Protein 5V50 (pdb70)

Organism: Moniliophthora perniciosa (NCBI:txid153609)

Secondary structure (P-SEA, 3-state):
cccaaaaaaaaaaaaaaaaaaabbbbbbbbaaaaaaaaaaaacccccbbbbbcccccccccccccaaaaaaaaaccccccccccaaaaaaaccccccccccbbbbbbcccbbbbbbbbbbbccccccccccccc/cccaaaaaaaaaaaaaaaaaaabbbbbbbbaaaaaaaaaaaacccccccccccccccccccccccaaaaaaaaaccccccccccaaaaaaaccccccccccccbbbbbccccbbbbbbbbbcccccccccccc/ccaaaaaaaaaaaaaaaaaaabbbbbbbbaaaaaaaaaaaacccccbbbbbcccccccccccccaaaaaaaaaccccccccccaaaaaaacccccccccccbbbbbccccccbbbbbbbbccccccccc/cccaaaaaaaaaaaaaaaaaaacccbbbbbaaaaaaaaaaaacccccccccccccccccccccccaaaaaaaaaccccccccccaaaaaaaccccccccccbbbbbbcccccbbbbbbbbbcccccccccccc/cccaaaaaaaaaaaaaaaaaaacccbbbbbaaaaaaaaaaaacccccbbbbbcccccccccccccaaaaaaaaaacccccccccaaaaaaaccccccccccbbbbbbcccbbbbbbbbbbbccccccccccccc/ccbbbbbbaaaaaaaaaaaaaaaaaaacccbbbbbaaaaaaaaaaaacccccbbbbbcccccccccccccaaaaaaaaaccccccccccaaaaaaacccccccccccbbbbbccccbbbbbbbbbbcccccccccccc/ccccaaaaaaaaaaaaaaaaaacccbbbbbaaaaaaaaaaaacccccbbbbbcccccccccccccaaaaaaaaaccccccccccaaaaaaaacccccccccccccccccccbbbbbbbbbbcccccccccccccc

Sequence (936 aa):
QFDPDSFKNKWLELHNNERTTRQLDSLEWDGDLAWKAQQVATQCNVDNPQLWGDNGASFNIGRYTKEQAFAEWTATSGSFPDDRSIPWQRIVANSAQKVGCGEATCVLEGDMAYTVNVCYYDPPLSDYYTNAGDQFDPDSFKNKWLELHNNERTTRQLDSLEWDGDLAWKAQQVATQCNVDNPQLWGDNGASFNIGRYTKEQAFAEWTATSGSFPDDRSIPWQRIVANSAQKVGCGEATCVLEGDMAYTVNVCYYDPPLSDYYTNAGFDPDSFKNKWLELHNNERTTRQLDSLEWDGDLAWKAQQVATQCNVDNPQLWGDNGASFNIGRYTKEQAFAEWTATSGSFPDDRSIPWQRIVANSAQKVGCGEATCVLEGDMAYTVNVCYYDPPLSDYYTQFDPDSFKNKWLELHNNERTTRQLDSLEWDGDLAWKAQQVATQCNVDNPQLWGDNGASFNIGRYTKEQAFAEWTATSGSFPDDRSIPWQRIVANSAQKVGCGEATCVLEGDMAYTVNVCYYDPPLSDYYTNAGQFDPDSFKNKWLELHNNERTTRQLDSLEWDGDLAWKAQQVATQCNVDNPQLWGDNGASFNIGRYTKEQAFAEWTATSGSFPDDRSIPWQRIVANSAQKVGCGEATCVLEGDMAYTVNVCYYDPPLSDYYTNAGDELEARQFDPDSFKNKWLELHNNERTTRQLDSLEWDGDLAWKAQQVATQCNVDNPQLWGDNGASFNIGRYTKEQAFAEWTATSGSFPDDRSIPWQRIVANSAQKVGCGEATCVLEGDMAYTVNVCYYDPPLSDYYTNAGQFDPDSFKNKWLELHNNERTTRQLDSLEWDGDLAWKAQQVATQCNVDNPQLWGDNGASFNIGRYTKEQAFAEWTATSGSFPDDRSIPWQRIVANSAQKVGCGEATCVLEGDMAYTVNVCYYDPPLSDYYTNAGDN

Nearest PDB structures (foldseek):
  5v50-assembly7_G  TM=1.007E+00  e=3.662E-30  Moniliophthora perniciosa
  5v51-assembly3_C  TM=9.880E-01  e=1.824E-25  Moniliophthora perniciosa
  1smb-assembly1_A  TM=7.884E-01  e=4.382E-07  Homo sapiens
  4g2u-assembly1_A  TM=7.729E-01  e=8.268E-05  Ostertagia ostertagi
  4g2u-assembly1_B  TM=7.136E-01  e=2.265E-04  Ostertagia ostertagi

Structure (mmCIF, N/CA/C/O backbone):
data_5V50
#
_entry.id   5V50
#
_cell.length_a   106.304
_cell.length_b   84.085
_cell.length_c   130.882
_cell.angle_alpha   90.00
_cell.angle_beta   111.35
_cell.angle_gamma   90.00
#
_symmetry.space_group_name_H-M   'P 1 21 1'
#
loop_
_entity.id
_entity.type
_entity.pdbx_description
1 polymer 'PR-1 protein'
2 water water
#
loop_
_atom_site.group_PDB
_atom_site.id
_atom_site.type_symbol
_atom_site.label_atom_id
_atom_site.label_alt_id
_atom_site.label_comp_id
_atom_site.label_asym_id
_atom_site.label_entity_id
_atom_site.label_seq_id
_atom_site.pdbx_PDB_ins_code
_atom_site.Cartn_x
_atom_site.Cartn_y
_atom_site.Cartn_z
_atom_site.occupancy
_atom_site.B_iso_or_equiv
_atom_site.auth_seq_id
_atom_site.auth_comp_id
_atom_site.auth_asym_id
_atom_site.auth_atom_id
_atom_site.pdbx_PDB_model_num
ATOM 1 N N . GLN A 1 9 ? 82.810 -6.050 9.634 1.00 113.22 31 GLN A N 1
ATOM 2 C CA . GLN A 1 9 ? 84.164 -6.545 10.056 1.00 157.37 31 GLN A CA 1
ATOM 3 C C . GLN A 1 9 ? 85.165 -6.181 8.961 1.00 172.22 31 GLN A C 1
ATOM 4 O O . GLN A 1 9 ? 85.334 -6.913 7.982 1.00 200.00 31 GLN A O 1
ATOM 6 N N . PHE A 1 10 ? 85.801 -5.021 9.101 1.00 122.32 32 PHE A N 1
ATOM 7 C CA . PHE A 1 10 ? 86.429 -4.358 7.971 1.00 118.50 32 PHE A CA 1
ATOM 8 C C . PHE A 1 10 ? 87.338 -3.232 8.451 1.00 104.04 32 PHE A C 1
ATOM 9 O O . PHE A 1 10 ? 86.875 -2.303 9.096 1.00 107.46 32 PHE A O 1
ATOM 17 N N . ASP A 1 11 ? 88.622 -3.306 8.148 1.00 89.32 33 ASP A N 1
ATOM 18 C CA . ASP A 1 11 ? 89.512 -2.206 8.507 1.00 101.29 33 ASP A CA 1
ATOM 19 C C . ASP A 1 11 ? 89.902 -1.453 7.256 1.00 80.81 33 ASP A C 1
ATOM 20 O O . ASP A 1 11 ? 90.819 -1.880 6.574 1.00 105.16 33 ASP A O 1
ATOM 25 N N . PRO A 1 12 ? 89.251 -0.311 6.990 1.00 87.75 34 PRO A N 1
ATOM 26 C CA . PRO A 1 12 ? 89.535 0.470 5.778 1.00 75.15 34 PRO A CA 1
ATOM 27 C C . PRO A 1 12 ? 90.990 0.914 5.609 1.00 66.35 34 PRO A C 1
ATOM 28 O O . PRO A 1 12 ? 91.536 0.825 4.504 1.00 90.47 34 PRO A O 1
ATOM 32 N N . ASP A 1 13 ? 91.615 1.398 6.680 1.00 88.67 35 ASP A N 1
ATOM 33 C CA . ASP A 1 13 ? 92.988 1.870 6.557 1.00 92.95 35 ASP A CA 1
ATOM 34 C C . ASP A 1 13 ? 93.955 0.787 6.080 1.00 87.24 35 ASP A C 1
ATOM 35 O O . ASP A 1 13 ? 94.741 1.025 5.163 1.00 78.18 35 ASP A O 1
ATOM 40 N N . SER A 1 14 ? 93.844 -0.408 6.643 1.00 77.67 36 SER A N 1
ATOM 41 C CA . SER A 1 14 ? 94.722 -1.506 6.221 1.00 91.56 36 SER A CA 1
ATOM 42 C C . SER A 1 14 ? 94.359 -1.986 4.802 1.00 99.09 36 SER A C 1
ATOM 43 O O . SER A 1 14 ? 95.246 -2.339 4.019 1.00 79.18 36 SER A O 1
ATOM 46 N N . PHE A 1 15 ? 93.060 -1.956 4.483 1.00 76.83 37 PHE A N 1
ATOM 47 C CA . PHE A 1 15 ? 92.523 -2.310 3.161 1.00 66.09 37 PHE A CA 1
ATOM 48 C C . PHE A 1 15 ? 93.168 -1.459 2.042 1.00 71.11 37 PHE A C 1
ATOM 49 O O . PHE A 1 15 ? 93.711 -2.009 1.102 1.00 79.01 37 PHE A O 1
ATOM 57 N N . LYS A 1 16 ? 93.156 -0.144 2.184 1.00 63.74 38 LYS A N 1
ATOM 58 C CA . LYS A 1 16 ? 93.826 0.717 1.233 1.00 70.12 38 LYS A CA 1
ATOM 59 C C . LYS A 1 16 ? 95.303 0.376 1.163 1.00 77.43 38 LYS A C 1
ATOM 60 O O . LYS A 1 16 ? 95.862 0.285 0.088 1.00 94.09 38 LYS A O 1
ATOM 66 N N . ASN A 1 17 ? 95.928 0.159 2.309 1.00 68.35 39 ASN A N 1
ATOM 67 C CA . ASN A 1 17 ? 97.354 -0.115 2.290 1.00 88.08 39 ASN A CA 1
ATOM 68 C C . ASN A 1 17 ? 97.745 -1.372 1.561 1.00 86.82 39 ASN A C 1
ATOM 69 O O . ASN A 1 17 ? 98.709 -1.373 0.805 1.00 82.19 39 ASN A O 1
ATOM 74 N N . LYS A 1 18 ? 96.997 -2.433 1.775 1.00 63.01 40 LYS A N 1
ATOM 75 C CA . LYS A 1 18 ? 97.361 -3.673 1.146 1.00 63.27 40 LYS A CA 1
ATOM 76 C C . LYS A 1 18 ? 97.220 -3.573 -0.364 1.00 74.93 40 LYS A C 1
ATOM 77 O O . LYS A 1 18 ? 98.124 -3.956 -1.094 1.00 77.06 40 LYS A O 1
ATOM 83 N N . TRP A 1 19 ? 96.109 -3.027 -0.824 1.00 59.07 41 TRP A N 1
ATOM 84 C CA . TRP A 1 19 ? 95.894 -2.874 -2.241 1.00 51.61 41 TRP A CA 1
ATOM 85 C C . TRP A 1 19 ? 96.925 -1.969 -2.888 1.00 59.33 41 TRP A C 1
ATOM 86 O O . TRP A 1 19 ? 97.412 -2.266 -3.972 1.00 65.16 41 TRP A O 1
ATOM 97 N N . LEU A 1 20 ? 97.262 -0.873 -2.238 1.00 59.07 42 LEU A N 1
ATOM 98 C CA . LEU A 1 20 ? 98.265 0.013 -2.800 1.00 58.37 42 LEU A CA 1
ATOM 99 C C . LEU A 1 20 ? 99.620 -0.666 -2.850 1.00 59.69 42 LEU A C 1
ATOM 100 O O . LEU A 1 20 ? 100.365 -0.498 -3.805 1.00 86.76 42 LEU A O 1
ATOM 105 N N . GLU A 1 21 ? 99.945 -1.433 -1.820 1.00 64.40 43 GLU A N 1
ATOM 106 C CA . GLU A 1 21 ? 101.244 -2.074 -1.783 1.00 71.95 43 GLU A CA 1
ATOM 107 C C . GLU A 1 21 ? 101.347 -3.075 -2.933 1.00 85.13 43 GLU A C 1
ATOM 108 O O . GLU A 1 21 ? 102.329 -3.059 -3.672 1.00 72.28 43 GLU A O 1
ATOM 114 N N . LEU A 1 22 ? 100.322 -3.906 -3.110 1.00 68.75 44 LEU A N 1
ATOM 115 C CA . LEU A 1 22 ? 100.318 -4.864 -4.198 1.00 50.05 44 LEU A CA 1
ATOM 116 C C . LEU A 1 22 ? 100.566 -4.180 -5.542 1.00 69.23 44 LEU A C 1
ATOM 117 O O . LEU A 1 22 ? 101.440 -4.594 -6.289 1.00 86.41 44 LEU A O 1
ATOM 122 N N . HIS A 1 23 ? 99.803 -3.132 -5.828 1.00 62.62 45 HIS A N 1
ATOM 123 C CA . HIS A 1 23 ? 99.943 -2.397 -7.066 1.00 62.99 45 HIS A CA 1
ATOM 124 C C . HIS A 1 23 ? 101.308 -1.728 -7.145 1.00 73.46 45 HIS A C 1
ATOM 125 O O . HIS A 1 23 ? 102.002 -1.854 -8.131 1.00 66.15 45 HIS A O 1
ATOM 132 N N . ASN A 1 24 ? 101.696 -1.015 -6.104 1.00 62.27 46 ASN A N 1
ATOM 133 C CA . ASN A 1 24 ? 102.906 -0.242 -6.196 1.00 62.75 46 ASN A CA 1
ATOM 134 C C . ASN A 1 24 ? 104.208 -1.047 -6.172 1.00 76.29 46 ASN A C 1
ATOM 135 O O . ASN A 1 24 ? 105.168 -0.630 -6.807 1.00 88.19 46 ASN A O 1
ATOM 140 N N . ASN A 1 25 ? 104.221 -2.220 -5.525 1.00 61.50 47 ASN A N 1
ATOM 141 C CA . ASN A 1 25 ? 105.370 -3.143 -5.643 1.00 78.00 47 ASN A CA 1
ATOM 142 C C . ASN A 1 25 ? 105.627 -3.511 -7.085 1.00 74.97 47 ASN A C 1
ATOM 143 O O . ASN A 1 25 ? 106.746 -3.365 -7.581 1.00 95.91 47 ASN A O 1
ATOM 148 N N . GLU A 1 26 ? 104.570 -3.962 -7.755 1.00 65.32 48 GLU A N 1
ATOM 149 C CA . GLU A 1 26 ? 104.624 -4.308 -9.170 1.00 60.40 48 GLU A CA 1
ATOM 150 C C . GLU A 1 26 ? 105.153 -3.176 -10.030 1.00 53.14 48 GLU A C 1
ATOM 151 O O . GLU A 1 26 ? 106.009 -3.392 -10.881 1.00 79.09 48 GLU A O 1
ATOM 157 N N . ARG A 1 27 ? 104.705 -1.970 -9.774 1.00 54.21 49 ARG A N 1
ATOM 158 C CA . ARG A 1 27 ? 105.131 -0.841 -10.601 1.00 54.26 49 ARG A CA 1
ATOM 159 C C . ARG A 1 27 ? 106.495 -0.334 -10.231 1.00 63.13 49 ARG A C 1
ATOM 160 O O . ARG A 1 27 ? 107.204 0.168 -11.093 1.00 76.78 49 ARG A O 1
ATOM 168 N N . THR A 1 28 ? 106.865 -0.446 -8.949 1.00 75.31 50 THR A N 1
ATOM 169 C CA . THR A 1 28 ? 108.160 0.096 -8.494 1.00 78.34 50 THR A CA 1
ATOM 170 C C . THR A 1 28 ? 109.310 -0.672 -9.102 1.00 78.48 50 THR A C 1
ATOM 171 O O . THR A 1 28 ? 110.255 -0.047 -9.566 1.00 63.08 50 THR A O 1
ATOM 175 N N . THR A 1 29 ? 109.182 -2.002 -9.133 1.00 62.45 51 THR A N 1
ATOM 176 C CA . THR A 1 29 ? 110.107 -2.900 -9.811 1.00 60.23 51 THR A CA 1
ATOM 177 C C . THR A 1 29 ? 110.387 -2.438 -11.248 1.00 76.68 51 THR A C 1
ATOM 178 O O . THR A 1 29 ? 111.531 -2.483 -11.706 1.00 93.43 51 THR A O 1
ATOM 182 N N . ARG A 1 30 ? 109.341 -1.989 -11.941 1.00 61.20 52 ARG A N 1
ATOM 183 C CA . ARG A 1 30 ? 109.433 -1.631 -13.333 1.00 64.04 52 ARG A CA 1
ATOM 184 C C . ARG A 1 30 ? 109.697 -0.164 -13.623 1.00 65.10 52 ARG A C 1
ATOM 185 O O . ARG A 1 30 ? 109.372 0.307 -14.715 1.00 75.75 52 ARG A O 1
ATOM 193 N N . GLN A 1 31 ? 110.304 0.544 -12.665 1.00 64.30 53 GLN A N 1
ATOM 194 C CA . GLN A 1 31 ? 110.616 1.985 -12.804 1.00 81.06 53 GLN A CA 1
ATOM 195 C C . GLN A 1 31 ? 109.416 2.858 -13.140 1.00 71.42 53 GLN A C 1
ATOM 196 O O . GLN A 1 31 ? 109.537 3.784 -13.951 1.00 79.48 53 GLN A O 1
ATOM 202 N N . LEU A 1 32 ? 108.258 2.557 -12.553 1.00 74.56 54 LEU A N 1
ATOM 203 C CA . LEU A 1 32 ? 107.064 3.361 -12.787 1.00 73.30 54 LEU A CA 1
ATOM 204 C C . LEU A 1 32 ? 106.725 4.156 -11.548 1.00 91.95 54 LEU A C 1
ATOM 205 O O . LEU A 1 32 ? 107.002 3.683 -10.425 1.00 76.97 54 LEU A O 1
ATOM 210 N N . ASP A 1 33 ? 106.133 5.338 -11.767 1.00 82.87 55 ASP A N 1
ATOM 211 C CA . ASP A 1 33 ? 105.545 6.186 -10.697 1.00 63.87 55 ASP A CA 1
ATOM 212 C C . ASP A 1 33 ? 104.472 5.482 -9.921 1.00 63.35 55 ASP A C 1
ATOM 213 O O . ASP A 1 33 ? 103.702 4.762 -10.518 1.00 79.31 55 ASP A O 1
ATOM 218 N N . SER A 1 34 ? 104.407 5.642 -8.603 1.00 76.47 56 SER A N 1
ATOM 219 C CA . SER A 1 34 ? 103.361 4.923 -7.832 1.00 71.87 56 SER A CA 1
ATOM 220 C C . SER A 1 34 ? 101.981 5.512 -8.069 1.00 80.13 56 SER A C 1
ATOM 221 O O . SER A 1 34 ? 101.843 6.702 -8.412 1.00 69.14 56 SER A O 1
ATOM 224 N N . LEU A 1 35 ? 100.979 4.658 -7.917 1.00 73.89 57 LEU A N 1
ATOM 225 C CA . LEU A 1 35 ? 99.592 5.053 -7.989 1.00 74.98 57 LEU A CA 1
ATOM 226 C C . LEU A 1 35 ? 99.135 5.638 -6.649 1.00 80.44 57 LEU A C 1
ATOM 227 O O . LEU A 1 35 ? 99.641 5.264 -5.589 1.00 81.61 57 LEU A O 1
ATOM 232 N N . GLU A 1 36 ? 98.179 6.546 -6.701 1.00 69.31 58 GLU A N 1
ATOM 233 C CA . GLU A 1 36 ? 97.611 7.100 -5.494 1.00 65.89 58 GLU A CA 1
ATOM 234 C C . GLU A 1 36 ? 96.191 6.625 -5.379 1.00 58.93 58 GLU A C 1
ATOM 235 O O . GLU A 1 36 ? 95.521 6.426 -6.396 1.00 96.17 58 GLU A O 1
ATOM 241 N N . TRP A 1 37 ? 95.737 6.445 -4.144 1.00 69.78 59 TRP A N 1
ATOM 242 C CA . TRP A 1 37 ? 94.356 6.048 -3.896 1.00 66.81 59 TRP A CA 1
ATOM 243 C C . TRP A 1 37 ? 93.343 7.140 -4.242 1.00 63.63 59 TRP A C 1
ATOM 244 O O . TRP A 1 37 ? 93.589 8.332 -4.014 1.00 68.51 59 TRP A O 1
ATOM 255 N N . ASP A 1 38 ? 92.223 6.721 -4.830 1.00 68.16 60 ASP A N 1
ATOM 256 C CA . ASP A 1 38 ? 91.114 7.626 -5.101 1.00 71.26 60 ASP A CA 1
ATOM 257 C C . ASP A 1 38 ? 89.812 6.996 -4.640 1.00 85.60 60 ASP A C 1
ATOM 258 O O . ASP A 1 38 ? 89.417 5.926 -5.112 1.00 62.05 60 ASP A O 1
ATOM 263 N N . GLY A 1 39 ? 89.127 7.682 -3.731 1.00 85.43 61 GLY A N 1
ATOM 264 C CA . GLY A 1 39 ? 87.941 7.134 -3.079 1.00 56.84 61 GLY A CA 1
ATOM 265 C C . GLY A 1 39 ? 86.784 6.938 -4.036 1.00 65.44 61 GLY A C 1
ATOM 266 O O . GLY A 1 39 ? 86.028 5.954 -3.911 1.00 54.35 61 GLY A O 1
ATOM 267 N N . ASP A 1 40 ? 86.639 7.850 -4.998 1.00 55.80 62 ASP A N 1
ATOM 268 C CA . ASP A 1 40 ? 85.561 7.736 -5.976 1.00 56.66 62 ASP A CA 1
ATOM 269 C C . ASP A 1 40 ? 85.596 6.429 -6.711 1.00 74.76 62 ASP A C 1
ATOM 270 O O . ASP A 1 40 ? 84.550 5.751 -6.809 1.00 64.09 62 ASP A O 1
ATOM 275 N N . LEU A 1 41 ? 86.807 6.051 -7.153 1.00 68.56 63 LEU A N 1
ATOM 276 C CA . LEU A 1 41 ? 87.044 4.774 -7.812 1.00 54.52 63 LEU A CA 1
ATOM 277 C C . LEU A 1 41 ? 86.745 3.635 -6.887 1.00 65.50 63 LEU A C 1
ATOM 278 O O . LEU A 1 41 ? 86.019 2.690 -7.239 1.00 54.84 63 LEU A O 1
ATOM 283 N N . ALA A 1 42 ? 87.265 3.740 -5.675 1.00 45.96 64 ALA A N 1
ATOM 284 C CA . ALA A 1 42 ? 86.995 2.691 -4.662 1.00 58.04 64 ALA A CA 1
ATOM 285 C C . ALA A 1 42 ? 85.523 2.472 -4.398 1.00 70.05 64 ALA A C 1
ATOM 286 O O . ALA A 1 42 ? 85.089 1.343 -4.102 1.00 75.19 64 ALA A O 1
ATOM 288 N N . TRP A 1 43 ? 84.756 3.561 -4.502 1.00 51.57 65 TRP A N 1
ATOM 289 C CA . TRP A 1 43 ? 83.340 3.460 -4.304 1.00 59.41 65 TRP A CA 1
ATOM 290 C C . TRP A 1 43 ? 82.704 2.733 -5.488 1.00 80.83 65 TRP A C 1
ATOM 291 O O . TRP A 1 43 ? 81.979 1.734 -5.304 1.00 60.53 65 TRP A O 1
ATOM 302 N N . LYS A 1 44 ? 82.993 3.232 -6.699 1.00 55.74 66 LYS A N 1
ATOM 303 C CA . LYS A 1 44 ? 82.603 2.562 -7.949 1.00 74.42 66 LYS A CA 1
ATOM 304 C C . LYS A 1 44 ? 82.958 1.065 -7.930 1.00 70.92 66 LYS A C 1
ATOM 305 O O . LYS A 1 44 ? 82.171 0.194 -8.345 1.00 62.41 66 LYS A O 1
ATOM 311 N N . ALA A 1 45 ? 84.146 0.774 -7.419 1.00 60.93 67 ALA A N 1
ATOM 312 C CA . ALA A 1 45 ? 84.608 -0.575 -7.352 1.00 74.83 67 ALA A CA 1
ATOM 313 C C . ALA A 1 45 ? 83.667 -1.367 -6.507 1.00 62.84 67 ALA A C 1
ATOM 314 O O . ALA A 1 45 ? 83.259 -2.461 -6.884 1.00 73.77 67 ALA A O 1
ATOM 316 N N . GLN A 1 46 ? 83.294 -0.810 -5.362 1.00 79.45 68 GLN A N 1
ATOM 317 C CA . GLN A 1 46 ? 82.418 -1.547 -4.499 1.00 67.60 68 GLN A CA 1
ATOM 318 C C . GLN A 1 46 ? 81.039 -1.759 -5.129 1.00 79.55 68 GLN A C 1
ATOM 319 O O . GLN A 1 46 ? 80.456 -2.837 -4.963 1.00 65.80 68 GLN A O 1
ATOM 325 N N . GLN A 1 47 ? 80.545 -0.752 -5.859 1.00 54.96 69 GLN A N 1
ATOM 326 C CA . GLN A 1 47 ? 79.258 -0.863 -6.516 1.00 65.90 69 GLN A CA 1
ATOM 327 C C . GLN A 1 47 ? 79.232 -2.078 -7.405 1.00 76.89 69 GLN A C 1
ATOM 328 O O . GLN A 1 47 ? 78.289 -2.853 -7.371 1.00 103.18 69 GLN A O 1
ATOM 334 N N . VAL A 1 48 ? 80.304 -2.246 -8.176 1.00 88.41 70 VAL A N 1
ATOM 335 C CA . VAL A 1 48 ? 80.409 -3.362 -9.097 1.00 81.24 70 VAL A CA 1
ATOM 336 C C . VAL A 1 48 ? 80.560 -4.670 -8.320 1.00 68.74 70 VAL A C 1
ATOM 337 O O . VAL A 1 48 ? 79.973 -5.698 -8.660 1.00 82.12 70 VAL A O 1
ATOM 341 N N . ALA A 1 49 ? 81.376 -4.603 -7.273 1.00 62.10 71 ALA A N 1
ATOM 342 C CA . ALA A 1 49 ? 81.726 -5.773 -6.506 1.00 74.92 71 ALA A CA 1
ATOM 343 C C . ALA A 1 49 ? 80.492 -6.370 -5.838 1.00 104.60 71 ALA A C 1
ATOM 344 O O . ALA A 1 49 ? 80.373 -7.582 -5.749 1.00 80.25 71 ALA A O 1
ATOM 346 N N . THR A 1 50 ? 79.577 -5.500 -5.390 1.00 110.68 72 THR A N 1
ATOM 347 C CA . THR A 1 50 ? 78.363 -5.870 -4.642 1.00 99.80 72 THR A CA 1
ATOM 348 C C . THR A 1 50 ? 77.401 -6.747 -5.434 1.00 107.16 72 THR A C 1
ATOM 349 O O . THR A 1 50 ? 76.684 -7.566 -4.852 1.00 130.55 72 THR A O 1
ATOM 353 N N . GLN A 1 51 ? 77.398 -6.559 -6.751 1.00 85.39 73 GLN A N 1
ATOM 354 C CA . GLN A 1 51 ? 76.554 -7.317 -7.670 1.00 83.68 73 GLN A CA 1
ATOM 355 C C . GLN A 1 51 ? 76.806 -8.832 -7.720 1.00 75.53 73 GLN A C 1
ATOM 356 O O . GLN A 1 51 ? 75.931 -9.564 -8.162 1.00 116.98 73 GLN A O 1
ATOM 362 N N . CYS A 1 52 ? 77.965 -9.297 -7.252 1.00 117.28 74 CYS A N 1
ATOM 363 C CA . CYS A 1 52 ? 78.351 -10.730 -7.272 1.00 126.25 74 CYS A CA 1
ATOM 364 C C . CYS A 1 52 ? 78.351 -11.316 -8.684 1.00 111.62 74 CYS A C 1
ATOM 365 O O . CYS A 1 52 ? 78.007 -12.477 -8.877 1.00 115.09 74 CYS A O 1
ATOM 368 N N . ASN A 1 53 ? 78.727 -10.496 -9.663 1.00 143.20 75 ASN A N 1
ATOM 369 C CA . ASN A 1 53 ? 78.744 -10.920 -11.048 1.00 90.83 75 ASN A CA 1
ATOM 370 C C . ASN A 1 53 ? 80.059 -10.563 -11.681 1.00 114.86 75 ASN A C 1
ATOM 371 O O . ASN A 1 53 ? 80.247 -9.414 -12.068 1.00 103.20 75 ASN A O 1
ATOM 376 N N . VAL A 1 54 ? 80.949 -11.557 -11.804 1.00 86.83 76 VAL A N 1
ATOM 377 C CA . VAL A 1 54 ? 82.270 -11.353 -12.430 1.00 85.99 76 VAL A CA 1
ATOM 378 C C . VAL A 1 54 ? 82.194 -11.173 -13.946 1.00 109.48 76 VAL A C 1
ATOM 379 O O . VAL A 1 54 ? 82.860 -10.288 -14.507 1.00 92.27 76 VAL A O 1
ATOM 383 N N . ASP A 1 55 ? 81.345 -11.973 -14.585 1.00 126.32 77 ASP A N 1
ATOM 384 C CA . ASP A 1 55 ? 81.229 -11.976 -16.048 1.00 89.43 77 ASP A CA 1
ATOM 385 C C . ASP A 1 55 ? 80.399 -10.833 -16.633 1.00 83.59 77 ASP A C 1
ATOM 386 O O . ASP A 1 55 ? 80.789 -10.263 -17.636 1.00 105.37 77 ASP A O 1
ATOM 391 N N . ASN A 1 56 ? 79.274 -10.488 -16.014 1.00 119.55 78 ASN A N 1
ATOM 392 C CA . ASN A 1 56 ? 78.354 -9.498 -16.596 1.00 109.25 78 ASN A CA 1
ATOM 393 C C . ASN A 1 56 ? 77.917 -8.416 -15.625 1.00 91.00 78 ASN A C 1
ATOM 394 O O . ASN A 1 56 ? 76.734 -8.301 -15.335 1.00 136.71 78 ASN A O 1
ATOM 399 N N . PRO A 1 57 ? 78.866 -7.624 -15.104 1.00 102.70 79 PRO A N 1
ATOM 400 C CA . PRO A 1 57 ? 78.497 -6.564 -14.162 1.00 92.60 79 PRO A CA 1
ATOM 401 C C . PRO A 1 57 ? 77.817 -5.420 -14.878 1.00 84.92 79 PRO A C 1
ATOM 402 O O . PRO A 1 57 ? 78.100 -5.182 -16.046 1.00 81.91 79 PRO A O 1
ATOM 406 N N . GLN A 1 58 ? 76.919 -4.732 -14.184 1.00 87.45 80 GLN A N 1
ATOM 407 C CA . GLN A 1 58 ? 76.254 -3.571 -14.734 1.00 106.98 80 GLN A CA 1
ATOM 408 C C . GLN A 1 58 ? 77.159 -2.389 -14.401 1.00 90.29 80 GLN A C 1
ATOM 409 O O . GLN A 1 58 ? 77.534 -2.214 -13.260 1.00 83.75 80 GLN A O 1
ATOM 415 N N . LEU A 1 59 ? 77.515 -1.608 -15.402 1.00 65.95 81 LEU A N 1
ATOM 416 C CA . LEU A 1 59 ? 78.471 -0.518 -15.264 1.00 87.54 81 LEU A CA 1
ATOM 417 C C . LEU A 1 59 ? 77.900 0.784 -15.753 1.00 72.72 81 LEU A C 1
ATOM 418 O O . LEU A 1 59 ? 77.016 0.816 -16.596 1.00 108.73 81 LEU A O 1
ATOM 423 N N . TRP A 1 60 ? 78.474 1.868 -15.271 1.00 79.20 82 TRP A N 1
ATOM 424 C CA . TRP A 1 60 ? 78.065 3.191 -15.687 1.00 76.99 82 TRP A CA 1
ATOM 425 C C . TRP A 1 60 ? 79.273 4.079 -15.852 1.00 72.73 82 TRP A C 1
ATOM 426 O O . TRP A 1 60 ? 80.311 3.827 -15.250 1.00 99.47 82 TRP A O 1
ATOM 437 N N . GLY A 1 61 ? 79.126 5.121 -16.664 1.00 88.42 83 GLY A N 1
ATOM 438 C CA . GLY A 1 61 ? 80.169 6.133 -16.882 1.00 80.65 83 GLY A CA 1
ATOM 439 C C . GLY A 1 61 ? 81.148 5.872 -18.031 1.00 105.74 83 GLY A C 1
ATOM 440 O O . GLY A 1 61 ? 81.243 4.753 -18.569 1.00 85.33 83 GLY A O 1
ATOM 441 N N . ASP A 1 62 ? 81.872 6.927 -18.395 1.00 96.04 84 ASP A N 1
ATOM 442 C CA . ASP A 1 62 ? 82.871 6.901 -19.467 1.00 110.77 84 ASP A CA 1
ATOM 443 C C . ASP A 1 62 ? 83.976 5.881 -19.207 1.00 100.35 84 ASP A C 1
ATOM 444 O O . ASP A 1 62 ? 84.348 5.123 -20.093 1.00 117.08 84 ASP A O 1
ATOM 449 N N . ASN A 1 63 ? 84.475 5.861 -17.980 1.00 96.73 85 ASN A N 1
ATOM 450 C CA . ASN A 1 63 ? 85.495 4.935 -17.556 1.00 79.98 85 ASN A CA 1
ATOM 451 C C . ASN A 1 63 ? 84.878 3.668 -16.929 1.00 80.61 85 ASN A C 1
ATOM 452 O O . ASN A 1 63 ? 85.438 3.083 -16.034 1.00 67.92 85 ASN A O 1
ATOM 457 N N . GLY A 1 64 ? 83.697 3.277 -17.363 1.00 67.77 86 GLY A N 1
ATOM 458 C CA . GLY A 1 64 ? 82.999 2.213 -16.674 1.00 58.65 86 GLY A CA 1
ATOM 459 C C . GLY A 1 64 ? 83.682 0.866 -16.768 1.00 66.13 86 GLY A C 1
ATOM 460 O O . GLY A 1 64 ? 83.537 0.047 -15.856 1.00 73.97 86 GLY A O 1
ATOM 461 N N . ALA A 1 65 ? 84.407 0.619 -17.868 1.00 72.73 87 ALA A N 1
ATOM 462 C CA . ALA A 1 65 ? 85.035 -0.706 -18.017 1.00 109.13 87 ALA A CA 1
ATOM 463 C C . ALA A 1 65 ? 86.502 -0.719 -17.591 1.00 102.74 87 ALA A C 1
ATOM 464 O O . ALA A 1 65 ? 87.170 -1.757 -17.669 1.00 75.84 87 ALA A O 1
ATOM 466 N N . SER A 1 66 ?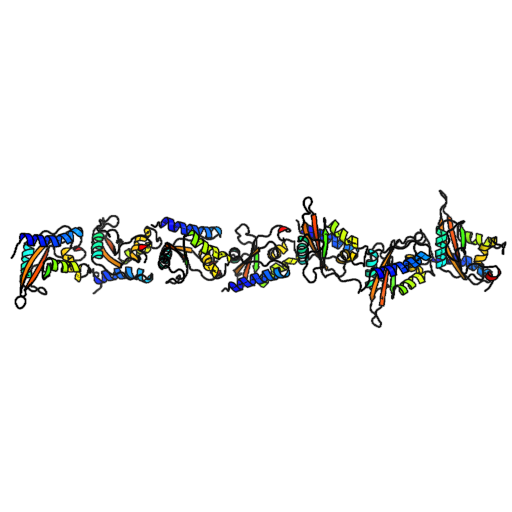 86.976 0.417 -17.084 1.00 59.87 88 SER A N 1
ATOM 467 C CA . SER A 1 66 ? 88.330 0.553 -16.682 1.00 50.42 88 SER A CA 1
ATOM 468 C C . SER A 1 66 ? 88.584 -0.062 -15.315 1.00 55.70 88 SER A C 1
ATOM 469 O O . SER A 1 66 ? 88.948 0.637 -14.370 1.00 65.94 88 SER A O 1
ATOM 472 N N . PHE A 1 67 ? 88.503 -1.382 -15.215 1.00 58.52 89 PHE A N 1
ATOM 473 C CA . PHE A 1 67 ? 88.676 -2.040 -13.916 1.00 57.81 89 PHE A CA 1
ATOM 474 C C . PHE A 1 67 ? 89.095 -3.513 -14.004 1.00 57.72 89 PHE A C 1
ATOM 475 O O . PHE A 1 67 ? 88.849 -4.178 -14.988 1.00 77.47 89 PHE A O 1
ATOM 483 N N . ASN A 1 68 ? 89.654 -4.030 -12.933 1.00 53.67 90 ASN A N 1
ATOM 484 C CA . ASN A 1 68 ? 89.953 -5.459 -12.836 1.00 58.55 90 ASN A CA 1
ATOM 485 C C . ASN A 1 68 ? 89.051 -6.102 -11.849 1.00 59.73 90 ASN A C 1
ATOM 486 O O . ASN A 1 68 ? 88.611 -5.462 -10.924 1.00 76.42 90 ASN A O 1
ATOM 491 N N . ILE A 1 69 ? 88.758 -7.371 -12.041 1.00 65.35 91 ILE A N 1
ATOM 492 C CA . ILE A 1 69 ? 87.846 -8.073 -11.184 1.00 67.45 91 ILE A CA 1
ATOM 493 C C . ILE A 1 69 ? 88.402 -9.473 -10.930 1.00 57.78 91 ILE A C 1
ATOM 494 O O . ILE A 1 69 ? 88.986 -10.080 -11.794 1.00 84.27 91 ILE A O 1
ATOM 499 N N . GLY A 1 70 ? 88.188 -9.996 -9.745 1.00 72.47 92 GLY A N 1
ATOM 500 C CA . GLY A 1 70 ? 88.790 -11.252 -9.369 1.00 59.89 92 GLY A CA 1
ATOM 501 C C . GLY A 1 70 ? 88.171 -11.832 -8.110 1.00 71.09 92 GLY A C 1
ATOM 502 O O . GLY A 1 70 ? 87.482 -11.173 -7.370 1.00 111.44 92 GLY A O 1
ATOM 503 N N . ARG A 1 71 ? 88.457 -13.091 -7.878 1.00 99.22 93 ARG A N 1
ATOM 504 C CA . ARG A 1 71 ? 87.840 -13.870 -6.831 1.00 64.62 93 ARG A CA 1
ATOM 505 C C . ARG A 1 71 ? 88.845 -14.091 -5.713 1.00 67.75 93 ARG A C 1
ATOM 506 O O . ARG A 1 71 ? 90.011 -13.822 -5.882 1.00 95.13 93 ARG A O 1
ATOM 514 N N . TYR A 1 72 ? 88.383 -14.619 -4.586 1.00 78.64 94 TYR A N 1
ATOM 515 C CA . TYR A 1 72 ? 89.223 -14.972 -3.395 1.00 88.73 94 TYR A CA 1
ATOM 516 C C . TYR A 1 72 ? 90.023 -13.843 -2.761 1.00 64.57 94 TYR A C 1
ATOM 517 O O . TYR A 1 72 ? 89.612 -12.695 -2.848 1.00 105.92 94 TYR A O 1
ATOM 526 N N . THR A 1 73 ? 91.138 -14.146 -2.113 1.00 65.73 95 THR A N 1
ATOM 527 C CA . THR A 1 73 ? 91.902 -13.117 -1.390 1.00 70.61 95 THR A CA 1
ATOM 528 C C . THR A 1 73 ? 92.585 -12.099 -2.301 1.00 71.76 95 THR A C 1
ATOM 529 O O . THR A 1 73 ? 92.740 -12.311 -3.508 1.00 84.79 95 THR A O 1
ATOM 533 N N . LYS A 1 74 ? 93.041 -11.017 -1.696 1.00 85.13 96 LYS A N 1
ATOM 534 C CA . LYS A 1 74 ? 93.674 -9.965 -2.462 1.00 92.01 96 LYS A CA 1
ATOM 535 C C . LYS A 1 74 ? 94.878 -10.463 -3.223 1.00 97.65 96 LYS A C 1
ATOM 536 O O . LYS A 1 74 ? 95.031 -10.172 -4.405 1.00 90.03 96 LYS A O 1
ATOM 542 N N . GLU A 1 75 ? 95.733 -11.218 -2.546 1.00 98.08 97 GLU A N 1
ATOM 543 C CA . GLU A 1 75 ? 96.925 -11.682 -3.209 1.00 84.91 97 GLU A CA 1
ATOM 544 C C . GLU A 1 75 ? 96.589 -12.568 -4.396 1.00 77.85 97 GLU A C 1
ATOM 545 O O . GLU A 1 75 ? 97.103 -12.384 -5.480 1.00 84.22 97 GLU A O 1
ATOM 551 N N . GLN A 1 76 ? 95.673 -13.488 -4.195 1.00 73.21 98 GLN A N 1
ATOM 552 C CA . GLN A 1 76 ? 95.314 -14.395 -5.248 1.00 76.35 98 GLN A CA 1
ATOM 553 C C . GLN A 1 76 ? 94.696 -13.661 -6.422 1.00 73.14 98 GLN A C 1
ATOM 554 O O . GLN A 1 76 ? 95.005 -13.963 -7.565 1.00 98.43 98 GLN A O 1
ATOM 560 N N . ALA A 1 77 ? 93.844 -12.692 -6.139 1.00 76.55 99 ALA A N 1
ATOM 561 C CA . ALA A 1 77 ? 93.193 -11.971 -7.212 1.00 72.33 99 ALA A CA 1
ATOM 562 C C . ALA A 1 77 ? 94.189 -11.155 -7.992 1.00 85.02 99 ALA A C 1
ATOM 563 O O . ALA A 1 77 ? 94.120 -11.090 -9.213 1.00 70.96 99 ALA A O 1
ATOM 565 N N . PHE A 1 78 ? 95.124 -10.531 -7.279 1.00 68.59 100 PHE A N 1
ATOM 566 C CA . PHE A 1 78 ? 96.085 -9.688 -7.927 1.00 63.37 100 PHE A CA 1
ATOM 567 C C . PHE A 1 78 ? 96.991 -10.538 -8.799 1.00 79.05 100 PHE A C 1
ATOM 568 O O . PHE A 1 78 ? 97.328 -10.145 -9.910 1.00 86.08 100 PHE A O 1
ATOM 576 N N . ALA A 1 79 ? 97.384 -11.703 -8.293 1.00 81.19 101 ALA A N 1
ATOM 577 C CA . ALA A 1 79 ? 98.298 -12.556 -9.021 1.00 67.81 101 ALA A CA 1
ATOM 578 C C . ALA A 1 79 ? 97.671 -13.034 -10.325 1.00 69.52 101 ALA A C 1
ATOM 579 O O . ALA A 1 79 ? 98.320 -13.061 -11.355 1.00 82.32 101 ALA A O 1
ATOM 581 N 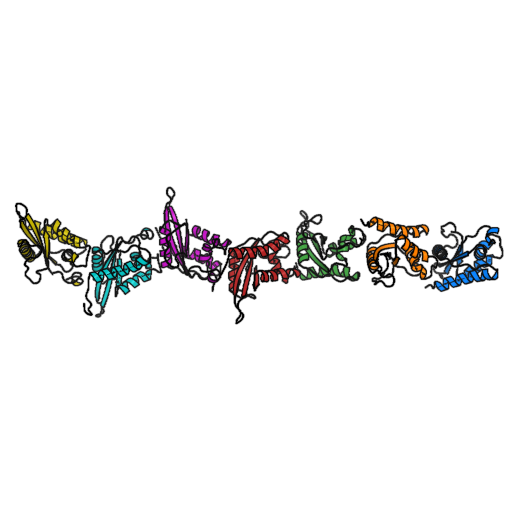N . GLU A 1 80 ? 96.398 -13.374 -10.272 1.00 61.03 102 GLU A N 1
ATOM 582 C CA . GLU A 1 80 ? 95.702 -13.847 -11.443 1.00 63.53 102 GLU A CA 1
ATOM 583 C C . GLU A 1 80 ? 95.714 -12.762 -12.539 1.00 63.33 102 GLU A C 1
ATOM 584 O O . GLU A 1 80 ? 95.681 -13.073 -13.697 1.00 89.29 102 GLU A O 1
ATOM 590 N N . TRP A 1 81 ? 95.767 -11.509 -12.144 1.00 68.33 103 TRP A N 1
ATOM 591 C CA . TRP A 1 81 ? 95.839 -10.405 -13.100 1.00 78.03 103 TRP A CA 1
ATOM 592 C C . TRP A 1 81 ? 97.243 -10.223 -13.654 1.00 76.45 103 TRP A C 1
ATOM 593 O O . TRP A 1 81 ? 97.409 -10.021 -14.844 1.00 69.82 103 TRP A O 1
ATOM 604 N N . THR A 1 82 ? 98.251 -10.262 -12.781 1.00 58.76 104 THR A N 1
ATOM 605 C CA . THR A 1 82 ? 99.632 -10.055 -13.211 1.00 70.43 104 THR A CA 1
ATOM 606 C C . THR A 1 82 ? 100.144 -11.251 -14.017 1.00 67.50 104 THR A C 1
ATOM 607 O O . THR A 1 82 ? 101.007 -11.088 -14.868 1.00 84.81 104 THR A O 1
ATOM 611 N N . ALA A 1 83 ? 99.565 -12.429 -13.761 1.00 70.02 105 ALA A N 1
ATOM 612 C CA . ALA A 1 83 ? 99.853 -13.672 -14.510 1.00 70.73 105 ALA A CA 1
ATOM 613 C C . ALA A 1 83 ? 99.599 -13.571 -16.012 1.00 72.28 105 ALA A C 1
ATOM 614 O O . ALA A 1 83 ? 100.161 -14.355 -16.778 1.00 78.25 105 ALA A O 1
ATOM 616 N N . THR A 1 84 ? 98.815 -12.571 -16.416 1.00 58.01 106 THR A N 1
ATOM 617 C CA . THR A 1 84 ? 98.500 -12.360 -17.811 1.00 60.02 106 THR A CA 1
ATOM 618 C C . THR A 1 84 ? 99.544 -11.528 -18.565 1.00 65.42 106 THR A C 1
ATOM 619 O O . THR A 1 84 ? 99.375 -11.266 -19.768 1.00 78.67 106 THR A O 1
ATOM 623 N N . SER A 1 85 ? 100.598 -11.107 -17.863 1.00 54.86 107 SER A N 1
ATOM 624 C CA . SER A 1 85 ? 101.684 -10.315 -18.475 1.00 63.77 107 SER A CA 1
ATOM 625 C C . SER A 1 85 ? 102.293 -11.039 -19.682 1.00 77.49 107 SER A C 1
ATOM 626 O O . SER A 1 85 ? 102.588 -10.391 -20.701 1.00 60.76 107 SER A O 1
ATOM 629 N N . GLY A 1 86 ? 102.432 -12.372 -19.555 1.00 58.63 108 GLY A N 1
ATOM 630 C CA . GLY A 1 86 ? 102.971 -13.267 -20.560 1.00 60.22 108 GLY A CA 1
ATOM 631 C C . GLY A 1 86 ? 102.723 -12.955 -22.026 1.00 73.01 108 GLY A C 1
ATOM 632 O O . GLY A 1 86 ? 103.611 -13.059 -22.859 1.00 79.56 108 GLY A O 1
ATOM 633 N N . SER A 1 87 ? 101.511 -12.548 -22.342 1.00 68.84 109 SER A N 1
ATOM 634 C CA . SER A 1 87 ? 101.137 -12.339 -23.715 1.00 53.44 109 SER A CA 1
ATOM 635 C C . SER A 1 87 ? 101.044 -10.871 -24.117 1.00 64.41 109 SER A C 1
ATOM 636 O O . SER A 1 87 ? 100.504 -10.547 -25.169 1.00 60.53 109 SER A O 1
ATOM 639 N N . PHE A 1 88 ? 101.556 -9.961 -23.299 1.00 52.94 110 PHE A N 1
ATOM 640 C CA . PHE A 1 88 ? 101.558 -8.551 -23.700 1.00 60.68 110 PHE A CA 1
ATOM 641 C C . PHE A 1 88 ? 102.218 -8.396 -25.066 1.00 56.69 110 PHE A C 1
ATOM 642 O O . PHE A 1 88 ? 103.344 -8.856 -25.224 1.00 84.50 110 PHE A O 1
ATOM 650 N N . PRO A 1 89 ? 101.609 -7.716 -26.029 1.00 66.43 111 PRO A N 1
ATOM 651 C CA . PRO A 1 89 ? 100.556 -6.739 -25.858 1.00 63.57 111 PRO A CA 1
ATOM 652 C C . PRO A 1 89 ? 99.211 -7.146 -26.419 1.00 70.74 111 PRO A C 1
ATOM 653 O O . PRO A 1 89 ? 98.465 -6.280 -26.880 1.00 80.32 111 PRO A O 1
ATOM 657 N N . ASP A 1 90 ? 98.890 -8.433 -26.374 1.00 55.98 112 ASP A N 1
ATOM 658 C CA . ASP A 1 90 ? 97.604 -8.857 -26.875 1.00 68.73 112 ASP A CA 1
ATOM 659 C C . ASP A 1 90 ? 96.493 -8.609 -25.830 1.00 63.08 112 ASP A C 1
ATOM 660 O O . ASP A 1 90 ? 96.751 -8.266 -24.696 1.00 80.12 112 ASP A O 1
ATOM 665 N N . ASP A 1 91 ? 95.254 -8.820 -26.231 1.00 78.53 113 ASP A N 1
ATOM 666 C CA . ASP A 1 91 ? 94.122 -8.510 -25.382 1.00 81.33 113 ASP A CA 1
ATOM 667 C C . ASP A 1 91 ? 94.008 -9.329 -24.122 1.00 76.71 113 ASP A C 1
ATOM 668 O O . ASP A 1 91 ? 93.418 -8.859 -23.159 1.00 82.48 113 ASP A O 1
ATOM 673 N N . ARG A 1 92 ? 94.600 -10.519 -24.097 1.00 63.70 114 ARG A N 1
ATOM 674 C CA . ARG A 1 92 ? 94.583 -11.315 -22.870 1.00 70.41 114 ARG A CA 1
ATOM 675 C C . ARG A 1 92 ? 95.381 -10.697 -21.710 1.00 75.11 114 ARG A C 1
ATOM 676 O O . ARG A 1 92 ? 95.116 -10.995 -20.553 1.00 81.87 114 ARG A O 1
ATOM 684 N N . SER A 1 93 ? 96.354 -9.848 -22.036 1.00 63.23 115 SER A N 1
ATOM 685 C CA . SER A 1 93 ? 97.192 -9.180 -21.056 1.00 71.23 115 SER A CA 1
ATOM 686 C C . SER A 1 93 ? 96.567 -7.907 -20.499 1.00 71.63 115 SER A C 1
ATOM 687 O O . SER A 1 93 ? 97.133 -7.291 -19.584 1.00 71.93 115 SER A O 1
ATOM 690 N N . ILE A 1 94 ? 95.432 -7.488 -21.057 1.00 68.02 116 ILE A N 1
ATOM 691 C CA . ILE A 1 94 ? 94.757 -6.241 -20.599 1.00 80.05 116 ILE A CA 1
ATOM 692 C C . ILE A 1 94 ? 94.707 -6.030 -19.067 1.00 75.86 116 ILE A C 1
ATOM 693 O O . ILE A 1 94 ? 94.969 -4.925 -18.595 1.00 62.45 116 ILE A O 1
ATOM 698 N N . PRO A 1 95 ? 94.363 -7.076 -18.289 1.00 47.59 117 PRO A N 1
ATOM 699 C CA . PRO A 1 95 ? 94.425 -6.978 -16.832 1.00 54.71 117 PRO A CA 1
ATOM 700 C C . PRO A 1 95 ? 95.724 -6.453 -16.301 1.00 62.77 117 PRO A C 1
ATOM 701 O O . PRO A 1 95 ? 95.734 -5.460 -15.545 1.00 76.84 117 PRO A O 1
ATOM 705 N N . TRP A 1 96 ? 96.814 -7.082 -16.721 1.00 74.17 118 TRP A N 1
ATOM 706 C CA . TRP A 1 96 ? 98.147 -6.670 -16.298 1.00 58.90 118 TRP A CA 1
ATOM 707 C C . TRP A 1 96 ? 98.443 -5.287 -16.845 1.00 56.06 118 TRP A C 1
ATOM 708 O O . TRP A 1 96 ? 99.133 -4.513 -16.225 1.00 54.58 118 TRP A O 1
ATOM 719 N N . GLN A 1 97 ? 97.889 -4.974 -18.006 1.00 55.83 119 GLN A N 1
ATOM 720 C CA . GLN A 1 97 ? 98.153 -3.694 -18.638 1.00 57.15 119 GLN A CA 1
ATOM 721 C C . GLN A 1 97 ? 97.652 -2.556 -17.826 1.00 66.16 119 GLN A C 1
ATOM 722 O O . GLN A 1 97 ? 98.284 -1.508 -17.808 1.00 70.25 119 GLN A O 1
ATOM 728 N N . ARG A 1 98 ? 96.499 -2.754 -17.172 1.00 65.82 120 ARG A N 1
ATOM 729 C CA . ARG A 1 98 ? 95.879 -1.707 -16.366 1.00 67.72 120 ARG A CA 1
ATOM 730 C C . ARG A 1 98 ? 96.793 -1.339 -15.225 1.00 63.71 120 ARG A C 1
ATOM 731 O O . ARG A 1 98 ? 96.935 -0.185 -14.927 1.00 60.59 120 ARG A O 1
ATOM 739 N N . ILE A 1 99 ? 97.401 -2.340 -14.602 1.00 60.15 121 ILE A N 1
ATOM 740 C CA . ILE A 1 99 ? 98.235 -2.165 -13.432 1.00 47.23 121 ILE A CA 1
ATOM 741 C C . ILE A 1 99 ? 99.516 -1.461 -13.770 1.00 67.43 121 ILE A C 1
ATOM 742 O O . ILE A 1 99 ? 100.034 -0.630 -13.014 1.00 59.29 121 ILE A O 1
ATOM 747 N N . VAL A 1 100 ? 100.022 -1.783 -14.950 1.00 67.59 122 VAL A N 1
ATOM 748 C CA . VAL A 1 100 ? 101.376 -1.399 -15.327 1.00 68.79 122 VAL A CA 1
ATOM 749 C C . VAL A 1 100 ? 101.460 -0.171 -16.246 1.00 57.66 122 VAL A C 1
ATOM 750 O O . VAL A 1 100 ? 102.529 0.284 -16.586 1.00 65.25 122 VAL A O 1
ATOM 754 N N . ALA A 1 101 ? 100.315 0.356 -16.643 1.00 60.61 123 ALA A N 1
ATOM 755 C CA . ALA A 1 101 ? 100.281 1.454 -17.564 1.00 49.13 123 ALA A CA 1
ATOM 756 C C . ALA A 1 101 ? 100.944 2.686 -17.011 1.00 54.18 123 ALA A C 1
ATOM 757 O O . ALA A 1 101 ? 100.716 3.069 -15.887 1.00 87.12 123 ALA A O 1
ATOM 759 N N . ASN A 1 102 ? 101.769 3.302 -17.827 1.00 71.63 124 ASN A N 1
ATOM 760 C CA . ASN A 1 102 ? 102.451 4.484 -17.416 1.00 84.53 124 ASN A CA 1
ATOM 761 C C . ASN A 1 102 ? 101.505 5.665 -17.240 1.00 63.83 124 ASN A C 1
ATOM 762 O O . ASN A 1 102 ? 101.710 6.520 -16.402 1.00 84.47 124 ASN A O 1
ATOM 767 N N . SER A 1 103 ? 100.490 5.715 -18.068 1.00 71.35 125 SER A N 1
ATOM 768 C CA . SER A 1 103 ? 99.508 6.786 -18.016 1.00 71.73 125 SER A CA 1
ATOM 769 C C . SER A 1 103 ? 98.678 6.731 -16.741 1.00 82.84 125 SER A C 1
ATOM 770 O O . SER A 1 103 ? 98.254 7.768 -16.272 1.00 86.67 125 SER A O 1
ATOM 773 N N . ALA A 1 104 ? 98.456 5.530 -16.206 1.00 71.87 126 ALA A N 1
ATOM 774 C CA . ALA A 1 104 ? 97.690 5.350 -14.966 1.00 64.27 126 ALA A CA 1
ATOM 775 C C . ALA A 1 104 ? 98.242 6.140 -13.788 1.00 64.76 126 ALA A C 1
ATOM 776 O O . ALA A 1 104 ? 99.432 6.146 -13.550 1.00 68.24 126 ALA A O 1
ATOM 778 N N . GLN A 1 105 ? 97.351 6.813 -13.058 1.00 81.94 127 GLN A N 1
ATOM 779 C CA . GLN A 1 105 ? 97.710 7.693 -11.925 1.00 61.71 127 GLN A CA 1
ATOM 780 C C . GLN A 1 105 ? 97.053 7.259 -10.617 1.00 71.09 127 GLN A C 1
ATOM 781 O O . GLN A 1 105 ? 97.637 7.445 -9.550 1.00 73.02 127 GLN A O 1
ATOM 787 N N . LYS A 1 106 ? 95.850 6.691 -10.706 1.00 61.36 128 LYS A N 1
ATOM 788 C CA . LYS A 1 106 ? 95.023 6.435 -9.540 1.00 65.78 128 LYS A CA 1
ATOM 789 C C . LYS A 1 106 ? 94.397 5.054 -9.563 1.00 65.79 128 LYS A C 1
ATOM 790 O O . LYS A 1 106 ? 93.999 4.552 -10.614 1.00 71.49 128 LYS A O 1
ATOM 796 N N . VAL A 1 107 ? 94.234 4.471 -8.390 1.00 53.19 129 VAL A N 1
ATOM 797 C CA . VAL A 1 107 ? 93.493 3.238 -8.243 1.00 47.53 129 VAL A CA 1
ATOM 798 C C . VAL A 1 107 ? 92.547 3.326 -7.025 1.00 56.37 129 VAL A C 1
ATOM 799 O O . VAL A 1 107 ? 92.807 4.044 -6.063 1.00 63.87 129 VAL A O 1
ATOM 803 N N . GLY A 1 108 ? 91.462 2.571 -7.074 1.00 55.50 130 GLY A N 1
ATOM 804 C CA . GLY A 1 108 ? 90.566 2.432 -5.937 1.00 55.76 130 GLY A CA 1
ATOM 805 C C . GLY A 1 108 ? 89.937 1.079 -6.026 1.00 62.16 130 GLY A C 1
ATOM 806 O O . GLY A 1 108 ? 89.425 0.688 -7.065 1.00 64.93 130 GLY A O 1
ATOM 807 N N . CYS A 1 109 ? 90.001 0.352 -4.930 1.00 61.88 131 CYS A N 1
ATOM 808 C CA . CYS A 1 109 ? 89.532 -1.024 -4.914 1.00 62.31 131 CYS A CA 1
ATOM 809 C C . CYS A 1 109 ? 88.398 -1.189 -3.905 1.00 74.40 131 CYS A C 1
ATOM 810 O O . CYS A 1 109 ? 88.234 -0.370 -3.001 1.00 77.90 131 CYS A O 1
ATOM 813 N N . GLY A 1 110 ? 87.611 -2.244 -4.083 1.00 60.80 132 GLY A N 1
ATOM 814 C CA . GLY A 1 110 ? 86.434 -2.494 -3.266 1.00 57.24 132 GLY A CA 1
ATOM 815 C C . GLY A 1 110 ? 86.086 -3.959 -3.271 1.00 76.07 132 GLY A C 1
ATOM 816 O O . GLY A 1 110 ? 86.441 -4.676 -4.201 1.00 85.07 132 GLY A O 1
ATOM 817 N N . GLU A 1 111 ? 85.440 -4.431 -2.206 1.00 67.20 133 GLU A N 1
ATOM 818 C CA . GLU A 1 111 ? 85.068 -5.816 -2.140 1.00 60.02 133 GLU A CA 1
ATOM 819 C C . GLU A 1 111 ? 83.656 -6.055 -1.685 1.00 71.04 133 GLU A C 1
ATOM 820 O O . GLU A 1 111 ? 82.936 -5.146 -1.321 1.00 113.55 133 GLU A O 1
ATOM 826 N N . ALA A 1 112 ? 83.284 -7.319 -1.726 1.00 82.43 134 ALA A N 1
ATOM 827 C CA . ALA A 1 112 ? 81.969 -7.784 -1.404 1.00 74.01 134 ALA A CA 1
ATOM 828 C C . ALA A 1 112 ? 82.082 -9.266 -1.132 1.00 79.29 134 ALA A C 1
ATOM 829 O O . ALA A 1 112 ? 82.941 -9.976 -1.691 1.00 103.08 134 ALA A O 1
ATOM 831 N N . THR A 1 113 ? 81.224 -9.741 -0.245 1.00 109.41 135 THR A N 1
ATOM 832 C CA . THR A 1 113 ? 81.287 -11.135 0.113 1.00 117.88 135 THR A CA 1
ATOM 833 C C . THR A 1 113 ? 80.073 -11.813 -0.491 1.00 103.15 135 THR A C 1
ATOM 834 O O . THR A 1 113 ? 78.947 -11.377 -0.267 1.00 132.85 135 THR A O 1
ATOM 838 N N . CYS A 1 114 ? 80.320 -12.822 -1.326 1.00 93.00 136 CYS A N 1
ATOM 839 C CA . CYS A 1 114 ? 79.269 -13.455 -2.139 1.00 114.53 136 CYS A CA 1
ATOM 840 C C . CYS A 1 114 ? 79.188 -14.938 -1.839 1.00 117.94 136 CYS A C 1
ATOM 841 O O . CYS A 1 114 ? 80.181 -15.538 -1.415 1.00 121.57 136 CYS A O 1
ATOM 844 N N . VAL A 1 115 ? 78.018 -15.531 -2.070 1.00 113.61 137 VAL A N 1
ATOM 845 C CA . VAL A 1 115 ? 77.801 -16.924 -1.651 1.00 160.49 137 VAL A CA 1
ATOM 846 C C . VAL A 1 115 ? 77.594 -17.918 -2.787 1.00 176.37 137 VAL A C 1
ATOM 847 O O . VAL A 1 115 ? 77.080 -17.581 -3.859 1.00 121.65 137 VAL A O 1
ATOM 851 N N . LEU A 1 116 ? 77.989 -19.155 -2.518 1.00 177.82 138 LEU A N 1
ATOM 852 C CA . LEU A 1 116 ? 77.629 -20.302 -3.342 1.00 181.81 138 LEU A CA 1
ATOM 853 C C . LEU A 1 116 ? 76.650 -21.090 -2.483 1.00 222.24 138 LEU A C 1
ATOM 854 O O . LEU A 1 116 ? 76.939 -21.325 -1.305 1.00 305.75 138 LEU A O 1
ATOM 856 N N . GLU A 1 117 ? 75.492 -21.447 -3.040 1.00 180.88 139 GLU A N 1
ATOM 857 C CA . GLU A 1 117 ? 74.433 -22.108 -2.262 1.00 174.41 139 GLU A CA 1
ATOM 858 C C . GLU A 1 117 ? 74.966 -23.386 -1.618 1.00 195.77 139 GLU A C 1
ATOM 859 O O . GLU A 1 117 ? 75.598 -24.203 -2.290 1.00 162.96 139 GLU A O 1
ATOM 861 N N . GLY A 1 118 ? 74.747 -23.515 -0.308 1.00 192.92 140 GLY A N 1
ATOM 862 C CA . GLY A 1 118 ? 75.269 -24.632 0.494 1.00 148.88 140 GLY A CA 1
ATOM 863 C C . GLY A 1 118 ? 76.764 -24.878 0.314 1.00 207.34 140 GLY A C 1
ATOM 864 O O . GLY A 1 118 ? 77.208 -26.007 0.182 1.00 180.14 140 GLY A O 1
ATOM 865 N N . ASP A 1 119 ? 77.539 -23.799 0.304 1.00 245.32 141 ASP A N 1
ATOM 866 C CA . ASP A 1 119 ? 78.991 -23.847 0.108 1.00 205.29 141 ASP A CA 1
ATOM 867 C C . ASP A 1 119 ? 79.623 -22.633 0.767 1.00 192.66 141 ASP A C 1
ATOM 868 O O . ASP A 1 119 ? 78.919 -21.657 1.068 1.00 195.54 141 ASP A O 1
ATOM 870 N N . MET A 1 120 ? 80.936 -22.683 0.978 1.00 169.34 142 MET A N 1
ATOM 871 C CA . MET A 1 120 ? 81.666 -21.561 1.570 1.00 180.99 142 MET A CA 1
ATOM 872 C C . MET A 1 120 ? 81.513 -20.303 0.709 1.00 183.72 142 MET A C 1
ATOM 873 O O . MET A 1 120 ? 81.503 -20.385 -0.523 1.00 160.47 142 MET A O 1
ATOM 875 N N . ALA A 1 121 ? 81.345 -19.158 1.362 1.00 171.38 143 ALA A N 1
ATOM 876 C CA . ALA A 1 121 ? 81.289 -17.877 0.655 1.00 154.50 143 ALA A CA 1
ATOM 877 C C . ALA A 1 121 ? 82.695 -17.478 0.216 1.00 122.84 143 ALA A C 1
ATOM 878 O O . ALA A 1 121 ? 83.688 -17.939 0.767 1.00 101.09 143 ALA A O 1
ATOM 880 N N . TYR A 1 122 ? 82.778 -16.627 -0.789 1.00 111.98 144 TYR A N 1
ATOM 881 C CA . TYR A 1 122 ? 84.068 -16.168 -1.285 1.00 111.32 144 TYR A CA 1
ATOM 882 C C . TYR A 1 122 ? 83.983 -14.677 -1.532 1.00 102.15 144 TYR A C 1
ATOM 883 O O . TYR A 1 122 ? 82.893 -14.137 -1.728 1.00 101.22 144 TYR A O 1
ATOM 892 N N . THR A 1 123 ? 85.129 -14.012 -1.541 1.00 81.25 145 THR A N 1
ATOM 893 C CA . THR A 1 123 ? 85.170 -12.559 -1.784 1.00 79.95 145 THR A CA 1
ATOM 894 C C . THR A 1 123 ? 85.268 -12.228 -3.278 1.00 71.06 145 THR A C 1
ATOM 895 O O . THR A 1 123 ? 85.944 -12.935 -4.004 1.00 124.52 145 THR A O 1
ATOM 899 N N . VAL A 1 124 ? 84.621 -11.161 -3.711 1.00 70.18 146 VAL A N 1
ATOM 900 C CA . VAL A 1 124 ? 84.812 -10.609 -5.036 1.00 68.46 146 VAL A CA 1
ATOM 901 C C . VAL A 1 124 ? 85.566 -9.278 -4.920 1.00 88.99 146 VAL A C 1
ATOM 902 O O . VAL A 1 124 ? 85.138 -8.389 -4.205 1.00 81.81 146 VAL A O 1
ATOM 906 N N . ASN A 1 125 ? 86.695 -9.169 -5.615 1.00 90.54 147 ASN A N 1
ATOM 907 C CA . ASN A 1 125 ? 87.526 -7.988 -5.582 1.00 60.52 147 ASN A CA 1
ATOM 908 C C . ASN A 1 125 ? 87.460 -7.210 -6.890 1.00 72.85 147 ASN A C 1
ATOM 909 O O . ASN A 1 125 ? 87.494 -7.791 -7.957 1.00 89.87 147 ASN A O 1
ATOM 914 N N . VAL A 1 126 ? 87.403 -5.892 -6.787 1.00 58.80 148 VAL A N 1
ATOM 915 C CA . VAL A 1 126 ? 87.375 -5.031 -7.939 1.00 47.76 148 VAL A CA 1
ATOM 916 C C . VAL A 1 126 ? 88.291 -3.847 -7.728 1.00 54.69 148 VAL A C 1
ATOM 917 O O . VAL A 1 126 ? 88.294 -3.259 -6.661 1.00 74.15 148 VAL A O 1
ATOM 921 N N . CYS A 1 127 ? 89.062 -3.472 -8.742 1.00 59.20 149 CYS A N 1
ATOM 922 C CA . CYS A 1 127 ? 89.861 -2.272 -8.639 1.00 53.75 149 CYS A CA 1
ATOM 923 C C . CYS A 1 127 ? 89.595 -1.438 -9.850 1.00 57.93 149 CYS A C 1
ATOM 924 O O . CYS A 1 127 ? 89.464 -1.962 -10.939 1.00 63.17 149 CYS A O 1
ATOM 927 N N . TYR A 1 128 ? 89.563 -0.132 -9.682 1.00 55.60 150 TYR A N 1
ATOM 928 C CA . TYR A 1 128 ? 89.315 0.779 -10.782 1.00 66.45 150 TYR A CA 1
ATOM 929 C C . TYR A 1 128 ? 90.540 1.589 -11.028 1.00 68.34 150 TYR A C 1
ATOM 930 O O . TYR A 1 128 ? 91.276 1.861 -10.079 1.00 68.11 150 TYR A O 1
ATOM 939 N N . TYR A 1 129 ? 90.745 1.998 -12.293 1.00 52.11 151 TYR A N 1
ATOM 940 C CA . TYR A 1 129 ? 91.935 2.746 -12.631 1.00 49.10 151 TYR A CA 1
ATOM 941 C C . TYR A 1 129 ? 91.626 4.029 -13.320 1.00 48.33 151 TYR A C 1
ATOM 942 O O . TYR A 1 129 ? 90.710 4.092 -14.141 1.00 61.68 151 TYR A O 1
ATOM 951 N N . ASP A 1 130 ? 92.432 5.052 -13.025 1.00 53.91 152 ASP A N 1
ATOM 952 C CA . ASP A 1 130 ? 92.302 6.321 -13.721 1.00 59.11 152 ASP A CA 1
ATOM 953 C C . ASP A 1 130 ? 93.662 6.888 -14.039 1.00 68.00 152 ASP A C 1
ATOM 954 O O . ASP A 1 130 ? 94.521 6.830 -13.161 1.00 86.73 152 ASP A O 1
ATOM 959 N N . PRO A 1 131 ? 93.908 7.471 -15.237 1.00 79.32 153 PRO A N 1
ATOM 960 C CA . PRO A 1 131 ? 93.006 7.590 -16.408 1.00 57.01 153 PRO A CA 1
ATOM 961 C C . PRO A 1 131 ? 92.749 6.238 -17.001 1.00 70.68 153 PRO A C 1
ATOM 962 O O . PRO A 1 131 ? 93.509 5.322 -16.750 1.00 72.32 153 PRO A O 1
ATOM 966 N N . PRO A 1 132 ? 91.688 6.088 -17.787 1.00 79.59 154 PRO A N 1
ATOM 967 C CA . PRO A 1 132 ? 91.446 4.745 -18.294 1.00 74.39 154 PRO A CA 1
ATOM 968 C C . PRO A 1 132 ? 92.477 4.306 -19.344 1.00 69.37 154 PRO A C 1
ATOM 969 O O . PRO A 1 132 ? 93.102 5.141 -19.993 1.00 69.32 154 PRO A O 1
ATOM 973 N N . LEU A 1 133 ? 92.619 2.998 -19.503 1.00 80.27 155 LEU A N 1
ATOM 974 C CA . LEU A 1 133 ? 93.444 2.404 -20.539 1.00 75.35 155 LEU A CA 1
ATOM 975 C C . LEU A 1 133 ? 93.058 2.856 -21.949 1.00 83.28 155 LEU A C 1
ATOM 976 O O . LEU A 1 133 ? 91.887 2.907 -22.293 1.00 96.65 155 LEU A O 1
ATOM 981 N N . SER A 1 134 ? 94.056 3.185 -22.750 1.00 90.74 156 SER A N 1
ATOM 982 C CA . SER A 1 134 ? 93.843 3.607 -24.148 1.00 86.88 156 SER A CA 1
ATOM 983 C C . SER A 1 134 ? 94.540 2.647 -25.131 1.00 113.60 156 SER A C 1
ATOM 984 O O . SER A 1 134 ? 94.588 1.419 -24.930 1.00 92.52 156 SER A O 1
ATOM 987 N N . ASP A 1 135 ? 95.096 3.228 -26.187 1.00 106.54 157 ASP A N 1
ATOM 988 C CA . ASP A 1 135 ? 95.865 2.498 -27.176 1.00 110.35 157 ASP A CA 1
ATOM 989 C C . ASP A 1 135 ? 97.274 2.177 -26.639 1.00 95.45 157 ASP A C 1
ATOM 990 O O . ASP A 1 135 ? 97.787 2.857 -25.742 1.00 87.70 157 ASP A O 1
ATOM 995 N N . TYR A 1 136 ? 97.890 1.170 -27.246 1.00 96.25 158 TYR A N 1
ATOM 996 C CA . TYR A 1 136 ? 99.253 0.707 -26.960 1.00 70.76 158 TYR A CA 1
ATOM 997 C C . TYR A 1 136 ? 100.279 1.835 -26.775 1.00 67.23 158 TYR A C 1
ATOM 998 O O . TYR A 1 136 ? 101.043 1.805 -25.807 1.00 65.16 158 TYR A O 1
ATOM 1007 N N . TYR A 1 137 ? 100.298 2.805 -27.680 1.00 64.33 159 TYR A N 1
ATOM 1008 C CA . TYR A 1 137 ? 101.296 3.878 -27.595 1.00 83.56 159 TYR A CA 1
ATOM 1009 C C . TYR A 1 137 ? 101.044 4.821 -26.436 1.00 82.89 159 TYR A C 1
ATOM 1010 O O . TYR A 1 137 ? 101.983 5.235 -25.769 1.00 93.20 159 TYR A O 1
ATOM 1019 N N . THR A 1 138 ? 99.778 5.162 -26.205 1.00 96.04 160 THR A N 1
ATOM 1020 C CA . THR A 1 138 ? 99.403 6.157 -25.187 1.00 97.51 160 THR A CA 1
ATOM 1021 C C . THR A 1 138 ? 99.737 5.669 -23.784 1.00 88.70 160 THR A C 1
ATOM 1022 O O . THR A 1 138 ? 100.235 6.448 -22.950 1.00 68.82 160 THR A O 1
ATOM 1026 N N . ASN A 1 139 ? 99.479 4.379 -23.559 1.00 69.64 161 ASN A N 1
ATOM 1027 C CA . ASN A 1 139 ? 99.702 3.773 -22.266 1.00 72.61 161 ASN A CA 1
ATOM 1028 C C . ASN A 1 139 ? 101.117 3.884 -21.758 1.00 91.81 161 ASN A C 1
ATOM 1029 O O . ASN A 1 139 ? 101.327 4.026 -20.561 1.00 78.89 161 ASN A O 1
ATOM 1034 N N . ALA A 1 140 ? 102.088 3.829 -22.663 1.00 79.40 162 ALA A N 1
ATOM 1035 C CA . ALA A 1 140 ? 103.468 3.942 -22.248 1.00 80.19 162 ALA A CA 1
ATOM 1036 C C . ALA A 1 140 ? 103.968 5.398 -22.218 1.00 80.79 162 ALA A C 1
ATOM 1037 O O . ALA A 1 140 ? 105.051 5.658 -21.705 1.00 88.15 162 ALA A O 1
ATOM 1039 N N . GLY A 1 141 ? 103.172 6.338 -22.740 1.00 94.23 163 GLY A N 1
ATOM 1040 C CA . GLY A 1 141 ? 103.517 7.784 -22.694 1.00 108.53 163 GLY A CA 1
ATOM 1041 C C . GLY A 1 141 ? 103.505 8.368 -21.273 1.00 132.08 163 GLY A C 1
ATOM 1042 O O . GLY A 1 141 ? 102.807 7.852 -20.400 1.00 118.96 163 GLY A O 1
ATOM 1043 N N . ASP A 1 142 ? 104.283 9.422 -21.034 1.00 179.77 164 ASP A N 1
ATOM 1044 C CA . ASP A 1 142 ? 104.480 9.964 -19.665 1.00 171.40 164 ASP A CA 1
ATOM 1045 C C . ASP A 1 142 ? 103.589 11.129 -19.216 1.00 115.91 164 ASP A C 1
ATOM 1046 O O . ASP A 1 142 ? 102.781 11.618 -19.984 1.00 126.92 164 ASP A O 1
ATOM 1051 N N . GLN B 1 9 ? 59.242 36.226 4.209 1.00 178.60 31 GLN B N 1
ATOM 1052 C CA . GLN B 1 9 ? 59.309 35.665 2.832 1.00 157.85 31 GLN B CA 1
ATOM 1053 C C . GLN B 1 9 ? 60.228 34.435 2.721 1.00 183.42 31 GLN B C 1
ATOM 1054 O O . GLN B 1 9 ? 60.538 34.020 1.608 1.00 171.39 31 GLN B O 1
ATOM 1056 N N . PHE B 1 10 ? 60.652 33.859 3.855 1.00 203.26 32 PHE B N 1
ATOM 1057 C CA . PHE B 1 10 ? 61.345 32.557 3.865 1.00 127.77 32 PHE B CA 1
ATOM 1058 C C . PHE B 1 10 ? 60.405 31.520 3.256 1.00 129.85 32 PHE B C 1
ATOM 1059 O O . PHE B 1 10 ? 59.229 31.448 3.627 1.00 102.81 32 PHE B O 1
ATOM 1067 N N . ASP B 1 11 ? 60.929 30.727 2.331 1.00 120.59 33 ASP B N 1
ATOM 1068 C CA . ASP B 1 11 ? 60.108 29.761 1.616 1.00 127.24 33 ASP B CA 1
ATOM 1069 C C . ASP B 1 11 ? 60.549 28.332 1.902 1.00 97.70 33 ASP B C 1
ATOM 1070 O O . ASP B 1 11 ? 61.576 27.906 1.368 1.00 122.58 33 ASP B O 1
ATOM 1075 N N . PRO B 1 12 ? 59.752 27.580 2.691 1.00 113.75 34 PRO B N 1
ATOM 1076 C CA . PRO B 1 12 ? 60.037 26.174 3.027 1.00 114.20 34 PRO B CA 1
ATOM 1077 C C . PRO B 1 12 ? 60.165 25.239 1.810 1.00 93.09 34 PRO B C 1
ATOM 1078 O O . PRO B 1 12 ? 61.129 24.462 1.744 1.00 144.72 34 PRO B O 1
ATOM 1082 N N . ASP B 1 13 ? 59.224 25.320 0.868 1.00 119.74 35 ASP B N 1
ATOM 1083 C CA . ASP B 1 13 ? 59.255 24.463 -0.329 1.00 117.70 35 ASP B CA 1
ATOM 1084 C C . ASP B 1 13 ? 60.559 24.629 -1.090 1.00 101.33 35 ASP B C 1
ATOM 1085 O O . ASP B 1 13 ? 61.211 23.630 -1.404 1.00 87.07 35 ASP B O 1
ATOM 1090 N N . SER B 1 14 ? 60.937 25.889 -1.340 1.00 78.89 36 SER B N 1
ATOM 1091 C CA . SER B 1 14 ? 62.122 26.203 -2.133 1.00 89.69 36 SER B CA 1
ATOM 1092 C C . SER B 1 14 ? 63.403 25.855 -1.356 1.00 123.06 36 SER B C 1
ATOM 1093 O O . SER B 1 14 ? 64.345 25.304 -1.917 1.00 121.92 36 SER B O 1
ATOM 1096 N N . PHE B 1 15 ? 63.408 26.143 -0.056 1.00 126.30 37 PHE B N 1
ATOM 1097 C CA . PHE B 1 15 ? 64.499 25.727 0.819 1.00 116.18 37 PHE B CA 1
ATOM 1098 C C . PHE B 1 15 ? 64.604 24.194 0.783 1.00 125.01 37 PHE B C 1
ATOM 1099 O O . PHE B 1 15 ? 65.687 23.628 0.633 1.00 71.45 37 PHE B O 1
ATOM 1107 N N . LYS B 1 16 ? 63.465 23.529 0.888 1.00 76.41 38 LYS B N 1
ATOM 1108 C CA . LYS B 1 16 ? 63.456 22.091 0.892 1.00 79.15 38 LYS B CA 1
ATOM 1109 C C . LYS B 1 16 ? 63.953 21.441 -0.411 1.00 97.71 38 LYS B C 1
ATOM 1110 O O . LYS B 1 16 ? 64.723 20.493 -0.357 1.00 131.90 38 LYS B O 1
ATOM 1116 N N . ASN B 1 17 ? 63.521 21.928 -1.567 1.00 139.68 39 ASN B N 1
ATOM 1117 C CA . ASN B 1 17 ? 63.968 21.335 -2.835 1.00 129.08 39 ASN B CA 1
ATOM 1118 C C . ASN B 1 17 ? 65.438 21.527 -3.060 1.00 97.01 39 ASN B C 1
ATOM 1119 O O . ASN B 1 17 ? 66.154 20.563 -3.317 1.00 114.95 39 ASN B O 1
ATOM 1124 N N . LYS B 1 18 ? 65.882 22.775 -2.926 1.00 80.44 40 LYS B N 1
ATOM 1125 C CA . LYS B 1 18 ? 67.300 23.114 -3.060 1.00 79.92 40 LYS B CA 1
ATOM 1126 C C . LYS B 1 18 ? 68.216 22.070 -2.364 1.00 86.87 40 LYS B C 1
ATOM 1127 O O . LYS B 1 18 ? 69.221 21.657 -2.954 1.00 102.25 40 LYS B O 1
ATOM 1133 N N . TRP B 1 19 ? 67.837 21.608 -1.166 1.00 80.76 41 TRP B N 1
ATOM 1134 C CA . TRP B 1 19 ? 68.580 20.548 -0.459 1.00 78.10 41 TRP B CA 1
ATOM 1135 C C . TRP B 1 19 ? 68.440 19.199 -1.143 1.00 89.42 41 TRP B C 1
ATOM 1136 O O . TRP B 1 19 ? 69.460 18.570 -1.487 1.00 91.12 41 TRP B O 1
ATOM 1147 N N . LEU B 1 20 ? 67.201 18.767 -1.368 1.00 81.98 42 LEU B N 1
ATOM 1148 C CA . LEU B 1 20 ? 66.978 17.483 -2.046 1.00 91.70 42 LEU B CA 1
ATOM 1149 C C . LEU B 1 20 ? 67.667 17.420 -3.423 1.00 100.66 42 LEU B C 1
ATOM 1150 O O . LEU B 1 20 ? 68.086 16.354 -3.854 1.00 81.04 42 LEU B O 1
ATOM 1155 N N . GLU B 1 21 ? 67.801 18.568 -4.083 1.00 83.11 43 GLU B N 1
ATOM 1156 C CA . GLU B 1 21 ? 68.471 18.687 -5.376 1.00 92.73 43 GLU B CA 1
ATOM 1157 C C . GLU B 1 21 ? 69.944 18.341 -5.197 1.00 94.24 43 GLU B C 1
ATOM 1158 O O . GLU B 1 21 ? 70.399 17.332 -5.749 1.00 106.64 43 GLU B O 1
ATOM 1164 N N . LEU B 1 22 ? 70.662 19.147 -4.399 1.00 87.28 44 LEU B N 1
ATOM 1165 C CA . LEU B 1 22 ? 72.076 18.903 -4.087 1.00 88.49 44 LEU B CA 1
ATOM 1166 C C . LEU B 1 22 ? 72.321 17.425 -3.802 1.00 95.69 44 LEU B C 1
ATOM 1167 O O . LEU B 1 22 ? 73.203 16.817 -4.405 1.00 70.64 44 LEU B O 1
ATOM 1172 N N . HIS B 1 23 ? 71.491 16.855 -2.933 1.00 64.11 45 HIS B N 1
ATOM 1173 C CA . HIS B 1 23 ? 71.601 15.466 -2.552 1.00 60.64 45 HIS B CA 1
ATOM 1174 C C . HIS B 1 23 ? 71.316 14.536 -3.699 1.00 71.45 45 HIS B C 1
ATOM 1175 O O . HIS B 1 23 ? 72.140 13.690 -4.016 1.00 81.79 45 HIS B O 1
ATOM 1182 N N . ASN B 1 24 ? 70.152 14.683 -4.328 1.00 98.32 46 ASN B N 1
ATOM 1183 C CA . ASN B 1 24 ? 69.769 13.724 -5.356 1.00 85.91 46 ASN B CA 1
ATOM 1184 C C . ASN B 1 24 ? 70.579 13.792 -6.637 1.00 87.52 46 ASN B C 1
ATOM 1185 O O . ASN B 1 24 ? 70.778 12.764 -7.257 1.00 89.70 46 ASN B O 1
ATOM 1190 N N . ASN B 1 25 ? 71.092 14.969 -6.987 1.00 68.91 47 ASN B N 1
ATOM 1191 C CA . ASN B 1 25 ? 72.057 15.084 -8.079 1.00 78.64 47 ASN B CA 1
ATOM 1192 C C . ASN B 1 25 ? 73.237 14.149 -7.892 1.00 87.54 47 ASN B C 1
ATOM 1193 O O . ASN B 1 25 ? 73.572 13.397 -8.791 1.00 118.40 47 ASN B O 1
ATOM 1198 N N . GLU B 1 26 ? 73.839 14.200 -6.707 1.00 87.28 48 GLU B N 1
ATOM 1199 C CA . GLU B 1 26 ? 74.958 13.375 -6.363 1.00 70.99 48 GLU B CA 1
ATOM 1200 C C . GLU B 1 26 ? 74.610 11.897 -6.477 1.00 77.43 48 GLU B C 1
ATOM 1201 O O . GLU B 1 26 ? 75.372 11.111 -7.057 1.00 92.97 48 GLU B O 1
ATOM 1207 N N . ARG B 1 27 ? 73.463 11.513 -5.954 1.00 58.01 49 ARG B N 1
ATOM 1208 C CA . ARG B 1 27 ? 73.120 10.090 -6.012 1.00 88.54 49 ARG B CA 1
ATOM 1209 C C . ARG B 1 27 ? 72.655 9.643 -7.379 1.00 96.31 49 ARG B C 1
ATOM 1210 O O . ARG B 1 27 ? 72.824 8.476 -7.724 1.00 99.35 49 ARG B O 1
ATOM 1218 N N . THR B 1 28 ? 72.043 10.561 -8.137 1.00 93.09 50 THR B N 1
ATOM 1219 C CA . THR B 1 28 ? 71.543 10.253 -9.482 1.00 135.44 50 THR B CA 1
ATOM 1220 C C . THR B 1 28 ? 72.667 9.831 -10.395 1.00 128.66 50 THR B C 1
ATOM 1221 O O . THR B 1 28 ? 72.532 8.815 -11.082 1.00 96.75 50 THR B O 1
ATOM 1225 N N . THR B 1 29 ? 73.769 10.587 -10.358 1.00 78.05 51 THR B N 1
ATOM 1226 C CA . THR B 1 29 ? 74.935 10.293 -11.172 1.00 81.25 51 THR B CA 1
ATOM 1227 C C . THR B 1 29 ? 75.445 8.889 -10.897 1.00 77.12 51 THR B C 1
ATOM 1228 O O . THR B 1 29 ? 75.865 8.188 -11.804 1.00 120.03 51 THR B O 1
ATOM 1232 N N . ARG B 1 30 ? 75.352 8.473 -9.653 1.00 73.10 52 ARG B N 1
ATOM 1233 C CA . ARG B 1 30 ? 75.942 7.227 -9.205 1.00 68.01 52 ARG B CA 1
ATOM 1234 C C . ARG B 1 30 ? 74.951 6.095 -9.131 1.00 77.94 52 ARG B C 1
ATOM 1235 O O . ARG B 1 30 ? 75.188 5.110 -8.401 1.00 64.56 52 ARG B O 1
ATOM 1243 N N . GLN B 1 31 ? 73.853 6.232 -9.899 1.00 68.20 53 GLN B N 1
ATOM 1244 C CA . GLN B 1 31 ? 72.860 5.136 -10.045 1.00 93.56 53 GLN B CA 1
ATOM 1245 C C . GLN B 1 31 ? 72.196 4.766 -8.755 1.00 80.08 53 GLN B C 1
ATOM 1246 O O . GLN B 1 31 ? 71.987 3.568 -8.477 1.00 82.70 53 GLN B O 1
ATOM 1252 N N . LEU B 1 32 ? 71.889 5.783 -7.948 1.00 115.59 54 LEU B N 1
ATOM 1253 C CA . LEU B 1 32 ? 71.266 5.565 -6.649 1.00 86.37 54 LEU B CA 1
ATOM 1254 C C . LEU B 1 32 ? 69.858 6.101 -6.621 1.00 73.77 54 LEU B C 1
ATOM 1255 O O . LEU B 1 32 ? 69.552 7.100 -7.306 1.00 137.56 54 LEU B O 1
ATOM 1260 N N . ASP B 1 33 ? 69.003 5.422 -5.844 1.00 111.38 55 ASP B N 1
ATOM 1261 C CA . ASP B 1 33 ? 67.613 5.865 -5.585 1.00 87.25 55 ASP B CA 1
ATOM 1262 C C . ASP B 1 33 ? 67.575 7.232 -4.904 1.00 85.04 55 ASP B C 1
ATOM 1263 O O . ASP B 1 33 ? 68.417 7.539 -4.078 1.00 89.68 55 ASP B O 1
ATOM 1268 N N . SER B 1 34 ? 66.590 8.049 -5.246 1.00 111.98 56 SER B N 1
ATOM 1269 C CA . SER B 1 34 ? 66.436 9.345 -4.604 1.00 81.19 56 SER B CA 1
ATOM 1270 C C . SER B 1 34 ? 66.095 9.301 -3.112 1.00 107.62 56 SER B C 1
ATOM 1271 O O . SER B 1 34 ? 65.515 8.313 -2.573 1.00 75.24 56 SER B O 1
ATOM 1274 N N . LEU B 1 35 ? 66.472 10.380 -2.438 1.00 70.40 57 LEU B N 1
ATOM 1275 C CA . LEU B 1 35 ? 66.090 10.519 -1.045 1.00 103.97 57 LEU B CA 1
ATOM 1276 C C . LEU B 1 35 ? 64.766 11.270 -0.942 1.00 107.01 57 LEU B C 1
ATOM 1277 O O . LEU B 1 35 ? 64.524 12.173 -1.739 1.00 74.46 57 LEU B O 1
ATOM 1282 N N . GLU B 1 36 ? 63.932 10.886 0.017 1.00 103.13 58 GLU B N 1
ATOM 1283 C CA . GLU B 1 36 ? 62.714 11.630 0.328 1.00 89.28 58 GLU B CA 1
ATOM 1284 C C . GLU B 1 36 ? 62.975 12.492 1.555 1.00 104.21 58 GLU B C 1
ATOM 1285 O O . GLU B 1 36 ? 63.694 12.086 2.482 1.00 132.01 58 GLU B O 1
ATOM 1291 N N . TRP B 1 37 ? 62.384 13.673 1.573 1.00 95.46 59 TRP B N 1
ATOM 1292 C CA . TRP B 1 37 ? 62.443 14.536 2.755 1.00 85.92 59 TRP B CA 1
ATOM 1293 C C . TRP B 1 37 ? 61.610 14.044 3.929 1.00 69.42 59 TRP B C 1
ATOM 1294 O O . TRP B 1 37 ? 60.533 13.498 3.749 1.00 81.54 59 TRP B O 1
ATOM 1305 N N . ASP B 1 38 ? 62.154 14.178 5.130 1.00 79.46 60 ASP B N 1
ATOM 1306 C CA . ASP B 1 38 ? 61.412 13.845 6.345 1.00 98.88 60 ASP B CA 1
ATOM 1307 C C . ASP B 1 38 ? 61.444 15.035 7.278 1.00 82.87 60 ASP B C 1
ATOM 1308 O O . ASP B 1 38 ? 62.488 15.587 7.536 1.00 108.86 60 ASP B O 1
ATOM 1313 N N . GLY B 1 39 ? 60.288 15.420 7.793 1.00 105.93 61 GLY B N 1
ATOM 1314 C CA . GLY B 1 39 ? 60.180 16.586 8.663 1.00 79.91 61 GLY B CA 1
ATOM 1315 C C . GLY B 1 39 ? 60.810 16.419 10.026 1.00 105.56 61 GLY B C 1
ATOM 1316 O O . GLY B 1 39 ? 61.449 17.373 10.476 1.00 65.22 61 GLY B O 1
ATOM 1317 N N . ASP B 1 40 ? 60.647 15.249 10.682 1.00 60.26 62 ASP B N 1
ATOM 1318 C CA . ASP B 1 40 ? 61.314 14.989 11.964 1.00 72.32 62 ASP B CA 1
ATOM 1319 C C . ASP B 1 40 ? 62.806 15.303 11.901 1.00 97.50 62 ASP B C 1
ATOM 1320 O O . ASP B 1 40 ? 63.319 16.009 12.777 1.00 80.38 62 ASP B O 1
ATOM 1325 N N . LEU B 1 41 ? 63.479 14.797 10.860 1.00 72.08 63 LEU B N 1
ATOM 1326 C CA . LEU B 1 41 ? 64.908 14.992 10.701 1.00 56.22 63 LEU B CA 1
ATOM 1327 C C . LEU B 1 41 ? 65.214 16.463 10.550 1.00 77.38 63 LEU B C 1
ATOM 1328 O O . LEU B 1 41 ? 66.168 16.966 11.153 1.00 70.72 63 LEU B O 1
ATOM 1333 N N . ALA B 1 42 ? 64.391 17.149 9.755 1.00 64.62 64 ALA B N 1
ATOM 1334 C CA . ALA B 1 42 ? 64.588 18.571 9.496 1.00 74.54 64 ALA B CA 1
ATOM 1335 C C . ALA B 1 42 ? 64.487 19.385 10.774 1.00 78.03 64 ALA B C 1
ATOM 1336 O O . ALA B 1 42 ? 65.197 20.363 10.942 1.00 84.86 64 ALA B O 1
ATOM 1338 N N . TRP B 1 43 ? 63.612 18.968 11.686 1.00 73.16 65 TRP B N 1
ATOM 1339 C CA . TRP B 1 43 ? 63.488 19.687 12.935 1.00 75.21 65 TRP B CA 1
ATOM 1340 C C . TRP B 1 43 ? 64.718 19.388 13.758 1.00 83.09 65 TRP B C 1
ATOM 1341 O O . TRP B 1 43 ? 65.344 20.314 14.268 1.00 63.62 65 TRP B O 1
ATOM 1352 N N . LYS B 1 44 ? 65.062 18.103 13.856 1.00 59.82 66 LYS B N 1
ATOM 1353 C CA . LYS B 1 44 ? 66.243 17.634 14.577 1.00 66.80 66 LYS B CA 1
ATOM 1354 C C . LYS B 1 44 ? 67.473 18.360 14.042 1.00 58.75 66 LYS B C 1
ATOM 1355 O O . LYS B 1 44 ? 68.341 18.792 14.797 1.00 68.22 66 LYS B O 1
ATOM 1361 N N . ALA B 1 45 ? 67.510 18.526 12.737 1.00 48.46 67 ALA B N 1
ATOM 1362 C CA . ALA B 1 45 ? 68.577 19.245 12.097 1.00 62.74 67 ALA B CA 1
ATOM 1363 C C . ALA B 1 45 ? 68.662 20.673 12.609 1.00 73.69 67 ALA B C 1
ATOM 1364 O O . ALA B 1 45 ? 69.728 21.139 13.067 1.00 64.11 67 ALA B O 1
ATOM 1366 N N . GLN B 1 46 ? 67.531 21.366 12.545 1.00 73.41 68 GLN B N 1
ATOM 1367 C CA . GLN B 1 46 ? 67.470 22.776 12.901 1.00 72.84 68 GLN B CA 1
ATOM 1368 C C . GLN B 1 46 ? 67.841 22.930 14.382 1.00 95.75 68 GLN B C 1
ATOM 1369 O O . GLN B 1 46 ? 68.538 23.888 14.769 1.00 54.77 68 GLN B O 1
ATOM 1375 N N . GLN B 1 47 ? 67.404 21.962 15.191 1.00 54.88 69 GLN B N 1
ATOM 1376 C CA . GLN B 1 47 ? 67.744 21.966 16.605 1.00 60.30 69 GLN B CA 1
ATOM 1377 C C . GLN B 1 47 ? 69.248 21.936 16.828 1.00 83.46 69 GLN B C 1
ATOM 1378 O O . GLN B 1 47 ? 69.786 22.805 17.524 1.00 85.65 69 GLN B O 1
ATOM 1384 N N . VAL B 1 48 ? 69.930 20.996 16.161 1.00 75.29 70 VAL B N 1
ATOM 1385 C CA . VAL B 1 48 ? 71.386 20.907 16.253 1.00 52.72 70 VAL B CA 1
ATOM 1386 C C . VAL B 1 48 ? 72.032 22.160 15.665 1.00 65.23 70 VAL B C 1
ATOM 1387 O O . VAL B 1 48 ? 73.088 22.632 16.134 1.00 66.70 70 VAL B O 1
ATOM 1391 N N . ALA B 1 49 ? 71.381 22.719 14.649 1.00 63.48 71 ALA B N 1
ATOM 1392 C CA . ALA B 1 49 ? 71.959 23.867 13.956 1.00 62.38 71 ALA B CA 1
ATOM 1393 C C . ALA B 1 49 ? 71.995 25.089 14.831 1.00 70.82 71 ALA B C 1
ATOM 1394 O O . ALA B 1 49 ? 72.967 25.833 14.818 1.00 80.03 71 ALA B O 1
ATOM 1396 N N . THR B 1 50 ? 70.923 25.286 15.603 1.00 102.72 72 THR B N 1
ATOM 1397 C CA . THR B 1 50 ? 70.740 26.510 16.390 1.00 77.55 72 THR B CA 1
ATOM 1398 C C . THR B 1 50 ? 71.760 26.647 17.495 1.00 94.81 72 THR B C 1
ATOM 1399 O O . THR B 1 50 ? 71.938 27.751 17.993 1.00 75.81 72 THR B O 1
ATOM 1403 N N . GLN B 1 51 ? 72.413 25.534 17.864 1.00 67.24 73 GLN B N 1
ATOM 1404 C CA . GLN B 1 51 ? 73.368 25.514 18.973 1.00 66.96 73 GLN B CA 1
ATOM 1405 C C . GLN B 1 51 ? 74.652 26.259 18.668 1.00 58.36 73 GLN B C 1
ATOM 1406 O O . GLN B 1 51 ? 75.344 26.673 19.599 1.00 80.58 73 GLN B O 1
ATOM 1412 N N . CYS B 1 52 ? 74.941 26.481 17.383 1.00 88.90 74 CYS B N 1
ATOM 1413 C CA . CYS B 1 52 ? 76.156 27.201 16.913 1.00 86.31 74 CYS B CA 1
ATOM 1414 C C . CYS B 1 52 ? 77.435 26.553 17.415 1.00 80.57 74 CYS B C 1
ATOM 1415 O O . CYS B 1 52 ? 78.408 27.218 17.765 1.00 103.32 74 CYS B O 1
ATOM 1418 N N . ASN B 1 53 ? 77.396 25.234 17.448 1.00 103.12 75 ASN B N 1
ATOM 1419 C CA . ASN B 1 53 ? 78.476 24.434 17.938 1.00 78.89 75 ASN B CA 1
ATOM 1420 C C . ASN B 1 53 ? 78.610 23.394 16.874 1.00 85.59 75 ASN B C 1
ATOM 1421 O O . ASN B 1 53 ? 77.697 22.556 16.702 1.00 88.23 75 ASN B O 1
ATOM 1426 N N . VAL B 1 54 ? 79.705 23.446 16.127 1.00 78.43 76 VAL B N 1
ATOM 1427 C CA . VAL B 1 54 ? 79.845 22.427 15.067 1.00 103.14 76 VAL B CA 1
ATOM 1428 C C . VAL B 1 54 ? 80.622 21.240 15.589 1.00 65.36 76 VAL B C 1
ATOM 1429 O O . VAL B 1 54 ? 80.350 20.115 15.222 1.00 87.28 76 VAL B O 1
ATOM 1433 N N . ASP B 1 55 ? 81.527 21.524 16.511 1.00 70.31 77 ASP B N 1
ATOM 1434 C CA . ASP B 1 55 ? 82.420 20.549 17.119 1.00 89.28 77 ASP B CA 1
ATOM 1435 C C . ASP B 1 55 ? 81.747 19.616 18.128 1.00 74.26 77 ASP B C 1
ATOM 1436 O O . ASP B 1 55 ? 81.994 18.421 18.092 1.00 75.46 77 ASP B O 1
ATOM 1441 N N . ASN B 1 56 ? 80.942 20.154 19.045 1.00 77.39 78 ASN B N 1
ATOM 1442 C CA . ASN B 1 56 ? 80.384 19.341 20.122 1.00 62.71 78 ASN B CA 1
ATOM 1443 C C . ASN B 1 56 ? 78.936 19.611 20.439 1.00 73.16 78 ASN B C 1
ATOM 1444 O O . ASN B 1 56 ? 78.625 19.925 21.585 1.00 75.26 78 ASN B O 1
ATOM 1449 N N . PRO B 1 57 ? 78.041 19.489 19.437 1.00 79.88 79 PRO B N 1
ATOM 1450 C CA . PRO B 1 57 ? 76.634 19.758 19.693 1.00 74.17 79 PRO B CA 1
ATOM 1451 C C . PRO B 1 57 ? 76.040 18.708 20.616 1.00 65.28 79 PRO B C 1
ATOM 1452 O O . PRO B 1 57 ? 76.448 17.535 20.553 1.00 82.10 79 PRO B O 1
ATOM 1456 N N . GLN B 1 58 ? 75.081 19.122 21.449 1.00 68.09 80 GLN B N 1
ATOM 1457 C CA . GLN B 1 58 ? 74.379 18.173 22.304 1.00 93.71 80 GLN B CA 1
ATOM 1458 C C . GLN B 1 58 ? 73.443 17.341 21.434 1.00 75.36 80 GLN B C 1
ATOM 1459 O O . GLN B 1 58 ? 72.726 17.902 20.625 1.00 63.29 80 GLN B O 1
ATOM 1461 N N . LEU B 1 59 ? 73.461 16.021 21.582 1.00 54.15 81 LEU B N 1
ATOM 1462 C CA . LEU B 1 59 ? 72.623 15.159 20.747 1.00 65.20 81 LEU B CA 1
ATOM 1463 C C . LEU B 1 59 ? 71.766 14.179 21.522 1.00 55.22 81 LEU B C 1
ATOM 1464 O O . LEU B 1 59 ? 72.008 13.938 22.694 1.00 75.29 81 LEU B O 1
ATOM 1469 N N . TRP B 1 60 ? 70.827 13.542 20.831 1.00 66.00 82 TRP B N 1
ATOM 1470 C CA . TRP B 1 60 ? 69.924 12.591 21.470 1.00 67.22 82 TRP B CA 1
ATOM 1471 C C . TRP B 1 60 ? 69.324 11.654 20.456 1.00 69.28 82 TRP B C 1
ATOM 1472 O O . TRP B 1 60 ? 69.285 11.979 19.275 1.00 65.95 82 TRP B O 1
ATOM 1483 N N . GLY B 1 61 ? 68.831 10.513 20.929 1.00 74.19 83 GLY B N 1
ATOM 1484 C CA . GLY B 1 61 ? 68.137 9.568 20.062 1.00 45.94 83 GLY B CA 1
ATOM 1485 C C . GLY B 1 61 ? 68.963 8.430 19.557 1.00 75.71 83 GLY B C 1
ATOM 1486 O O . GLY B 1 61 ? 70.190 8.529 19.489 1.00 79.04 83 GLY B O 1
ATOM 1487 N N . ASP B 1 62 ? 68.283 7.349 19.171 1.00 103.98 84 ASP B N 1
ATOM 1488 C CA . ASP B 1 62 ? 68.938 6.176 18.558 1.00 78.62 84 ASP B CA 1
ATOM 1489 C C . ASP B 1 62 ? 69.738 6.515 17.287 1.00 84.47 84 ASP B C 1
ATOM 1490 O O . ASP B 1 62 ? 70.575 5.730 16.856 1.00 89.91 84 ASP B O 1
ATOM 1495 N N . ASN B 1 63 ? 69.504 7.696 16.725 1.00 72.64 85 ASN B N 1
ATOM 1496 C CA . ASN B 1 63 ? 70.102 8.123 15.486 1.00 60.05 85 ASN B CA 1
ATOM 1497 C C . ASN B 1 63 ? 70.746 9.509 15.616 1.00 72.83 85 ASN B C 1
ATOM 1498 O O . ASN B 1 63 ? 70.761 10.291 14.662 1.00 70.10 85 ASN B O 1
ATOM 1503 N N . GLY B 1 64 ? 71.213 9.858 16.810 1.00 76.67 86 GLY B N 1
ATOM 1504 C CA . GLY B 1 64 ? 71.635 11.248 17.043 1.00 50.38 86 GLY B CA 1
ATOM 1505 C C . GLY B 1 64 ? 72.885 11.639 16.275 1.00 72.17 86 GLY B C 1
ATOM 1506 O O . GLY B 1 64 ? 73.036 12.805 15.890 1.00 67.41 86 GLY B O 1
ATOM 1507 N N . ALA B 1 65 ? 73.775 10.665 16.038 1.00 74.43 87 ALA B N 1
ATOM 1508 C CA . ALA B 1 65 ? 75.033 10.929 15.338 1.00 88.67 87 ALA B CA 1
ATOM 1509 C C . ALA B 1 65 ? 74.929 10.966 13.798 1.00 90.25 87 ALA B C 1
ATOM 1510 O O . ALA B 1 65 ? 75.879 11.320 13.106 1.00 86.43 87 ALA B O 1
ATOM 1512 N N . SER B 1 66 ? 73.770 10.598 13.278 1.00 79.51 88 SER B N 1
ATOM 1513 C CA . SER B 1 66 ? 73.584 10.386 11.873 1.00 55.11 88 SER B CA 1
ATOM 1514 C C . SER B 1 66 ? 73.315 11.669 11.079 1.00 65.79 88 SER B C 1
ATOM 1515 O O . SER B 1 66 ? 72.204 11.872 10.566 1.00 59.26 88 SER B O 1
ATOM 1518 N N . PHE B 1 67 ? 74.335 12.510 10.915 1.00 55.18 89 PHE B N 1
ATOM 1519 C CA . PHE B 1 67 ? 74.113 13.805 10.282 1.00 64.39 89 PHE B CA 1
ATOM 1520 C C . PHE B 1 67 ? 75.380 14.462 9.824 1.00 59.78 89 PHE B C 1
ATOM 1521 O O . PHE B 1 67 ? 76.450 14.103 10.278 1.00 67.80 89 PHE B O 1
ATOM 1529 N N . ASN B 1 68 ? 75.235 15.460 8.961 1.00 60.02 90 ASN B N 1
ATOM 1530 C CA . ASN B 1 68 ? 76.349 16.289 8.515 1.00 63.20 90 ASN B CA 1
ATOM 1531 C C . ASN B 1 68 ? 76.116 17.696 8.966 1.00 63.75 90 ASN B C 1
ATOM 1532 O O . ASN B 1 68 ? 74.972 18.118 9.145 1.00 61.17 90 ASN B O 1
ATOM 1537 N N . ILE B 1 69 ? 77.197 18.451 9.080 1.00 55.85 91 ILE B N 1
ATOM 1538 C CA . ILE B 1 69 ? 77.129 19.798 9.575 1.00 66.02 91 ILE B CA 1
ATOM 1539 C C . ILE B 1 69 ? 78.211 20.617 8.881 1.00 70.30 91 ILE B C 1
ATOM 1540 O O . ILE B 1 69 ? 79.332 20.133 8.714 1.00 66.86 91 ILE B O 1
ATOM 1545 N N . GLY B 1 70 ? 77.871 21.844 8.491 1.00 69.96 92 GLY B N 1
ATOM 1546 C CA . GLY B 1 70 ? 78.840 22.729 7.889 1.00 66.97 92 GLY B CA 1
ATOM 1547 C C . GLY B 1 70 ? 78.372 24.174 7.800 1.00 81.70 92 GLY B C 1
ATOM 1548 O O . GLY B 1 70 ? 77.166 24.463 7.787 1.00 74.26 92 GLY B O 1
ATOM 1549 N N . ARG B 1 71 ? 79.352 25.067 7.729 1.00 72.47 93 ARG B N 1
ATOM 1550 C CA . ARG B 1 71 ? 79.130 26.499 7.674 1.00 90.75 93 ARG B CA 1
ATOM 1551 C C . ARG B 1 71 ? 78.819 27.008 6.269 1.00 83.95 93 ARG B C 1
ATOM 1552 O O . ARG B 1 71 ? 79.055 26.323 5.287 1.00 107.40 93 ARG B O 1
ATOM 1560 N N . TYR B 1 72 ? 78.306 28.235 6.222 1.00 105.53 94 TYR B N 1
ATOM 1561 C CA . TYR B 1 72 ? 78.036 29.033 5.002 1.00 74.68 94 TYR B CA 1
ATOM 1562 C C . TYR B 1 72 ? 76.869 28.538 4.149 1.00 85.54 94 TYR B C 1
ATOM 1563 O O . TYR B 1 72 ? 75.990 27.829 4.667 1.00 87.38 94 TYR B O 1
ATOM 1572 N N . THR B 1 73 ? 76.850 28.909 2.869 1.00 89.54 95 THR B N 1
ATOM 1573 C CA . THR B 1 73 ? 75.738 28.585 1.954 1.00 116.19 95 THR B CA 1
ATOM 1574 C C . THR B 1 73 ? 75.535 27.090 1.791 1.00 80.79 95 THR B C 1
ATOM 1575 O O . THR B 1 73 ? 76.512 26.327 1.797 1.00 102.53 95 THR B O 1
ATOM 1579 N N . LYS B 1 74 ? 74.277 26.677 1.629 1.00 78.94 96 LYS B N 1
ATOM 1580 C CA . LYS B 1 74 ? 73.968 25.252 1.441 1.00 85.66 96 LYS B CA 1
ATOM 1581 C C . LYS B 1 74 ? 74.918 24.631 0.407 1.00 102.92 96 LYS B C 1
ATOM 1582 O O . LYS B 1 74 ? 75.353 23.505 0.560 1.00 89.04 96 LYS B O 1
ATOM 1588 N N . GLU B 1 75 ? 75.237 25.385 -0.640 1.00 118.81 97 GLU B N 1
ATOM 1589 C CA . GLU B 1 75 ? 76.124 24.890 -1.668 1.00 105.58 97 GLU B CA 1
ATOM 1590 C C . GLU B 1 75 ? 77.544 24.666 -1.101 1.00 109.75 97 GLU B C 1
ATOM 1591 O O . GLU B 1 75 ? 78.092 23.556 -1.182 1.00 94.61 97 GLU B O 1
ATOM 1597 N N . GLN B 1 76 ? 78.112 25.709 -0.500 1.00 68.06 98 GLN B N 1
ATOM 1598 C CA . GLN B 1 76 ? 79.460 25.611 0.060 1.00 86.95 98 GLN B CA 1
ATOM 1599 C C . GLN B 1 76 ? 79.606 24.487 1.073 1.00 97.56 98 GLN B C 1
ATOM 1600 O O . GLN B 1 76 ? 80.622 23.787 1.092 1.00 78.88 98 GLN B O 1
ATOM 1606 N N . ALA B 1 77 ? 78.577 24.295 1.886 1.00 69.78 99 ALA B N 1
ATOM 1607 C CA . ALA B 1 77 ? 78.616 23.295 2.914 1.00 90.58 99 ALA B CA 1
ATOM 1608 C C . ALA B 1 77 ? 78.568 21.916 2.281 1.00 86.49 99 ALA B C 1
ATOM 1609 O O . ALA B 1 77 ? 79.295 21.010 2.706 1.00 87.05 99 ALA B O 1
ATOM 1611 N N . PHE B 1 78 ? 77.705 21.770 1.278 1.00 73.97 100 PHE B N 1
ATOM 1612 C CA . PHE B 1 78 ? 77.529 20.493 0.608 1.00 91.57 100 PHE B CA 1
ATOM 1613 C C . PHE B 1 78 ? 78.816 20.056 -0.094 1.00 89.61 100 PHE B C 1
ATOM 1614 O O . PHE B 1 78 ? 79.198 18.898 0.002 1.00 77.46 100 PHE B O 1
ATOM 1622 N N . ALA B 1 79 ? 79.476 20.994 -0.762 1.00 65.69 101 ALA B N 1
ATOM 1623 C CA . ALA B 1 79 ? 80.763 20.758 -1.398 1.00 81.80 101 ALA B CA 1
ATOM 1624 C C . ALA B 1 79 ? 81.783 20.147 -0.420 1.00 83.32 101 ALA B C 1
ATOM 1625 O O . ALA B 1 79 ? 82.391 19.122 -0.733 1.00 84.25 101 ALA B O 1
ATOM 1627 N N . GLU B 1 80 ? 81.929 20.766 0.754 1.00 78.03 102 GLU B N 1
ATOM 1628 C CA . GLU B 1 80 ? 82.809 20.292 1.836 1.00 75.70 102 GLU B CA 1
ATOM 1629 C C . GLU B 1 80 ? 82.578 18.809 2.144 1.00 84.83 102 GLU B C 1
ATOM 1630 O O . GLU B 1 80 ? 83.555 18.065 2.406 1.00 87.76 102 GLU B O 1
ATOM 1636 N N . TRP B 1 81 ? 81.299 18.401 2.133 1.00 55.08 103 TRP B N 1
ATOM 1637 C CA . TRP B 1 81 ? 80.909 17.046 2.467 1.00 77.02 103 TRP B CA 1
ATOM 1638 C C . TRP B 1 81 ? 81.331 16.058 1.400 1.00 76.85 103 TRP B C 1
ATOM 1639 O O . TRP B 1 81 ? 81.840 14.982 1.713 1.00 97.49 103 TRP B O 1
ATOM 1650 N N . THR B 1 82 ? 81.109 16.432 0.139 1.00 76.44 104 THR B N 1
ATOM 1651 C CA . THR B 1 82 ? 81.409 15.559 -0.981 1.00 81.77 104 THR B CA 1
ATOM 1652 C C . THR B 1 82 ? 82.887 15.574 -1.234 1.00 69.10 104 THR B C 1
ATOM 1653 O O . THR B 1 82 ? 83.433 14.573 -1.657 1.00 92.16 104 THR B O 1
ATOM 1657 N N . ALA B 1 83 ? 83.536 16.692 -0.931 1.00 64.37 105 ALA B N 1
ATOM 1658 C CA . ALA B 1 83 ? 84.999 16.795 -1.042 1.00 63.72 105 ALA B CA 1
ATOM 1659 C C . ALA B 1 83 ? 85.745 15.735 -0.230 1.00 74.17 105 ALA B C 1
ATOM 1660 O O . ALA B 1 83 ? 86.952 15.595 -0.371 1.00 92.13 105 ALA B O 1
ATOM 1662 N N . THR B 1 84 ? 85.023 14.976 0.594 1.00 64.44 106 THR B N 1
ATOM 1663 C CA . THR B 1 84 ? 85.688 13.979 1.403 1.00 65.23 106 THR B CA 1
ATOM 1664 C C . THR B 1 84 ? 85.646 12.638 0.726 1.00 68.13 106 THR B C 1
ATOM 1665 O O . THR B 1 84 ? 86.144 11.656 1.286 1.00 87.08 106 THR B O 1
ATOM 1669 N N . SER B 1 85 ? 85.050 12.590 -0.469 1.00 64.33 107 SER B N 1
ATOM 1670 C CA . SER B 1 85 ? 84.944 11.327 -1.269 1.00 72.39 107 SER B CA 1
ATOM 1671 C C . SER B 1 85 ? 86.305 10.699 -1.506 1.00 70.77 107 SER B C 1
ATOM 1672 O O . SER B 1 85 ? 86.434 9.472 -1.377 1.00 64.16 107 SER B O 1
ATOM 1675 N N . GLY B 1 86 ? 87.304 11.563 -1.759 1.00 66.76 108 GLY B N 1
ATOM 1676 C CA . GLY B 1 86 ? 88.698 11.205 -1.988 1.00 73.48 108 GLY B CA 1
ATOM 1677 C C . GLY B 1 86 ? 89.291 10.091 -1.155 1.00 71.97 108 GLY B C 1
ATOM 1678 O O . GLY B 1 86 ? 90.020 9.257 -1.666 1.00 98.25 108 GLY B O 1
ATOM 1679 N N . SER B 1 87 ? 88.994 10.075 0.132 1.00 67.75 109 SER B N 1
ATOM 1680 C CA . SER B 1 87 ? 89.593 9.095 1.024 1.00 58.87 109 SER B CA 1
ATOM 1681 C C . SER B 1 87 ? 88.704 7.877 1.290 1.00 59.13 109 SER B C 1
ATOM 1682 O O . SER B 1 87 ? 89.020 7.044 2.146 1.00 55.95 109 SER B O 1
ATOM 1685 N N . PHE B 1 88 ? 87.588 7.753 0.562 1.00 49.26 110 PHE B N 1
ATOM 1686 C CA . PHE B 1 88 ? 86.693 6.614 0.825 1.00 61.36 110 PHE B CA 1
ATOM 1687 C C . PHE B 1 88 ? 87.428 5.273 0.668 1.00 62.70 110 PHE B C 1
ATOM 1688 O O . PHE B 1 88 ? 88.119 5.090 -0.340 1.00 70.29 110 PHE B O 1
ATOM 1696 N N . PRO B 1 89 ? 87.283 4.305 1.545 1.00 59.30 111 PRO B N 1
ATOM 1697 C CA . PRO B 1 89 ? 86.296 4.145 2.579 1.00 57.58 111 PRO B CA 1
ATOM 1698 C C . PRO B 1 89 ? 86.896 4.364 3.974 1.00 75.41 111 PRO B C 1
ATOM 1699 O O . PRO B 1 89 ? 86.564 3.647 4.930 1.00 76.61 111 PRO B O 1
ATOM 1703 N N . ASP B 1 90 ? 87.815 5.301 4.106 1.00 61.71 112 ASP B N 1
ATOM 1704 C CA . ASP B 1 90 ? 88.338 5.558 5.439 1.00 67.16 112 ASP B CA 1
ATOM 1705 C C . ASP B 1 90 ? 87.366 6.499 6.212 1.00 81.12 112 ASP B C 1
ATOM 1706 O O . ASP B 1 90 ? 86.429 7.045 5.649 1.00 82.60 112 ASP B O 1
ATOM 1711 N N . ASP B 1 91 ? 87.612 6.699 7.496 1.00 82.37 113 ASP B N 1
ATOM 1712 C CA . ASP B 1 91 ? 86.672 7.429 8.333 1.00 88.89 113 ASP B CA 1
ATOM 1713 C C . ASP B 1 91 ? 86.532 8.916 7.988 1.00 63.95 113 ASP B C 1
ATOM 1714 O O . ASP B 1 91 ? 85.527 9.526 8.298 1.00 79.78 113 ASP B O 1
ATOM 1719 N N . ARG B 1 92 ? 87.496 9.483 7.295 1.00 56.03 114 ARG B N 1
ATOM 1720 C CA . ARG B 1 92 ? 87.362 10.876 6.889 1.00 58.52 114 ARG B CA 1
ATOM 1721 C C . ARG B 1 92 ? 86.302 11.113 5.813 1.00 64.50 114 ARG B C 1
ATOM 1722 O O . ARG B 1 92 ? 85.856 12.227 5.637 1.00 80.01 114 ARG B O 1
ATOM 1730 N N . SER B 1 93 ? 85.900 10.064 5.113 1.00 66.54 115 SER B N 1
ATOM 1731 C CA . SER B 1 93 ? 84.928 10.168 4.024 1.00 77.80 115 SER B CA 1
ATOM 1732 C C . SER B 1 93 ? 83.521 9.993 4.532 1.00 86.02 115 SER B C 1
ATOM 1733 O O . SER B 1 93 ? 82.562 10.025 3.733 1.00 73.31 115 SER B O 1
ATOM 1736 N N . ILE B 1 94 ? 83.382 9.773 5.841 1.00 57.84 116 ILE B N 1
ATOM 1737 C CA . ILE B 1 94 ? 82.053 9.511 6.409 1.00 74.52 116 ILE B CA 1
ATOM 1738 C C . ILE B 1 94 ? 80.935 10.518 6.012 1.00 73.17 116 ILE B C 1
ATOM 1739 O O . ILE B 1 94 ? 79.829 10.093 5.695 1.00 63.38 116 ILE B O 1
ATOM 1744 N N . PRO B 1 95 ? 81.227 11.834 6.005 1.00 56.73 117 PRO B N 1
ATOM 1745 C CA . PRO B 1 95 ? 80.262 12.775 5.477 1.00 51.97 117 PRO B CA 1
ATOM 1746 C C . PRO B 1 95 ? 79.736 12.399 4.083 1.00 56.42 117 PRO B C 1
ATOM 1747 O O . PRO B 1 95 ? 78.534 12.333 3.872 1.00 68.44 117 PRO B O 1
ATOM 1751 N N . TRP B 1 96 ? 80.636 12.143 3.153 1.00 61.47 118 TRP B N 1
ATOM 1752 C CA . TRP B 1 96 ? 80.222 11.750 1.821 1.00 56.16 118 TRP B CA 1
ATOM 1753 C C . TRP B 1 96 ? 79.524 10.397 1.849 1.00 56.98 118 TRP B C 1
ATOM 1754 O O . TRP B 1 96 ? 78.610 10.157 1.092 1.00 63.12 118 TRP B O 1
ATOM 1765 N N . GLN B 1 97 ? 79.934 9.529 2.756 1.00 52.58 119 GLN B N 1
ATOM 1766 C CA . GLN B 1 97 ? 79.294 8.219 2.839 1.00 51.54 119 GLN B CA 1
ATOM 1767 C C . GLN B 1 97 ? 77.837 8.281 3.138 1.00 73.66 119 GLN B C 1
ATOM 1768 O O . GLN B 1 97 ? 77.095 7.485 2.583 1.00 70.19 119 GLN B O 1
ATOM 1774 N N . ARG B 1 98 ? 77.442 9.209 4.035 1.00 76.54 120 ARG B N 1
ATOM 1775 C CA . ARG B 1 98 ? 76.051 9.342 4.451 1.00 83.94 120 ARG B CA 1
ATOM 1776 C C . ARG B 1 98 ? 75.176 9.681 3.276 1.00 90.08 120 ARG B C 1
ATOM 1777 O O . ARG B 1 98 ? 74.119 9.073 3.110 1.00 68.94 120 ARG B O 1
ATOM 1785 N N . ILE B 1 99 ? 75.640 10.648 2.475 1.00 53.17 121 ILE B N 1
ATOM 1786 C CA . ILE B 1 99 ? 74.952 11.108 1.290 1.00 53.53 121 ILE B CA 1
ATOM 1787 C C . ILE B 1 99 ? 74.709 9.991 0.295 1.00 74.17 121 ILE B C 1
ATOM 1788 O O . ILE B 1 99 ? 73.655 9.902 -0.343 1.00 63.28 121 ILE B O 1
ATOM 1793 N N . VAL B 1 100 ? 75.712 9.138 0.183 1.00 61.80 122 VAL B N 1
ATOM 1794 C CA . VAL B 1 100 ? 75.817 8.216 -0.925 1.00 68.24 122 VAL B CA 1
ATOM 1795 C C . VAL B 1 100 ? 75.429 6.772 -0.595 1.00 59.51 122 VAL B C 1
ATOM 1796 O O . VAL B 1 100 ? 75.412 5.924 -1.471 1.00 80.47 122 VAL B O 1
ATOM 1800 N N . ALA B 1 101 ? 75.110 6.488 0.658 1.00 56.91 123 ALA B N 1
ATOM 1801 C CA . ALA B 1 101 ? 74.785 5.118 1.021 1.00 72.19 123 ALA B CA 1
ATOM 1802 C C . ALA B 1 101 ? 73.549 4.595 0.292 1.00 71.29 123 ALA B C 1
ATOM 1803 O O . ALA B 1 101 ? 72.577 5.289 0.074 1.00 82.97 123 ALA B O 1
ATOM 1805 N N . ASN B 1 102 ? 73.620 3.350 -0.090 1.00 65.93 124 ASN B N 1
ATOM 1806 C CA . ASN B 1 102 ? 72.543 2.686 -0.761 1.00 93.26 124 ASN B CA 1
ATOM 1807 C C . ASN B 1 102 ? 71.341 2.521 0.172 1.00 92.66 124 ASN B C 1
ATOM 1808 O O . ASN B 1 102 ? 70.197 2.673 -0.233 1.00 108.77 124 ASN B O 1
ATOM 1813 N N . SER B 1 103 ? 71.628 2.220 1.426 1.00 86.88 125 SER B N 1
ATOM 1814 C CA . SER B 1 103 ? 70.606 2.019 2.439 1.00 111.95 125 SER B CA 1
ATOM 1815 C C . SER B 1 103 ? 69.808 3.296 2.765 1.00 103.86 125 SER B C 1
ATOM 1816 O O . SER B 1 103 ? 68.629 3.227 3.078 1.00 80.46 125 SER B O 1
ATOM 1819 N N . ALA B 1 104 ? 70.456 4.445 2.713 1.00 68.75 126 ALA B N 1
ATOM 1820 C CA . ALA B 1 104 ? 69.782 5.701 3.037 1.00 90.34 126 ALA B CA 1
ATOM 1821 C C . ALA B 1 104 ? 68.520 5.921 2.220 1.00 69.27 126 ALA B C 1
ATOM 1822 O O . ALA B 1 104 ? 68.567 5.840 1.023 1.00 96.73 126 ALA B O 1
ATOM 1824 N N . GLN B 1 105 ? 67.407 6.187 2.904 1.00 108.52 127 GLN B N 1
ATOM 1825 C CA . GLN B 1 105 ? 66.123 6.480 2.248 1.00 67.65 127 GLN B CA 1
ATOM 1826 C C . GLN B 1 105 ? 65.717 7.938 2.411 1.00 87.56 127 GLN B C 1
ATOM 1827 O O . GLN B 1 105 ? 65.132 8.529 1.494 1.00 77.83 127 GLN B O 1
ATOM 1833 N N . LYS B 1 106 ? 65.997 8.518 3.584 1.00 88.93 128 LYS B N 1
ATOM 1834 C CA . LYS B 1 106 ? 65.481 9.851 3.883 1.00 81.19 128 LYS B CA 1
ATOM 1835 C C . LYS B 1 106 ? 66.473 10.873 4.365 1.00 77.84 128 LYS B C 1
ATOM 1836 O O . LYS B 1 106 ? 67.445 10.530 5.035 1.00 74.83 128 LYS B O 1
ATOM 1842 N N . VAL B 1 107 ? 66.192 12.125 4.040 1.00 52.96 129 VAL B N 1
ATOM 1843 C CA . VAL B 1 107 ? 67.006 13.212 4.533 1.00 62.37 129 VAL B CA 1
ATOM 1844 C C . VAL B 1 107 ? 66.170 14.415 5.081 1.00 94.06 129 VAL B C 1
ATOM 1845 O O . VAL B 1 107 ? 65.093 14.693 4.599 1.00 80.64 129 VAL B O 1
ATOM 1849 N N . GLY B 1 108 ? 66.680 15.100 6.097 1.00 94.34 130 GLY B N 1
ATOM 1850 C CA . GLY B 1 108 ? 66.083 16.342 6.595 1.00 64.16 130 GLY B CA 1
ATOM 1851 C C . GLY B 1 108 ? 67.143 17.329 7.008 1.00 59.72 130 GLY B C 1
ATOM 1852 O O . GLY B 1 108 ? 68.089 16.979 7.713 1.00 101.96 130 GLY B O 1
ATOM 1853 N N . CYS B 1 109 ? 66.995 18.554 6.547 1.00 56.33 131 CYS B N 1
ATOM 1854 C CA . CYS B 1 109 ? 67.994 19.627 6.731 1.00 61.48 131 CYS B CA 1
ATOM 1855 C C . CYS B 1 109 ? 67.415 20.890 7.423 1.00 77.65 131 CYS B C 1
ATOM 1856 O O . CYS B 1 109 ? 66.203 21.129 7.437 1.00 97.77 131 CYS B O 1
ATOM 1859 N N . GLY B 1 110 ? 68.309 21.691 7.989 1.00 68.78 132 GLY B N 1
ATOM 1860 C CA . GLY B 1 110 ? 67.950 22.864 8.765 1.00 65.03 132 GLY B CA 1
ATOM 1861 C C . GLY B 1 110 ? 69.112 23.816 8.905 1.00 81.77 132 GLY B C 1
ATOM 1862 O O . GLY B 1 110 ? 70.280 23.416 8.735 1.00 75.07 132 GLY B O 1
ATOM 1863 N N . GLU B 1 111 ? 68.804 25.082 9.198 1.00 84.38 133 GLU B N 1
ATOM 1864 C CA . GLU B 1 111 ? 69.855 26.077 9.399 1.00 73.10 133 GLU B CA 1
ATOM 1865 C C . GLU B 1 111 ? 69.618 27.004 10.596 1.00 83.92 133 GLU B C 1
ATOM 1866 O O . GLU B 1 111 ? 68.624 26.869 11.314 1.00 92.17 133 GLU B O 1
ATOM 1872 N N . ALA B 1 112 ? 70.563 27.920 10.802 1.00 66.26 134 ALA B N 1
ATOM 1873 C CA . ALA B 1 112 ? 70.523 28.913 11.873 1.00 80.65 134 ALA B CA 1
ATOM 1874 C C . ALA B 1 112 ? 71.655 29.867 11.610 1.00 89.88 134 ALA B C 1
ATOM 1875 O O . ALA B 1 112 ? 72.653 29.492 10.978 1.00 77.62 134 ALA B O 1
ATOM 1877 N N . THR B 1 113 ? 71.506 31.097 12.096 1.00 85.20 135 THR B N 1
ATOM 1878 C CA . THR B 1 113 ? 72.528 32.098 11.894 1.00 84.00 135 THR B CA 1
ATOM 1879 C C . THR B 1 113 ? 73.236 32.420 13.208 1.00 84.55 135 THR B C 1
ATOM 1880 O O . THR B 1 113 ? 72.617 32.685 14.219 1.00 111.65 135 THR B O 1
ATOM 1884 N N . CYS B 1 114 ? 74.552 32.389 13.176 1.00 96.53 136 CYS B N 1
ATOM 1885 C CA . CYS B 1 114 ? 75.346 32.595 14.373 1.00 118.65 136 CYS B CA 1
ATOM 1886 C C . CYS B 1 114 ? 76.135 33.854 14.190 1.00 86.47 136 CYS B C 1
ATOM 1887 O O . CYS B 1 114 ? 76.278 34.329 13.076 1.00 124.78 136 CYS B O 1
ATOM 1890 N N . VAL B 1 115 ? 76.631 34.413 15.288 1.00 113.36 137 VAL B N 1
ATOM 1891 C CA . VAL B 1 115 ? 77.394 35.664 15.209 1.00 139.13 137 VAL B CA 1
ATOM 1892 C C . VAL B 1 115 ? 78.802 35.505 15.753 1.00 119.14 137 VAL B C 1
ATOM 1893 O O . VAL B 1 115 ? 79.034 34.703 16.648 1.00 112.08 137 VAL B O 1
ATOM 1897 N N . LEU B 1 116 ? 79.724 36.283 15.207 1.00 165.17 138 LEU B N 1
ATOM 1898 C CA . LEU B 1 116 ? 81.133 36.245 15.617 1.00 156.71 138 LEU B CA 1
ATOM 1899 C C . LEU B 1 116 ? 81.486 37.560 16.308 1.00 194.04 138 LEU B C 1
ATOM 1900 O O . LEU B 1 116 ? 80.977 38.619 15.927 1.00 177.32 138 LEU B O 1
ATOM 1902 N N . GLU B 1 117 ? 82.328 37.481 17.335 1.00 187.05 139 GLU B N 1
ATOM 1903 C CA . GLU B 1 117 ? 82.749 38.668 18.073 1.00 185.45 139 GLU B CA 1
ATOM 1904 C C . GLU B 1 117 ? 83.432 39.665 17.140 1.00 175.17 139 GLU B C 1
ATOM 1905 O O . GLU B 1 117 ? 83.100 40.849 17.133 1.00 117.79 139 GLU B O 1
ATOM 1907 N N . GLY B 1 118 ? 84.361 39.160 16.337 1.00 201.26 140 GLY B N 1
ATOM 1908 C CA . GLY B 1 118 ? 85.139 40.002 15.437 1.00 182.84 140 GLY B CA 1
ATOM 1909 C C . GLY B 1 118 ? 84.697 40.003 13.987 1.00 180.00 140 GLY B C 1
ATOM 1910 O O . GLY B 1 118 ? 85.279 40.709 13.175 1.00 145.27 140 GLY B O 1
ATOM 1911 N N . ASP B 1 119 ? 83.665 39.231 13.649 1.00 225.51 141 ASP B N 1
ATOM 1912 C CA . ASP B 1 119 ? 83.289 39.083 12.234 1.00 196.26 141 ASP B CA 1
ATOM 1913 C C . ASP B 1 119 ? 81.782 39.036 11.968 1.00 178.79 141 ASP B C 1
ATOM 1914 O O . ASP B 1 119 ? 80.985 38.841 12.884 1.00 200.28 141 ASP B O 1
ATOM 1916 N N . MET B 1 120 ? 81.417 39.204 10.700 1.00 179.07 142 MET B N 1
ATOM 1917 C CA . MET B 1 120 ? 80.028 39.132 10.241 1.00 181.13 142 MET B CA 1
ATOM 1918 C C . MET B 1 120 ? 79.376 37.771 10.545 1.00 161.30 142 MET B C 1
ATOM 1919 O O . MET B 1 120 ? 80.052 36.744 10.573 1.00 149.16 142 MET B O 1
ATOM 1921 N N . ALA B 1 121 ? 78.067 37.787 10.784 1.00 114.73 143 ALA B N 1
ATOM 1922 C CA . ALA B 1 121 ? 77.266 36.572 10.977 1.00 115.96 143 ALA B CA 1
ATOM 1923 C C . ALA B 1 121 ? 77.353 35.536 9.838 1.00 108.24 143 ALA B C 1
ATOM 1924 O O . ALA B 1 121 ? 77.336 35.901 8.670 1.00 122.23 143 ALA B O 1
ATOM 1926 N N . TYR B 1 122 ? 77.452 34.259 10.209 1.00 97.58 144 TYR B N 1
ATOM 1927 C CA . TYR B 1 122 ? 77.468 33.138 9.273 1.00 93.89 144 TYR B CA 1
ATOM 1928 C C . TYR B 1 122 ? 76.319 32.138 9.547 1.00 100.25 144 TYR B C 1
ATOM 1929 O O . TYR B 1 122 ? 75.681 32.183 10.588 1.00 82.17 144 TYR B O 1
ATOM 1938 N N . THR B 1 123 ? 76.102 31.219 8.620 1.00 87.61 145 THR B N 1
ATOM 1939 C CA . THR B 1 123 ? 75.056 30.215 8.712 1.00 71.57 145 THR B CA 1
ATOM 1940 C C . THR B 1 123 ? 75.644 28.852 9.049 1.00 83.40 145 THR B C 1
ATOM 1941 O O . THR B 1 123 ? 76.700 28.476 8.530 1.00 94.50 145 THR B O 1
ATOM 1945 N N . VAL B 1 124 ? 74.914 28.095 9.857 1.00 83.07 146 VAL B N 1
ATOM 1946 C CA . VAL B 1 124 ? 75.252 26.712 10.162 1.00 63.28 146 VAL B CA 1
ATOM 1947 C C . VAL B 1 124 ? 74.214 25.823 9.499 1.00 67.25 146 VAL B C 1
ATOM 1948 O O . VAL B 1 124 ? 73.025 26.065 9.644 1.00 79.51 146 VAL B O 1
ATOM 1952 N N . ASN B 1 125 ? 74.673 24.791 8.786 1.00 70.37 147 ASN B N 1
ATOM 1953 C CA . ASN B 1 125 ? 73.785 23.864 8.102 1.00 74.52 147 ASN B CA 1
ATOM 1954 C C . ASN B 1 125 ? 73.910 22.486 8.675 1.00 71.23 147 ASN B C 1
ATOM 1955 O O . ASN B 1 125 ? 75.025 22.042 8.934 1.00 71.46 147 ASN B O 1
ATOM 1960 N N . VAL B 1 126 ? 72.775 21.789 8.819 1.00 54.11 148 VAL B N 1
ATOM 1961 C CA . VAL B 1 126 ? 72.789 20.422 9.275 1.00 44.51 148 VAL B CA 1
ATOM 1962 C C . VAL B 1 126 ? 71.818 19.613 8.451 1.00 61.43 148 VAL B C 1
ATOM 1963 O O . VAL B 1 126 ? 70.716 20.074 8.230 1.00 66.98 148 VAL B O 1
ATOM 1967 N N . CYS B 1 127 ? 72.212 18.403 8.019 1.00 61.60 149 CYS B N 1
ATOM 1968 C CA . CYS B 1 127 ? 71.256 17.458 7.424 1.00 62.74 149 CYS B CA 1
ATOM 1969 C C . CYS B 1 127 ? 71.327 16.129 8.116 1.00 55.54 149 CYS B C 1
ATOM 1970 O O . CYS B 1 127 ? 72.416 15.667 8.413 1.00 72.29 149 CYS B O 1
ATOM 1973 N N . TYR B 1 128 ? 70.186 15.501 8.362 1.00 55.34 150 TYR B N 1
ATOM 1974 C CA . TYR B 1 128 ? 70.125 14.217 9.035 1.00 53.29 150 TYR B CA 1
ATOM 1975 C C . TYR B 1 128 ? 69.717 13.163 8.054 1.00 66.90 150 TYR B C 1
ATOM 1976 O O . TYR B 1 128 ? 69.016 13.450 7.093 1.00 80.22 150 TYR B O 1
ATOM 1985 N N . TYR B 1 129 ? 70.094 11.915 8.317 1.00 63.85 151 TYR B N 1
ATOM 1986 C CA . TYR B 1 129 ? 69.822 10.836 7.366 1.00 69.69 151 TYR B CA 1
ATOM 1987 C C . TYR B 1 129 ? 69.151 9.699 8.051 1.00 67.31 151 TYR B C 1
ATOM 1988 O O . TYR B 1 129 ? 69.486 9.373 9.177 1.00 78.29 151 TYR B O 1
ATOM 1997 N N . ASP B 1 130 ? 68.213 9.061 7.358 1.00 66.83 152 ASP B N 1
ATOM 1998 C CA . ASP B 1 130 ? 67.672 7.816 7.870 1.00 82.05 152 ASP B CA 1
ATOM 1999 C C . ASP B 1 130 ? 67.590 6.760 6.786 1.00 76.25 152 ASP B C 1
ATOM 2000 O O . ASP B 1 130 ? 67.205 7.101 5.677 1.00 78.93 152 ASP B O 1
ATOM 2005 N N . PRO B 1 131 ? 67.928 5.491 7.051 1.00 75.46 153 PRO B N 1
ATOM 2006 C CA . PRO B 1 131 ? 68.465 4.942 8.328 1.00 92.84 153 PRO B CA 1
ATOM 2007 C C . PRO B 1 131 ? 69.878 5.385 8.535 1.00 86.94 153 PRO B C 1
ATOM 2008 O O . PRO B 1 131 ? 70.506 5.804 7.578 1.00 96.07 153 PRO B O 1
ATOM 2012 N N . PRO B 1 132 ? 70.389 5.304 9.776 1.00 107.36 154 PRO B N 1
ATOM 2013 C CA . PRO B 1 132 ? 71.730 5.846 9.926 1.00 78.62 154 PRO B CA 1
ATOM 2014 C C . PRO B 1 132 ? 72.752 4.861 9.321 1.00 86.69 154 PRO B C 1
ATOM 2015 O O . PRO B 1 132 ? 72.455 3.656 9.136 1.00 85.69 154 PRO B O 1
ATOM 2019 N N . LEU B 1 133 ? 73.939 5.379 9.046 1.00 88.76 155 LEU B N 1
ATOM 2020 C CA . LEU B 1 133 ? 75.026 4.592 8.481 1.00 80.54 155 LEU B CA 1
ATOM 2021 C C . LEU B 1 133 ? 75.449 3.412 9.330 1.00 74.39 155 LEU B C 1
ATOM 2022 O O . LEU B 1 133 ? 75.501 3.503 10.559 1.00 79.14 155 LEU B O 1
ATOM 2027 N N . SER B 1 134 ? 75.764 2.317 8.663 1.00 90.23 156 SER B N 1
ATOM 2028 C CA . SER B 1 134 ? 76.241 1.098 9.329 1.00 86.41 156 SER B CA 1
ATOM 2029 C C . SER B 1 134 ? 77.685 0.730 8.891 1.00 101.28 156 SER B C 1
ATOM 2030 O O . SER B 1 134 ? 78.511 1.609 8.617 1.00 115.59 156 SER B O 1
ATOM 2033 N N . ASP B 1 135 ? 77.974 -0.569 8.841 1.00 106.47 157 ASP B N 1
ATOM 2034 C CA . ASP B 1 135 ? 79.240 -1.086 8.330 1.00 93.03 157 ASP B CA 1
ATOM 2035 C C . ASP B 1 135 ? 79.376 -0.915 6.813 1.00 131.55 157 ASP B C 1
ATOM 2036 O O . ASP B 1 135 ? 78.361 -0.821 6.071 1.00 82.78 157 ASP B O 1
ATOM 2041 N N . TYR B 1 136 ? 80.644 -0.943 6.383 1.00 133.85 158 TYR B N 1
ATOM 2042 C CA . TYR B 1 136 ? 81.077 -0.827 4.991 1.00 78.77 158 TYR B CA 1
ATOM 2043 C C . TYR B 1 136 ? 80.237 -1.651 4.007 1.00 89.08 158 TYR B C 1
ATOM 2044 O O . TYR B 1 136 ? 79.797 -1.106 2.995 1.00 65.57 158 TYR B O 1
ATOM 2053 N N . TYR B 1 137 ? 80.044 -2.940 4.300 1.00 67.47 159 TYR B N 1
ATOM 2054 C CA . TYR B 1 137 ? 79.284 -3.834 3.429 1.00 69.61 159 TYR B CA 1
ATOM 2055 C C . TYR B 1 137 ? 77.818 -3.469 3.375 1.00 75.50 159 TYR B C 1
ATOM 2056 O O . TYR B 1 137 ? 77.237 -3.428 2.310 1.00 76.19 159 TYR B O 1
ATOM 2065 N N . THR B 1 138 ? 77.226 -3.188 4.530 1.00 118.09 160 THR B N 1
ATOM 2066 C CA . THR B 1 138 ? 75.794 -2.900 4.615 1.00 75.99 160 THR B CA 1
ATOM 2067 C C . THR B 1 138 ? 75.393 -1.597 3.909 1.00 103.07 160 THR B C 1
ATOM 2068 O O . THR B 1 138 ? 74.320 -1.519 3.296 1.00 91.64 160 THR B O 1
ATOM 2072 N N . ASN B 1 139 ? 76.254 -0.589 3.986 1.00 77.99 161 ASN B N 1
ATOM 2073 C CA . ASN B 1 139 ? 75.963 0.681 3.344 1.00 90.11 161 ASN B CA 1
ATOM 2074 C C . ASN B 1 139 ? 75.630 0.584 1.855 1.00 115.76 161 ASN B C 1
ATOM 2075 O O . ASN B 1 139 ? 74.906 1.430 1.360 1.00 101.03 161 ASN B O 1
ATOM 2080 N N . ALA B 1 140 ? 76.097 -0.461 1.165 1.00 113.20 162 ALA B N 1
ATOM 2081 C CA . ALA B 1 140 ? 75.639 -0.720 -0.225 1.00 104.39 162 ALA B CA 1
ATOM 2082 C C . ALA B 1 140 ? 74.827 -2.021 -0.337 1.00 100.24 162 ALA B C 1
ATOM 2083 O O . ALA B 1 140 ? 75.242 -3.052 0.162 1.00 103.36 162 ALA B O 1
ATOM 2085 N N . GLY B 1 141 ? 73.642 -1.961 -0.935 1.00 129.94 163 GLY B N 1
ATOM 2086 C CA . GLY B 1 141 ? 72.634 -3.037 -0.802 1.00 127.27 163 GLY B CA 1
ATOM 2087 C C . GLY B 1 141 ? 71.575 -2.660 0.235 1.00 140.81 163 GLY B C 1
ATOM 2088 O O . GLY B 1 141 ? 70.432 -3.101 0.167 1.00 134.76 163 GLY B O 1
ATOM 2089 N N . PHE C 1 10 ? 32.640 13.796 34.477 1.00 109.42 32 PHE C N 1
ATOM 2090 C CA . PHE C 1 10 ? 33.871 14.580 34.199 1.00 127.03 32 PHE C CA 1
ATOM 2091 C C . PHE C 1 10 ? 34.754 14.730 35.450 1.00 143.67 32 PHE C C 1
ATOM 2092 O O . PHE C 1 10 ? 34.299 15.306 36.442 1.00 105.22 32 PHE C O 1
ATOM 2100 N N . ASP C 1 11 ? 35.995 14.226 35.386 1.00 122.87 33 ASP C N 1
ATOM 2101 C CA . ASP C 1 11 ? 36.962 14.323 36.501 1.00 143.93 33 ASP C CA 1
ATOM 2102 C C . ASP C 1 11 ? 38.228 15.130 36.168 1.00 135.05 33 ASP C C 1
ATOM 2103 O O . ASP C 1 11 ? 39.129 14.631 35.470 1.00 186.07 33 ASP C O 1
ATOM 2108 N N . PRO C 1 12 ? 38.321 16.355 36.717 1.00 107.69 34 PRO C N 1
ATOM 2109 C CA . PRO C 1 12 ? 39.409 17.266 36.351 1.00 119.58 34 PRO C CA 1
ATOM 2110 C C . PRO C 1 12 ? 40.827 16.806 36.709 1.00 98.79 34 PRO C C 1
ATOM 2111 O O . PRO C 1 12 ? 41.768 17.316 36.106 1.00 127.67 34 PRO C O 1
ATOM 2115 N N . ASP C 1 13 ? 40.980 15.881 37.658 1.00 143.02 35 ASP C N 1
ATOM 2116 C CA . ASP C 1 13 ? 42.318 15.372 38.015 1.00 104.69 35 ASP C CA 1
ATOM 2117 C C . ASP C 1 13 ? 42.892 14.589 36.848 1.00 112.63 35 ASP C C 1
ATOM 2118 O O . ASP C 1 13 ? 43.951 14.975 36.293 1.00 77.11 35 ASP C O 1
ATOM 2123 N N . SER C 1 14 ? 42.154 13.536 36.458 1.00 93.15 36 SER C N 1
ATOM 2124 C CA . SER C 1 14 ? 42.540 12.653 35.372 1.00 88.13 36 SER C CA 1
ATOM 2125 C C . SER C 1 14 ? 42.732 13.422 34.086 1.00 79.38 36 SER C C 1
ATOM 2126 O O . SER C 1 14 ? 43.636 13.129 33.306 1.00 94.71 36 SER C O 1
ATOM 2129 N N . PHE C 1 15 ? 41.839 14.382 33.884 1.00 93.42 37 PHE C N 1
ATOM 2130 C CA . PHE C 1 15 ? 41.793 15.176 32.689 1.00 84.79 37 PHE C CA 1
ATOM 2131 C C . PHE C 1 15 ? 43.127 15.885 32.466 1.00 92.41 37 PHE C C 1
ATOM 2132 O O . PHE C 1 15 ? 43.694 15.798 31.382 1.00 126.76 37 PHE C O 1
ATOM 2140 N N . LYS C 1 16 ? 43.633 16.557 33.489 1.00 92.51 38 LYS C N 1
ATOM 2141 C CA . LYS C 1 16 ? 44.902 17.253 33.344 1.00 80.81 38 LYS C CA 1
ATOM 2142 C C . LYS C 1 16 ? 46.057 16.278 33.143 1.00 101.28 38 LYS C C 1
ATOM 2143 O O . LYS C 1 16 ? 46.902 16.551 32.305 1.00 114.01 38 LYS C O 1
ATOM 2149 N N . ASN C 1 17 ? 46.073 15.162 33.880 1.00 81.45 39 ASN C N 1
ATOM 2150 C CA . ASN C 1 17 ? 47.131 14.151 33.732 1.00 97.30 39 ASN C CA 1
ATOM 2151 C C . ASN C 1 17 ? 47.284 13.668 32.319 1.00 104.53 39 ASN C C 1
ATOM 2152 O O . ASN C 1 17 ? 48.399 13.628 31.801 1.00 114.57 39 ASN C O 1
ATOM 2157 N N . LYS C 1 18 ? 46.155 13.305 31.707 1.00 75.59 40 LYS C N 1
ATOM 2158 C CA . LYS C 1 18 ? 46.179 12.719 30.402 1.00 80.11 40 LYS C CA 1
ATOM 2159 C C . LYS C 1 18 ? 46.739 13.710 29.416 1.00 83.29 40 LYS C C 1
ATOM 2160 O O . LYS C 1 18 ? 47.652 13.371 28.659 1.00 102.05 40 LYS C O 1
ATOM 2166 N N . TRP C 1 19 ? 46.232 14.933 29.457 1.00 68.45 41 TRP C N 1
ATOM 2167 C CA . TRP C 1 19 ? 46.730 15.968 28.568 1.00 81.86 41 TRP C CA 1
ATOM 2168 C C . TRP C 1 19 ? 48.195 16.262 28.783 1.00 89.09 41 TRP C C 1
ATOM 2169 O O . TRP C 1 19 ? 48.940 16.417 27.806 1.00 101.20 41 TRP C O 1
ATOM 2180 N N . LEU C 1 20 ? 48.599 16.330 30.049 1.00 88.41 42 LEU C N 1
ATOM 2181 C CA . LEU C 1 20 ? 49.986 16.604 30.395 1.00 83.86 42 LEU C CA 1
ATOM 2182 C C . LEU C 1 20 ? 50.891 15.438 29.986 1.00 88.88 42 LEU C C 1
ATOM 2183 O O . LEU C 1 20 ? 51.941 15.658 29.387 1.00 96.08 42 LEU C O 1
ATOM 2188 N N . GLU C 1 21 ? 50.468 14.210 30.275 1.00 82.62 43 GLU C N 1
ATOM 2189 C CA . GLU C 1 21 ? 51.264 13.026 29.916 1.00 76.83 43 GLU C CA 1
ATOM 2190 C C . GLU C 1 21 ? 51.479 12.988 28.395 1.00 83.67 43 GLU C C 1
ATOM 2191 O O . GLU C 1 21 ? 52.621 12.902 27.949 1.00 109.52 43 GLU C O 1
ATOM 2197 N N . LEU C 1 22 ? 50.401 13.119 27.623 1.00 84.96 44 LEU C N 1
ATOM 2198 C CA . LEU C 1 22 ? 50.498 13.170 26.160 1.00 72.94 44 LEU C CA 1
ATOM 2199 C C . LEU C 1 22 ? 51.477 14.217 25.705 1.00 76.26 44 LEU C C 1
ATOM 2200 O O . LEU C 1 22 ? 52.407 13.896 24.972 1.00 110.41 44 LEU C O 1
ATOM 2205 N N . HIS C 1 23 ? 51.300 15.449 26.156 1.00 67.35 45 HIS C N 1
ATOM 2206 C CA . HIS C 1 23 ? 52.177 16.520 25.696 1.00 84.27 45 HIS C CA 1
ATOM 2207 C C . HIS C 1 23 ? 53.643 16.311 26.086 1.00 86.08 45 HIS C C 1
ATOM 2208 O O . HIS C 1 23 ? 54.551 16.474 25.267 1.00 89.75 45 HIS C O 1
ATOM 2215 N N . ASN C 1 24 ? 53.861 15.930 27.332 1.00 96.35 46 ASN C N 1
ATOM 2216 C CA . ASN C 1 24 ? 55.214 15.775 27.832 1.00 90.77 46 ASN C CA 1
ATOM 2217 C C . ASN C 1 24 ? 55.944 14.545 27.289 1.00 101.06 46 ASN C C 1
ATOM 2218 O O . ASN C 1 24 ? 57.138 14.628 27.018 1.00 86.79 46 ASN C O 1
ATOM 2223 N N . ASN C 1 25 ? 55.236 13.426 27.101 1.00 64.53 47 ASN C N 1
ATOM 2224 C CA . ASN C 1 25 ? 55.888 12.240 26.504 1.00 73.55 47 ASN C CA 1
ATOM 2225 C C . ASN C 1 25 ? 56.480 12.560 25.137 1.00 70.76 47 ASN C C 1
ATOM 2226 O O . ASN C 1 25 ? 57.597 12.189 24.822 1.00 103.43 47 ASN C O 1
ATOM 2231 N N . GLU C 1 26 ? 55.741 13.323 24.358 1.00 77.49 48 GLU C N 1
ATOM 2232 C CA . GLU C 1 26 ? 56.218 13.749 23.079 1.00 86.00 48 GLU C CA 1
ATOM 2233 C C . GLU C 1 26 ? 57.356 14.729 23.253 1.00 64.83 48 GLU C C 1
ATOM 2234 O O . GLU C 1 26 ? 58.239 14.790 22.422 1.00 151.27 48 GLU C O 1
ATOM 2240 N N . ARG C 1 27 ? 57.356 15.460 24.346 1.00 73.59 49 ARG C N 1
ATOM 2241 C CA . ARG C 1 27 ? 58.371 16.481 24.523 1.00 75.71 49 ARG C CA 1
ATOM 2242 C C . ARG C 1 27 ? 59.668 15.918 25.098 1.00 99.56 49 ARG C C 1
ATOM 2243 O O . ARG C 1 27 ? 60.744 16.370 24.754 1.00 77.69 49 ARG C O 1
ATOM 2251 N N . THR C 1 28 ? 59.539 14.974 26.019 1.00 71.51 50 THR C N 1
ATOM 2252 C CA . THR C 1 28 ? 60.647 14.353 26.704 1.00 79.80 50 THR C CA 1
ATOM 2253 C C . THR C 1 28 ? 61.572 13.646 25.716 1.00 110.15 50 THR C C 1
ATOM 2254 O O . THR C 1 28 ? 62.783 13.836 25.730 1.00 90.08 50 THR C O 1
ATOM 2258 N N . THR C 1 29 ? 60.967 12.830 24.866 1.00 92.71 51 THR C N 1
ATOM 2259 C CA . THR C 1 29 ? 61.629 12.079 23.831 1.00 85.90 51 THR C CA 1
ATOM 2260 C C . THR C 1 29 ? 62.584 12.974 23.048 1.00 75.55 51 THR C C 1
ATOM 2261 O O . THR C 1 29 ? 63.659 12.554 22.646 1.00 114.22 51 THR C O 1
ATOM 2265 N N . ARG C 1 30 ? 62.174 14.212 22.859 1.00 59.42 52 ARG C N 1
ATOM 2266 C CA . ARG C 1 30 ? 62.942 15.189 22.113 1.00 53.97 52 ARG C CA 1
ATOM 2267 C C . ARG C 1 30 ? 63.778 16.084 22.970 1.00 80.38 52 ARG C C 1
ATOM 2268 O O . ARG C 1 30 ? 64.179 17.162 22.495 1.00 61.70 52 ARG C O 1
ATOM 2276 N N . GLN C 1 31 ? 64.048 15.646 24.216 1.00 60.88 53 GLN C N 1
ATOM 2277 C CA . GLN C 1 31 ? 64.933 16.377 25.126 1.00 70.22 53 GLN C CA 1
ATOM 2278 C C . GLN C 1 31 ? 64.557 17.823 25.326 1.00 62.66 53 GLN C C 1
ATOM 2279 O O . GLN C 1 31 ? 65.418 18.734 25.331 1.00 68.05 53 GLN C O 1
ATOM 2285 N N . LEU C 1 32 ? 63.253 18.022 25.481 1.00 83.36 54 LEU C N 1
ATOM 2286 C CA . LEU C 1 32 ? 62.687 19.323 25.802 1.00 71.67 54 LEU C CA 1
ATOM 2287 C C . LEU C 1 32 ? 62.133 19.282 27.199 1.00 82.11 54 LEU C C 1
ATOM 2288 O O . LEU C 1 32 ? 61.686 18.201 27.668 1.00 69.22 54 LEU C O 1
ATOM 2293 N N . ASP C 1 33 ? 62.151 20.436 27.873 1.00 95.60 55 ASP C N 1
ATOM 2294 C CA . ASP C 1 33 ? 61.552 20.554 29.214 1.00 78.38 55 ASP C CA 1
ATOM 2295 C C . ASP C 1 33 ? 60.056 20.315 29.199 1.00 73.01 55 ASP C C 1
ATOM 2296 O O . ASP C 1 33 ? 59.413 20.731 28.259 1.00 81.75 55 ASP C O 1
ATOM 2301 N N . SER C 1 34 ? 59.509 19.641 30.214 1.00 78.07 56 SER C N 1
ATOM 2302 C CA . SER C 1 34 ? 58.046 19.480 30.356 1.00 71.37 56 SER C CA 1
ATOM 2303 C C . SER C 1 34 ? 57.237 20.807 30.454 1.00 95.10 56 SER C C 1
ATOM 2304 O O . SER C 1 34 ? 57.741 21.863 30.892 1.00 61.88 56 SER C O 1
ATOM 2307 N N . LEU C 1 35 ? 55.978 20.745 30.022 1.00 86.02 57 LEU C N 1
ATOM 2308 C CA . LEU C 1 35 ? 55.083 21.883 30.152 1.00 82.72 57 LEU C CA 1
ATOM 2309 C C . LEU C 1 35 ? 54.266 21.769 31.431 1.00 110.87 57 LEU C C 1
ATOM 2310 O O . LEU C 1 35 ? 54.006 20.661 31.940 1.00 71.07 57 LEU C O 1
ATOM 2315 N N . GLU C 1 36 ? 53.865 22.917 31.965 1.00 95.78 58 GLU C N 1
ATOM 2316 C CA . GLU C 1 36 ? 52.989 22.919 33.139 1.00 105.29 58 GLU C CA 1
ATOM 2317 C C . GLU C 1 36 ? 51.596 23.379 32.744 1.00 92.20 58 GLU C C 1
ATOM 2318 O O . GLU C 1 36 ? 51.413 24.059 31.725 1.00 101.54 58 GLU C O 1
ATOM 2324 N N . TRP C 1 37 ? 50.622 22.972 33.546 1.00 107.29 59 TRP C N 1
ATOM 2325 C CA . TRP C 1 37 ? 49.231 23.433 33.407 1.00 90.96 59 TRP C CA 1
ATOM 2326 C C . TRP C 1 37 ? 49.018 24.890 33.765 1.00 66.12 59 TRP C C 1
ATOM 2327 O O . TRP C 1 37 ? 49.679 25.428 34.656 1.00 82.30 59 TRP C O 1
ATOM 2338 N N . ASP C 1 38 ? 48.118 25.531 33.021 1.00 78.82 60 ASP C N 1
ATOM 2339 C CA . ASP C 1 38 ? 47.631 26.896 33.320 1.00 73.41 60 ASP C CA 1
ATOM 2340 C C . ASP C 1 38 ? 46.140 26.913 33.064 1.00 89.70 60 ASP C C 1
ATOM 2341 O O . ASP C 1 38 ? 45.686 26.757 31.900 1.00 69.20 60 ASP C O 1
ATOM 2346 N N . GLY C 1 39 ? 45.388 27.079 34.159 1.00 95.28 61 GLY C N 1
ATOM 2347 C CA . GLY C 1 39 ? 43.909 27.069 34.150 1.00 87.17 61 GLY C CA 1
ATOM 2348 C C . GLY C 1 39 ? 43.282 28.130 33.249 1.00 125.52 61 GLY C C 1
ATOM 2349 O O . GLY C 1 39 ? 42.310 27.832 32.529 1.00 65.98 61 GLY C O 1
ATOM 2350 N N . ASP C 1 40 ? 43.832 29.357 33.294 1.00 53.90 62 ASP C N 1
ATOM 2351 C CA . ASP C 1 40 ? 43.448 30.428 32.368 1.00 66.17 62 ASP C CA 1
ATOM 2352 C C . ASP C 1 40 ? 43.360 29.936 30.918 1.00 79.02 62 ASP C C 1
ATOM 2353 O O . ASP C 1 40 ? 42.345 30.130 30.226 1.00 86.85 62 ASP C O 1
ATOM 2358 N N . LEU C 1 41 ? 44.413 29.258 30.482 1.00 89.56 63 LEU C N 1
ATOM 2359 C CA . LEU C 1 41 ? 44.443 28.688 29.150 1.00 70.65 63 LEU C CA 1
ATOM 2360 C C . LEU C 1 41 ? 43.422 27.573 29.029 1.00 67.14 63 LEU C C 1
ATOM 2361 O O . LEU C 1 41 ? 42.697 27.515 28.052 1.00 87.85 63 LEU C O 1
ATOM 2366 N N . ALA C 1 42 ? 43.333 26.710 30.026 1.00 55.46 64 ALA C N 1
ATOM 2367 C CA . ALA C 1 42 ? 42.317 25.648 29.965 1.00 64.95 64 ALA C CA 1
ATOM 2368 C C . ALA C 1 42 ? 40.866 26.188 29.894 1.00 99.47 64 ALA C C 1
ATOM 2369 O O . ALA C 1 42 ? 39.993 25.554 29.306 1.00 77.48 64 ALA C O 1
ATOM 2371 N N . TRP C 1 43 ? 40.612 27.352 30.499 1.00 62.15 65 TRP C N 1
ATOM 2372 C CA . TRP C 1 43 ? 39.287 27.940 30.427 1.00 98.83 65 TRP C CA 1
ATOM 2373 C C . TRP C 1 43 ? 39.095 28.458 29.016 1.00 89.21 65 TRP C C 1
ATOM 2374 O O . TRP C 1 43 ? 38.126 28.124 28.337 1.00 81.08 65 TRP C O 1
ATOM 2385 N N . LYS C 1 44 ? 40.062 29.255 28.579 1.00 65.96 66 LYS C N 1
ATOM 2386 C CA . LYS C 1 44 ? 40.064 29.792 27.241 1.00 77.16 66 LYS C CA 1
ATOM 2387 C C . LYS C 1 44 ? 39.911 28.659 26.194 1.00 73.31 66 LYS C C 1
ATOM 2388 O O . LYS C 1 44 ? 39.248 28.828 25.184 1.00 85.88 66 LYS C O 1
ATOM 2394 N N . ALA C 1 45 ? 40.517 27.514 26.465 1.00 82.52 67 ALA C N 1
ATOM 2395 C CA . ALA C 1 45 ? 40.405 26.394 25.581 1.00 80.72 67 ALA C CA 1
ATOM 2396 C C . ALA C 1 45 ? 38.977 25.952 25.549 1.00 70.70 67 ALA C C 1
ATOM 2397 O O . ALA C 1 45 ? 38.426 25.681 24.481 1.00 95.84 67 ALA C O 1
ATOM 2399 N N . GLN C 1 46 ? 38.351 25.932 26.709 1.00 90.13 68 GLN C N 1
ATOM 2400 C CA . GLN C 1 46 ? 36.949 25.532 26.781 1.00 106.61 68 GLN C CA 1
ATOM 2401 C C . GLN C 1 46 ? 36.026 26.553 26.093 1.00 100.02 68 GLN C C 1
ATOM 2402 O O . GLN C 1 46 ? 35.021 26.187 25.500 1.00 69.32 68 GLN C O 1
ATOM 2408 N N . GLN C 1 47 ? 36.396 27.826 26.178 1.00 94.29 69 GLN C N 1
ATOM 2409 C CA . GLN C 1 47 ? 35.661 28.900 25.560 1.00 77.64 69 GLN C CA 1
ATOM 2410 C C . GLN C 1 47 ? 35.549 28.616 24.070 1.00 88.55 69 GLN C C 1
ATOM 2411 O O . GLN C 1 47 ? 34.488 28.770 23.475 1.00 107.46 69 GLN C O 1
ATOM 2417 N N . VAL C 1 48 ? 36.650 28.174 23.472 1.00 120.62 70 VAL C N 1
ATOM 2418 C CA . VAL C 1 48 ? 36.655 27.904 22.049 1.00 81.65 70 VAL C CA 1
ATOM 2419 C C . VAL C 1 48 ? 36.014 26.570 21.714 1.00 77.83 70 VAL C C 1
ATOM 2420 O O . VAL C 1 48 ? 35.251 26.473 20.745 1.00 100.30 70 VAL C O 1
ATOM 2424 N N . ALA C 1 49 ? 36.308 25.560 22.512 1.00 62.81 71 ALA C N 1
ATOM 2425 C CA . ALA C 1 49 ? 35.769 24.227 22.276 1.00 77.44 71 ALA C CA 1
ATOM 2426 C C . ALA C 1 49 ? 34.287 24.194 22.271 1.00 91.52 71 ALA C C 1
ATOM 2427 O O . ALA C 1 49 ? 33.683 23.424 21.535 1.00 107.84 71 ALA C O 1
ATOM 2429 N N . THR C 1 50 ? 33.686 25.050 23.091 1.00 154.61 72 THR C N 1
ATOM 2430 C CA . THR C 1 50 ? 32.235 25.064 23.258 1.00 148.68 72 THR C CA 1
ATOM 2431 C C . THR C 1 50 ? 31.445 25.546 22.044 1.00 119.79 72 THR C C 1
ATOM 2432 O O . THR C 1 50 ? 30.290 25.198 21.904 1.00 91.96 72 THR C O 1
ATOM 2436 N N . GLN C 1 51 ? 32.090 26.298 21.161 1.00 95.85 73 GLN C N 1
ATOM 2437 C CA . GLN C 1 51 ? 31.474 26.775 19.937 1.00 89.56 73 GLN C CA 1
ATOM 2438 C C . GLN C 1 51 ? 31.112 25.703 18.902 1.00 83.76 73 GLN C C 1
ATOM 2439 O O . GLN C 1 51 ? 30.359 25.994 17.991 1.00 163.14 73 GLN C O 1
ATOM 2445 N N . CYS C 1 52 ? 31.703 24.516 19.010 1.00 123.65 74 CYS C N 1
ATOM 2446 C CA . CYS C 1 52 ? 31.493 23.392 18.092 1.00 153.04 74 CYS C CA 1
ATOM 2447 C C . CYS C 1 52 ? 31.831 23.744 16.663 1.00 122.47 74 CYS C C 1
ATOM 2448 O O . CYS C 1 52 ? 31.203 23.276 15.737 1.00 133.89 74 CYS C O 1
ATOM 2451 N N . ASN C 1 53 ? 32.849 24.569 16.502 1.00 132.65 75 ASN C N 1
ATOM 2452 C CA . ASN C 1 53 ? 33.278 24.997 15.196 1.00 112.08 75 ASN C CA 1
ATOM 2453 C C . ASN C 1 53 ? 34.770 24.748 15.073 1.00 160.05 75 ASN C C 1
ATOM 2454 O O . ASN C 1 53 ? 35.578 25.548 15.590 1.00 106.63 75 ASN C O 1
ATOM 2459 N N . VAL C 1 54 ? 35.138 23.669 14.378 1.00 132.06 76 VAL C N 1
ATOM 2460 C CA . VAL C 1 54 ? 36.556 23.407 14.109 1.00 118.26 76 VAL C CA 1
ATOM 2461 C C . VAL C 1 54 ? 37.148 24.378 13.088 1.00 122.74 76 VAL C C 1
ATOM 2462 O O . VAL C 1 54 ? 38.283 24.827 13.255 1.00 119.23 76 VAL C O 1
ATOM 2466 N N . ASP C 1 55 ? 36.382 24.694 12.040 1.00 138.63 77 ASP C N 1
ATOM 2467 C CA . ASP C 1 55 ? 36.899 25.458 10.905 1.00 148.83 77 ASP C CA 1
ATOM 2468 C C . ASP C 1 55 ? 37.206 26.935 11.128 1.00 135.28 77 ASP C C 1
ATOM 2469 O O . ASP C 1 55 ? 38.262 27.427 10.701 1.00 99.18 77 ASP C O 1
ATOM 2474 N N . ASN C 1 56 ? 36.287 27.657 11.758 1.00 147.75 78 ASN C N 1
ATOM 2475 C CA . ASN C 1 56 ? 36.513 29.078 11.979 1.00 177.76 78 ASN C CA 1
ATOM 2476 C C . ASN C 1 56 ? 35.791 29.661 13.178 1.00 160.43 78 ASN C C 1
ATOM 2477 O O . ASN C 1 56 ? 34.909 30.493 13.014 1.00 158.89 78 ASN C O 1
ATOM 2482 N N . PRO C 1 57 ? 36.183 29.228 14.386 1.00 137.56 79 PRO C N 1
ATOM 2483 C CA . PRO C 1 57 ? 35.570 29.733 15.607 1.00 136.44 79 PRO C CA 1
ATOM 2484 C C . PRO C 1 57 ? 36.050 31.147 15.944 1.00 119.87 79 PRO C C 1
ATOM 2485 O O . PRO C 1 57 ? 37.122 31.570 15.477 1.00 99.56 79 PRO C O 1
ATOM 2489 N N . GLN C 1 58 ? 35.259 31.861 16.748 1.00 97.47 80 GLN C N 1
ATOM 2490 C CA . GLN C 1 58 ? 35.646 33.177 17.207 1.00 135.19 80 GLN C CA 1
ATOM 2491 C C . GLN C 1 58 ? 36.713 33.115 18.283 1.00 130.11 80 GLN C C 1
ATOM 2492 O O . GLN C 1 58 ? 36.678 32.249 19.169 1.00 88.96 80 GLN C O 1
ATOM 2498 N N . LEU C 1 59 ? 37.658 34.035 18.194 1.00 79.63 81 LEU C N 1
ATOM 2499 C CA . LEU C 1 59 ? 38.777 34.066 19.132 1.00 103.05 81 LEU C CA 1
ATOM 2500 C C . LEU C 1 59 ? 38.977 35.465 19.660 1.00 81.53 81 LEU C C 1
ATOM 2501 O O . LEU C 1 59 ? 38.498 36.441 19.088 1.00 115.60 81 LEU C O 1
ATOM 2506 N N . TRP C 1 60 ? 39.737 35.561 20.742 1.00 113.20 82 TRP C N 1
ATOM 2507 C CA . TRP C 1 60 ? 40.044 36.846 21.354 1.00 98.36 82 TRP C CA 1
ATOM 2508 C C . TRP C 1 60 ? 41.412 36.816 22.022 1.00 98.92 82 TRP C C 1
ATOM 2509 O O . TRP C 1 60 ? 41.921 35.749 22.395 1.00 88.62 82 TRP C O 1
ATOM 2520 N N . GLY C 1 61 ? 41.988 37.998 22.182 1.00 83.84 83 GLY C N 1
ATOM 2521 C CA . GLY C 1 61 ? 43.272 38.176 22.861 1.00 109.79 83 GLY C CA 1
ATOM 2522 C C . GLY C 1 61 ? 44.445 38.237 21.913 1.00 100.83 83 GLY C C 1
ATOM 2523 O O . GLY C 1 61 ? 44.345 37.799 20.761 1.00 113.28 83 GLY C O 1
ATOM 2524 N N . ASP C 1 62 ? 45.559 38.773 22.404 1.00 104.04 84 ASP C N 1
ATOM 2525 C CA . ASP C 1 62 ? 46.833 38.731 21.676 1.00 130.23 84 ASP C CA 1
ATOM 2526 C C . ASP C 1 62 ? 47.234 37.309 21.250 1.00 119.66 84 ASP C C 1
ATOM 2527 O O . ASP C 1 62 ? 47.698 37.101 20.140 1.00 112.03 84 ASP C O 1
ATOM 2532 N N . ASN C 1 63 ? 47.010 36.345 22.133 1.00 93.30 85 ASN C N 1
ATOM 2533 C CA . ASN C 1 63 ? 47.393 34.965 21.918 1.00 89.10 85 ASN C CA 1
ATOM 2534 C C . ASN C 1 63 ? 46.202 34.094 21.534 1.00 98.83 85 ASN C C 1
ATOM 2535 O O . ASN C 1 63 ? 46.125 32.914 21.931 1.00 72.69 85 ASN C O 1
ATOM 2540 N N . GLY C 1 64 ? 45.254 34.686 20.812 1.00 80.12 86 GLY C N 1
ATOM 2541 C CA . GLY C 1 64 ? 44.026 33.978 20.465 1.00 66.97 86 GLY C CA 1
ATOM 2542 C C . GLY C 1 64 ? 44.246 32.781 19.568 1.00 87.36 86 GLY C C 1
ATOM 2543 O O . GLY C 1 64 ? 43.576 31.762 19.710 1.00 83.69 86 GLY C O 1
ATOM 2544 N N . ALA C 1 65 ? 45.186 32.897 18.636 1.00 84.63 87 ALA C N 1
ATOM 2545 C CA . ALA C 1 65 ? 45.396 31.840 17.640 1.00 111.56 87 ALA C CA 1
ATOM 2546 C C . ALA C 1 65 ? 46.347 30.717 18.110 1.00 101.81 87 ALA C C 1
ATOM 2547 O O . ALA C 1 65 ? 46.501 29.706 17.446 1.00 95.25 87 ALA C O 1
ATOM 2549 N N . SER C 1 66 ? 46.948 30.891 19.272 1.00 80.81 88 SER C N 1
ATOM 2550 C CA . SER C 1 66 ? 47.908 29.976 19.788 1.00 60.25 88 SER C CA 1
ATOM 2551 C C . SER C 1 66 ? 47.268 28.712 20.381 1.00 68.43 88 SER C C 1
ATOM 2552 O O . SER C 1 66 ? 47.414 28.400 21.566 1.00 58.40 88 SER C O 1
ATOM 2555 N N . PHE C 1 67 ? 46.620 27.918 19.561 1.00 65.55 89 PHE C N 1
ATOM 2556 C CA . PHE C 1 67 ? 46.003 26.712 20.128 1.00 64.74 89 PHE C CA 1
ATOM 2557 C C . PHE C 1 67 ? 45.883 25.586 19.105 1.00 69.17 89 PHE C C 1
ATOM 2558 O O . PHE C 1 67 ? 45.944 25.803 17.908 1.00 72.78 89 PHE C O 1
ATOM 2566 N N . ASN C 1 68 ? 45.646 24.393 19.602 1.00 70.40 90 ASN C N 1
ATOM 2567 C CA . ASN C 1 68 ? 45.395 23.238 18.755 1.00 64.21 90 ASN C CA 1
ATOM 2568 C C . ASN C 1 68 ? 43.995 22.771 18.910 1.00 77.14 90 ASN C C 1
ATOM 2569 O O . ASN C 1 68 ? 43.436 22.909 19.986 1.00 102.10 90 ASN C O 1
ATOM 2574 N N . ILE C 1 69 ? 43.421 22.249 17.819 1.00 106.15 91 ILE C N 1
ATOM 2575 C CA . ILE C 1 69 ? 42.022 21.813 17.788 1.00 86.82 91 ILE C CA 1
ATOM 2576 C C . ILE C 1 69 ? 41.796 20.584 16.925 1.00 64.82 91 ILE C C 1
ATOM 2577 O O . ILE C 1 69 ? 42.416 20.448 15.881 1.00 127.27 91 ILE C O 1
ATOM 2582 N N . GLY C 1 70 ? 40.892 19.703 17.361 1.00 79.14 92 GLY C N 1
ATOM 2583 C CA . GLY C 1 70 ? 40.626 18.416 16.706 1.00 64.14 92 GLY C CA 1
ATOM 2584 C C . GLY C 1 70 ? 39.719 17.509 17.518 1.00 77.20 92 GLY C C 1
ATOM 2585 O O . GLY C 1 70 ? 39.554 17.722 18.700 1.00 102.84 92 GLY C O 1
ATOM 2586 N N . ARG C 1 71 ? 39.107 16.506 16.894 1.00 92.95 93 ARG C N 1
ATOM 2587 C CA . ARG C 1 71 ? 38.022 15.780 17.578 1.00 98.88 93 ARG C CA 1
ATOM 2588 C C . ARG C 1 71 ? 38.310 14.428 18.185 1.00 72.68 93 ARG C C 1
ATOM 2589 O O . ARG C 1 71 ? 39.406 13.967 18.181 1.00 103.12 93 ARG C O 1
ATOM 2597 N N . TYR C 1 72 ? 37.246 13.822 18.687 1.00 101.89 94 TYR C N 1
ATOM 2598 C CA . TYR C 1 72 ? 37.203 12.507 19.335 1.00 97.18 94 TYR C CA 1
ATOM 2599 C C . TYR C 1 72 ? 38.048 12.418 20.590 1.00 96.32 94 TYR C C 1
ATOM 2600 O O . TYR C 1 72 ? 38.184 13.405 21.303 1.00 93.43 94 TYR C O 1
ATOM 2609 N N . THR C 1 73 ? 38.616 11.255 20.869 1.00 97.95 95 THR C N 1
ATOM 2610 C CA . THR C 1 73 ? 39.407 11.080 22.089 1.00 95.98 95 THR C CA 1
ATOM 2611 C C . THR C 1 73 ? 40.721 11.836 22.010 1.00 102.54 95 THR C C 1
ATOM 2612 O O . THR C 1 73 ? 41.225 12.153 20.918 1.00 106.04 95 THR C O 1
ATOM 2616 N N . LYS C 1 74 ? 41.281 12.101 23.186 1.00 144.34 96 LYS C N 1
ATOM 2617 C CA . LYS C 1 74 ? 42.510 12.873 23.308 1.00 109.92 96 LYS C CA 1
ATOM 2618 C C . LYS C 1 74 ? 43.651 12.257 22.500 1.00 117.05 96 LYS C C 1
ATOM 2619 O O . LYS C 1 74 ? 44.374 12.963 21.805 1.00 102.61 96 LYS C O 1
ATOM 2625 N N . GLU C 1 75 ? 43.792 10.946 22.590 1.00 111.90 97 GLU C N 1
ATOM 2626 C CA . GLU C 1 75 ? 44.830 10.246 21.872 1.00 94.17 97 GLU C CA 1
ATOM 2627 C C . GLU C 1 75 ? 44.688 10.515 20.388 1.00 116.37 97 GLU C C 1
ATOM 2628 O O . GLU C 1 75 ? 45.659 10.878 19.739 1.00 120.52 97 GLU C O 1
ATOM 2634 N N . GLN C 1 76 ? 43.479 10.363 19.864 1.00 87.45 98 GLN C N 1
ATOM 2635 C CA . GLN C 1 76 ? 43.252 10.607 18.450 1.00 107.47 98 GLN C CA 1
ATOM 2636 C C . GLN C 1 76 ? 43.542 12.048 18.057 1.00 101.68 98 GLN C C 1
ATOM 2637 O O . GLN C 1 76 ? 44.185 12.305 17.033 1.00 100.75 98 GLN C O 1
ATOM 2643 N N . ALA C 1 77 ? 43.084 12.978 18.880 1.00 92.85 99 ALA C N 1
ATOM 2644 C CA . ALA C 1 77 ? 43.259 14.392 18.564 1.00 88.57 99 ALA C CA 1
ATOM 2645 C C . ALA C 1 77 ? 44.718 14.779 18.612 1.00 103.13 99 ALA C C 1
ATOM 2646 O O . ALA C 1 77 ? 45.191 15.537 17.773 1.00 80.71 99 ALA C O 1
ATOM 2648 N N . PHE C 1 78 ? 45.417 14.273 19.622 1.00 99.14 100 PHE C N 1
ATOM 2649 C CA . PHE C 1 78 ? 46.809 14.591 19.790 1.00 94.49 100 PHE C CA 1
ATOM 2650 C C . PHE C 1 78 ? 47.613 13.981 18.649 1.00 126.79 100 PHE C C 1
ATOM 2651 O O . PHE C 1 78 ? 48.471 14.654 18.069 1.00 80.55 100 PHE C O 1
ATOM 2659 N N . ALA C 1 79 ? 47.308 12.730 18.309 1.00 87.95 101 ALA C N 1
ATOM 2660 C CA . ALA C 1 79 ? 48.033 12.024 17.251 1.00 88.72 101 ALA C CA 1
ATOM 2661 C C . ALA C 1 79 ? 47.924 12.759 15.924 1.00 67.28 101 ALA C C 1
ATOM 2662 O O . ALA C 1 79 ? 48.902 12.939 15.241 1.00 99.75 101 ALA C O 1
ATOM 2664 N N . GLU C 1 80 ? 46.733 13.233 15.609 1.00 89.79 102 GLU C N 1
ATOM 2665 C CA . GLU C 1 80 ? 46.541 13.954 14.381 1.00 86.40 102 GLU C CA 1
ATOM 2666 C C . GLU C 1 80 ? 47.401 15.217 14.373 1.00 83.97 102 GLU C C 1
ATOM 2667 O O . GLU C 1 80 ? 47.857 15.635 13.320 1.00 98.99 102 GLU C O 1
ATOM 2673 N N . TRP C 1 81 ? 47.650 15.803 15.543 1.00 91.29 103 TRP C N 1
ATOM 2674 C CA . TRP C 1 81 ? 48.488 17.009 15.594 1.00 100.23 103 TRP C CA 1
ATOM 2675 C C . TRP C 1 81 ? 49.941 16.697 15.387 1.00 109.95 103 TRP C C 1
ATOM 2676 O O . TRP C 1 81 ? 50.634 17.469 14.700 1.00 83.89 103 TRP C O 1
ATOM 2687 N N . THR C 1 82 ? 50.378 15.575 15.986 1.00 65.12 104 THR C N 1
ATOM 2688 C CA . THR C 1 82 ? 51.784 15.141 15.924 1.00 95.56 104 THR C CA 1
ATOM 2689 C C . THR C 1 82 ? 52.126 14.634 14.535 1.00 91.81 104 THR C C 1
ATOM 2690 O O . THR C 1 82 ? 53.204 14.916 14.014 1.00 116.88 104 THR C O 1
ATOM 2694 N N . ALA C 1 83 ? 51.190 13.881 13.957 1.00 109.45 105 ALA C N 1
ATOM 2695 C CA . ALA C 1 83 ? 51.301 13.336 12.619 1.00 84.44 105 ALA C CA 1
ATOM 2696 C C . ALA C 1 83 ? 51.633 14.411 11.569 1.00 71.24 105 ALA C C 1
ATOM 2697 O O . ALA C 1 83 ? 51.958 14.109 10.436 1.00 93.98 105 ALA C O 1
ATOM 2699 N N . THR C 1 84 ? 51.612 15.661 11.965 1.00 71.08 106 THR C N 1
ATOM 2700 C CA . THR C 1 84 ? 51.955 16.683 11.017 1.00 69.07 106 THR C CA 1
ATOM 2701 C C . THR C 1 84 ? 53.442 16.972 11.023 1.00 86.81 106 THR C C 1
ATOM 2702 O O . THR C 1 84 ? 53.894 17.831 10.270 1.00 78.65 106 THR C O 1
ATOM 2706 N N . SER C 1 85 ? 54.207 16.278 11.862 1.00 90.40 107 SER C N 1
ATOM 2707 C CA . SER C 1 85 ? 55.673 16.475 11.947 1.00 78.12 107 SER C CA 1
ATOM 2708 C C . SER C 1 85 ? 56.357 16.327 10.609 1.00 102.22 107 SER C C 1
ATOM 2709 O O . SER C 1 85 ? 57.228 17.147 10.259 1.00 62.07 107 SER C O 1
ATOM 2712 N N . GLY C 1 86 ? 55.911 15.309 9.861 1.00 66.45 108 GLY C N 1
ATOM 2713 C CA . GLY C 1 86 ? 56.337 15.015 8.509 1.00 93.50 108 GLY C CA 1
ATOM 2714 C C . GLY C 1 86 ? 56.662 16.180 7.601 1.00 75.78 108 GLY C C 1
ATOM 2715 O O . GLY C 1 86 ? 57.629 16.127 6.841 1.00 111.32 108 GLY C O 1
ATOM 2716 N N . SER C 1 87 ? 55.867 17.228 7.641 1.00 70.58 109 SER C N 1
ATOM 2717 C CA . SER C 1 87 ? 56.077 18.285 6.652 1.00 87.37 109 SER C CA 1
ATOM 2718 C C . SER C 1 87 ? 56.917 19.412 7.165 1.00 66.19 109 SER C C 1
ATOM 2719 O O . SER C 1 87 ? 57.010 20.446 6.500 1.00 78.61 109 SER C O 1
ATOM 2722 N N . PHE C 1 88 ? 57.546 19.234 8.335 1.00 59.23 110 PHE C N 1
ATOM 2723 C CA . PHE C 1 88 ? 58.340 20.343 8.878 1.00 58.52 110 PHE C CA 1
ATOM 2724 C C . PHE C 1 88 ? 59.473 20.659 7.924 1.00 65.52 110 PHE C C 1
ATOM 2725 O O . PHE C 1 88 ? 60.093 19.714 7.433 1.00 107.11 110 PHE C O 1
ATOM 2733 N N . PRO C 1 89 ? 59.805 21.917 7.669 1.00 63.70 111 PRO C N 1
ATOM 2734 C CA . PRO C 1 89 ? 59.248 23.134 8.268 1.00 85.11 111 PRO C CA 1
ATOM 2735 C C . PRO C 1 89 ? 58.107 23.814 7.456 1.00 112.11 111 PRO C C 1
ATOM 2736 O O . PRO C 1 89 ? 58.003 25.060 7.474 1.00 73.79 111 PRO C O 1
ATOM 2740 N N . ASP C 1 90 ? 57.273 23.038 6.754 1.00 92.04 112 ASP C N 1
ATOM 2741 C CA . ASP C 1 90 ? 56.058 23.618 6.137 1.00 129.33 112 ASP C CA 1
ATOM 2742 C C . ASP C 1 90 ? 55.030 24.081 7.202 1.00 141.07 112 ASP C C 1
ATOM 2743 O O . ASP C 1 90 ? 54.954 23.539 8.307 1.00 108.35 112 ASP C O 1
ATOM 2748 N N . ASP C 1 91 ? 54.247 25.097 6.867 1.00 99.84 113 ASP C N 1
ATOM 2749 C CA . ASP C 1 91 ? 53.204 25.578 7.753 1.00 64.00 113 ASP C CA 1
ATOM 2750 C C . ASP C 1 91 ? 52.109 24.551 8.117 1.00 74.45 113 ASP C C 1
ATOM 2751 O O . ASP C 1 91 ? 51.475 24.687 9.145 1.00 96.59 113 ASP C O 1
ATOM 2756 N N . ARG C 1 92 ? 51.931 23.501 7.327 1.00 68.41 114 ARG C N 1
ATOM 2757 C CA . ARG C 1 92 ? 51.100 22.350 7.717 1.00 70.71 114 ARG C CA 1
ATOM 2758 C C . ARG C 1 92 ? 51.535 21.642 8.999 1.00 79.43 114 ARG C C 1
ATOM 2759 O O . ARG C 1 92 ? 50.712 21.002 9.647 1.00 113.04 114 ARG C O 1
ATOM 2767 N N . SER C 1 93 ? 52.811 21.759 9.367 1.00 101.39 115 SER C N 1
ATOM 2768 C CA . SER C 1 93 ? 53.332 21.165 10.613 1.00 114.24 115 SER C CA 1
ATOM 2769 C C . SER C 1 93 ? 53.218 22.068 11.851 1.00 122.98 115 SER C C 1
ATOM 2770 O O . SER C 1 93 ? 53.706 21.694 12.932 1.00 89.05 115 SER C O 1
ATOM 2773 N N . ILE C 1 94 ? 52.588 23.242 11.698 1.00 90.65 116 ILE C N 1
ATOM 2774 C CA . ILE C 1 94 ? 52.377 24.176 12.816 1.00 81.79 116 ILE C CA 1
ATOM 2775 C C . ILE C 1 94 ? 51.719 23.525 14.082 1.00 79.06 116 ILE C C 1
ATOM 2776 O O . ILE C 1 94 ? 52.199 23.728 15.206 1.00 68.50 116 ILE C O 1
ATOM 2781 N N . PRO C 1 95 ? 50.656 22.727 13.908 1.00 60.53 117 PRO C N 1
ATOM 2782 C CA . PRO C 1 95 ? 50.133 21.939 15.055 1.00 72.58 117 PRO C CA 1
ATOM 2783 C C . PRO C 1 95 ? 51.176 21.227 15.895 1.00 70.89 117 PRO C C 1
ATOM 2784 O O . PRO C 1 95 ? 51.201 21.382 17.123 1.00 106.21 117 PRO C O 1
ATOM 2788 N N . TRP C 1 96 ? 52.022 20.446 15.231 1.00 85.10 118 TRP C N 1
ATOM 2789 C CA . TRP C 1 96 ? 53.077 19.715 15.908 1.00 69.54 118 TRP C CA 1
ATOM 2790 C C . TRP C 1 96 ? 54.069 20.704 16.486 1.00 67.10 118 TRP C C 1
ATOM 2791 O O . TRP C 1 96 ? 54.569 20.500 17.585 1.00 60.66 118 TRP C O 1
ATOM 2802 N N . GLN C 1 97 ? 54.338 21.773 15.751 1.00 53.70 119 GLN C N 1
ATOM 2803 C CA . GLN C 1 97 ? 55.288 22.774 16.213 1.00 59.61 119 GLN C CA 1
ATOM 2804 C C . GLN C 1 97 ? 54.880 23.401 17.549 1.00 88.05 119 GLN C C 1
ATOM 2805 O O . GLN C 1 97 ? 55.729 23.661 18.377 1.00 92.03 119 GLN C O 1
ATOM 2811 N N . ARG C 1 98 ? 53.580 23.651 17.738 1.00 83.52 120 ARG C N 1
ATOM 2812 C CA . ARG C 1 98 ? 53.100 24.257 18.952 1.00 80.06 120 ARG C CA 1
ATOM 2813 C C . ARG C 1 98 ? 53.472 23.386 20.145 1.00 74.63 120 ARG C C 1
ATOM 2814 O O . ARG C 1 98 ? 53.878 23.911 21.162 1.00 70.35 120 ARG C O 1
ATOM 2822 N N . ILE C 1 99 ? 53.335 22.066 19.995 1.00 68.49 121 ILE C N 1
ATOM 2823 C CA . ILE C 1 99 ? 53.653 21.120 21.044 1.00 56.30 121 ILE C CA 1
ATOM 2824 C C . ILE C 1 99 ? 55.146 21.091 21.399 1.00 75.84 121 ILE C C 1
ATOM 2825 O O . ILE C 1 99 ? 55.562 20.973 22.551 1.00 85.68 121 ILE C O 1
ATOM 2830 N N . VAL C 1 100 ? 55.956 21.253 20.393 1.00 67.72 122 VAL C N 1
ATOM 2831 C CA . VAL C 1 100 ? 57.379 21.030 20.550 1.00 74.61 122 VAL C CA 1
ATOM 2832 C C . VAL C 1 100 ? 58.197 22.320 20.583 1.00 86.88 122 VAL C C 1
ATOM 2833 O O . VAL C 1 100 ? 59.425 22.263 20.616 1.00 86.89 122 VAL C O 1
ATOM 2837 N N . ALA C 1 101 ? 57.539 23.483 20.607 1.00 72.97 123 ALA C N 1
ATOM 2838 C CA . ALA C 1 101 ? 58.282 24.763 20.578 1.00 98.63 123 ALA C CA 1
ATOM 2839 C C . ALA C 1 101 ? 59.188 24.910 21.781 1.00 82.84 123 ALA C C 1
ATOM 2840 O O . ALA C 1 101 ? 58.760 24.726 22.897 1.00 88.67 123 ALA C O 1
ATOM 2842 N N . ASN C 1 102 ? 60.427 25.288 21.567 1.00 93.57 124 ASN C N 1
ATOM 2843 C CA . ASN C 1 102 ? 61.362 25.492 22.660 1.00 77.85 124 ASN C CA 1
ATOM 2844 C C . ASN C 1 102 ? 60.813 26.507 23.627 1.00 93.54 124 ASN C C 1
ATOM 2845 O O . ASN C 1 102 ? 60.917 26.328 24.834 1.00 105.44 124 ASN C O 1
ATOM 2850 N N . SER C 1 103 ? 60.199 27.551 23.088 1.00 130.97 125 SER C N 1
ATOM 2851 C CA . SER C 1 103 ? 59.729 28.641 23.898 1.00 75.98 125 SER C CA 1
ATOM 2852 C C . SER C 1 103 ? 58.508 28.313 24.779 1.00 71.81 125 SER C C 1
ATOM 2853 O O . SER C 1 103 ? 58.298 29.011 25.775 1.00 69.01 125 SER C O 1
ATOM 2856 N N . ALA C 1 104 ? 57.749 27.266 24.443 1.00 59.74 126 ALA C N 1
ATOM 2857 C CA . ALA C 1 104 ? 56.588 26.862 25.259 1.00 64.46 126 ALA C CA 1
ATOM 2858 C C . ALA C 1 104 ? 56.899 26.566 26.714 1.00 62.55 126 ALA C C 1
ATOM 2859 O O . ALA C 1 104 ? 57.846 25.868 27.027 1.00 89.96 126 ALA C O 1
ATOM 2861 N N . GLN C 1 105 ? 56.066 27.120 27.592 1.00 105.36 127 GLN C N 1
ATOM 2862 C CA . GLN C 1 105 ? 56.137 26.891 29.037 1.00 65.46 127 GLN C CA 1
ATOM 2863 C C . GLN C 1 105 ? 54.885 26.205 29.528 1.00 70.57 127 GLN C C 1
ATOM 2864 O O . GLN C 1 105 ? 54.949 25.211 30.311 1.00 65.71 127 GLN C O 1
ATOM 2870 N N . LYS C 1 106 ? 53.736 26.709 29.058 1.00 86.64 128 LYS C N 1
ATOM 2871 C CA . LYS C 1 106 ? 52.462 26.236 29.593 1.00 93.81 128 LYS C CA 1
ATOM 2872 C C . LYS C 1 106 ? 51.470 25.759 28.561 1.00 74.12 128 LYS C C 1
ATOM 2873 O O . LYS C 1 106 ? 51.393 26.312 27.459 1.00 67.62 128 LYS C O 1
ATOM 2879 N N . VAL C 1 107 ? 50.696 24.756 28.966 1.00 54.19 129 VAL C N 1
ATOM 2880 C CA . VAL C 1 107 ? 49.562 24.280 28.196 1.00 71.45 129 VAL C CA 1
ATOM 2881 C C . VAL C 1 107 ? 48.221 24.297 29.002 1.00 85.36 129 VAL C C 1
ATOM 2882 O O . VAL C 1 107 ? 48.182 23.997 30.179 1.00 75.27 129 VAL C O 1
ATOM 2886 N N . GLY C 1 108 ? 47.131 24.629 28.332 1.00 97.65 130 GLY C N 1
ATOM 2887 C CA . GLY C 1 108 ? 45.801 24.475 28.892 1.00 59.82 130 GLY C CA 1
ATOM 2888 C C . GLY C 1 108 ? 44.839 23.820 27.932 1.00 75.66 130 GLY C C 1
ATOM 2889 O O . GLY C 1 108 ? 44.696 24.303 26.827 1.00 81.46 130 GLY C O 1
ATOM 2890 N N . CYS C 1 109 ? 44.205 22.724 28.338 1.00 63.70 131 CYS C N 1
ATOM 2891 C CA . CYS C 1 109 ? 43.248 22.007 27.480 1.00 81.56 131 CYS C CA 1
ATOM 2892 C C . CYS C 1 109 ? 41.789 22.024 28.007 1.00 107.38 131 CYS C C 1
ATOM 2893 O O . CYS C 1 109 ? 41.546 22.149 29.204 1.00 124.61 131 CYS C O 1
ATOM 2896 N N . GLY C 1 110 ? 40.833 21.897 27.084 1.00 102.13 132 GLY C N 1
ATOM 2897 C CA . GLY C 1 110 ? 39.397 21.931 27.352 1.00 90.70 132 GLY C CA 1
ATOM 2898 C C . GLY C 1 110 ? 38.595 21.128 26.341 1.00 109.06 132 GLY C C 1
ATOM 2899 O O . GLY C 1 110 ? 39.062 20.821 25.235 1.00 107.94 132 GLY C O 1
ATOM 2900 N N . GLU C 1 111 ? 37.392 20.739 26.732 1.00 109.58 133 GLU C N 1
ATOM 2901 C CA . GLU C 1 111 ? 36.553 19.955 25.838 1.00 111.05 133 GLU C CA 1
ATOM 2902 C C . GLU C 1 111 ? 35.082 20.399 25.795 1.00 118.08 133 GLU C C 1
ATOM 2903 O O . GLU C 1 111 ? 34.644 21.258 26.570 1.00 117.92 133 GLU C O 1
ATOM 2909 N N . ALA C 1 112 ? 34.351 19.823 24.855 1.00 100.10 134 ALA C N 1
ATOM 2910 C CA . ALA C 1 112 ? 32.958 20.141 24.665 1.00 128.30 134 ALA C CA 1
ATOM 2911 C C . ALA C 1 112 ? 32.368 19.016 23.878 1.00 92.62 134 ALA C C 1
ATOM 2912 O O . ALA C 1 112 ? 33.027 18.473 23.019 1.00 144.35 134 ALA C O 1
ATOM 2914 N N . THR C 1 113 ? 31.126 18.663 24.164 1.00 128.32 135 THR C N 1
ATOM 2915 C CA . THR C 1 113 ? 30.472 17.628 23.415 1.00 140.59 135 THR C CA 1
ATOM 2916 C C . THR C 1 113 ? 29.539 18.284 22.430 1.00 99.04 135 THR C C 1
ATOM 2917 O O . THR C 1 113 ? 28.679 19.027 22.822 1.00 148.05 135 THR C O 1
ATOM 2921 N N . CYS C 1 114 ? 29.710 17.984 21.158 1.00 124.46 136 CYS C N 1
ATOM 2922 C CA . CYS C 1 114 ? 28.861 18.553 20.132 1.00 120.82 136 CYS C CA 1
ATOM 2923 C C . CYS C 1 114 ? 27.976 17.475 19.580 1.00 176.68 136 CYS C C 1
ATOM 2924 O O . CYS C 1 114 ? 28.333 16.308 19.599 1.00 134.35 136 CYS C O 1
ATOM 2927 N N . VAL C 1 115 ? 26.809 17.857 19.091 1.00 207.52 137 VAL C N 1
ATOM 2928 C CA . VAL C 1 115 ? 25.926 16.864 18.501 1.00 194.20 137 VAL C CA 1
ATOM 2929 C C . VAL C 1 115 ? 25.955 16.987 17.001 1.00 192.64 137 VAL C C 1
ATOM 2930 O O . VAL C 1 115 ? 25.611 18.034 16.456 1.00 124.28 137 VAL C O 1
ATOM 2932 N N . LEU C 1 116 ? 26.371 15.919 16.333 1.00 193.01 138 LEU C N 1
ATOM 2933 C CA . LEU C 1 116 ? 26.307 15.863 14.890 1.00 145.94 138 LEU C CA 1
ATOM 2934 C C . LEU C 1 116 ? 24.821 15.872 14.579 1.00 214.65 138 LEU C C 1
ATOM 2935 N N . GLU C 1 117 ? 24.426 16.263 13.377 1.00 207.99 139 GLU C N 1
ATOM 2936 C CA . GLU C 1 117 ? 23.016 16.304 13.069 1.00 162.13 139 GLU C CA 1
ATOM 2937 C C . GLU C 1 117 ? 22.460 14.911 13.230 1.00 199.03 139 GLU C C 1
ATOM 2938 O O . GLU C 1 117 ? 23.046 13.944 12.738 1.00 170.93 139 GLU C O 1
ATOM 2940 N N . GLY C 1 118 ? 21.327 14.840 13.917 1.00 216.74 140 GLY C N 1
ATOM 2941 C CA . GLY C 1 118 ? 20.619 13.590 14.182 1.00 168.75 140 GLY C CA 1
ATOM 2942 C C . GLY C 1 118 ? 21.458 12.580 14.927 1.00 194.75 140 GLY C C 1
ATOM 2943 O O . GLY C 1 118 ? 22.010 12.880 15.979 1.00 182.82 140 GLY C O 1
ATOM 2944 N N . ASP C 1 119 ? 21.556 11.386 14.359 1.00 203.05 141 ASP C N 1
ATOM 2945 C CA . ASP C 1 119 ? 22.322 10.315 14.946 1.00 205.56 141 ASP C CA 1
ATOM 2946 C C . ASP C 1 119 ? 23.806 10.662 15.038 1.00 232.55 141 ASP C C 1
ATOM 2947 O O . ASP C 1 119 ? 24.344 11.366 14.178 1.00 175.41 141 ASP C O 1
ATOM 2949 N N . MET C 1 120 ? 24.383 10.188 16.140 1.00 228.14 142 MET C N 1
ATOM 2950 C CA . MET C 1 120 ? 25.800 10.280 16.581 1.00 171.99 142 MET C CA 1
ATOM 2951 C C . MET C 1 120 ? 26.132 11.577 17.297 1.00 179.38 142 MET C C 1
ATOM 2952 O O . MET C 1 120 ? 25.531 12.618 17.038 1.00 202.75 142 MET C O 1
ATOM 2954 N N . ALA C 1 121 ? 27.065 11.474 18.223 1.00 192.45 143 ALA C N 1
ATOM 2955 C CA . ALA C 1 121 ? 27.508 12.623 19.003 1.00 176.40 143 ALA C CA 1
ATOM 2956 C C . ALA C 1 121 ? 28.992 12.492 19.177 1.00 148.25 143 ALA C C 1
ATOM 2957 O O . ALA C 1 121 ? 29.514 11.402 19.237 1.00 148.88 143 ALA C O 1
ATOM 2959 N N . TYR C 1 122 ? 29.695 13.604 19.231 1.00 150.90 144 TYR C N 1
ATOM 2960 C CA . TYR C 1 122 ? 31.134 13.520 19.315 1.00 138.84 144 TYR C CA 1
ATOM 2961 C C . TYR C 1 122 ? 31.749 14.609 20.168 1.00 141.53 144 TYR C C 1
ATOM 2962 O O . TYR C 1 122 ? 31.090 15.545 20.594 1.00 156.00 144 TYR C O 1
ATOM 2971 N N . THR C 1 123 ? 33.042 14.483 20.417 1.00 140.24 145 THR C N 1
ATOM 2972 C CA . THR C 1 123 ? 33.741 15.438 21.270 1.00 102.07 145 THR C CA 1
ATOM 2973 C C . THR C 1 123 ? 34.663 16.396 20.536 1.00 70.65 145 THR C C 1
ATOM 2974 O O . THR C 1 123 ? 35.225 16.040 19.530 1.00 127.16 145 THR C O 1
ATOM 2978 N N . VAL C 1 124 ? 34.856 17.601 21.044 1.00 69.40 146 VAL C N 1
ATOM 2979 C CA . VAL C 1 124 ? 35.827 18.512 20.444 1.00 83.38 146 VAL C CA 1
ATOM 2980 C C . VAL C 1 124 ? 36.876 18.966 21.470 1.00 83.77 146 VAL C C 1
ATOM 2981 O O . VAL C 1 124 ? 36.532 19.290 22.587 1.00 95.21 146 VAL C O 1
ATOM 2985 N N . ASN C 1 125 ? 38.152 18.919 21.083 1.00 126.50 147 ASN C N 1
ATOM 2986 C CA . ASN C 1 125 ? 39.247 19.217 21.994 1.00 80.01 147 ASN C CA 1
ATOM 2987 C C . ASN C 1 125 ? 40.057 20.410 21.584 1.00 88.21 147 ASN C C 1
ATOM 2988 O O . ASN C 1 125 ? 40.339 20.598 20.392 1.00 81.99 147 ASN C O 1
ATOM 2993 N N . VAL C 1 126 ? 40.438 21.217 22.575 1.00 61.28 148 VAL C N 1
ATOM 2994 C CA . VAL C 1 126 ? 41.226 22.407 22.304 1.00 83.94 148 VAL C CA 1
ATOM 2995 C C . VAL C 1 126 ? 42.306 22.535 23.361 1.00 89.16 148 VAL C C 1
ATOM 2996 O O . VAL C 1 126 ? 42.017 22.356 24.511 1.00 85.46 148 VAL C O 1
ATOM 3000 N N . CYS C 1 127 ? 43.542 22.825 22.961 1.00 91.22 149 CYS C N 1
ATOM 3001 C CA . CYS C 1 127 ? 44.633 23.035 23.890 1.00 62.83 149 CYS C CA 1
ATOM 3002 C C . CYS C 1 127 ? 45.312 24.318 23.533 1.00 75.86 149 CYS C C 1
ATOM 3003 O O . CYS C 1 127 ? 45.561 24.588 22.366 1.00 68.90 149 CYS C O 1
ATOM 3006 N N . TYR C 1 128 ? 45.618 25.128 24.532 1.00 72.27 150 TYR C N 1
ATOM 3007 C CA . TYR C 1 128 ? 46.267 26.415 24.307 1.00 78.39 150 TYR C CA 1
ATOM 3008 C C . TYR C 1 128 ? 47.696 26.362 24.819 1.00 76.35 150 TYR C C 1
ATOM 3009 O O . TYR C 1 128 ? 47.991 25.627 25.739 1.00 76.47 150 TYR C O 1
ATOM 3018 N N . TYR C 1 129 ? 48.575 27.167 24.235 1.00 72.59 151 TYR C N 1
ATOM 3019 C CA . TYR C 1 129 ? 49.982 27.161 24.638 1.00 69.59 151 TYR C CA 1
ATOM 3020 C C . TYR C 1 129 ? 50.420 28.537 24.951 1.00 70.54 151 TYR C C 1
ATOM 3021 O O . TYR C 1 129 ? 49.954 29.476 24.330 1.00 87.74 151 TYR C O 1
ATOM 3030 N N . ASP C 1 130 ? 51.325 28.658 25.926 1.00 68.55 152 ASP C N 1
ATOM 3031 C CA . ASP C 1 130 ? 51.942 29.952 26.227 1.00 88.35 152 ASP C CA 1
ATOM 3032 C C . ASP C 1 130 ? 53.448 29.752 26.390 1.00 83.34 152 ASP C C 1
ATOM 3033 O O . ASP C 1 130 ? 53.855 28.748 27.004 1.00 73.96 152 ASP C O 1
ATOM 3038 N N . PRO C 1 131 ? 54.283 30.655 25.856 1.00 70.66 153 PRO C N 1
ATOM 3039 C CA . PRO C 1 131 ? 53.926 31.843 25.021 1.00 94.39 153 PRO C CA 1
ATOM 3040 C C . PRO C 1 131 ? 53.456 31.454 23.638 1.00 103.80 153 PRO C C 1
ATOM 3041 O O . PRO C 1 131 ? 53.636 30.313 23.272 1.00 89.71 153 PRO C O 1
ATOM 3045 N N . PRO C 1 132 ? 52.903 32.405 22.844 1.00 125.76 154 PRO C N 1
ATOM 3046 C CA . PRO C 1 132 ? 52.578 32.041 21.452 1.00 98.74 154 PRO C CA 1
ATOM 3047 C C . PRO C 1 132 ? 53.846 31.575 20.701 1.00 110.09 154 PRO C C 1
ATOM 3048 O O . PRO C 1 132 ? 54.915 32.194 20.841 1.00 86.72 154 PRO C O 1
ATOM 3052 N N . LEU C 1 133 ? 53.726 30.459 19.975 1.00 84.79 155 LEU C N 1
ATOM 3053 C CA . LEU C 1 133 ? 54.784 29.906 19.134 1.00 83.19 155 LEU C CA 1
ATOM 3054 C C . LEU C 1 133 ? 55.483 30.960 18.232 1.00 80.32 155 LEU C C 1
ATOM 3055 O O . LEU C 1 133 ? 54.834 31.709 17.500 1.00 94.62 155 LEU C O 1
ATOM 3060 N N . SER C 1 134 ? 56.800 31.026 18.325 1.00 84.93 156 SER C N 1
ATOM 3061 C CA . SER C 1 134 ? 57.598 31.844 17.405 1.00 94.44 156 SER C CA 1
ATOM 3062 C C . SER C 1 134 ? 57.923 31.007 16.163 1.00 119.03 156 SER C C 1
ATOM 3063 O O . SER C 1 134 ? 57.599 29.816 16.086 1.00 105.39 156 SER C O 1
ATOM 3066 N N . ASP C 1 135 ? 58.535 31.615 15.168 1.00 89.76 157 ASP C N 1
ATOM 3067 C CA . ASP C 1 135 ? 58.884 30.831 13.992 1.00 124.23 157 ASP C CA 1
ATOM 3068 C C . ASP C 1 135 ? 60.382 30.525 13.962 1.00 158.02 157 ASP C C 1
ATOM 3069 O O . ASP C 1 135 ? 61.243 31.333 14.383 1.00 104.60 157 ASP C O 1
ATOM 3074 N N . TYR C 1 136 ? 60.658 29.321 13.476 1.00 108.50 158 TYR C N 1
ATOM 3075 C CA . TYR C 1 136 ? 61.998 28.787 13.357 1.00 88.48 158 TYR C CA 1
ATOM 3076 C C . TYR C 1 136 ? 62.892 29.512 12.351 1.00 96.73 158 TYR C C 1
ATOM 3077 O O . TYR C 1 136 ? 64.078 29.655 12.608 1.00 111.91 158 TYR C O 1
ATOM 3086 N N . TYR C 1 137 ? 62.354 29.978 11.226 1.00 94.00 159 TYR C N 1
ATOM 3087 C CA . TYR C 1 137 ? 63.209 30.700 10.272 1.00 95.63 159 TYR C CA 1
ATOM 3088 C C . TYR C 1 137 ? 62.797 32.160 10.053 1.00 114.14 159 TYR C C 1
ATOM 3089 O O . TYR C 1 137 ? 61.600 32.461 9.922 1.00 97.26 159 TYR C O 1
ATOM 3098 N N . THR C 1 138 ? 63.800 33.039 10.000 1.00 106.02 160 THR C N 1
ATOM 3099 C CA . THR C 1 138 ? 63.637 34.503 9.879 1.00 126.69 160 THR C CA 1
ATOM 3100 C C . THR C 1 138 ? 62.579 34.972 8.870 1.00 107.01 160 THR C C 1
ATOM 3101 O O . THR C 1 138 ? 62.906 35.272 7.714 1.00 124.09 160 THR C O 1
ATOM 3103 N N . GLN D 1 9 ? 29.676 54.025 58.200 1.00 118.76 31 GLN D N 1
ATOM 3104 C CA . GLN D 1 9 ? 28.496 54.428 57.386 1.00 164.85 31 GLN D CA 1
ATOM 3105 C C . GLN D 1 9 ? 28.433 53.638 56.064 1.00 168.45 31 GLN D C 1
ATOM 3106 O O . GLN D 1 9 ? 28.959 52.524 55.993 1.00 161.77 31 GLN D O 1
ATOM 3112 N N . PHE D 1 10 ? 27.793 54.192 55.033 1.00 138.82 32 PHE D N 1
ATOM 3113 C CA . PHE D 1 10 ? 27.470 53.433 53.825 1.00 130.21 32 PHE D CA 1
ATOM 3114 C C . PHE D 1 10 ? 27.128 54.329 52.642 1.00 147.35 32 PHE D C 1
ATOM 3115 O O . PHE D 1 10 ? 26.582 55.421 52.823 1.00 148.97 32 PHE D O 1
ATOM 3123 N N . ASP D 1 11 ? 27.449 53.858 51.438 1.00 137.67 33 ASP D N 1
ATOM 3124 C CA . ASP D 1 11 ? 27.143 54.590 50.216 1.00 134.06 33 ASP D CA 1
ATOM 3125 C C . ASP D 1 11 ? 26.702 53.637 49.116 1.00 112.50 33 ASP D C 1
ATOM 3126 O O . ASP D 1 11 ? 27.382 53.499 48.091 1.00 169.85 33 ASP D O 1
ATOM 3131 N N . PRO D 1 12 ? 25.528 53.030 49.314 1.00 134.84 34 PRO D N 1
ATOM 3132 C CA . PRO D 1 12 ? 24.888 51.970 48.531 1.00 125.75 34 PRO D CA 1
ATOM 3133 C C . PRO D 1 12 ? 25.131 52.047 47.021 1.00 127.05 34 PRO D C 1
ATOM 3134 O O . PRO D 1 12 ? 25.494 51.045 46.425 1.00 133.52 34 PRO D O 1
ATOM 3138 N N . ASP D 1 13 ? 24.941 53.218 46.419 1.00 139.70 35 ASP D N 1
ATOM 3139 C CA . ASP D 1 13 ? 25.121 53.359 44.982 1.00 123.53 35 ASP D CA 1
ATOM 3140 C C . ASP D 1 13 ? 26.549 53.014 44.596 1.00 137.06 35 ASP D C 1
ATOM 3141 O O . ASP D 1 13 ? 26.754 52.212 43.682 1.00 118.30 35 ASP D O 1
ATOM 3146 N N . SER D 1 14 ? 27.512 53.609 45.311 1.00 130.03 36 SER D N 1
ATOM 3147 C CA . SER D 1 14 ? 28.933 53.388 45.064 1.00 98.66 36 SER D CA 1
ATOM 3148 C C . SER D 1 14 ? 29.284 51.936 45.307 1.00 112.94 36 SER D C 1
ATOM 3149 O O . SER D 1 14 ? 30.015 51.320 44.536 1.00 138.41 36 SER D O 1
ATOM 3152 N N . PHE D 1 15 ? 28.756 51.407 46.398 1.00 101.83 37 PHE D N 1
ATOM 3153 C CA . PHE D 1 15 ? 29.015 50.049 46.783 1.00 102.85 37 PHE D CA 1
ATOM 3154 C C . PHE D 1 15 ? 28.532 49.091 45.688 1.00 108.06 37 PHE D C 1
ATOM 3155 O O . PHE D 1 15 ? 29.230 48.160 45.345 1.00 122.10 37 PHE D O 1
ATOM 3163 N N . LYS D 1 16 ? 27.354 49.344 45.133 1.00 112.98 38 LYS D N 1
ATOM 3164 C CA . LYS D 1 16 ? 26.816 48.499 44.083 1.00 107.80 38 LYS D CA 1
ATOM 3165 C C . LYS D 1 16 ? 27.711 48.556 42.849 1.00 121.97 38 LYS D C 1
ATOM 3166 O O . LYS D 1 16 ? 27.984 47.537 42.236 1.00 90.80 38 LYS D O 1
ATOM 3172 N N . ASN D 1 17 ? 28.171 49.756 42.509 1.00 123.39 39 ASN D N 1
ATOM 3173 C CA . ASN D 1 17 ? 29.006 49.944 41.333 1.00 101.97 39 ASN D CA 1
ATOM 3174 C C . ASN D 1 17 ? 30.303 49.203 41.414 1.00 119.53 39 ASN D C 1
ATOM 3175 O O . ASN D 1 17 ? 30.719 48.589 40.455 1.00 129.78 39 ASN D O 1
ATOM 3180 N N . LYS D 1 18 ? 30.947 49.274 42.564 1.00 116.50 40 LYS D N 1
ATOM 3181 C CA . LYS D 1 18 ? 32.237 48.675 42.704 1.00 92.82 40 LYS D CA 1
ATOM 3182 C C . LYS D 1 18 ? 32.193 47.180 42.477 1.00 87.12 40 LYS D C 1
ATOM 3183 O O . LYS D 1 18 ? 33.005 46.649 41.742 1.00 105.60 40 LYS D O 1
ATOM 3189 N N . TRP D 1 19 ? 31.247 46.498 43.091 1.00 70.12 41 TRP D N 1
ATOM 3190 C CA . TRP D 1 19 ? 31.208 45.057 42.933 1.00 87.76 41 TRP D CA 1
ATOM 3191 C C . TRP D 1 19 ? 30.918 44.657 41.516 1.00 79.98 41 TRP D C 1
ATOM 3192 O O . TRP D 1 19 ? 31.484 43.679 41.024 1.00 99.85 41 TRP D O 1
ATOM 3203 N N . LEU D 1 20 ? 30.042 45.410 40.863 1.00 85.38 42 LEU D N 1
ATOM 3204 C CA . LEU D 1 20 ? 29.721 45.164 39.471 1.00 111.42 42 LEU D CA 1
ATOM 3205 C C . LEU D 1 20 ? 30.939 45.430 38.588 1.00 105.75 42 LEU D C 1
ATOM 3206 O O . LEU D 1 20 ? 31.250 44.630 37.706 1.00 131.37 42 LEU D O 1
ATOM 3211 N N . GLU D 1 21 ? 31.624 46.538 38.851 1.00 83.55 43 GLU D N 1
ATOM 3212 C CA . GLU D 1 21 ? 32.823 46.922 38.111 1.00 73.60 43 GLU D CA 1
ATOM 3213 C C . GLU D 1 21 ? 33.875 45.799 38.192 1.00 92.91 43 GLU D C 1
ATOM 3214 O O . GLU D 1 21 ? 34.324 45.306 37.172 1.00 111.32 43 GLU D O 1
ATOM 3220 N N . LEU D 1 22 ? 34.199 45.360 39.394 1.00 94.14 44 LEU D N 1
ATOM 3221 C CA . LEU D 1 22 ? 35.116 44.239 39.580 1.00 83.12 44 LEU D CA 1
ATOM 3222 C C . LEU D 1 22 ? 34.694 42.987 38.834 1.00 76.16 44 LEU D C 1
ATOM 3223 O O . LEU D 1 22 ? 35.454 42.475 38.019 1.00 129.89 44 LEU D O 1
ATOM 3228 N N . HIS D 1 23 ? 33.495 42.508 39.096 1.00 72.18 45 HIS D N 1
ATOM 3229 C CA . HIS D 1 23 ? 33.006 41.319 38.417 1.00 81.20 45 HIS D CA 1
ATOM 3230 C C . HIS D 1 23 ? 32.943 41.520 36.901 1.00 107.68 45 HIS D C 1
ATOM 3231 O O . HIS D 1 23 ? 33.409 40.701 36.148 1.00 97.49 45 HIS D O 1
ATOM 3238 N N . ASN D 1 24 ? 32.314 42.599 36.449 1.00 101.00 46 ASN D N 1
ATOM 3239 C CA . ASN D 1 24 ? 32.192 42.807 35.012 1.00 122.22 46 ASN D CA 1
ATOM 3240 C C . ASN D 1 24 ? 33.493 43.044 34.263 1.00 126.69 46 ASN D C 1
ATOM 3241 O O . ASN D 1 24 ? 33.639 42.587 33.143 1.00 128.51 46 ASN D O 1
ATOM 3246 N N . ASN D 1 25 ? 34.453 43.726 34.880 1.00 97.84 47 ASN D N 1
ATOM 3247 C CA . ASN D 1 25 ? 35.738 43.929 34.217 1.00 97.69 47 ASN D CA 1
ATOM 3248 C C . ASN D 1 25 ? 36.388 42.603 33.871 1.00 95.81 47 ASN D C 1
ATOM 3249 O O . ASN D 1 25 ? 36.868 42.411 32.772 1.00 116.92 47 ASN D O 1
ATOM 3254 N N . GLU D 1 26 ? 36.364 41.674 34.813 1.00 73.34 48 GLU D N 1
ATOM 3255 C CA . GLU D 1 26 ? 36.890 40.375 34.580 1.00 79.75 48 GLU D CA 1
ATOM 3256 C C . GLU D 1 26 ? 36.127 39.723 33.439 1.00 81.20 48 GLU D C 1
ATOM 3257 O O . GLU D 1 26 ? 36.719 39.164 32.536 1.00 158.06 48 GLU D O 1
ATOM 3263 N N . ARG D 1 27 ? 34.809 39.810 33.483 1.00 90.97 49 ARG D N 1
ATOM 3264 C CA . ARG D 1 27 ? 33.971 39.212 32.468 1.00 110.11 49 ARG D CA 1
ATOM 3265 C C . ARG D 1 27 ? 34.063 39.851 31.088 1.00 91.95 49 ARG D C 1
ATOM 3266 O O . ARG D 1 27 ? 34.035 39.153 30.075 1.00 80.00 49 ARG D O 1
ATOM 3274 N N . THR D 1 28 ? 34.186 41.172 31.062 1.00 111.05 50 THR D N 1
ATOM 3275 C CA . THR D 1 28 ? 34.254 41.902 29.820 1.00 136.86 50 THR D CA 1
ATOM 3276 C C . THR D 1 28 ? 35.477 41.503 29.009 1.00 133.25 50 THR D C 1
ATOM 3277 O O . THR D 1 28 ? 35.402 41.319 27.805 1.00 115.96 50 THR D O 1
ATOM 3281 N N . THR D 1 29 ? 36.596 41.345 29.698 1.00 122.64 51 THR D N 1
ATOM 3282 C CA . THR D 1 29 ? 37.846 40.982 29.085 1.00 116.31 51 THR D CA 1
ATOM 3283 C C . THR D 1 29 ? 37.813 39.610 28.427 1.00 99.85 51 THR D C 1
ATOM 3284 O O . THR D 1 29 ? 38.439 39.405 27.404 1.00 99.30 51 THR D O 1
ATOM 3288 N N . ARG D 1 30 ? 37.067 38.691 29.008 1.00 79.95 52 ARG D N 1
ATOM 3289 C CA . ARG D 1 30 ? 36.955 37.350 28.500 1.00 70.56 52 ARG D CA 1
ATOM 3290 C C . ARG D 1 30 ? 35.725 37.132 27.668 1.00 92.76 52 ARG D C 1
ATOM 3291 O O . ARG D 1 30 ? 35.216 36.006 27.611 1.00 87.61 52 ARG D O 1
ATOM 3299 N N . GLN D 1 31 ? 35.213 38.210 27.077 1.00 99.79 53 GLN D N 1
ATOM 3300 C CA . GLN D 1 31 ? 34.060 38.164 26.173 1.00 102.37 53 GLN D CA 1
ATOM 3301 C C . GLN D 1 31 ? 32.863 37.498 26.774 1.00 83.04 53 GLN D C 1
ATOM 3302 O O . GLN D 1 31 ? 32.233 36.630 26.157 1.00 84.12 53 GLN D O 1
ATOM 3308 N N . LEU D 1 32 ? 32.559 37.872 28.005 1.00 131.96 54 LEU D N 1
ATOM 3309 C CA . LEU D 1 32 ? 31.418 37.312 28.701 1.00 109.36 54 LEU D CA 1
ATOM 3310 C C . LEU D 1 32 ? 30.328 38.346 28.891 1.00 114.80 54 LEU D C 1
ATOM 3311 O O . LEU D 1 32 ? 30.601 39.559 28.904 1.00 89.32 54 LEU D O 1
ATOM 3316 N N . ASP D 1 33 ? 29.099 37.873 29.028 1.00 112.41 55 ASP D N 1
ATOM 3317 C CA . ASP D 1 33 ? 27.983 38.764 29.303 1.00 128.95 55 ASP D CA 1
ATOM 3318 C C . ASP D 1 33 ? 28.090 39.417 30.656 1.00 135.64 55 ASP D C 1
ATOM 3319 O O . ASP D 1 33 ? 28.366 38.730 31.622 1.00 98.83 55 ASP D O 1
ATOM 3324 N N . SER D 1 34 ? 27.797 40.719 30.737 1.00 112.53 56 SER D N 1
ATOM 3325 C CA . SER D 1 34 ? 27.804 41.432 32.028 1.00 83.67 56 SER D CA 1
ATOM 3326 C C . SER D 1 34 ? 26.832 40.804 33.015 1.00 94.23 56 SER D C 1
ATOM 3327 O O . SER D 1 34 ? 25.769 40.296 32.636 1.00 96.35 56 SER D O 1
ATOM 3330 N N . LEU D 1 35 ? 27.194 40.845 34.292 1.00 104.79 57 LEU D N 1
ATOM 3331 C CA . LEU D 1 35 ? 26.325 40.312 35.311 1.00 96.24 57 LEU D CA 1
ATOM 3332 C C . LEU D 1 35 ? 25.363 41.391 35.740 1.00 91.15 57 LEU D C 1
ATOM 3333 O O . LEU D 1 35 ? 25.654 42.576 35.619 1.00 86.46 57 LEU D O 1
ATOM 3338 N N . GLU D 1 36 ? 24.209 40.987 36.238 1.00 96.04 58 GLU D N 1
ATOM 3339 C CA . GLU D 1 36 ? 23.218 41.961 36.713 1.00 106.76 58 GLU D CA 1
ATOM 3340 C C . GLU D 1 36 ? 23.007 41.847 38.214 1.00 104.48 58 GLU D C 1
ATOM 3341 O O . GLU D 1 36 ? 23.034 40.718 38.771 1.00 76.47 58 GLU D O 1
ATOM 3347 N N . TRP D 1 37 ? 22.799 43.002 38.856 1.00 82.47 59 TRP D N 1
ATOM 3348 C CA . TRP D 1 37 ? 22.555 43.047 40.327 1.00 92.15 59 TRP D CA 1
ATOM 3349 C C . TRP D 1 37 ? 21.221 42.447 40.789 1.00 71.20 59 TRP D C 1
ATOM 3350 O O . TRP D 1 37 ? 20.203 42.577 40.115 1.00 89.40 59 TRP D O 1
ATOM 3361 N N . ASP D 1 38 ? 21.232 41.770 41.921 1.00 69.54 60 ASP D N 1
ATOM 3362 C CA . ASP D 1 38 ? 20.018 41.177 42.461 1.00 69.61 60 ASP D CA 1
ATOM 3363 C C . ASP D 1 38 ? 20.008 41.302 43.977 1.00 103.06 60 ASP D C 1
ATOM 3364 O O . ASP D 1 38 ? 20.779 40.605 44.681 1.00 70.59 60 ASP D O 1
ATOM 3369 N N . GLY D 1 39 ? 19.121 42.193 44.450 1.00 93.49 61 GLY D N 1
ATOM 3370 C CA . GLY D 1 39 ? 19.004 42.565 45.877 1.00 56.64 61 GLY D CA 1
ATOM 3371 C C . GLY D 1 39 ? 18.686 41.379 46.779 1.00 79.66 61 GLY D C 1
ATOM 3372 O O . GLY D 1 39 ? 19.272 41.284 47.871 1.00 61.64 61 GLY D O 1
ATOM 3373 N N . ASP D 1 40 ? 17.791 40.473 46.332 1.00 51.63 62 ASP D N 1
ATOM 3374 C CA . ASP D 1 40 ? 17.450 39.280 47.146 1.00 73.31 62 ASP D CA 1
ATOM 3375 C C . ASP D 1 40 ? 18.749 38.518 47.511 1.00 98.12 62 ASP D C 1
ATOM 3376 O O . ASP D 1 40 ? 18.947 38.135 48.672 1.00 78.87 62 ASP D O 1
ATOM 3381 N N . LEU D 1 41 ? 19.638 38.372 46.519 1.00 106.46 63 LEU D N 1
ATOM 3382 C CA . LEU D 1 41 ? 20.956 37.802 46.730 1.00 77.83 63 LEU D CA 1
ATOM 3383 C C . LEU D 1 41 ? 21.812 38.698 47.634 1.00 81.54 63 LEU D C 1
ATOM 3384 O O . LEU D 1 41 ? 22.343 38.233 48.634 1.00 69.12 63 LEU D O 1
ATOM 3389 N N . ALA D 1 42 ? 21.938 39.976 47.291 1.00 46.91 64 ALA D N 1
ATOM 3390 C CA . ALA D 1 42 ? 22.726 40.911 48.123 1.00 55.55 64 ALA D CA 1
ATOM 3391 C C . ALA D 1 42 ? 22.284 40.918 49.597 1.00 84.69 64 ALA D C 1
ATOM 3392 O O . ALA D 1 42 ? 23.098 41.129 50.511 1.00 88.03 64 ALA D O 1
ATOM 3394 N N . TRP D 1 43 ? 20.989 40.668 49.805 1.00 69.45 65 TRP D N 1
ATOM 3395 C CA . TRP D 1 43 ? 20.464 40.494 51.132 1.00 77.05 65 TRP D CA 1
ATOM 3396 C C . TRP D 1 43 ? 20.952 39.167 51.700 1.00 65.71 65 TRP D C 1
ATOM 3397 O O . TRP D 1 43 ? 21.633 39.157 52.730 1.00 86.94 65 TRP D O 1
ATOM 3408 N N . LYS D 1 44 ? 20.638 38.063 51.020 1.00 69.76 66 LYS D N 1
ATOM 3409 C CA . LYS D 1 44 ? 21.089 36.737 51.439 1.00 81.76 66 LYS D CA 1
ATOM 3410 C C . LYS D 1 44 ? 22.598 36.747 51.738 1.00 87.02 66 LYS D C 1
ATOM 3411 O O . LYS D 1 44 ? 23.062 36.015 52.587 1.00 68.46 66 LYS D O 1
ATOM 3417 N N . ALA D 1 45 ? 23.343 37.599 51.042 1.00 66.39 67 ALA D N 1
ATOM 3418 C CA . ALA D 1 45 ? 24.762 37.730 51.238 1.00 92.28 67 ALA D CA 1
ATOM 3419 C C . ALA D 1 45 ? 25.074 38.354 52.581 1.00 85.66 67 ALA D C 1
ATOM 3420 O O . ALA D 1 45 ? 25.900 37.833 53.337 1.00 90.38 67 ALA D O 1
ATOM 3422 N N . GLN D 1 46 ? 24.404 39.455 52.887 1.00 101.45 68 GLN D N 1
ATOM 3423 C CA . GLN D 1 46 ? 24.641 40.156 54.135 1.00 86.12 68 GLN D CA 1
ATOM 3424 C C . GLN D 1 46 ? 24.200 39.338 55.353 1.00 64.67 68 GLN D C 1
ATOM 3425 O O . GLN D 1 46 ? 24.798 39.437 56.402 1.00 68.35 68 GLN D O 1
ATOM 3431 N N . GLN D 1 47 ? 23.175 38.516 55.173 1.00 74.60 69 GLN D N 1
ATOM 3432 C CA . GLN D 1 47 ? 22.725 37.593 56.176 1.00 71.12 69 GLN D CA 1
ATOM 3433 C C . GLN D 1 47 ? 23.893 36.739 56.559 1.00 72.69 69 GLN D C 1
ATOM 3434 O O . GLN D 1 47 ? 24.115 36.473 57.720 1.00 106.09 69 GLN D O 1
ATOM 3440 N N . VAL D 1 48 ? 24.663 36.329 55.558 1.00 114.92 70 VAL D N 1
ATOM 3441 C CA . VAL D 1 48 ? 25.801 35.462 55.807 1.00 112.92 70 VAL D CA 1
ATOM 3442 C C . VAL D 1 48 ? 26.993 36.225 56.381 1.00 90.81 70 VAL D C 1
ATOM 3443 O O . VAL D 1 48 ? 27.626 35.783 57.341 1.00 90.72 70 VAL D O 1
ATOM 3447 N N . ALA D 1 49 ? 27.300 37.367 55.787 1.00 75.77 71 ALA D N 1
ATOM 3448 C CA . ALA D 1 49 ? 28.432 38.199 56.242 1.00 74.69 71 ALA D CA 1
ATOM 3449 C C . ALA D 1 49 ? 28.395 38.551 57.717 1.00 82.40 71 ALA D C 1
ATOM 3450 O O . ALA D 1 49 ? 29.425 38.561 58.360 1.00 110.03 71 ALA D O 1
ATOM 3452 N N . THR D 1 50 ? 27.211 38.835 58.252 1.00 147.33 72 THR D N 1
ATOM 3453 C CA . THR D 1 50 ? 27.082 39.328 59.639 1.00 99.89 72 THR D CA 1
ATOM 3454 C C . THR D 1 50 ? 27.393 38.275 60.678 1.00 99.81 72 THR D C 1
ATOM 3455 O O . THR D 1 50 ? 27.722 38.633 61.807 1.00 127.14 72 THR D O 1
ATOM 3459 N N . GLN D 1 51 ? 27.337 36.994 60.313 1.00 78.31 73 GLN D N 1
ATOM 3460 C CA . GLN D 1 51 ? 27.757 35.930 61.244 1.00 114.32 73 GLN D CA 1
ATOM 3461 C C . GLN D 1 51 ? 29.262 35.906 61.659 1.00 107.78 73 GLN D C 1
ATOM 3462 O O . GLN D 1 51 ? 29.597 35.266 62.649 1.00 120.27 73 GLN D O 1
ATOM 3468 N N . CYS D 1 52 ? 30.132 36.614 60.929 1.00 119.18 74 CYS D N 1
ATOM 3469 C CA . CYS D 1 52 ? 31.608 36.635 61.142 1.00 107.62 74 CYS D CA 1
ATOM 3470 C C . CYS D 1 52 ? 32.246 35.241 61.200 1.00 134.77 74 CYS D C 1
ATOM 3471 O O . CYS D 1 52 ? 33.179 35.015 61.955 1.00 145.77 74 CYS D O 1
ATOM 3474 N N . ASN D 1 53 ? 31.733 34.313 60.405 1.00 120.42 75 ASN D N 1
ATOM 3475 C CA . ASN D 1 53 ? 32.212 32.940 60.408 1.00 96.42 75 ASN D CA 1
ATOM 3476 C C . ASN D 1 53 ? 32.456 32.485 58.952 1.00 163.19 75 ASN D C 1
ATOM 3477 O O . ASN D 1 53 ? 31.593 31.861 58.293 1.00 132.46 75 ASN D O 1
ATOM 3482 N N . VAL D 1 54 ? 33.657 32.812 58.482 1.00 118.05 76 VAL D N 1
ATOM 3483 C CA . VAL D 1 54 ? 34.149 32.453 57.150 1.00 78.80 76 VAL D CA 1
ATOM 3484 C C . VAL D 1 54 ? 34.216 30.939 56.862 1.00 102.15 76 VAL D C 1
ATOM 3485 O O . VAL D 1 54 ? 33.906 30.512 55.753 1.00 104.79 76 VAL D O 1
ATOM 3489 N N . ASP D 1 55 ? 34.606 30.133 57.848 1.00 126.44 77 ASP D N 1
ATOM 3490 C CA . ASP D 1 55 ? 34.784 28.692 57.611 1.00 137.10 77 ASP D CA 1
ATOM 3491 C C . ASP D 1 55 ? 33.506 27.864 57.556 1.00 97.54 77 ASP D C 1
ATOM 3492 O O . ASP D 1 55 ? 33.385 26.972 56.720 1.00 120.61 77 ASP D O 1
ATOM 3497 N N . ASN D 1 56 ? 32.573 28.129 58.462 1.00 142.67 78 ASN D N 1
ATOM 3498 C CA . ASN D 1 56 ? 31.342 27.353 58.502 1.00 144.59 78 ASN D CA 1
ATOM 3499 C C . ASN D 1 56 ? 30.109 28.158 58.922 1.00 149.99 78 ASN D C 1
ATOM 3500 O O . ASN D 1 56 ? 29.557 27.933 59.998 1.00 136.54 78 ASN D O 1
ATOM 3505 N N . PRO D 1 57 ? 29.650 29.069 58.052 1.00 138.09 79 PRO D N 1
ATOM 3506 C CA . PRO D 1 57 ? 28.475 29.876 58.370 1.00 132.22 79 PRO D CA 1
ATOM 3507 C C . PRO D 1 57 ? 27.171 29.070 58.193 1.00 120.91 79 PRO D C 1
ATOM 3508 O O . PRO D 1 57 ? 27.157 28.083 57.467 1.00 107.14 79 PRO D O 1
ATOM 3512 N N . GLN D 1 58 ? 26.106 29.479 58.878 1.00 121.73 80 GLN D N 1
ATOM 3513 C CA . GLN D 1 58 ? 24.804 28.843 58.746 1.00 128.08 80 GLN D CA 1
ATOM 3514 C C . GLN D 1 58 ? 24.239 29.275 57.398 1.00 148.99 80 GLN D C 1
ATOM 3515 O O . GLN D 1 58 ? 24.231 30.476 57.072 1.00 81.13 80 GLN D O 1
ATOM 3521 N N . LEU D 1 59 ? 23.799 28.299 56.611 1.00 110.93 81 LEU D N 1
ATOM 3522 C CA . LEU D 1 59 ? 23.316 28.576 55.267 1.00 103.87 81 LEU D CA 1
ATOM 3523 C C . LEU D 1 59 ? 21.927 28.070 55.081 1.00 106.78 81 LEU D C 1
ATOM 3524 O O . LEU D 1 59 ? 21.583 26.998 55.604 1.00 100.13 81 LEU D O 1
ATOM 3529 N N . TRP D 1 60 ? 21.128 28.847 54.349 1.00 97.78 82 TRP D N 1
ATOM 3530 C CA . TRP D 1 60 ? 19.736 28.456 54.133 1.00 114.47 82 TRP D CA 1
ATOM 3531 C C . TRP D 1 60 ? 19.438 28.517 52.653 1.00 114.97 82 TRP D C 1
ATOM 3532 O O . TRP D 1 60 ? 20.068 29.281 51.928 1.00 85.00 82 TRP D O 1
ATOM 3543 N N . GLY D 1 61 ? 18.487 27.707 52.211 1.00 113.58 83 GLY D N 1
ATOM 3544 C CA . GLY D 1 61 ? 18.014 27.779 50.829 1.00 100.39 83 GLY D CA 1
ATOM 3545 C C . GLY D 1 61 ? 18.600 26.737 49.905 1.00 137.39 83 GLY D C 1
ATOM 3546 O O . GLY D 1 61 ? 19.595 26.070 50.226 1.00 102.01 83 GLY D O 1
ATOM 3547 N N . ASP D 1 62 ? 17.974 26.630 48.733 1.00 153.44 84 ASP D N 1
ATOM 3548 C CA . ASP D 1 62 ? 18.378 25.712 47.671 1.00 123.26 84 ASP D CA 1
ATOM 3549 C C . ASP D 1 62 ? 19.773 26.057 47.180 1.00 117.45 84 ASP D C 1
ATOM 3550 O O . ASP D 1 62 ? 20.618 25.180 47.049 1.00 119.09 84 ASP D O 1
ATOM 3555 N N . ASN D 1 63 ? 20.005 27.340 46.918 1.00 95.72 85 ASN D N 1
ATOM 3556 C CA . ASN D 1 63 ? 21.281 27.813 46.443 1.00 97.82 85 ASN D CA 1
ATOM 3557 C C . ASN D 1 63 ? 22.017 28.447 47.617 1.00 128.45 85 ASN D C 1
ATOM 3558 O O . ASN D 1 63 ? 22.556 29.548 47.529 1.00 95.22 85 ASN D O 1
ATOM 3563 N N . GLY D 1 64 ? 22.030 27.743 48.732 1.00 107.15 86 GLY D N 1
ATOM 3564 C CA . GLY D 1 64 ? 22.728 28.216 49.921 1.00 91.21 86 GLY D CA 1
ATOM 3565 C C . GLY D 1 64 ? 24.230 28.291 49.756 1.00 107.26 86 GLY D C 1
ATOM 3566 O O . GLY D 1 64 ? 24.860 29.202 50.268 1.00 83.60 86 GLY D O 1
ATOM 3567 N N . ALA D 1 65 ? 24.799 27.332 49.023 1.00 133.43 87 ALA D N 1
ATOM 3568 C CA . ALA D 1 65 ? 26.249 27.239 48.857 1.00 94.77 87 ALA D CA 1
ATOM 3569 C C . ALA D 1 65 ? 26.796 28.105 47.735 1.00 89.70 87 ALA D C 1
ATOM 3570 O O . ALA D 1 65 ? 28.003 28.279 47.620 1.00 98.90 87 ALA D O 1
ATOM 3572 N N . SER D 1 66 ? 25.918 28.666 46.917 1.00 83.79 88 SER D N 1
ATOM 3573 C CA . SER D 1 66 ? 26.334 29.439 45.777 1.00 65.55 88 SER D CA 1
ATOM 3574 C C . SER D 1 66 ? 26.923 30.810 46.073 1.00 64.81 88 SER D C 1
ATOM 3575 O O . SER D 1 66 ? 26.374 31.821 45.620 1.00 82.34 88 SER D O 1
ATOM 3578 N N . PHE D 1 67 ? 28.087 30.870 46.731 1.00 70.23 89 PHE D N 1
ATOM 3579 C CA . PHE D 1 67 ? 28.659 32.206 47.023 1.00 94.47 89 PHE D CA 1
ATOM 3580 C C . PHE D 1 67 ? 30.157 32.201 47.259 1.00 74.32 89 PHE D C 1
ATOM 3581 O O . PHE D 1 67 ? 30.725 31.176 47.598 1.00 74.33 89 PHE D O 1
ATOM 3589 N N . ASN D 1 68 ? 30.750 33.387 47.133 1.00 67.59 90 ASN D N 1
ATOM 3590 C CA . ASN D 1 68 ? 32.125 33.682 47.485 1.00 68.28 90 ASN D CA 1
ATOM 3591 C C . ASN D 1 68 ? 32.230 34.476 48.756 1.00 88.31 90 ASN D C 1
ATOM 3592 O O . ASN D 1 68 ? 31.489 35.423 48.937 1.00 110.95 90 ASN D O 1
ATOM 3597 N N . ILE D 1 69 ? 33.186 34.120 49.612 1.00 107.05 91 ILE D N 1
ATOM 3598 C CA . ILE D 1 69 ? 33.397 34.780 50.897 1.00 83.98 91 ILE D CA 1
ATOM 3599 C C . ILE D 1 69 ? 34.868 35.111 51.114 1.00 70.77 91 ILE D C 1
ATOM 3600 O O . ILE D 1 69 ? 35.718 34.293 50.797 1.00 99.13 91 ILE D O 1
ATOM 3605 N N . GLY D 1 70 ? 35.159 36.297 51.655 1.00 87.16 92 GLY D N 1
ATOM 3606 C CA . GLY D 1 70 ? 36.516 36.681 52.028 1.00 78.46 92 GLY D CA 1
ATOM 3607 C C . GLY D 1 70 ? 36.722 38.007 52.735 1.00 91.75 92 GLY D C 1
ATOM 3608 O O . GLY D 1 70 ? 35.839 38.859 52.721 1.00 107.41 92 GLY D O 1
ATOM 3609 N N . ARG D 1 71 ? 37.902 38.179 53.337 1.00 90.38 93 ARG D N 1
ATOM 3610 C CA . ARG D 1 71 ? 38.213 39.323 54.223 1.00 81.74 93 ARG D CA 1
ATOM 3611 C C . ARG D 1 71 ? 38.745 40.555 53.528 1.00 68.88 93 ARG D C 1
ATOM 3612 O O . ARG D 1 71 ? 39.057 40.520 52.361 1.00 90.23 93 ARG D O 1
ATOM 3620 N N . TYR D 1 72 ? 38.882 41.625 54.300 1.00 83.78 94 TYR D N 1
ATOM 3621 C CA . TYR D 1 72 ? 39.469 42.930 53.914 1.00 104.11 94 TYR D CA 1
ATOM 3622 C C . TYR D 1 72 ? 38.727 43.706 52.843 1.00 83.86 94 TYR D C 1
ATOM 3623 O O . TYR D 1 72 ? 37.531 43.498 52.663 1.00 103.59 94 TYR D O 1
ATOM 3632 N N . THR D 1 73 ? 39.414 44.599 52.138 1.00 95.14 95 THR D N 1
ATOM 3633 C CA . THR D 1 73 ? 38.744 45.424 51.125 1.00 97.04 95 THR D CA 1
ATOM 3634 C C . THR D 1 73 ? 38.264 44.582 49.961 1.00 113.15 95 THR D C 1
ATOM 3635 O O . THR D 1 73 ? 38.803 43.492 49.672 1.00 101.58 95 THR D O 1
ATOM 3639 N N . LYS D 1 74 ? 37.266 45.118 49.269 1.00 132.74 96 LYS D N 1
ATOM 3640 C CA . LYS D 1 74 ? 36.637 44.389 48.183 1.00 149.75 96 LYS D CA 1
ATOM 3641 C C . LYS D 1 74 ? 37.650 43.942 47.137 1.00 108.23 96 LYS D C 1
ATOM 3642 O O . LYS D 1 74 ? 37.637 42.790 46.704 1.00 98.72 96 LYS D O 1
ATOM 3648 N N . GLU D 1 75 ? 38.529 44.850 46.745 1.00 117.09 97 GLU D N 1
ATOM 3649 C CA . GLU D 1 75 ? 39.509 44.533 45.720 1.00 100.46 97 GLU D CA 1
ATOM 3650 C C . GLU D 1 75 ? 40.384 43.390 46.189 1.00 105.30 97 GLU D C 1
ATOM 3651 O O . GLU D 1 75 ? 40.594 42.439 45.446 1.00 99.05 97 GLU D O 1
ATOM 3657 N N . GLN D 1 76 ? 40.841 43.457 47.432 1.00 80.37 98 GLN D N 1
ATOM 3658 C CA . GLN D 1 76 ? 41.663 42.377 47.951 1.00 99.26 98 GLN D CA 1
ATOM 3659 C C . GLN D 1 76 ? 40.894 41.078 47.942 1.00 67.80 98 GLN D C 1
ATOM 3660 O O . GLN D 1 76 ? 41.403 40.066 47.490 1.00 145.57 98 GLN D O 1
ATOM 3666 N N . ALA D 1 77 ? 39.665 41.110 48.408 1.00 93.15 99 ALA D N 1
ATOM 3667 C CA . ALA D 1 77 ? 38.884 39.876 48.493 1.00 88.37 99 ALA D CA 1
ATOM 3668 C C . ALA D 1 77 ? 38.609 39.298 47.126 1.00 97.07 99 ALA D C 1
ATOM 3669 O O . ALA D 1 77 ? 38.608 38.081 46.954 1.00 94.38 99 ALA D O 1
ATOM 3671 N N . PHE D 1 78 ? 38.344 40.187 46.170 1.00 113.29 100 PHE D N 1
ATOM 3672 C CA . PHE D 1 78 ? 38.054 39.795 44.812 1.00 121.87 100 PHE D CA 1
ATOM 3673 C C . PHE D 1 78 ? 39.289 39.149 44.208 1.00 130.92 100 PHE D C 1
ATOM 3674 O O . PHE D 1 78 ? 39.218 38.074 43.603 1.00 77.50 100 PHE D O 1
ATOM 3682 N N . ALA D 1 79 ? 40.427 39.799 44.436 1.00 110.58 101 ALA D N 1
ATOM 3683 C CA . ALA D 1 79 ? 41.691 39.357 43.896 1.00 89.65 101 ALA D CA 1
ATOM 3684 C C . ALA D 1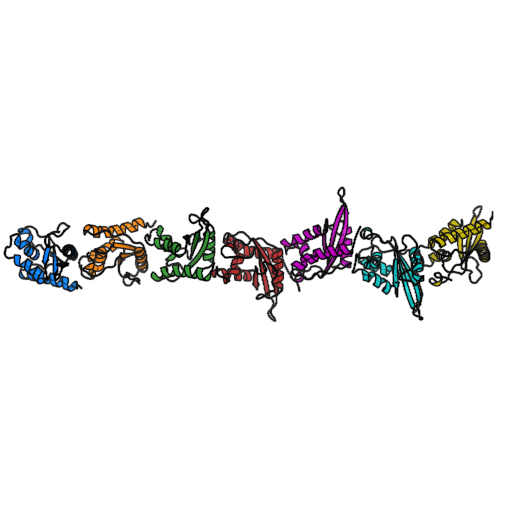 79 ? 41.996 37.923 44.338 1.00 77.60 101 ALA D C 1
ATOM 3685 O O . ALA D 1 79 ? 42.351 37.084 43.533 1.00 114.18 101 ALA D O 1
ATOM 3687 N N . GLU D 1 80 ? 41.793 37.654 45.614 1.00 76.66 102 GLU D N 1
ATOM 3688 C CA . GLU D 1 80 ? 42.002 36.340 46.128 1.00 79.96 102 GLU D CA 1
ATOM 3689 C C . GLU D 1 80 ? 41.097 35.332 45.427 1.00 77.77 102 GLU D C 1
ATOM 3690 O O . GLU D 1 80 ? 41.452 34.181 45.301 1.00 98.88 102 GLU D O 1
ATOM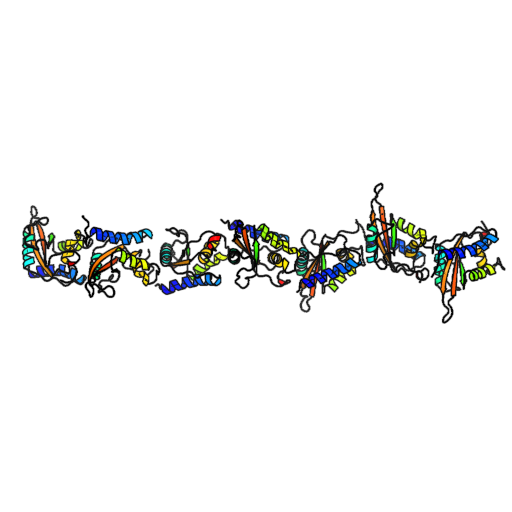 3696 N N . TRP D 1 81 ? 39.926 35.765 44.983 1.00 98.07 103 TRP D N 1
ATOM 3697 C CA . TRP D 1 81 ? 39.052 34.834 44.282 1.00 118.67 103 TRP D CA 1
ATOM 3698 C C . TRP D 1 81 ? 39.534 34.575 42.856 1.00 120.33 103 TRP D C 1
ATOM 3699 O O . TRP D 1 81 ? 39.496 33.441 42.347 1.00 91.04 103 TRP D O 1
ATOM 3710 N N . THR D 1 82 ? 39.993 35.641 42.214 1.00 80.78 104 THR D N 1
ATOM 3711 C CA . THR D 1 82 ? 40.443 35.542 40.836 1.00 93.91 104 THR D CA 1
ATOM 3712 C C . THR D 1 82 ? 41.815 34.863 40.776 1.00 125.40 104 THR D C 1
ATOM 3713 O O . THR D 1 82 ? 42.141 34.224 39.777 1.00 89.49 104 THR D O 1
ATOM 3717 N N . ALA D 1 83 ? 42.599 34.984 41.854 1.00 85.71 105 ALA D N 1
ATOM 3718 C CA . ALA D 1 83 ? 43.906 34.333 41.933 1.00 90.68 105 ALA D CA 1
ATOM 3719 C C . ALA D 1 83 ? 43.851 32.786 41.927 1.00 75.88 105 ALA D C 1
ATOM 3720 O O . ALA D 1 83 ? 44.860 32.153 41.688 1.00 106.34 105 ALA D O 1
ATOM 3722 N N . THR D 1 84 ? 42.677 32.200 42.089 1.00 71.60 106 THR D N 1
ATOM 3723 C CA . THR D 1 84 ? 42.514 30.744 42.037 1.00 87.92 106 THR D CA 1
ATOM 3724 C C . THR D 1 84 ? 42.349 30.212 40.605 1.00 113.54 106 THR D C 1
ATOM 3725 O O . THR D 1 84 ? 42.194 28.985 40.392 1.00 77.00 106 THR D O 1
ATOM 3729 N N . SER D 1 85 ? 42.395 31.120 39.624 1.00 86.95 107 SER D N 1
ATOM 3730 C CA . SER D 1 85 ? 42.166 30.742 38.213 1.00 86.54 107 SER D CA 1
ATOM 3731 C C . SER D 1 85 ? 43.100 29.651 37.720 1.00 105.07 107 SER D C 1
ATOM 3732 O O . SER D 1 85 ? 42.621 28.763 36.993 1.00 70.15 107 SER D O 1
ATOM 3735 N N . GLY D 1 86 ? 44.387 29.706 38.138 1.00 62.68 108 GLY D N 1
ATOM 3736 C CA . GLY D 1 86 ? 45.409 28.730 37.721 1.00 82.42 108 GLY D CA 1
ATOM 3737 C C . GLY D 1 86 ? 45.045 27.242 37.802 1.00 67.84 108 GLY D C 1
ATOM 3738 O O . GLY D 1 86 ? 45.390 26.447 36.946 1.00 121.95 108 GLY D O 1
ATOM 3739 N N . SER D 1 87 ? 44.327 26.888 38.845 1.00 71.19 109 SER D N 1
ATOM 3740 C CA . SER D 1 87 ? 44.006 25.518 39.152 1.00 71.07 109 SER D CA 1
ATOM 3741 C C . SER D 1 87 ? 42.996 24.950 38.149 1.00 83.40 109 SER D C 1
ATOM 3742 O O . SER D 1 87 ? 42.990 23.764 37.935 1.00 86.88 109 SER D O 1
ATOM 3745 N N . PHE D 1 88 ? 42.177 25.821 37.524 1.00 62.75 110 PHE D N 1
ATOM 3746 C CA . PHE D 1 88 ? 41.027 25.441 36.670 1.00 75.56 110 PHE D CA 1
ATOM 3747 C C . PHE D 1 88 ? 41.301 24.349 35.651 1.00 89.57 110 PHE D C 1
ATOM 3748 O O . PHE D 1 88 ? 42.225 24.518 34.846 1.00 93.53 110 PHE D O 1
ATOM 3756 N N . PRO D 1 89 ? 40.462 23.312 35.563 1.00 89.50 111 PRO D N 1
ATOM 3757 C CA . PRO D 1 89 ? 39.133 23.225 36.166 1.00 99.85 111 PRO D CA 1
ATOM 3758 C C . PRO D 1 89 ? 39.123 22.371 37.436 1.00 98.33 111 PRO D C 1
ATOM 3759 O O . PRO D 1 89 ? 38.258 21.494 37.616 1.00 78.68 111 PRO D O 1
ATOM 3763 N N . ASP D 1 90 ? 40.101 22.609 38.297 1.00 88.95 112 ASP D N 1
ATOM 3764 C CA . ASP D 1 90 ? 40.121 21.926 39.581 1.00 139.54 112 ASP D CA 1
ATOM 3765 C C . ASP D 1 90 ? 39.214 22.639 40.602 1.00 155.50 112 ASP D C 1
ATOM 3766 O O . ASP D 1 90 ? 38.872 23.803 40.408 1.00 86.38 112 ASP D O 1
ATOM 3771 N N . ASP D 1 91 ? 38.844 21.934 41.676 1.00 114.53 113 ASP D N 1
ATOM 3772 C CA . ASP D 1 91 ? 37.978 22.470 42.740 1.00 91.55 113 ASP D CA 1
ATOM 3773 C C . ASP D 1 91 ? 38.470 23.754 43.401 1.00 73.42 113 ASP D C 1
ATOM 3774 O O . ASP D 1 91 ? 37.685 24.584 43.835 1.00 99.64 113 ASP D O 1
ATOM 3779 N N . ARG D 1 92 ? 39.767 23.929 43.441 1.00 68.03 114 ARG D N 1
ATOM 3780 C CA . ARG D 1 92 ? 40.365 25.095 44.071 1.00 73.69 114 ARG D CA 1
ATOM 3781 C C . ARG D 1 92 ? 40.110 26.396 43.329 1.00 89.21 114 ARG D C 1
ATOM 3782 O O . ARG D 1 92 ? 40.154 27.462 43.935 1.00 94.45 114 ARG D O 1
ATOM 3790 N N . SER D 1 93 ? 39.813 26.309 42.039 1.00 92.88 115 SER D N 1
ATOM 3791 C CA . SER D 1 93 ? 39.465 27.482 41.247 1.00 111.17 115 SER D CA 1
ATOM 3792 C C . SER D 1 93 ? 37.951 27.782 41.265 1.00 102.61 115 SER D C 1
ATOM 3793 O O . SER D 1 93 ? 37.512 28.731 40.612 1.00 80.40 115 SER D O 1
ATOM 3796 N N . ILE D 1 94 ? 37.160 26.967 41.967 1.00 86.75 116 ILE D N 1
ATOM 3797 C CA . ILE D 1 94 ? 35.698 27.207 42.095 1.00 86.79 116 ILE D CA 1
ATOM 3798 C C . ILE D 1 94 ? 35.298 28.692 42.365 1.00 80.66 116 ILE D C 1
ATOM 3799 O O . ILE D 1 94 ? 34.394 29.217 41.729 1.00 76.44 116 ILE D O 1
ATOM 3804 N N . PRO D 1 95 ? 35.976 29.360 43.303 1.00 81.49 117 PRO D N 1
ATOM 3805 C CA . PRO D 1 95 ? 35.773 30.805 43.472 1.00 83.59 117 PRO D CA 1
ATOM 3806 C C . PRO D 1 95 ? 35.826 31.550 42.174 1.00 68.70 117 PRO D C 1
ATOM 3807 O O . PRO D 1 95 ? 34.957 32.375 41.897 1.00 116.14 117 PRO D O 1
ATOM 3811 N N . TRP D 1 96 ? 36.863 31.299 41.393 1.00 89.73 118 TRP D N 1
ATOM 3812 C CA . TRP D 1 96 ? 36.976 31.978 40.117 1.00 98.11 118 TRP D CA 1
ATOM 3813 C C . TRP D 1 96 ? 35.915 31.451 39.179 1.00 100.11 118 TRP D C 1
ATOM 3814 O O . TRP D 1 96 ? 35.405 32.205 38.353 1.00 82.76 118 TRP D O 1
ATOM 3825 N N . GLN D 1 97 ? 35.565 30.176 39.332 1.00 55.42 119 GLN D N 1
ATOM 3826 C CA . GLN D 1 97 ? 34.585 29.578 38.452 1.00 71.97 119 GLN D CA 1
ATOM 3827 C C . GLN D 1 97 ? 33.247 30.289 38.534 1.00 82.01 119 GLN D C 1
ATOM 3828 O O . GLN D 1 97 ? 32.618 30.524 37.519 1.00 92.70 119 GLN D O 1
ATOM 3834 N N . ARG D 1 98 ? 32.823 30.635 39.740 1.00 94.67 120 ARG D N 1
ATOM 3835 C CA . ARG D 1 98 ? 31.560 31.306 39.930 1.00 68.63 120 ARG D CA 1
ATOM 3836 C C . ARG D 1 98 ? 31.536 32.625 39.204 1.00 76.31 120 ARG D C 1
ATOM 3837 O O . ARG D 1 98 ? 30.560 32.951 38.567 1.00 85.09 120 ARG D O 1
ATOM 3845 N N . ILE D 1 99 ? 32.624 33.360 39.293 1.00 54.24 121 ILE D N 1
ATOM 3846 C CA . ILE D 1 99 ? 32.693 34.658 38.679 1.00 57.30 121 ILE D CA 1
ATOM 3847 C C . ILE D 1 99 ? 32.690 34.642 37.158 1.00 90.93 121 ILE D C 1
ATOM 3848 O O . ILE D 1 99 ? 32.272 35.615 36.540 1.00 68.13 121 ILE D O 1
ATOM 3853 N N . VAL D 1 100 ? 33.182 33.576 36.550 1.00 86.35 122 VAL D N 1
ATOM 3854 C CA . VAL D 1 100 ? 33.221 33.528 35.097 1.00 85.54 122 VAL D CA 1
ATOM 3855 C C . VAL D 1 100 ? 32.311 32.525 34.417 1.00 86.13 122 VAL D C 1
ATOM 3856 O O . VAL D 1 100 ? 32.350 32.412 33.201 1.00 83.18 122 VAL D O 1
ATOM 3860 N N . ALA D 1 101 ? 31.482 31.809 35.155 1.00 79.50 123 ALA D N 1
ATOM 3861 C CA . ALA D 1 101 ? 30.648 30.827 34.491 1.00 92.79 123 ALA D CA 1
ATOM 3862 C C . ALA D 1 101 ? 29.674 31.516 33.566 1.00 97.66 123 ALA D C 1
ATOM 3863 O O . ALA D 1 101 ? 28.908 32.358 33.993 1.00 106.11 123 ALA D O 1
ATOM 3865 N N . ASN D 1 102 ? 29.647 31.101 32.308 1.00 125.14 124 ASN D N 1
ATOM 3866 C CA . ASN D 1 102 ? 28.782 31.716 31.318 1.00 132.77 124 ASN D CA 1
ATOM 3867 C C . ASN D 1 102 ? 27.313 31.705 31.753 1.00 133.41 124 ASN D C 1
ATOM 3868 O O . ASN D 1 102 ? 26.582 32.651 31.521 1.00 92.51 124 ASN D O 1
ATOM 3873 N N . SER D 1 103 ? 26.928 30.627 32.422 1.00 84.75 125 SER D N 1
ATOM 3874 C CA . SER D 1 103 ? 25.593 30.426 32.892 1.00 93.75 125 SER D CA 1
ATOM 3875 C C . SER D 1 103 ? 25.157 31.462 33.943 1.00 96.96 125 SER D C 1
ATOM 3876 O O . SER D 1 103 ? 24.000 31.831 34.015 1.00 98.54 125 SER D O 1
ATOM 3879 N N . ALA D 1 104 ? 26.080 31.951 34.744 1.00 94.47 126 ALA D N 1
ATOM 3880 C CA . ALA D 1 104 ? 25.715 32.917 35.766 1.00 99.41 126 ALA D CA 1
ATOM 3881 C C . ALA D 1 104 ? 25.070 34.170 35.186 1.00 116.95 126 ALA D C 1
ATOM 3882 O O . ALA D 1 104 ? 25.617 34.789 34.292 1.00 77.19 126 ALA D O 1
ATOM 3884 N N . GLN D 1 105 ? 23.907 34.539 35.721 1.00 132.64 127 GLN D N 1
ATOM 3885 C CA . GLN D 1 105 ? 23.153 35.713 35.256 1.00 77.63 127 GLN D CA 1
ATOM 3886 C C . GLN D 1 105 ? 23.309 36.888 36.211 1.00 99.98 127 GLN D C 1
ATOM 3887 O O . GLN D 1 105 ? 23.510 38.063 35.792 1.00 62.19 127 GLN D O 1
ATOM 3893 N N . LYS D 1 106 ? 23.213 36.570 37.509 1.00 94.45 128 LYS D N 1
ATOM 3894 C CA . LYS D 1 106 ? 23.127 37.611 38.518 1.00 86.85 128 LYS D CA 1
ATOM 3895 C C . LYS D 1 106 ? 24.023 37.433 39.725 1.00 104.34 128 LYS D C 1
ATOM 3896 O O . LYS D 1 106 ? 24.304 36.292 40.151 1.00 74.91 128 LYS D O 1
ATOM 3902 N N . VAL D 1 107 ? 24.442 38.575 40.275 1.00 73.72 129 VAL D N 1
ATOM 3903 C CA . VAL D 1 107 ? 25.269 38.622 41.463 1.00 70.65 129 VAL D CA 1
ATOM 3904 C C . VAL D 1 107 ? 24.730 39.628 42.507 1.00 104.41 129 VAL D C 1
ATOM 3905 O O . VAL D 1 107 ? 24.277 40.725 42.176 1.00 86.07 129 VAL D O 1
ATOM 3909 N N . GLY D 1 108 ? 24.832 39.262 43.772 1.00 100.18 130 GLY D N 1
ATOM 3910 C CA . GLY D 1 108 ? 24.551 40.184 44.858 1.00 80.78 130 GLY D CA 1
ATOM 3911 C C . GLY D 1 108 ? 25.573 40.074 45.958 1.00 87.38 130 GLY D C 1
ATOM 3912 O O . GLY D 1 108 ? 25.886 38.966 46.389 1.00 77.66 130 GLY D O 1
ATOM 3913 N N . CYS D 1 109 ? 26.082 41.211 46.416 1.00 87.12 131 CYS D N 1
ATOM 3914 C CA . CYS D 1 109 ? 27.108 41.228 47.458 1.00 86.03 131 CYS D CA 1
ATOM 3915 C C . CYS D 1 109 ? 26.735 41.915 48.786 1.00 99.11 131 CYS D C 1
ATOM 3916 O O . CYS D 1 109 ? 25.943 42.854 48.833 1.00 121.36 131 CYS D O 1
ATOM 3919 N N . GLY D 1 110 ? 27.363 41.442 49.856 1.00 125.31 132 GLY D N 1
ATOM 3920 C CA . GLY D 1 110 ? 27.196 41.963 51.200 1.00 117.30 132 GLY D CA 1
ATOM 3921 C C . GLY D 1 110 ? 28.502 42.219 51.918 1.00 83.25 132 GLY D C 1
ATOM 3922 O O . GLY D 1 110 ? 29.570 41.710 51.540 1.00 133.06 132 GLY D O 1
ATOM 3923 N N . GLU D 1 111 ? 28.401 43.020 52.967 1.00 108.22 133 GLU D N 1
ATOM 3924 C CA . GLU D 1 111 ? 29.525 43.459 53.784 1.00 77.98 133 GLU D CA 1
ATOM 3925 C C . GLU D 1 111 ? 29.097 43.396 55.231 1.00 90.83 133 GLU D C 1
ATOM 3926 O O . GLU D 1 111 ? 27.924 43.602 55.574 1.00 143.56 133 GLU D O 1
ATOM 3932 N N . ALA D 1 112 ? 30.058 43.091 56.079 1.00 121.22 134 ALA D N 1
ATOM 3933 C CA . ALA D 1 112 ? 29.884 43.142 57.519 1.00 130.99 134 ALA D CA 1
ATOM 3934 C C . ALA D 1 112 ? 31.203 43.614 58.105 1.00 109.64 134 ALA D C 1
ATOM 3935 O O . ALA D 1 112 ? 32.256 43.437 57.500 1.00 136.26 134 ALA D O 1
ATOM 3937 N N . THR D 1 113 ? 31.158 44.189 59.294 1.00 121.50 135 THR D N 1
ATOM 3938 C CA . THR D 1 113 ? 32.377 44.605 59.934 1.00 112.81 135 THR D CA 1
ATOM 3939 C C . THR D 1 113 ? 32.574 43.747 61.161 1.00 84.92 135 THR D C 1
ATOM 3940 O O . THR D 1 113 ? 31.785 43.802 62.071 1.00 114.71 135 THR D O 1
ATOM 3944 N N . CYS D 1 114 ? 33.600 42.917 61.169 1.00 126.79 136 CYS D N 1
ATOM 3945 C CA . CYS D 1 114 ? 33.835 42.062 62.327 1.00 139.23 136 CYS D CA 1
ATOM 3946 C C . CYS D 1 114 ? 35.105 42.471 63.024 1.00 167.93 136 CYS D C 1
ATOM 3947 O O . CYS D 1 114 ? 35.809 43.376 62.576 1.00 161.64 136 CYS D O 1
ATOM 3950 N N . VAL D 1 115 ? 35.405 41.800 64.127 1.00 179.21 137 VAL D N 1
ATOM 3951 C CA . VAL D 1 115 ? 36.568 42.157 64.914 1.00 193.60 137 VAL D CA 1
ATOM 3952 C C . VAL D 1 115 ? 37.111 40.980 65.715 1.00 189.59 137 VAL D C 1
ATOM 3953 O O . VAL D 1 115 ? 36.452 40.480 66.620 1.00 140.38 137 VAL D O 1
ATOM 3957 N N . LEU D 1 116 ? 38.326 40.561 65.386 1.00 203.68 138 LEU D N 1
ATOM 3958 C CA . LEU D 1 116 ? 39.027 39.525 66.138 1.00 181.84 138 LEU D CA 1
ATOM 3959 C C . LEU D 1 116 ? 39.471 40.176 67.429 1.00 220.14 138 LEU D C 1
ATOM 3960 O O . LEU D 1 116 ? 39.785 41.362 67.430 1.00 254.81 138 LEU D O 1
ATOM 3962 N N . GLU D 1 117 ? 39.532 39.411 68.512 1.00 203.89 139 GLU D N 1
ATOM 3963 C CA . GLU D 1 117 ? 39.856 39.984 69.820 1.00 198.85 139 GLU D CA 1
ATOM 3964 C C . GLU D 1 117 ? 41.187 40.706 69.796 1.00 210.33 139 GLU D C 1
ATOM 3965 O O . GLU D 1 117 ? 42.181 40.145 69.357 1.00 206.59 139 GLU D O 1
ATOM 3967 N N . GLY D 1 118 ? 41.183 41.952 70.257 1.00 170.61 140 GLY D N 1
ATOM 3968 C CA . GLY D 1 118 ? 42.381 42.779 70.275 1.00 158.37 140 GLY D CA 1
ATOM 3969 C C . GLY D 1 118 ? 43.111 42.837 68.942 1.00 195.49 140 GLY D C 1
ATOM 3970 O O . GLY D 1 118 ? 44.328 42.676 68.875 1.00 156.41 140 GLY D O 1
ATOM 3971 N N . ASP D 1 119 ? 42.363 43.059 67.868 1.00 237.28 141 ASP D N 1
ATOM 3972 C CA . ASP D 1 119 ? 42.981 43.120 66.537 1.00 210.00 141 ASP D CA 1
ATOM 3973 C C . ASP D 1 119 ? 42.270 44.064 65.590 1.00 189.58 141 ASP D C 1
ATOM 3974 O O . ASP D 1 119 ? 41.955 43.695 64.468 1.00 155.98 141 ASP D O 1
ATOM 3976 N N . MET D 1 120 ? 42.047 45.293 66.048 1.00 208.20 142 MET D N 1
ATOM 3977 C CA . MET D 1 120 ? 41.341 46.328 65.291 1.00 186.53 142 MET D CA 1
ATOM 3978 C C . MET D 1 120 ? 40.012 45.771 64.785 1.00 210.80 142 MET D C 1
ATOM 3979 O O . MET D 1 120 ? 39.261 45.141 65.539 1.00 180.64 142 MET D O 1
ATOM 3981 N N . ALA D 1 121 ? 39.728 45.983 63.511 1.00 215.87 143 ALA D N 1
ATOM 3982 C CA . ALA D 1 121 ? 38.499 45.481 62.923 1.00 163.76 143 ALA D CA 1
ATOM 3983 C C . ALA D 1 121 ? 38.652 45.401 61.429 1.00 127.11 143 ALA D C 1
ATOM 3984 O O . ALA D 1 121 ? 39.266 46.263 60.821 1.00 141.34 143 ALA D O 1
ATOM 3986 N N . TYR D 1 122 ? 38.064 44.382 60.834 1.00 147.76 144 TYR D N 1
ATOM 3987 C CA . TYR D 1 122 ? 38.176 44.187 59.400 1.00 134.75 144 TYR D CA 1
ATOM 3988 C C . TYR D 1 122 ? 36.815 43.941 58.772 1.00 140.82 144 TYR D C 1
ATOM 3989 O O . TYR D 1 122 ? 35.842 43.677 59.474 1.00 140.63 144 TYR D O 1
ATOM 3998 N N . THR D 1 123 ? 36.763 44.003 57.448 1.00 125.55 145 THR D N 1
ATOM 3999 C CA . THR D 1 123 ? 35.508 43.798 56.718 1.00 97.70 145 THR D CA 1
ATOM 4000 C C . THR D 1 123 ? 35.348 42.361 56.202 1.00 76.02 145 THR D C 1
ATOM 4001 O O . THR D 1 123 ? 36.273 41.833 55.590 1.00 133.00 145 THR D O 1
ATOM 4005 N N . VAL D 1 124 ? 34.188 41.743 56.404 1.00 81.38 146 VAL D N 1
ATOM 4006 C CA . VAL D 1 124 ? 33.918 40.452 55.744 1.00 94.65 146 VAL D CA 1
ATOM 4007 C C . VAL D 1 124 ? 32.950 40.582 54.560 1.00 79.60 146 VAL D C 1
ATOM 4008 O O . VAL D 1 124 ? 31.819 41.042 54.720 1.00 117.29 146 VAL D O 1
ATOM 4012 N N . ASN D 1 125 ? 33.415 40.146 53.383 1.00 98.06 147 ASN D N 1
ATOM 4013 C CA . ASN D 1 125 ? 32.653 40.235 52.147 1.00 74.17 147 ASN D CA 1
ATOM 4014 C C . ASN D 1 125 ? 32.049 38.936 51.681 1.00 77.09 147 ASN D C 1
ATOM 4015 O O . ASN D 1 125 ? 32.671 37.877 51.812 1.00 83.93 147 ASN D O 1
ATOM 4020 N N . VAL D 1 126 ? 30.832 39.016 51.146 1.00 64.23 148 VAL D N 1
ATOM 4021 C CA . VAL D 1 126 ? 30.166 37.833 50.575 1.00 67.16 148 VAL D CA 1
ATOM 4022 C C . VAL D 1 126 ? 29.434 38.239 49.298 1.00 80.11 148 VAL D C 1
ATOM 4023 O O . VAL D 1 126 ? 28.760 39.237 49.303 1.00 91.30 148 VAL D O 1
ATOM 4027 N N . CYS D 1 127 ? 29.590 37.487 48.207 1.00 91.16 149 CYS D N 1
ATOM 4028 C CA . CYS D 1 127 ? 28.833 37.726 46.978 1.00 69.15 149 CYS D CA 1
ATOM 4029 C C . CYS D 1 127 ? 28.130 36.458 46.589 1.00 82.19 149 CYS D C 1
ATOM 4030 O O . CYS D 1 127 ? 28.718 35.390 46.643 1.00 72.18 149 CYS D O 1
ATOM 4033 N N . TYR D 1 128 ? 26.856 36.563 46.219 1.00 82.12 150 TYR D N 1
ATOM 4034 C CA . TYR D 1 128 ? 26.060 35.399 45.851 1.00 79.38 150 TYR D CA 1
ATOM 4035 C C . TYR D 1 128 ? 25.856 35.382 44.339 1.00 107.55 150 TYR D C 1
ATOM 4036 O O . TYR D 1 128 ? 25.917 36.440 43.680 1.00 74.39 150 TYR D O 1
ATOM 4045 N N . TYR D 1 129 ? 25.607 34.193 43.783 1.00 73.53 151 TYR D N 1
ATOM 4046 C CA . TYR D 1 129 ? 25.473 34.063 42.321 1.00 76.27 151 TYR D CA 1
ATOM 4047 C C . TYR D 1 129 ? 24.218 33.313 41.975 1.00 90.76 151 TYR D C 1
ATOM 4048 O O . TYR D 1 129 ? 23.828 32.350 42.690 1.00 80.51 151 TYR D O 1
ATOM 4057 N N . ASP D 1 130 ? 23.569 33.757 40.883 1.00 64.57 152 ASP D N 1
ATOM 4058 C CA . ASP D 1 130 ? 22.447 32.974 40.374 1.00 87.47 152 ASP D CA 1
ATOM 4059 C C . ASP D 1 130 ? 22.541 32.836 38.874 1.00 90.48 152 ASP D C 1
ATOM 4060 O O . ASP D 1 130 ? 22.820 33.837 38.206 1.00 76.38 152 ASP D O 1
ATOM 4065 N N . PRO D 1 131 ? 22.324 31.635 38.324 1.00 79.02 153 PRO D N 1
ATOM 4066 C CA . PRO D 1 131 ? 22.027 30.386 39.075 1.00 90.64 153 PRO D CA 1
ATOM 4067 C C . PRO D 1 131 ? 23.278 29.793 39.674 1.00 95.75 153 PRO D C 1
ATOM 4068 O O . PRO D 1 131 ? 24.364 30.244 39.315 1.00 86.86 153 PRO D O 1
ATOM 4072 N N . PRO D 1 132 ? 23.142 28.778 40.559 1.00 109.21 154 PRO D N 1
ATOM 4073 C CA . PRO D 1 132 ? 24.334 28.125 41.132 1.00 140.04 154 PRO D CA 1
ATOM 4074 C C . PRO D 1 132 ? 25.134 27.358 40.076 1.00 133.25 154 PRO D C 1
ATOM 4075 O O . PRO D 1 132 ? 24.568 26.939 39.079 1.00 117.93 154 PRO D O 1
ATOM 4079 N N . LEU D 1 133 ? 26.430 27.179 40.299 1.00 142.77 155 LEU D N 1
ATOM 4080 C CA . LEU D 1 133 ? 27.272 26.363 39.412 1.00 85.60 155 LEU D CA 1
ATOM 4081 C C . LEU D 1 133 ? 26.844 24.911 39.399 1.00 120.03 155 LEU D C 1
ATOM 4082 O O . LEU D 1 133 ? 26.397 24.350 40.417 1.00 90.96 155 LEU D O 1
ATOM 4087 N N . SER D 1 134 ? 26.972 24.324 38.214 1.00 116.15 156 SER D N 1
ATOM 4088 C CA . SER D 1 134 ? 26.678 22.921 37.990 1.00 140.42 156 SER D CA 1
ATOM 4089 C C . SER D 1 134 ? 27.962 22.212 37.529 1.00 143.44 156 SER D C 1
ATOM 4090 O O . SER D 1 134 ? 29.059 22.588 37.944 1.00 119.93 156 SER D O 1
ATOM 4093 N N . ASP D 1 135 ? 27.807 21.202 36.677 1.00 181.65 157 ASP D N 1
ATOM 4094 C CA . ASP D 1 135 ? 28.917 20.430 36.123 1.00 133.85 157 ASP D CA 1
ATOM 4095 C C . ASP D 1 135 ? 29.734 21.265 35.131 1.00 131.75 157 ASP D C 1
ATOM 4096 O O . ASP D 1 135 ? 29.188 22.163 34.460 1.00 119.81 157 ASP D O 1
ATOM 4101 N N . TYR D 1 136 ? 31.023 20.933 35.029 1.00 136.26 158 TYR D N 1
ATOM 4102 C CA . TYR D 1 136 ? 31.997 21.561 34.098 1.00 92.36 158 TYR D CA 1
ATOM 4103 C C . TYR D 1 136 ? 31.415 22.020 32.760 1.00 124.00 158 TYR D C 1
ATOM 4104 O O . TYR D 1 136 ? 31.642 23.168 32.342 1.00 69.13 158 TYR D O 1
ATOM 4113 N N . TYR D 1 137 ? 30.703 21.104 32.091 1.00 126.01 159 TYR D N 1
ATOM 4114 C CA . TYR D 1 137 ? 30.100 21.384 30.801 1.00 90.64 159 TYR D CA 1
ATOM 4115 C C . TYR D 1 137 ? 29.043 22.473 30.865 1.00 97.94 159 TYR D C 1
ATOM 4116 O O . TYR D 1 137 ? 28.989 23.289 29.964 1.00 110.10 159 TYR D O 1
ATOM 4125 N N . THR D 1 138 ? 28.230 22.500 31.925 1.00 157.31 160 THR D N 1
ATOM 4126 C CA . THR D 1 138 ? 27.098 23.460 32.069 1.00 101.44 160 THR D CA 1
ATOM 4127 C C . THR D 1 138 ? 27.543 24.927 32.189 1.00 101.45 160 THR D C 1
ATOM 4128 O O . THR D 1 138 ? 27.043 25.807 31.477 1.00 103.35 160 THR D O 1
ATOM 4132 N N . ASN D 1 139 ? 28.487 25.171 33.085 1.00 89.25 161 ASN D N 1
ATOM 4133 C CA . ASN D 1 139 ? 28.928 26.521 33.400 1.00 103.80 161 ASN D CA 1
ATOM 4134 C C . ASN D 1 139 ? 29.333 27.356 32.201 1.00 96.30 161 ASN D C 1
ATOM 4135 O O . ASN D 1 139 ? 29.227 28.565 32.251 1.00 113.94 161 ASN D O 1
ATOM 4140 N N . ALA D 1 140 ? 29.750 26.717 31.113 1.00 119.19 162 ALA D N 1
ATOM 4141 C CA . ALA D 1 140 ? 29.967 27.440 29.863 1.00 119.79 162 ALA D CA 1
ATOM 4142 C C . ALA D 1 140 ? 28.836 27.104 28.903 1.00 143.22 162 ALA D C 1
ATOM 4143 O O . ALA D 1 140 ? 28.458 25.943 28.778 1.00 146.27 162 ALA D O 1
ATOM 4145 N N . GLY D 1 141 ? 28.278 28.112 28.245 1.00 150.15 163 GLY D N 1
ATOM 4146 C CA . GLY D 1 141 ? 27.226 27.883 27.232 1.00 144.25 163 GLY D CA 1
ATOM 4147 C C . GLY D 1 141 ? 25.953 27.298 27.811 1.00 124.05 163 GLY D C 1
ATOM 4148 O O . GLY D 1 141 ? 25.650 27.507 28.993 1.00 135.58 163 GLY D O 1
ATOM 4149 N N . GLN E 1 9 ? -18.710 48.460 58.008 1.00 113.25 31 GLN E N 1
ATOM 4150 C CA . GLN E 1 9 ? -18.042 47.248 57.467 1.00 174.02 31 GLN E CA 1
ATOM 4151 C C . GLN E 1 9 ? -16.554 47.183 57.831 1.00 169.53 31 GLN E C 1
ATOM 4152 O O . GLN E 1 9 ? -15.734 47.871 57.208 1.00 138.31 31 GLN E O 1
ATOM 4158 N N . PHE E 1 10 ? -16.234 46.360 58.835 1.00 135.64 32 PHE E N 1
ATOM 4159 C CA . PHE E 1 10 ? -14.874 46.229 59.385 1.00 111.10 32 PHE E CA 1
ATOM 4160 C C . PHE E 1 10 ? -14.729 45.135 60.462 1.00 113.65 32 PHE E C 1
ATOM 4161 O O . PHE E 1 10 ? -15.401 45.176 61.501 1.00 104.11 32 PHE E O 1
ATOM 4169 N N . ASP E 1 11 ? -13.837 44.175 60.231 1.00 100.27 33 ASP E N 1
ATOM 4170 C CA . ASP E 1 11 ? -13.555 43.160 61.251 1.00 119.06 33 ASP E CA 1
ATOM 4171 C C . ASP E 1 11 ? -12.081 43.166 61.642 1.00 112.63 33 ASP E C 1
ATOM 4172 O O . ASP E 1 11 ? -11.235 42.615 60.930 1.00 104.55 33 ASP E O 1
ATOM 4177 N N . PRO E 1 12 ? -11.788 43.767 62.801 1.00 107.12 34 PRO E N 1
ATOM 4178 C CA . PRO E 1 12 ? -10.442 43.945 63.327 1.00 108.54 34 PRO E CA 1
ATOM 4179 C C . PRO E 1 12 ? -9.637 42.645 63.470 1.00 88.72 34 PRO E C 1
ATOM 4180 O O . PRO E 1 12 ? -8.478 42.610 63.050 1.00 119.34 34 PRO E O 1
ATOM 4184 N N . ASP E 1 13 ? -10.230 41.609 64.060 1.00 84.38 35 ASP E N 1
ATOM 4185 C CA . ASP E 1 13 ? -9.492 40.371 64.294 1.00 114.54 35 ASP E CA 1
ATOM 4186 C C . ASP E 1 13 ? -8.918 39.785 63.001 1.00 109.66 35 ASP E C 1
ATOM 4187 O O . ASP E 1 13 ? -7.755 39.424 62.955 1.00 112.37 35 ASP E O 1
ATOM 4192 N N . SER E 1 14 ? -9.730 39.735 61.953 1.00 110.27 36 SER E N 1
ATOM 4193 C CA . SER E 1 14 ? -9.291 39.212 60.666 1.00 93.46 36 SER E CA 1
ATOM 4194 C C . SER E 1 14 ? -8.264 40.162 60.030 1.00 93.89 36 SER E C 1
ATOM 4195 O O . SER E 1 14 ? -7.261 39.732 59.465 1.00 117.61 36 SER E O 1
ATOM 4198 N N . PHE E 1 15 ? -8.544 41.450 60.139 1.00 93.22 37 PHE E N 1
ATOM 4199 C CA . PHE E 1 15 ? -7.675 42.501 59.641 1.00 77.12 37 PHE E CA 1
ATOM 4200 C C . PHE E 1 15 ? -6.255 42.368 60.188 1.00 78.85 37 PHE E C 1
ATOM 4201 O O . PHE E 1 15 ? -5.313 42.428 59.432 1.00 89.20 37 PHE E O 1
ATOM 4209 N N . LYS E 1 16 ? -6.124 42.216 61.501 1.00 81.34 38 LYS E N 1
ATOM 4210 C CA . LYS E 1 16 ? -4.821 42.076 62.121 1.00 97.73 38 LYS E CA 1
ATOM 4211 C C . LYS E 1 16 ? -4.151 40.810 61.626 1.00 95.44 38 LYS E C 1
ATOM 4212 O O . LYS E 1 16 ? -2.978 40.820 61.291 1.00 92.32 38 LYS E O 1
ATOM 4218 N N . ASN E 1 17 ? -4.898 39.723 61.570 1.00 78.12 39 ASN E N 1
ATOM 4219 C CA . ASN E 1 17 ? -4.305 38.481 61.152 1.00 91.33 39 ASN E CA 1
ATOM 4220 C C . ASN E 1 17 ? -3.804 38.493 59.733 1.00 98.88 39 ASN E C 1
ATOM 4221 O O . ASN E 1 17 ? -2.728 37.977 59.456 1.00 92.06 39 ASN E O 1
ATOM 4226 N N . LYS E 1 18 ? -4.560 39.117 58.843 1.00 84.72 40 LYS E N 1
ATOM 4227 C CA . LYS E 1 18 ? -4.144 39.167 57.462 1.00 75.25 40 LYS E CA 1
ATOM 4228 C C . LYS E 1 18 ? -2.839 39.934 57.306 1.00 82.87 40 LYS E C 1
ATOM 4229 O O . LYS E 1 18 ? -1.966 39.490 56.593 1.00 110.32 40 LYS E O 1
ATOM 4235 N N . TRP E 1 19 ? -2.709 41.084 57.961 1.00 67.78 41 TRP E N 1
ATOM 4236 C CA . TRP E 1 19 ? -1.503 41.876 57.805 1.00 60.31 41 TRP E CA 1
ATOM 4237 C C . TRP E 1 19 ? -0.309 41.174 58.442 1.00 74.34 41 TRP E C 1
ATOM 4238 O O . TRP E 1 19 ? 0.792 41.258 57.920 1.00 86.55 41 TRP E O 1
ATOM 4249 N N . LEU E 1 20 ? -0.530 40.488 59.557 1.00 60.28 42 LEU E N 1
ATOM 4250 C CA . LEU E 1 20 ? 0.516 39.713 60.193 1.00 73.55 42 LEU E CA 1
ATOM 4251 C C . LEU E 1 20 ? 0.996 38.545 59.323 1.00 95.35 42 LEU E C 1
ATOM 4252 O O . LEU E 1 20 ? 2.200 38.345 59.171 1.00 100.77 42 LEU E O 1
ATOM 4257 N N . GLU E 1 21 ? 0.059 37.787 58.756 1.00 87.57 43 GLU E N 1
ATOM 4258 C CA . GLU E 1 21 ? 0.402 36.668 57.877 1.00 86.18 43 GLU E CA 1
ATOM 4259 C C . GLU E 1 21 ? 1.254 37.159 56.684 1.00 90.23 43 GLU E C 1
ATOM 4260 O O . GLU E 1 21 ? 2.356 36.653 56.474 1.00 101.98 43 GLU E O 1
ATOM 4266 N N . LEU E 1 22 ? 0.785 38.172 55.960 1.00 61.44 44 LEU E N 1
ATOM 4267 C CA . LEU E 1 22 ? 1.594 38.827 54.928 1.00 75.67 44 LEU E CA 1
ATOM 4268 C C . LEU E 1 22 ? 3.040 39.131 55.354 1.00 74.57 44 LEU E C 1
ATOM 4269 O O . LEU E 1 22 ? 3.985 38.704 54.700 1.00 99.02 44 LEU E O 1
ATOM 4274 N N . HIS E 1 23 ? 3.192 39.865 56.445 1.00 86.83 45 HIS E N 1
ATOM 4275 C CA . HIS E 1 23 ? 4.506 40.244 56.950 1.00 71.02 45 HIS E CA 1
ATOM 4276 C C . HIS E 1 23 ? 5.281 39.010 57.387 1.00 72.67 45 HIS E C 1
ATOM 4277 O O . HIS E 1 23 ? 6.405 38.823 56.976 1.00 90.99 45 HIS E O 1
ATOM 4284 N N . ASN E 1 24 ? 4.672 38.163 58.209 1.00 71.85 46 ASN E N 1
ATOM 4285 C CA . ASN E 1 24 ? 5.384 37.016 58.743 1.00 82.86 46 ASN E CA 1
ATOM 4286 C C . ASN E 1 24 ? 5.718 35.915 57.751 1.00 93.95 46 ASN E C 1
ATOM 4287 O O . ASN E 1 24 ? 6.752 35.291 57.892 1.00 91.91 46 ASN E O 1
ATOM 4292 N N . ASN E 1 25 ? 4.878 35.707 56.737 1.00 92.79 47 ASN E N 1
ATOM 4293 C CA . ASN E 1 25 ? 5.234 34.805 55.628 1.00 92.08 47 ASN E CA 1
ATOM 4294 C C . ASN E 1 25 ? 6.548 35.204 54.982 1.00 90.84 47 ASN E C 1
ATOM 4295 O O . ASN E 1 25 ? 7.450 34.385 54.826 1.00 126.43 47 ASN E O 1
ATOM 4300 N N . GLU E 1 26 ? 6.649 36.477 54.634 1.00 67.42 48 GLU E N 1
ATOM 4301 C CA . GLU E 1 26 ? 7.861 37.038 54.085 1.00 79.36 48 GLU E CA 1
ATOM 4302 C C . GLU E 1 26 ? 9.079 36.818 55.001 1.00 81.63 48 GLU E C 1
ATOM 4303 O O . GLU E 1 26 ? 10.147 36.458 54.552 1.00 120.98 48 GLU E O 1
ATOM 4309 N N . ARG E 1 27 ? 8.878 37.018 56.283 1.00 86.21 49 ARG E N 1
ATOM 4310 C CA . ARG E 1 27 ? 9.926 36.878 57.275 1.00 85.90 49 ARG E CA 1
ATOM 4311 C C . ARG E 1 27 ? 10.318 35.436 57.577 1.00 87.38 49 ARG E C 1
ATOM 4312 O O . ARG E 1 27 ? 11.490 35.165 57.769 1.00 93.26 49 ARG E O 1
ATOM 4320 N N . THR E 1 28 ? 9.339 34.530 57.635 1.00 85.55 50 THR E N 1
ATOM 4321 C CA . THR E 1 28 ? 9.592 33.133 57.947 1.00 86.35 50 THR E CA 1
ATOM 4322 C C . THR E 1 28 ? 10.470 32.522 56.857 1.00 131.00 50 THR E C 1
ATOM 4323 O O . THR E 1 28 ? 11.440 31.808 57.169 1.00 103.83 50 THR E O 1
ATOM 4327 N N . THR E 1 29 ? 10.144 32.850 55.599 1.00 107.03 51 THR E N 1
ATOM 4328 C CA . THR E 1 29 ? 10.873 32.405 54.425 1.00 94.62 51 THR E CA 1
ATOM 4329 C C . THR E 1 29 ? 12.355 32.720 54.553 1.00 97.82 51 THR E C 1
ATOM 4330 O O . THR E 1 29 ? 13.212 31.904 54.195 1.00 149.54 51 THR E O 1
ATOM 4334 N N . ARG E 1 30 ? 12.646 33.910 55.052 1.00 73.71 52 ARG E N 1
ATOM 4335 C CA . ARG E 1 30 ? 13.997 34.415 55.099 1.00 68.64 52 ARG E CA 1
ATOM 4336 C C . ARG E 1 30 ? 14.644 34.270 56.453 1.00 79.97 52 ARG E C 1
ATOM 4337 O O . ARG E 1 30 ? 15.585 35.019 56.781 1.00 79.12 52 ARG E O 1
ATOM 4345 N N . GLN E 1 31 ? 14.173 33.267 57.220 1.00 78.61 53 GLN E N 1
ATOM 4346 C CA . GLN E 1 31 ? 14.759 32.921 58.539 1.00 105.48 53 GLN E CA 1
ATOM 4347 C C . GLN E 1 31 ? 14.754 34.085 59.530 1.00 94.02 53 GLN E C 1
ATOM 4348 O O . GLN E 1 31 ? 15.734 34.340 60.229 1.00 103.32 53 GLN E O 1
ATOM 4354 N N . LEU E 1 32 ? 13.641 34.799 59.573 1.00 133.52 54 LEU E N 1
ATOM 4355 C CA . LEU E 1 32 ? 13.518 35.953 60.456 1.00 75.27 54 LEU E CA 1
ATOM 4356 C C . LEU E 1 32 ? 12.506 35.680 61.543 1.00 138.26 54 LEU E C 1
ATOM 4357 O O . LEU E 1 32 ? 11.607 34.830 61.373 1.00 83.65 54 LEU E O 1
ATOM 4362 N N . ASP E 1 33 ? 12.665 36.408 62.654 1.00 120.98 55 ASP E N 1
ATOM 4363 C CA . ASP E 1 33 ? 11.713 36.375 63.762 1.00 101.35 55 ASP E CA 1
ATOM 4364 C C . ASP E 1 33 ? 10.402 36.980 63.339 1.00 93.87 55 ASP E C 1
ATOM 4365 O O . ASP E 1 33 ? 10.368 37.908 62.512 1.00 90.71 55 ASP E O 1
ATOM 4370 N N . SER E 1 34 ? 9.306 36.444 63.865 1.00 81.79 56 SER E N 1
ATOM 4371 C CA . SER E 1 34 ? 7.995 37.006 63.521 1.00 88.46 56 SER E CA 1
ATOM 4372 C C . SER E 1 34 ? 7.834 38.423 64.109 1.00 99.99 56 SER E C 1
ATOM 4373 O O . SER E 1 34 ? 8.469 38.780 65.108 1.00 77.09 56 SER E O 1
ATOM 4376 N N . LEU E 1 35 ? 7.028 39.245 63.462 1.00 88.54 57 LEU E N 1
ATOM 4377 C CA . LEU E 1 35 ? 6.708 40.546 64.017 1.00 77.80 57 LEU E CA 1
ATOM 4378 C C . LEU E 1 35 ? 5.483 40.419 64.919 1.00 94.77 57 LEU E C 1
ATOM 4379 O O . LEU E 1 35 ? 4.632 39.547 64.691 1.00 63.85 57 LEU E O 1
ATOM 4384 N N . GLU E 1 36 ? 5.416 41.249 65.961 1.00 85.45 58 GLU E N 1
ATOM 4385 C CA . GLU E 1 36 ? 4.216 41.288 66.819 1.00 84.70 58 GLU E CA 1
ATOM 4386 C C . GLU E 1 36 ? 3.415 42.541 66.519 1.00 80.00 58 GLU E C 1
ATOM 4387 O O . GLU E 1 36 ? 3.998 43.578 66.173 1.00 68.68 58 GLU E O 1
ATOM 4393 N N . TRP E 1 37 ? 2.086 42.428 66.633 1.00 70.37 59 TRP E N 1
ATOM 4394 C CA . TRP E 1 37 ? 1.167 43.564 66.453 1.00 79.17 59 TRP E CA 1
ATOM 4395 C C . TRP E 1 37 ? 1.272 44.624 67.567 1.00 84.27 59 TRP E C 1
ATOM 4396 O O . TRP E 1 37 ? 1.441 44.293 68.730 1.00 65.62 59 TRP E O 1
ATOM 4407 N N . ASP E 1 38 ? 1.194 45.892 67.191 1.00 60.03 60 ASP E N 1
ATOM 4408 C CA . ASP E 1 38 ? 1.159 46.974 68.142 1.00 64.56 60 ASP E CA 1
ATOM 4409 C C . ASP E 1 38 ? 0.130 48.051 67.751 1.00 95.35 60 ASP E C 1
ATOM 4410 O O . ASP E 1 38 ? 0.302 48.802 66.739 1.00 61.42 60 ASP E O 1
ATOM 4415 N N . GLY E 1 39 ? -0.915 48.116 68.593 1.00 75.84 61 GLY E N 1
ATOM 4416 C CA . GLY E 1 39 ? -2.060 49.019 68.417 1.00 51.76 61 GLY E CA 1
ATOM 4417 C C . GLY E 1 39 ? -1.692 50.478 68.255 1.00 58.86 61 GLY E C 1
ATOM 4418 O O . GLY E 1 39 ? -2.271 51.181 67.427 1.00 65.83 61 GLY E O 1
ATOM 4419 N N . ASP E 1 40 ? -0.695 50.926 69.010 1.00 57.80 62 ASP E N 1
ATOM 4420 C CA . ASP E 1 40 ? -0.264 52.309 68.880 1.00 58.67 62 ASP E CA 1
ATOM 4421 C C . ASP E 1 40 ? 0.185 52.656 67.501 1.00 62.75 62 ASP E C 1
ATOM 4422 O O . ASP E 1 40 ? -0.234 53.695 66.941 1.00 62.48 62 ASP E O 1
ATOM 4427 N N . LEU E 1 41 ? 0.952 51.731 66.919 1.00 89.35 63 LEU E N 1
ATOM 4428 C CA . LEU E 1 41 ? 1.389 51.830 65.513 1.00 60.35 63 LEU E CA 1
ATOM 4429 C C . LEU E 1 41 ? 0.203 51.780 64.559 1.00 62.77 63 LEU E C 1
ATOM 4430 O O . LEU E 1 41 ? 0.055 52.667 63.701 1.00 55.91 63 LEU E O 1
ATOM 4435 N N . ALA E 1 42 ? -0.683 50.798 64.766 1.00 55.36 64 ALA E N 1
ATOM 4436 C CA . ALA E 1 42 ? -1.919 50.672 63.963 1.00 61.37 64 ALA E CA 1
ATOM 4437 C C . ALA E 1 42 ? -2.741 51.952 63.917 1.00 70.37 64 ALA E C 1
ATOM 4438 O O . ALA E 1 42 ? -3.341 52.305 62.882 1.00 79.22 64 ALA E O 1
ATOM 4440 N N . TRP E 1 43 ? -2.777 52.632 65.059 1.00 54.31 65 TRP E N 1
ATOM 4441 C CA . TRP E 1 43 ? -3.586 53.800 65.189 1.00 66.55 65 TRP E CA 1
ATOM 4442 C C . TRP E 1 43 ? -2.905 54.908 64.403 1.00 63.13 65 TRP E C 1
ATOM 4443 O O . TRP E 1 43 ? -3.523 55.549 63.535 1.00 77.36 65 TRP E O 1
ATOM 4454 N N . LYS E 1 44 ? -1.615 55.095 64.678 1.00 58.76 66 LYS E N 1
ATOM 4455 C CA . LYS E 1 44 ? -0.792 56.042 63.923 1.00 62.68 66 LYS E CA 1
ATOM 4456 C C . LYS E 1 44 ? -0.912 55.791 62.409 1.00 67.80 66 LYS E C 1
ATOM 4457 O O . LYS E 1 44 ? -0.956 56.725 61.614 1.00 62.77 66 LYS E O 1
ATOM 4463 N N . ALA E 1 45 ? -0.996 54.525 62.023 1.00 57.59 67 ALA E N 1
ATOM 4464 C CA . ALA E 1 45 ? -1.114 54.184 60.624 1.00 74.12 67 ALA E CA 1
ATOM 4465 C C . ALA E 1 45 ? -2.385 54.740 60.057 1.00 69.93 67 ALA E C 1
ATOM 4466 O O . ALA E 1 45 ? -2.373 55.360 58.996 1.00 77.71 67 ALA E O 1
ATOM 4468 N N . GLN E 1 46 ? -3.480 54.560 60.787 1.00 75.99 68 GLN E N 1
ATOM 4469 C CA . GLN E 1 46 ? -4.760 55.036 60.297 1.00 68.33 68 GLN E CA 1
ATOM 4470 C C . GLN E 1 46 ? -4.817 56.567 60.196 1.00 63.66 68 GLN E C 1
ATOM 4471 O O . GLN E 1 46 ? -5.439 57.105 59.292 1.00 63.68 68 GLN E O 1
ATOM 4477 N N . GLN E 1 47 ? -4.124 57.241 61.097 1.00 52.60 69 GLN E N 1
ATOM 4478 C CA . GLN E 1 47 ? -4.091 58.675 61.080 1.00 57.34 69 GLN E CA 1
ATOM 4479 C C . GLN E 1 47 ? -3.462 59.174 59.800 1.00 66.03 69 GLN E C 1
ATOM 4480 O O . GLN E 1 47 ? -3.925 60.144 59.223 1.00 91.09 69 GLN E O 1
ATOM 4486 N N . VAL E 1 48 ? -2.411 58.493 59.347 1.00 91.78 70 VAL E N 1
ATOM 4487 C CA . VAL E 1 48 ? -1.745 58.867 58.085 1.00 65.94 70 VAL E CA 1
ATOM 4488 C C . VAL E 1 48 ? -2.608 58.467 56.887 1.00 78.43 70 VAL E C 1
ATOM 4489 O O . VAL E 1 48 ? -2.749 59.231 55.913 1.00 60.27 70 VAL E O 1
ATOM 4493 N N . ALA E 1 49 ? -3.211 57.282 56.991 1.00 55.54 71 ALA E N 1
ATOM 4494 C CA . ALA E 1 49 ? -4.109 56.787 55.954 1.00 53.94 71 ALA E CA 1
ATOM 4495 C C . ALA E 1 49 ? -5.318 57.694 55.640 1.00 85.12 71 ALA E C 1
ATOM 4496 O O . ALA E 1 49 ? -5.598 57.928 54.473 1.00 89.94 71 ALA E O 1
ATOM 4498 N N . THR E 1 50 ? -6.015 58.202 56.661 1.00 76.66 72 THR E N 1
ATOM 4499 C CA . THR E 1 50 ? -7.250 58.982 56.422 1.00 80.40 72 THR E CA 1
ATOM 4500 C C . THR E 1 50 ? -7.040 60.329 55.725 1.00 81.42 72 THR E C 1
ATOM 4501 O O . THR E 1 50 ? -7.994 60.870 55.178 1.00 94.33 72 THR E O 1
ATOM 4505 N N . GLN E 1 51 ? -5.809 60.845 55.702 1.00 58.92 73 GLN E N 1
ATOM 4506 C CA . GLN E 1 51 ? -5.507 62.089 54.971 1.00 78.91 73 GLN E CA 1
ATOM 4507 C C . GLN E 1 51 ? -5.679 62.019 53.440 1.00 93.49 73 GLN E C 1
ATOM 4508 O O . GLN E 1 51 ? -5.786 63.060 52.794 1.00 115.09 73 GLN E O 1
ATOM 4514 N N . CYS E 1 52 ? -5.688 60.805 52.879 1.00 93.93 74 CYS E N 1
ATOM 4515 C CA . CYS E 1 52 ? -5.719 60.549 51.423 1.00 95.54 74 CYS E CA 1
ATOM 4516 C C . CYS E 1 52 ? -4.583 61.228 50.633 1.00 99.53 74 CYS E C 1
ATOM 4517 O O . CYS E 1 52 ? -4.821 61.781 49.553 1.00 110.82 74 CYS E O 1
ATOM 4520 N N . ASN E 1 53 ? -3.366 61.195 51.181 1.00 103.44 75 ASN E N 1
ATOM 4521 C CA . ASN E 1 53 ? -2.230 61.855 50.551 1.00 102.19 75 ASN E CA 1
ATOM 4522 C C . ASN E 1 53 ? -0.943 61.019 50.582 1.00 124.11 75 ASN E C 1
ATOM 4523 O O . ASN E 1 53 ? -0.004 61.324 51.358 1.00 128.04 75 ASN E O 1
ATOM 4528 N N . VAL E 1 54 ? -0.879 60.014 49.702 1.00 90.44 76 VAL E N 1
ATOM 4529 C CA . VAL E 1 54 ? 0.313 59.120 49.634 1.00 101.25 76 VAL E CA 1
ATOM 4530 C C . VAL E 1 54 ? 1.629 59.832 49.318 1.00 88.76 76 VAL E C 1
ATOM 4531 O O . VAL E 1 54 ? 2.692 59.393 49.747 1.00 90.92 76 VAL E O 1
ATOM 4535 N N . ASP E 1 55 ? 1.532 60.935 48.585 1.00 90.26 77 ASP E N 1
ATOM 4536 C CA . ASP E 1 55 ? 2.705 61.664 48.128 1.00 119.18 77 ASP E CA 1
ATOM 4537 C C . ASP E 1 55 ? 3.333 62.513 49.228 1.00 104.20 77 ASP E C 1
ATOM 4538 O O . ASP E 1 55 ? 4.559 62.555 49.351 1.00 116.68 77 ASP E O 1
ATOM 4543 N N . ASN E 1 56 ? 2.506 63.194 50.019 1.00 134.20 78 ASN E N 1
ATOM 4544 C CA . ASN E 1 56 ? 3.023 64.139 51.003 1.00 138.44 78 ASN E CA 1
ATOM 4545 C C . ASN E 1 56 ? 2.142 64.276 52.240 1.00 127.40 78 ASN E C 1
ATOM 4546 O O . ASN E 1 56 ? 1.519 65.313 52.446 1.00 142.74 78 ASN E O 1
ATOM 4551 N N . PRO E 1 57 ? 2.103 63.235 53.078 1.00 123.91 79 PRO E N 1
ATOM 4552 C CA . PRO E 1 57 ? 1.256 63.263 54.267 1.00 119.84 79 PRO E CA 1
ATOM 4553 C C . PRO E 1 57 ? 1.873 64.079 55.390 1.00 109.91 79 PRO E C 1
ATOM 4554 O O . PRO E 1 57 ? 3.082 64.305 55.383 1.00 113.52 79 PRO E O 1
ATOM 4558 N N . GLN E 1 58 ? 1.022 64.515 56.324 1.00 97.66 80 GLN E N 1
ATOM 4559 C CA . GLN E 1 58 ? 1.443 65.224 57.518 1.00 109.00 80 GLN E CA 1
ATOM 4560 C C . GLN E 1 58 ? 1.868 64.197 58.578 1.00 120.68 80 GLN E C 1
ATOM 4561 O O . GLN E 1 58 ? 1.135 63.239 58.853 1.00 80.66 80 GLN E O 1
ATOM 4567 N N . LEU E 1 59 ? 3.034 64.384 59.187 1.00 81.13 81 LEU E N 1
ATOM 4568 C CA . LEU E 1 59 ? 3.526 63.374 60.144 1.00 77.95 81 LEU E CA 1
ATOM 4569 C C . LEU E 1 59 ? 4.001 64.011 61.439 1.00 97.99 81 LEU E C 1
ATOM 4570 O O . LEU E 1 59 ? 4.351 65.191 61.468 1.00 98.07 81 LEU E O 1
ATOM 4575 N N . TRP E 1 60 ? 4.015 63.210 62.500 1.00 78.24 82 TRP E N 1
ATOM 4576 C CA . TRP E 1 60 ? 4.470 63.647 63.811 1.00 83.63 82 TRP E CA 1
ATOM 4577 C C . TRP E 1 60 ? 5.201 62.500 64.461 1.00 79.64 82 TRP E C 1
ATOM 4578 O O . TRP E 1 60 ? 4.977 61.343 64.106 1.00 80.08 82 TRP E O 1
ATOM 4589 N N . GLY E 1 61 ? 6.040 62.816 65.442 1.00 93.46 83 GLY E N 1
ATOM 4590 C CA . GLY E 1 61 ? 6.717 61.770 66.240 1.00 88.02 83 GLY E CA 1
ATOM 4591 C C . GLY E 1 61 ? 8.136 61.526 65.755 1.00 114.08 83 GLY E C 1
ATOM 4592 O O . GLY E 1 61 ? 8.499 61.906 64.614 1.00 89.42 83 GLY E O 1
ATOM 4593 N N . ASP E 1 62 ? 8.930 60.902 66.630 1.00 116.54 84 ASP E N 1
ATOM 4594 C CA . ASP E 1 62 ? 10.328 60.510 66.349 1.00 116.81 84 ASP E CA 1
ATOM 4595 C C . ASP E 1 62 ? 10.388 59.472 65.232 1.00 81.23 84 ASP E C 1
ATOM 4596 O O . ASP E 1 62 ? 11.063 59.667 64.219 1.00 93.94 84 ASP E O 1
ATOM 4601 N N . ASN E 1 63 ? 9.651 58.382 65.434 1.00 91.53 85 ASN E N 1
ATOM 4602 C CA . ASN E 1 63 ? 9.475 57.344 64.459 1.00 89.22 85 ASN E CA 1
ATOM 4603 C C . ASN E 1 63 ? 8.433 57.796 63.422 1.00 87.66 85 ASN E C 1
ATOM 4604 O O . ASN E 1 63 ? 7.661 56.987 62.897 1.00 82.34 85 ASN E O 1
ATOM 4609 N N . GLY E 1 64 ? 8.393 59.095 63.164 1.00 78.37 86 GLY E N 1
ATOM 4610 C CA . GLY E 1 64 ? 7.439 59.694 62.231 1.00 73.27 86 GLY E CA 1
ATOM 4611 C C . GLY E 1 64 ? 7.467 59.142 60.812 1.00 92.48 86 GLY E C 1
ATOM 4612 O O . GLY E 1 64 ? 6.412 58.938 60.219 1.00 81.43 86 GLY E O 1
ATOM 4613 N N . ALA E 1 65 ? 8.674 58.892 60.279 1.00 99.21 87 ALA E N 1
ATOM 4614 C CA . ALA E 1 65 ? 8.835 58.427 58.892 1.00 85.15 87 ALA E CA 1
ATOM 4615 C C . ALA E 1 65 ? 8.875 56.896 58.698 1.00 69.57 87 ALA E C 1
ATOM 4616 O O . ALA E 1 65 ? 8.900 56.401 57.585 1.00 63.83 87 ALA E O 1
ATOM 4618 N N . SER E 1 66 ? 8.822 56.167 59.791 1.00 67.34 88 SER E N 1
ATOM 4619 C CA . SER E 1 66 ? 8.949 54.752 59.791 1.00 49.71 88 SER E CA 1
ATOM 4620 C C . SER E 1 66 ? 7.726 53.981 59.320 1.00 55.72 88 SER E C 1
ATOM 4621 O O . SER E 1 66 ? 7.159 53.160 60.073 1.00 66.98 88 SER E O 1
ATOM 4624 N N . PHE E 1 67 ? 7.379 54.137 58.046 1.00 57.23 89 PHE E N 1
ATOM 4625 C CA . PHE E 1 67 ? 6.207 53.426 57.535 1.00 80.14 89 PHE E CA 1
ATOM 4626 C C . PHE E 1 67 ? 6.194 53.164 56.031 1.00 70.46 89 PHE E C 1
ATOM 4627 O O . PHE E 1 67 ? 6.784 53.928 55.234 1.00 57.15 89 PHE E O 1
ATOM 4635 N N . ASN E 1 68 ? 5.439 52.135 55.664 1.00 62.55 90 ASN E N 1
ATOM 4636 C CA . ASN E 1 68 ? 4.991 51.895 54.290 1.00 66.13 90 ASN E CA 1
ATOM 4637 C C . ASN E 1 68 ? 3.581 52.378 53.988 1.00 75.19 90 ASN E C 1
ATOM 4638 O O . ASN E 1 68 ? 2.687 52.310 54.827 1.00 71.04 90 ASN E O 1
ATOM 4643 N N . ILE E 1 69 ? 3.388 52.834 52.767 1.00 66.01 91 ILE E N 1
ATOM 4644 C CA . ILE E 1 69 ? 2.091 53.309 52.342 1.00 73.19 91 ILE E CA 1
ATOM 4645 C C . ILE E 1 69 ? 1.802 52.875 50.905 1.00 69.37 91 ILE E C 1
ATOM 4646 O O . ILE E 1 69 ? 2.649 52.970 50.035 1.00 79.16 91 ILE E O 1
ATOM 4651 N N . GLY E 1 70 ? 0.590 52.426 50.663 1.00 83.36 92 GLY E N 1
ATOM 4652 C CA . GLY E 1 70 ? 0.167 52.107 49.323 1.00 69.07 92 GLY E CA 1
ATOM 4653 C C . GLY E 1 70 ? -1.313 51.883 49.095 1.00 78.92 92 GLY E C 1
ATOM 4654 O O . GLY E 1 70 ? -2.082 51.614 50.043 1.00 73.09 92 GLY E O 1
ATOM 4655 N N . ARG E 1 71 ? -1.689 51.993 47.819 1.00 62.51 93 ARG E N 1
ATOM 4656 C CA . ARG E 1 71 ? -3.078 51.890 47.396 1.00 65.75 93 ARG E CA 1
ATOM 4657 C C . ARG E 1 71 ? -3.612 50.481 47.171 1.00 59.44 93 ARG E C 1
ATOM 4658 O O . ARG E 1 71 ? -2.883 49.516 47.251 1.00 76.30 93 ARG E O 1
ATOM 4666 N N . TYR E 1 72 ? -4.914 50.393 46.944 1.00 77.37 94 TYR E N 1
ATOM 4667 C CA . TYR E 1 72 ? -5.672 49.134 46.666 1.00 85.95 94 TYR E CA 1
ATOM 4668 C C . TYR E 1 72 ? -5.678 48.096 47.781 1.00 66.60 94 TYR E C 1
ATOM 4669 O O . TYR E 1 72 ? -5.605 48.454 48.958 1.00 93.46 94 TYR E O 1
ATOM 4678 N N . THR E 1 73 ? -5.825 46.831 47.447 1.00 69.53 95 THR E N 1
ATOM 4679 C CA . THR E 1 73 ? -5.997 45.809 48.493 1.00 76.59 95 THR E CA 1
ATOM 4680 C C . THR E 1 73 ? -4.689 45.527 49.244 1.00 81.96 95 THR E C 1
ATOM 4681 O O . THR E 1 73 ? -3.589 45.926 48.790 1.00 73.59 95 THR E O 1
ATOM 4685 N N . LYS E 1 74 ? -4.824 44.823 50.369 1.00 75.49 96 LYS E N 1
ATOM 4686 C CA . LYS E 1 74 ? -3.670 44.447 51.203 1.00 105.65 96 LYS E CA 1
ATOM 4687 C C . LYS E 1 74 ? -2.607 43.692 50.420 1.00 84.56 96 LYS E C 1
ATOM 4688 O O . LYS E 1 74 ? -1.465 44.113 50.395 1.00 89.08 96 LYS E O 1
ATOM 4694 N N . GLU E 1 75 ? -2.993 42.595 49.786 1.00 93.38 97 GLU E N 1
ATOM 4695 C CA . GLU E 1 75 ? -2.033 41.759 49.091 1.00 84.29 97 GLU E CA 1
ATOM 4696 C C . GLU E 1 75 ? -1.398 42.571 48.020 1.00 65.82 97 GLU E C 1
ATOM 4697 O O . GLU E 1 75 ? -0.183 42.531 47.851 1.00 91.17 97 GLU E O 1
ATOM 4703 N N . GLN E 1 76 ? -2.202 43.330 47.321 1.00 55.62 98 GLN E N 1
ATOM 4704 C CA . GLN E 1 76 ? -1.664 44.180 46.267 1.00 74.61 98 GLN E CA 1
ATOM 4705 C C . GLN E 1 76 ? -0.671 45.220 46.765 1.00 68.65 98 GLN E C 1
ATOM 4706 O O . GLN E 1 76 ? 0.381 45.400 46.179 1.00 89.86 98 GLN E O 1
ATOM 4712 N N . ALA E 1 77 ? -1.019 45.907 47.848 1.00 97.61 99 ALA E N 1
ATOM 4713 C CA . ALA E 1 77 ? -0.158 46.975 48.363 1.00 90.56 99 ALA E CA 1
ATOM 4714 C C . ALA E 1 77 ? 1.157 46.426 48.902 1.00 106.50 99 ALA E C 1
ATOM 4715 O O . ALA E 1 77 ? 2.205 47.046 48.761 1.00 70.03 99 ALA E O 1
ATOM 4717 N N . PHE E 1 78 ? 1.075 45.269 49.552 1.00 67.47 100 PHE E N 1
ATOM 4718 C CA . PHE E 1 78 ? 2.224 44.631 50.160 1.00 79.88 100 PHE E CA 1
ATOM 4719 C C . PHE E 1 78 ? 3.173 44.148 49.060 1.00 103.88 100 PHE E C 1
ATOM 4720 O O . PHE E 1 78 ? 4.375 44.384 49.139 1.00 90.28 100 PHE E O 1
ATOM 4728 N N . ALA E 1 79 ? 2.615 43.509 48.024 1.00 95.92 101 ALA E N 1
ATOM 4729 C CA . ALA E 1 79 ? 3.394 43.006 46.887 1.00 64.61 101 ALA E CA 1
ATOM 4730 C C . ALA E 1 79 ? 4.274 44.108 46.290 1.00 72.17 101 ALA E C 1
ATOM 4731 O O . ALA E 1 79 ? 5.454 43.876 46.078 1.00 101.90 101 ALA E O 1
ATOM 4733 N N . GLU E 1 80 ? 3.716 45.301 46.084 1.00 59.81 102 GLU E N 1
ATOM 4734 C CA . GLU E 1 80 ? 4.486 46.447 45.609 1.00 79.73 102 GLU E CA 1
ATOM 4735 C C . GLU E 1 80 ? 5.680 46.782 46.475 1.00 88.20 102 GLU E C 1
ATOM 4736 O O . GLU E 1 80 ? 6.716 47.190 45.959 1.00 99.37 102 GLU E O 1
ATOM 4742 N N . TRP E 1 81 ? 5.518 46.647 47.787 1.00 89.99 103 TRP E N 1
ATOM 4743 C CA . TRP E 1 81 ? 6.605 46.893 48.715 1.00 102.33 103 TRP E CA 1
ATOM 4744 C C . TRP E 1 81 ? 7.651 45.801 48.613 1.00 91.32 103 TRP E C 1
ATOM 4745 O O . TRP E 1 81 ? 8.850 46.095 48.58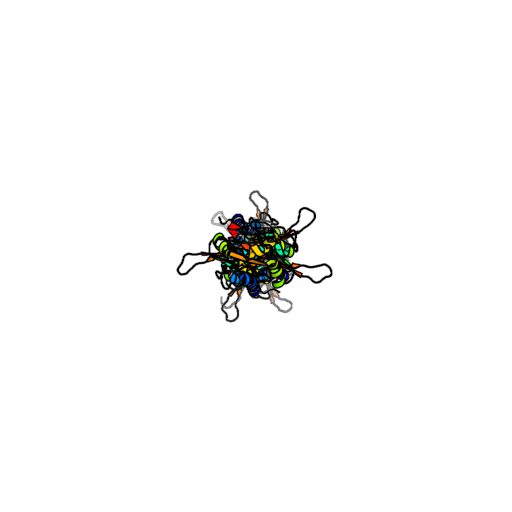9 1.00 77.69 103 TRP E O 1
ATOM 4756 N N . THR E 1 82 ? 7.197 44.547 48.551 1.00 57.12 104 THR E N 1
ATOM 4757 C CA . THR E 1 82 ? 8.123 43.429 48.478 1.00 67.50 104 THR E CA 1
ATOM 4758 C C . THR E 1 82 ? 8.861 43.364 47.128 1.00 68.96 104 THR E C 1
ATOM 4759 O O . THR E 1 82 ? 9.964 42.863 47.069 1.00 101.80 104 THR E O 1
ATOM 4763 N N . ALA E 1 83 ? 8.232 43.875 46.077 1.00 67.07 105 ALA E N 1
ATOM 4764 C CA . ALA E 1 83 ? 8.844 44.007 44.754 1.00 89.16 105 ALA E CA 1
ATOM 4765 C C . ALA E 1 83 ? 10.084 44.911 44.697 1.00 78.51 105 ALA E C 1
ATOM 4766 O O . ALA E 1 83 ? 10.951 44.726 43.840 1.00 140.36 105 ALA E O 1
ATOM 4768 N N . THR E 1 84 ? 10.203 45.846 45.618 1.00 70.40 106 THR E N 1
ATOM 4769 C CA . THR E 1 84 ? 11.374 46.717 45.622 1.00 72.20 106 THR E CA 1
ATOM 4770 C C . THR E 1 84 ? 12.647 45.965 46.048 1.00 91.97 106 THR E C 1
ATOM 4771 O O . THR E 1 84 ? 13.741 46.521 45.903 1.00 70.65 106 THR E O 1
ATOM 4775 N N . SER E 1 85 ? 12.511 44.718 46.534 1.00 56.34 107 SER E N 1
ATOM 4776 C CA . SER E 1 85 ? 13.671 43.908 46.998 1.00 69.96 107 SER E CA 1
ATOM 4777 C C . SER E 1 85 ? 14.841 43.825 46.011 1.00 97.28 107 SER E C 1
ATOM 4778 O O . SER E 1 85 ? 16.006 43.998 46.395 1.00 73.41 107 SER E O 1
ATOM 4781 N N . GLY E 1 86 ? 14.516 43.592 44.743 1.00 76.17 108 GLY E N 1
ATOM 4782 C CA . GLY E 1 86 ? 15.499 43.473 43.680 1.00 75.58 108 GLY E CA 1
ATOM 4783 C C . GLY E 1 86 ? 16.628 44.497 43.681 1.00 100.34 108 GLY E C 1
ATOM 4784 O O . GLY E 1 86 ? 17.736 44.175 43.252 1.00 112.98 108 GLY E O 1
ATOM 4785 N N . SER E 1 87 ? 16.385 45.711 44.170 1.00 56.39 109 SER E N 1
ATOM 4786 C CA . SER E 1 87 ? 17.457 46.705 44.135 1.00 64.68 109 SER E CA 1
ATOM 4787 C C . SER E 1 87 ? 18.132 46.924 45.489 1.00 72.14 109 SER E C 1
ATOM 4788 O O . SER E 1 87 ? 18.936 47.872 45.665 1.00 68.24 109 SER E O 1
ATOM 4791 N N . PHE E 1 88 ? 17.840 46.034 46.443 1.00 53.18 110 PHE E N 1
ATOM 4792 C CA . PHE E 1 88 ? 18.517 46.098 47.736 1.00 68.39 110 PHE E CA 1
ATOM 4793 C C . PHE E 1 88 ? 20.002 46.043 47.483 1.00 83.53 110 PHE E C 1
ATOM 4794 O O . PHE E 1 88 ? 20.462 45.097 46.843 1.00 91.50 110 PHE E O 1
ATOM 4802 N N . PRO E 1 89 ? 20.760 46.993 48.003 1.00 79.97 111 PRO E N 1
ATOM 4803 C CA . PRO E 1 89 ? 20.364 47.800 49.115 1.00 100.66 111 PRO E CA 1
ATOM 4804 C C . PRO E 1 89 ? 20.373 49.284 48.795 1.00 98.74 111 PRO E C 1
ATOM 4805 O O . PRO E 1 89 ? 20.871 50.083 49.594 1.00 81.57 111 PRO E O 1
ATOM 4809 N N . ASP E 1 90 ? 19.868 49.679 47.639 1.00 73.67 112 ASP E N 1
ATOM 4810 C CA . ASP E 1 90 ? 19.747 51.129 47.452 1.00 116.21 112 ASP E CA 1
ATOM 4811 C C . ASP E 1 90 ? 18.432 51.702 48.064 1.00 111.01 112 ASP E C 1
ATOM 4812 O O . ASP E 1 90 ? 17.506 50.950 48.424 1.00 72.24 112 ASP E O 1
ATOM 4817 N N . ASP E 1 91 ? 18.365 53.027 48.164 1.00 91.75 113 ASP E N 1
ATOM 4818 C CA . ASP E 1 91 ? 17.208 53.747 48.718 1.00 106.20 113 ASP E CA 1
ATOM 4819 C C . ASP E 1 91 ? 15.831 53.330 48.185 1.00 114.78 113 ASP E C 1
ATOM 4820 O O . ASP E 1 91 ? 14.816 53.432 48.886 1.00 108.29 113 ASP E O 1
ATOM 4825 N N . ARG E 1 92 ? 15.792 52.852 46.953 1.00 75.05 114 ARG E N 1
ATOM 4826 C CA . ARG E 1 92 ? 14.515 52.430 46.379 1.00 76.22 114 ARG E CA 1
ATOM 4827 C C . ARG E 1 92 ? 13.969 51.153 46.987 1.00 81.10 114 ARG E C 1
ATOM 4828 O O . ARG E 1 92 ? 12.777 50.888 46.871 1.00 82.95 114 ARG E O 1
ATOM 4836 N N . SER E 1 93 ? 14.819 50.370 47.641 1.00 70.72 115 SER E N 1
ATOM 4837 C CA . SER E 1 93 ? 14.359 49.108 48.224 1.00 73.93 115 SER E CA 1
ATOM 4838 C C . SER E 1 93 ? 13.913 49.298 49.668 1.00 100.99 115 SER E C 1
ATOM 4839 O O . SER E 1 93 ? 13.509 48.330 50.307 1.00 74.74 115 SER E O 1
ATOM 4842 N N . ILE E 1 94 ? 13.993 50.529 50.181 1.00 84.12 116 ILE E N 1
ATOM 4843 C CA . ILE E 1 94 ? 13.627 50.834 51.571 1.00 80.22 116 ILE E CA 1
ATOM 4844 C C . ILE E 1 94 ? 12.282 50.201 52.044 1.00 81.02 116 ILE E C 1
ATOM 4845 O O . ILE E 1 94 ? 12.205 49.603 53.115 1.00 73.74 116 ILE E O 1
ATOM 4850 N N . PRO E 1 95 ? 11.220 50.337 51.243 1.00 62.95 117 PRO E N 1
ATOM 4851 C CA . PRO E 1 95 ? 9.974 49.621 51.595 1.00 50.05 117 PRO E CA 1
ATOM 4852 C C . PRO E 1 95 ? 10.164 48.186 51.954 1.00 60.85 117 PRO E C 1
ATOM 4853 O O . PRO E 1 95 ? 9.586 47.714 52.942 1.00 75.14 117 PRO E O 1
ATOM 4857 N N . TRP E 1 96 ? 10.974 47.478 51.177 1.00 78.62 118 TRP E N 1
ATOM 4858 C CA . TRP E 1 96 ? 11.249 46.074 51.459 1.00 69.97 118 TRP E CA 1
ATOM 4859 C C . TRP E 1 96 ? 12.067 45.923 52.720 1.00 76.72 118 TRP E C 1
ATOM 4860 O O . TRP E 1 96 ? 11.827 45.004 53.514 1.00 62.72 118 TRP E O 1
ATOM 4871 N N . GLN E 1 97 ? 13.008 46.827 52.928 1.00 48.65 119 GLN E N 1
ATOM 4872 C CA . GLN E 1 97 ? 13.882 46.713 54.099 1.00 67.56 119 GLN E CA 1
ATOM 4873 C C . GLN E 1 97 ? 13.112 46.764 55.392 1.00 82.60 119 GLN E C 1
ATOM 4874 O O . GLN E 1 97 ? 13.398 45.988 56.299 1.00 80.38 119 GLN E O 1
ATOM 4880 N N . ARG E 1 98 ? 12.120 47.657 55.461 1.00 73.21 120 ARG E N 1
ATOM 4881 C CA . ARG E 1 98 ? 11.366 47.859 56.688 1.00 70.60 120 ARG E CA 1
ATOM 4882 C C . ARG E 1 98 ? 10.711 46.566 57.105 1.00 67.69 120 ARG E C 1
ATOM 4883 O O . ARG E 1 98 ? 10.637 46.269 58.278 1.00 65.60 120 ARG E O 1
ATOM 4891 N N . ILE E 1 99 ? 10.238 45.805 56.126 1.00 56.48 121 ILE E N 1
ATOM 4892 C CA . ILE E 1 99 ? 9.546 44.562 56.396 1.00 49.85 121 ILE E CA 1
ATOM 4893 C C . ILE E 1 99 ? 10.538 43.530 56.880 1.00 73.67 121 ILE E C 1
ATOM 4894 O O . ILE E 1 99 ? 10.248 42.696 57.741 1.00 72.50 121 ILE E O 1
ATOM 4899 N N . VAL E 1 100 ? 11.733 43.610 56.318 1.00 76.22 122 VAL E N 1
ATOM 4900 C CA . VAL E 1 100 ? 12.687 42.523 56.417 1.00 105.30 122 VAL E CA 1
ATOM 4901 C C . VAL E 1 100 ? 13.816 42.740 57.434 1.00 96.23 122 VAL E C 1
ATOM 4902 O O . VAL E 1 100 ? 14.531 41.799 57.748 1.00 90.04 122 VAL E O 1
ATOM 4906 N N . ALA E 1 101 ? 13.954 43.966 57.945 1.00 75.86 123 ALA E N 1
ATOM 4907 C CA . ALA E 1 101 ? 14.973 44.324 58.942 1.00 82.64 123 ALA E CA 1
ATOM 4908 C C . ALA E 1 101 ? 14.995 43.384 60.137 1.00 72.85 123 ALA E C 1
ATOM 4909 O O . ALA E 1 101 ? 13.996 43.203 60.804 1.00 81.05 123 ALA E O 1
ATOM 4911 N N . ASN E 1 102 ? 16.158 42.820 60.418 1.00 81.23 124 ASN E N 1
ATOM 4912 C CA . ASN E 1 102 ? 16.369 41.990 61.594 1.00 95.35 124 ASN E CA 1
ATOM 4913 C C . ASN E 1 102 ? 15.951 42.719 62.870 1.00 103.30 124 ASN E C 1
ATOM 4914 O O . ASN E 1 102 ? 15.426 42.094 63.807 1.00 74.34 124 ASN E O 1
ATOM 4919 N N . SER E 1 103 ? 16.195 44.036 62.884 1.00 70.04 125 SER E N 1
ATOM 4920 C CA . SER E 1 103 ? 15.949 44.877 64.045 1.00 96.20 125 SER E CA 1
ATOM 4921 C C . SER E 1 103 ? 14.474 45.112 64.349 1.00 103.23 125 SER E C 1
ATOM 4922 O O . SER E 1 103 ? 14.113 45.252 65.521 1.00 116.36 125 SER E O 1
ATOM 4925 N N . ALA E 1 104 ? 13.642 45.163 63.307 1.00 84.88 126 ALA E N 1
ATOM 4926 C CA . ALA E 1 104 ? 12.225 45.385 63.467 1.00 64.49 126 ALA E CA 1
ATOM 4927 C C . ALA E 1 104 ? 11.572 44.330 64.361 1.00 83.26 126 ALA E C 1
ATOM 4928 O O . ALA E 1 104 ? 11.797 43.145 64.192 1.00 75.03 126 ALA E O 1
ATOM 4930 N N . GLN E 1 105 ? 10.771 44.784 65.325 1.00 83.55 127 GLN E N 1
ATOM 4931 C CA . GLN E 1 105 ? 10.110 43.881 66.267 1.00 63.62 127 GLN E CA 1
ATOM 4932 C C . GLN E 1 105 ? 8.609 43.934 66.168 1.00 68.68 127 GLN E C 1
ATOM 4933 O O . GLN E 1 105 ? 7.914 42.920 66.397 1.00 65.22 127 GLN E O 1
ATOM 4939 N N . LYS E 1 106 ? 8.088 45.114 65.813 1.00 71.78 128 LYS E N 1
ATOM 4940 C CA . LYS E 1 106 ? 6.645 45.314 65.830 1.00 75.01 128 LYS E CA 1
ATOM 4941 C C . LYS E 1 106 ? 6.087 46.050 64.633 1.00 72.83 128 LYS E C 1
ATOM 4942 O O . LYS E 1 106 ? 6.711 46.976 64.086 1.00 67.45 128 LYS E O 1
ATOM 4948 N N . VAL E 1 107 ? 4.877 45.663 64.259 1.00 60.01 129 VAL E N 1
ATOM 4949 C CA . VAL E 1 107 ? 4.174 46.328 63.165 1.00 59.72 129 VAL E CA 1
ATOM 4950 C C . VAL E 1 107 ? 2.720 46.635 63.528 1.00 73.29 129 VAL E C 1
ATOM 4951 O O . VAL E 1 107 ? 2.049 45.841 64.223 1.00 64.87 129 VAL E O 1
ATOM 4955 N N . GLY E 1 108 ? 2.213 47.747 63.004 1.00 50.86 130 GLY E N 1
ATOM 4956 C CA . GLY E 1 108 ? 0.774 47.966 63.080 1.00 53.10 130 GLY E CA 1
ATOM 4957 C C . GLY E 1 108 ? 0.275 48.634 61.842 1.00 69.69 130 GLY E C 1
ATOM 4958 O O . GLY E 1 108 ? 0.902 49.592 61.338 1.00 60.79 130 GLY E O 1
ATOM 4959 N N . CYS E 1 109 ? -0.857 48.151 61.348 1.00 68.48 131 CYS E N 1
ATOM 4960 C CA . CYS E 1 109 ? -1.371 48.670 60.074 1.00 81.47 131 CYS E CA 1
ATOM 4961 C C . CYS E 1 109 ? -2.737 49.343 60.178 1.00 82.75 131 CYS E C 1
ATOM 4962 O O . CYS E 1 109 ? -3.548 49.039 61.059 1.00 83.60 131 CYS E O 1
ATOM 4965 N N . GLY E 1 110 ? -2.979 50.238 59.234 1.00 65.34 132 GLY E N 1
ATOM 4966 C CA . GLY E 1 110 ? -4.186 51.034 59.138 1.00 70.96 132 GLY E CA 1
ATOM 4967 C C . GLY E 1 110 ? -4.702 51.116 57.725 1.00 70.84 132 GLY E C 1
ATOM 4968 O O . GLY E 1 110 ? -4.043 50.689 56.784 1.00 103.66 132 GLY E O 1
ATOM 4969 N N . GLU E 1 111 ? -5.864 51.729 57.578 1.00 78.30 133 GLU E N 1
ATOM 4970 C CA . GLU E 1 111 ? -6.661 51.657 56.364 1.00 81.97 133 GLU E CA 1
ATOM 4971 C C . GLU E 1 111 ? -7.610 52.864 56.294 1.00 75.69 133 GLU E C 1
ATOM 4972 O O . GLU E 1 111 ? -8.067 53.382 57.306 1.00 87.55 133 GLU E O 1
ATOM 4978 N N . ALA E 1 112 ? -7.925 53.282 55.086 1.00 76.03 134 ALA E N 1
ATOM 4979 C CA . ALA E 1 112 ? -8.822 54.413 54.842 1.00 81.26 134 ALA E CA 1
ATOM 4980 C C . ALA E 1 112 ? -9.460 54.208 53.493 1.00 80.90 134 ALA E C 1
ATOM 4981 O O . ALA E 1 112 ? -8.896 53.531 52.655 1.00 108.75 134 ALA E O 1
ATOM 4983 N N . THR E 1 113 ? -10.637 54.780 53.282 1.00 96.36 135 THR E N 1
ATOM 4984 C CA . THR E 1 113 ? -11.266 54.736 51.971 1.00 94.34 135 THR E CA 1
ATOM 4985 C C . THR E 1 113 ? -11.277 56.124 51.384 1.00 79.54 135 THR E C 1
ATOM 4986 O O . THR E 1 113 ? -11.771 57.039 52.010 1.00 104.47 135 THR E O 1
ATOM 4990 N N . CYS E 1 114 ? -10.710 56.285 50.199 1.00 96.09 136 CYS E N 1
ATOM 4991 C CA . CYS E 1 114 ? -10.703 57.592 49.534 1.00 114.36 136 CYS E CA 1
ATOM 4992 C C . CYS E 1 114 ? -11.446 57.482 48.214 1.00 124.93 136 CYS E C 1
ATOM 4993 O O . CYS E 1 114 ? -11.679 56.376 47.718 1.00 116.38 136 CYS E O 1
ATOM 4996 N N . VAL E 1 115 ? -11.835 58.628 47.656 1.00 137.73 137 VAL E N 1
ATOM 4997 C CA . VAL E 1 115 ? -12.520 58.649 46.360 1.00 161.91 137 VAL E CA 1
ATOM 4998 C C . VAL E 1 115 ? -11.854 59.612 45.388 1.00 171.49 137 VAL E C 1
ATOM 4999 O O . VAL E 1 115 ? -11.490 60.743 45.746 1.00 126.89 137 VAL E O 1
ATOM 5003 N N . LEU E 1 116 ? -11.719 59.163 44.144 1.00 153.94 138 LEU E N 1
ATOM 5004 C CA . LEU E 1 116 ? -11.273 60.014 43.047 1.00 160.00 138 LEU E CA 1
ATOM 5005 C C . LEU E 1 116 ? -12.426 60.927 42.636 1.00 181.06 138 LEU E C 1
ATOM 5006 O O . LEU E 1 116 ? -13.587 60.620 42.925 1.00 176.85 138 LEU E O 1
ATOM 5008 N N . GLU E 1 117 ? -12.108 62.042 41.984 1.00 178.33 139 GLU E N 1
ATOM 5009 C CA . GLU E 1 117 ? -13.121 63.049 41.617 1.00 186.32 139 GLU E CA 1
ATOM 5010 C C . GLU E 1 117 ? -14.307 62.467 40.840 1.00 189.94 139 GLU E C 1
ATOM 5011 O O . GLU E 1 117 ? -15.459 62.728 41.177 1.00 173.84 139 GLU E O 1
ATOM 5013 N N . GLY E 1 118 ? -14.022 61.676 39.815 1.00 185.83 140 GLY E N 1
ATOM 5014 C CA . GLY E 1 118 ? -15.075 61.016 39.048 1.00 143.18 140 GLY E CA 1
ATOM 5015 C C . GLY E 1 118 ? -15.065 59.524 39.327 1.00 176.67 140 GLY E C 1
ATOM 5016 O O . GLY E 1 118 ? -16.110 58.872 39.321 1.00 153.15 140 GLY E O 1
ATOM 5017 N N . ASP E 1 119 ? -13.871 59.001 39.596 1.00 213.73 141 ASP E N 1
ATOM 5018 C CA . ASP E 1 119 ? -13.661 57.572 39.744 1.00 224.23 141 ASP E CA 1
ATOM 5019 C C . ASP E 1 119 ? -14.095 57.010 41.095 1.00 207.23 141 ASP E C 1
ATOM 5020 O O . ASP E 1 119 ? -14.324 57.751 42.053 1.00 182.45 141 ASP E O 1
ATOM 5022 N N . MET E 1 120 ? -14.198 55.682 41.130 1.00 180.52 142 MET E N 1
ATOM 5023 C CA . MET E 1 120 ? -14.681 54.919 42.269 1.00 175.95 142 MET E CA 1
ATOM 5024 C C . MET E 1 120 ? -13.753 54.952 43.491 1.00 192.75 142 MET E C 1
ATOM 5025 O O . MET E 1 120 ? -12.594 55.374 43.414 1.00 152.11 142 MET E O 1
ATOM 5027 N N . ALA E 1 121 ? -14.292 54.497 44.618 1.00 195.56 143 ALA E N 1
ATOM 5028 C CA . ALA E 1 121 ? -13.571 54.453 45.893 1.00 150.27 143 ALA E CA 1
ATOM 5029 C C . ALA E 1 121 ? -12.410 53.465 45.871 1.00 132.96 143 ALA E C 1
ATOM 5030 O O . ALA E 1 121 ? -12.532 52.387 45.305 1.00 138.69 143 ALA E O 1
ATOM 5032 N N . TYR E 1 122 ? -11.298 53.832 46.495 1.00 145.51 144 TYR E N 1
ATOM 5033 C CA . TYR E 1 122 ? -10.155 52.930 46.631 1.00 125.80 144 TYR E CA 1
ATOM 5034 C C . TYR E 1 122 ? -9.613 52.993 48.038 1.00 113.95 144 TYR E C 1
ATOM 5035 O O . TYR E 1 122 ? -9.842 53.970 48.747 1.00 122.86 144 TYR E O 1
ATOM 5044 N N . THR E 1 123 ? -8.863 51.972 48.425 1.00 88.61 145 THR E N 1
ATOM 5045 C CA . THR E 1 123 ? -8.280 51.923 49.770 1.00 77.77 145 THR E CA 1
ATOM 5046 C C . THR E 1 123 ? -6.864 52.530 49.860 1.00 71.01 145 THR E C 1
ATOM 5047 O O . THR E 1 123 ? -6.058 52.357 48.970 1.00 85.31 145 THR E O 1
ATOM 5051 N N . VAL E 1 124 ? -6.568 53.234 50.943 1.00 79.29 146 VAL E N 1
ATOM 5052 C CA . VAL E 1 124 ? -5.170 53.505 51.334 1.00 63.35 146 VAL E CA 1
ATOM 5053 C C . VAL E 1 124 ? -4.730 52.630 52.543 1.00 58.19 146 VAL E C 1
ATOM 5054 O O . VAL E 1 124 ? -5.480 52.420 53.490 1.00 91.28 146 VAL E O 1
ATOM 5058 N N . ASN E 1 125 ? -3.526 52.077 52.452 1.00 72.37 147 ASN E N 1
ATOM 5059 C CA . ASN E 1 125 ? -2.984 51.204 53.477 1.00 62.77 147 ASN E CA 1
ATOM 5060 C C . ASN E 1 125 ? -1.717 51.804 53.988 1.00 67.54 147 ASN E C 1
ATOM 5061 O O . ASN E 1 125 ? -0.941 52.383 53.211 1.00 65.07 147 ASN E O 1
ATOM 5066 N N . VAL E 1 126 ? -1.540 51.704 55.313 1.00 59.88 148 VAL E N 1
ATOM 5067 C CA . VAL E 1 126 ? -0.328 52.141 55.958 1.00 55.40 148 VAL E CA 1
ATOM 5068 C C . VAL E 1 126 ? 0.079 51.132 57.001 1.00 55.64 148 VAL E C 1
ATOM 5069 O O . VAL E 1 126 ? -0.760 50.677 57.758 1.00 69.15 148 VAL E O 1
ATOM 5073 N N . CYS E 1 127 ? 1.366 50.738 57.001 1.00 61.99 149 CYS E N 1
ATOM 5074 C CA . CYS E 1 127 ? 1.887 49.950 58.091 1.00 72.20 149 CYS E CA 1
ATOM 5075 C C . CYS E 1 127 ? 3.051 50.678 58.726 1.00 75.68 149 CYS E C 1
ATOM 5076 O O . CYS E 1 127 ? 3.887 51.255 58.040 1.00 69.96 149 CYS E O 1
ATOM 5079 N N . TYR E 1 128 ? 3.079 50.671 60.052 1.00 68.73 150 TYR E N 1
ATOM 5080 C CA . TYR E 1 128 ? 4.152 51.311 60.790 1.00 65.35 150 TYR E CA 1
ATOM 5081 C C . TYR E 1 128 ? 5.018 50.238 61.383 1.00 67.60 150 TYR E C 1
ATOM 5082 O O . TYR E 1 128 ? 4.530 49.128 61.716 1.00 65.52 150 TYR E O 1
ATOM 5091 N N . TYR E 1 129 ? 6.301 50.543 61.523 1.00 58.83 151 TYR E N 1
ATOM 5092 C CA . TYR E 1 129 ? 7.200 49.511 62.087 1.00 80.97 151 TYR E CA 1
ATOM 5093 C C . TYR E 1 129 ? 7.982 50.043 63.270 1.00 65.10 151 TYR E C 1
ATOM 5094 O O . TYR E 1 129 ? 8.419 51.214 63.263 1.00 62.27 151 TYR E O 1
ATOM 5103 N N . ASP E 1 130 ? 8.195 49.178 64.255 1.00 57.93 152 ASP E N 1
ATOM 5104 C CA . ASP E 1 130 ? 9.107 49.522 65.363 1.00 75.67 152 ASP E CA 1
ATOM 5105 C C . ASP E 1 130 ? 10.120 48.427 65.646 1.00 74.39 152 ASP E C 1
ATOM 5106 O O . ASP E 1 130 ? 9.742 47.252 65.659 1.00 65.79 152 ASP E O 1
ATOM 5111 N N . PRO E 1 131 ? 11.389 48.751 65.903 1.00 81.86 153 PRO E N 1
ATOM 5112 C CA . PRO E 1 131 ? 11.969 50.108 65.960 1.00 74.38 153 PRO E CA 1
ATOM 5113 C C . PRO E 1 131 ? 12.177 50.605 64.579 1.00 79.40 153 PRO E C 1
ATOM 5114 O O . PRO E 1 131 ? 12.164 49.790 63.653 1.00 76.53 153 PRO E O 1
ATOM 5118 N N . PRO E 1 132 ? 12.382 51.921 64.413 1.00 69.18 154 PRO E N 1
ATOM 5119 C CA . PRO E 1 132 ? 12.535 52.405 63.044 1.00 95.20 154 PRO E CA 1
ATOM 5120 C C . PRO E 1 132 ? 13.834 51.914 62.404 1.00 87.95 154 PRO E C 1
ATOM 5121 O O . PRO E 1 132 ? 14.800 51.614 63.093 1.00 142.50 154 PRO E O 1
ATOM 5125 N N . LEU E 1 133 ? 13.822 51.861 61.086 1.00 99.73 155 LEU E N 1
ATOM 5126 C CA . LEU E 1 133 ? 14.987 51.593 60.282 1.00 88.31 155 LEU E CA 1
ATOM 5127 C C . LEU E 1 133 ? 16.122 52.569 60.562 1.00 109.76 155 LEU E C 1
ATOM 5128 O O . LEU E 1 133 ? 15.915 53.774 60.734 1.00 96.74 155 LEU E O 1
ATOM 5133 N N . SER E 1 134 ? 17.323 52.009 60.606 1.00 130.18 156 SER E N 1
ATOM 5134 C CA . SER E 1 134 ? 18.550 52.746 60.842 1.00 121.53 156 SER E CA 1
ATOM 5135 C C . SER E 1 134 ? 19.475 52.615 59.609 1.00 118.34 156 SER E C 1
ATOM 5136 O O . SER E 1 134 ? 19.001 52.517 58.480 1.00 116.02 156 SER E O 1
ATOM 5139 N N . ASP E 1 135 ? 20.782 52.604 59.843 1.00 134.38 157 ASP E N 1
ATOM 5140 C CA . ASP E 1 135 ? 21.787 52.337 58.820 1.00 114.82 157 ASP E CA 1
ATOM 5141 C C . ASP E 1 135 ? 21.807 50.860 58.381 1.00 130.11 157 ASP E C 1
ATOM 5142 O O . ASP E 1 135 ? 21.316 49.968 59.114 1.00 94.92 157 ASP E O 1
ATOM 5147 N N . TYR E 1 136 ? 22.439 50.634 57.223 1.00 95.16 158 TYR E N 1
ATOM 5148 C CA . TYR E 1 136 ? 22.663 49.311 56.631 1.00 93.90 158 TYR E CA 1
ATOM 5149 C C . TYR E 1 136 ? 23.096 48.198 57.594 1.00 104.14 158 TYR E C 1
ATOM 5150 O O . TYR E 1 136 ? 22.483 47.115 57.603 1.00 80.74 158 TYR E O 1
ATOM 5159 N N . TYR E 1 137 ? 24.159 48.431 58.364 1.00 90.73 159 TYR E N 1
ATOM 5160 C CA . TYR E 1 137 ? 24.654 47.373 59.267 1.00 104.85 159 TYR E CA 1
ATOM 5161 C C . TYR E 1 137 ? 23.679 47.099 60.393 1.00 94.86 159 TYR E C 1
ATOM 5162 O O . TYR E 1 137 ? 23.470 45.934 60.754 1.00 94.62 159 TYR E O 1
ATOM 5171 N N . THR E 1 138 ? 23.087 48.170 60.930 1.00 116.37 160 THR E N 1
ATOM 5172 C CA . THR E 1 138 ? 22.201 48.072 62.095 1.00 110.49 160 THR E CA 1
ATOM 5173 C C . THR E 1 138 ? 20.939 47.277 61.798 1.00 120.04 160 THR E C 1
ATOM 5174 O O . THR E 1 138 ? 20.499 46.472 62.651 1.00 84.76 160 THR E O 1
ATOM 5178 N N . ASN E 1 139 ? 20.381 47.497 60.597 1.00 76.56 161 ASN E N 1
ATOM 5179 C CA . ASN E 1 139 ? 19.150 46.809 60.181 1.00 71.26 161 ASN E CA 1
ATOM 5180 C C . ASN E 1 139 ? 19.290 45.298 60.181 1.00 93.28 161 ASN E C 1
ATOM 5181 O O . ASN E 1 139 ? 18.330 44.596 60.502 1.00 78.97 161 ASN E O 1
ATOM 5186 N N . ALA E 1 140 ? 20.485 44.807 59.834 1.00 94.52 162 ALA E N 1
ATOM 5187 C CA . ALA E 1 140 ? 20.743 43.371 59.851 1.00 111.70 162 ALA E CA 1
ATOM 5188 C C . ALA E 1 140 ? 21.245 42.908 61.205 1.00 125.48 162 ALA E C 1
ATOM 5189 O O . ALA E 1 140 ? 21.308 41.700 61.455 1.00 90.61 162 ALA E O 1
ATOM 5191 N N . GLY E 1 141 ? 21.585 43.870 62.075 1.00 124.79 163 GLY E N 1
ATOM 5192 C CA . GLY E 1 141 ? 22.140 43.604 63.425 1.00 90.25 163 GLY E CA 1
ATOM 5193 C C . GLY E 1 141 ? 21.336 42.588 64.233 1.00 182.07 163 GLY E C 1
ATOM 5194 O O . GLY E 1 141 ? 20.084 42.599 64.215 1.00 121.21 163 GLY E O 1
ATOM 5195 N N . ASP E 1 142 ? 22.074 41.706 64.917 1.00 222.16 164 ASP E N 1
ATOM 5196 C CA . ASP E 1 142 ? 21.537 40.580 65.721 1.00 187.32 164 ASP E CA 1
ATOM 5197 C C . ASP E 1 142 ? 20.678 39.602 64.957 1.00 149.14 164 ASP E C 1
ATOM 5198 O O . ASP E 1 142 ? 20.865 38.396 65.076 1.00 132.18 164 ASP E O 1
ATOM 5203 N N . GLU F 1 4 ? -6.453 77.762 100.828 1.00 142.38 26 GLU F N 1
ATOM 5204 C CA . GLU F 1 4 ? -6.756 76.358 101.224 1.00 157.77 26 GLU F CA 1
ATOM 5205 C C . GLU F 1 4 ? -5.575 75.734 101.978 1.00 129.42 26 GLU F C 1
ATOM 5206 O O . GLU F 1 4 ? -4.470 75.669 101.447 1.00 159.88 26 GLU F O 1
ATOM 5208 N N . LEU F 1 5 ? -5.819 75.259 103.196 1.00 158.81 27 LEU F N 1
ATOM 5209 C CA . LEU F 1 5 ? -4.829 74.489 103.972 1.00 143.07 27 LEU F CA 1
ATOM 5210 C C . LEU F 1 5 ? -4.800 73.052 103.468 1.00 94.62 27 LEU F C 1
ATOM 5211 O O . LEU F 1 5 ? -5.539 72.703 102.544 1.00 175.96 27 LEU F O 1
ATOM 5216 N N . GLU F 1 6 ? -3.967 72.196 104.067 1.00 76.93 28 GLU F N 1
ATOM 5217 C CA . GLU F 1 6 ? -3.950 70.793 103.623 1.00 120.25 28 GLU F CA 1
ATOM 5218 C C . GLU F 1 6 ? -5.326 70.177 103.855 1.00 102.88 28 GLU F C 1
ATOM 5219 O O . GLU F 1 6 ? -5.693 69.862 104.970 1.00 88.68 28 GLU F O 1
ATOM 5225 N N . ALA F 1 7 ? -6.097 70.091 102.788 1.00 83.38 29 ALA F N 1
ATOM 5226 C CA . ALA F 1 7 ? -7.516 69.800 102.869 1.00 72.52 29 ALA F CA 1
ATOM 5227 C C . ALA F 1 7 ? -7.959 69.140 101.588 1.00 63.70 29 ALA F C 1
ATOM 5228 O O . ALA F 1 7 ? -7.449 69.417 100.524 1.00 86.53 29 ALA F O 1
ATOM 5230 N N . ARG F 1 8 ? -8.936 68.258 101.730 1.00 84.82 30 ARG F N 1
ATOM 5231 C CA . ARG F 1 8 ? -9.498 67.497 100.640 1.00 82.05 30 ARG F CA 1
ATOM 5232 C C . ARG F 1 8 ? -10.996 67.792 100.643 1.00 83.00 30 ARG F C 1
ATOM 5233 O O . ARG F 1 8 ? -11.670 67.610 101.660 1.00 123.77 30 ARG F O 1
ATOM 5241 N N . GLN F 1 9 ? -11.495 68.296 99.525 1.00 65.36 31 GLN F N 1
ATOM 5242 C CA . GLN F 1 9 ? -12.880 68.702 99.367 1.00 70.83 31 GLN F CA 1
ATOM 5243 C C . GLN F 1 9 ? -13.185 68.719 97.889 1.00 83.63 31 GLN F C 1
ATOM 5244 O O . GLN F 1 9 ? -12.342 69.135 97.089 1.00 90.34 31 GLN F O 1
ATOM 5250 N N . PHE F 1 10 ? -14.388 68.249 97.536 1.00 78.27 32 PHE F N 1
ATOM 5251 C CA . PHE F 1 10 ? -14.820 68.209 96.146 1.00 70.85 32 PHE F CA 1
ATOM 5252 C C . PHE F 1 10 ? -14.889 69.634 95.606 1.00 77.87 32 PHE F C 1
ATOM 5253 O O . PHE F 1 10 ? -15.468 70.524 96.235 1.00 71.57 32 PHE F O 1
ATOM 5261 N N . ASP F 1 11 ? -14.282 69.850 94.449 1.00 72.40 33 ASP F N 1
ATOM 5262 C CA . ASP F 1 11 ? -14.286 71.172 93.875 1.00 70.95 33 ASP F CA 1
ATOM 5263 C C . ASP F 1 11 ? -14.542 71.075 92.379 1.00 62.03 33 ASP F C 1
ATOM 5264 O O . ASP F 1 11 ? -13.656 70.707 91.633 1.00 85.32 33 ASP F O 1
ATOM 5269 N N . PRO F 1 12 ? -15.727 71.478 91.937 1.00 62.85 34 PRO F N 1
ATOM 5270 C CA . PRO F 1 12 ? -16.155 71.471 90.547 1.00 61.33 34 PRO F CA 1
ATOM 5271 C C . PRO F 1 12 ? -15.123 71.940 89.530 1.00 63.85 34 PRO F C 1
ATOM 5272 O O . PRO F 1 12 ? -14.978 71.325 88.462 1.00 80.51 34 PRO F O 1
ATOM 5276 N N . ASP F 1 13 ? -14.424 73.030 89.836 1.00 75.91 35 ASP F N 1
ATOM 5277 C CA . ASP F 1 13 ? -13.510 73.598 88.839 1.00 67.08 35 ASP F CA 1
ATOM 5278 C C . ASP F 1 13 ? -12.308 72.716 88.717 1.00 61.75 35 ASP F C 1
ATOM 5279 O O . ASP F 1 13 ? -11.991 72.279 87.615 1.00 71.79 35 ASP F O 1
ATOM 5284 N N . SER F 1 14 ? -11.686 72.388 89.850 1.00 66.22 36 SER F N 1
ATOM 5285 C CA . SER F 1 14 ? -10.504 71.537 89.848 1.00 67.83 36 SER F CA 1
ATOM 5286 C C . SER F 1 14 ? -10.864 70.135 89.326 1.00 61.48 36 SER F C 1
ATOM 5287 O O . SER F 1 14 ? -10.074 69.497 88.630 1.00 81.23 36 SER F O 1
ATOM 5290 N N . PHE F 1 15 ? -12.091 69.710 89.603 1.00 65.84 37 PHE F N 1
ATOM 5291 C CA . PHE F 1 15 ? -12.615 68.423 89.132 1.00 60.79 37 PHE F CA 1
ATOM 5292 C C . PHE F 1 15 ? -12.702 68.365 87.615 1.00 55.39 37 PHE F C 1
ATOM 5293 O O . PHE F 1 15 ? -12.159 67.468 87.005 1.00 58.19 37 PHE F O 1
ATOM 5301 N N . LYS F 1 16 ? -13.374 69.323 87.004 1.00 67.93 38 LYS F N 1
ATOM 5302 C CA . LYS F 1 16 ? -13.439 69.279 85.564 1.00 66.67 38 LYS F CA 1
ATOM 5303 C C . LYS F 1 16 ? -12.088 69.523 84.945 1.00 63.84 38 LYS F C 1
ATOM 5304 O O . LYS F 1 16 ? -11.766 68.896 83.961 1.00 80.39 38 LYS F O 1
ATOM 5310 N N . ASN F 1 17 ? -11.274 70.371 85.546 1.00 60.12 39 ASN F N 1
ATOM 5311 C CA . ASN F 1 17 ? -9.945 70.589 84.976 1.00 72.48 39 ASN F CA 1
ATOM 5312 C C . ASN F 1 17 ? -9.103 69.360 84.937 1.00 67.04 39 ASN F C 1
ATOM 5313 O O . ASN F 1 17 ? -8.429 69.119 83.944 1.00 72.06 39 ASN F O 1
ATOM 5318 N N . LYS F 1 18 ? -9.143 68.572 86.004 1.00 63.64 40 LYS F N 1
ATOM 5319 C CA . LYS F 1 18 ? -8.312 67.397 86.065 1.00 50.59 40 LYS F CA 1
ATOM 5320 C C . LYS F 1 18 ? -8.767 66.370 85.029 1.00 61.03 40 LYS F C 1
ATOM 5321 O O . LYS F 1 18 ? -7.946 65.766 84.356 1.00 62.86 40 LYS F O 1
ATOM 5327 N N . TRP F 1 19 ? -10.062 66.178 84.884 1.00 53.42 41 TRP F N 1
ATOM 5328 C CA . TRP F 1 19 ? -10.511 65.287 83.823 1.00 58.43 41 TRP F CA 1
ATOM 5329 C C . TRP F 1 19 ? -10.144 65.756 82.414 1.00 58.27 41 TRP F C 1
ATOM 5330 O O . TRP F 1 19 ? -9.813 64.935 81.561 1.00 71.35 41 TRP F O 1
ATOM 5341 N N . LEU F 1 20 ? -10.202 67.060 82.165 1.00 60.99 42 LEU F N 1
ATOM 5342 C CA . LEU F 1 20 ? -9.867 67.577 80.832 1.00 66.86 42 LEU F CA 1
ATOM 5343 C C . LEU F 1 20 ? -8.392 67.467 80.551 1.00 64.54 42 LEU F C 1
ATOM 5344 O O . LEU F 1 20 ? -8.023 67.084 79.450 1.00 75.63 42 LEU F O 1
ATOM 5349 N N . GLU F 1 21 ? -7.568 67.776 81.544 1.00 59.32 43 GLU F N 1
ATOM 5350 C CA . GLU F 1 21 ? -6.119 67.581 81.427 1.00 60.80 43 GLU F CA 1
ATOM 5351 C C . GLU F 1 21 ? -5.795 66.116 81.034 1.00 57.43 43 GLU F C 1
ATOM 5352 O O . GLU F 1 21 ? -5.141 65.877 80.020 1.00 70.72 43 GLU F O 1
ATOM 5358 N N . LEU F 1 22 ? -6.300 65.147 81.794 1.00 52.11 44 LEU F N 1
ATOM 5359 C CA . LEU F 1 22 ? -6.085 63.744 81.463 1.00 51.67 44 LEU F CA 1
ATOM 5360 C C . LEU F 1 22 ? -6.482 63.423 80.042 1.00 58.02 44 LEU F C 1
ATOM 5361 O O . LEU F 1 22 ? -5.671 62.853 79.305 1.00 67.42 44 LEU F O 1
ATOM 5366 N N . HIS F 1 23 ? -7.689 63.832 79.641 1.00 62.31 45 HIS F N 1
ATOM 5367 C CA . HIS F 1 23 ? -8.151 63.566 78.271 1.00 55.63 45 HIS F CA 1
ATOM 5368 C C . HIS F 1 23 ? -7.324 64.311 77.222 1.00 61.75 45 HIS F C 1
ATOM 5369 O O . HIS F 1 23 ? -6.816 63.719 76.290 1.00 69.00 45 HIS F O 1
ATOM 5376 N N . ASN F 1 24 ? -7.147 65.601 77.411 1.00 55.92 46 ASN F N 1
ATOM 5377 C CA . ASN F 1 24 ? -6.473 66.382 76.420 1.00 64.31 46 ASN F CA 1
ATOM 5378 C C . ASN F 1 24 ? -4.962 66.165 76.307 1.00 62.06 46 ASN F C 1
ATOM 5379 O O . ASN F 1 24 ? -4.443 66.250 75.214 1.00 71.68 46 ASN F O 1
ATOM 5384 N N . ASN F 1 25 ? -4.272 65.841 77.389 1.00 51.93 47 ASN F N 1
ATOM 5385 C CA . ASN F 1 25 ? -2.842 65.492 77.270 1.00 51.30 47 ASN F CA 1
ATOM 5386 C C . ASN F 1 25 ? -2.635 64.301 76.343 1.00 56.27 47 ASN F C 1
ATOM 5387 O O . ASN F 1 25 ? -1.774 64.343 75.480 1.00 78.16 47 ASN F O 1
ATOM 5392 N N . GLU F 1 26 ? -3.465 63.277 76.508 1.00 54.70 48 GLU F N 1
ATOM 5393 C CA . GLU F 1 26 ? -3.442 62.111 75.647 1.00 60.13 48 GLU F CA 1
ATOM 5394 C C . GLU F 1 26 ? -3.692 62.490 74.192 1.00 52.72 48 GLU F C 1
ATOM 5395 O O . GLU F 1 26 ? -2.998 62.033 73.308 1.00 92.18 48 GLU F O 1
ATOM 5401 N N . ARG F 1 27 ? -4.637 63.371 73.959 1.00 59.63 49 ARG F N 1
ATOM 5402 C CA . ARG F 1 27 ? -4.962 63.776 72.615 1.00 64.56 49 ARG F CA 1
ATOM 5403 C C . ARG F 1 27 ? -3.959 64.711 71.971 1.00 73.44 49 ARG F C 1
ATOM 5404 O O . ARG F 1 27 ? -3.689 64.605 70.794 1.00 73.08 49 ARG F O 1
ATOM 5412 N N . THR F 1 28 ? -3.454 65.668 72.735 1.00 67.91 50 THR F N 1
ATOM 5413 C CA . THR F 1 28 ? -2.577 66.670 72.189 1.00 67.48 50 THR F CA 1
ATOM 5414 C C . THR F 1 28 ? -1.331 66.033 71.558 1.00 78.16 50 THR F C 1
ATOM 5415 O O . THR F 1 28 ? -0.914 66.402 70.458 1.00 82.20 50 THR F O 1
ATOM 5419 N N . THR F 1 29 ? -0.787 65.055 72.264 1.00 58.06 51 THR F N 1
ATOM 5420 C CA . THR F 1 29 ? 0.341 64.276 71.841 1.00 62.99 51 THR F CA 1
ATOM 5421 C C . THR F 1 29 ? 0.133 63.674 70.459 1.00 69.23 51 THR F C 1
ATOM 5422 O O . THR F 1 29 ? 1.033 63.676 69.631 1.00 97.02 51 THR F O 1
ATOM 5426 N N . ARG F 1 30 ? -1.060 63.147 70.250 1.00 57.03 52 ARG F N 1
ATOM 5427 C CA . ARG F 1 30 ? -1.430 62.441 69.032 1.00 57.08 52 ARG F CA 1
ATOM 5428 C C . ARG F 1 30 ? -2.067 63.380 68.012 1.00 62.65 52 ARG F C 1
ATOM 5429 O O . ARG F 1 30 ? -2.806 62.932 67.128 1.00 67.37 52 ARG F O 1
ATOM 5437 N N . GLN F 1 31 ? -1.772 64.683 68.152 1.00 55.88 53 GLN F N 1
ATOM 5438 C CA . GLN F 1 31 ? -2.274 65.707 67.222 1.00 91.92 53 GLN F CA 1
ATOM 5439 C C . GLN F 1 31 ? -3.796 65.742 67.045 1.00 64.54 53 GLN F C 1
ATOM 5440 O O . GLN F 1 31 ? -4.281 65.973 65.956 1.00 88.33 53 GLN F O 1
ATOM 5446 N N . LEU F 1 32 ? -4.547 65.517 68.104 1.00 73.67 54 LEU F N 1
ATOM 5447 C CA . LEU F 1 32 ? -5.994 65.605 68.009 1.00 64.01 54 LEU F CA 1
ATOM 5448 C C . LEU F 1 32 ? -6.463 66.897 68.658 1.00 65.17 54 LEU F C 1
ATOM 5449 O O . LEU F 1 32 ? -5.729 67.512 69.448 1.00 75.46 54 LEU F O 1
ATOM 5454 N N . ASP F 1 33 ? -7.669 67.327 68.303 1.00 77.46 55 ASP F N 1
ATOM 5455 C CA . ASP F 1 33 ? -8.245 68.539 68.893 1.00 63.58 55 ASP F CA 1
ATOM 5456 C C . ASP F 1 33 ? -8.651 68.327 70.334 1.00 72.94 55 ASP F C 1
ATOM 5457 O O . ASP F 1 33 ? -9.117 67.239 70.670 1.00 60.99 55 ASP F O 1
ATOM 5462 N N . SER F 1 34 ? -8.412 69.313 71.211 1.00 63.26 56 SER F N 1
ATOM 5463 C CA . SER F 1 34 ? -8.835 69.239 72.628 1.00 53.91 56 SER F CA 1
ATOM 5464 C C . SER F 1 34 ? -10.358 69.020 72.772 1.00 60.18 56 SER F C 1
ATOM 5465 O O . SER F 1 34 ? -11.149 69.582 71.993 1.00 59.87 56 SER F O 1
ATOM 5468 N N . LEU F 1 35 ? -10.752 68.187 73.739 1.00 62.91 57 LEU F N 1
ATOM 5469 C CA . LEU F 1 35 ? -12.156 67.994 74.063 1.00 68.11 57 LEU F CA 1
ATOM 5470 C C . LEU F 1 35 ? -12.672 69.143 74.975 1.00 71.68 57 LEU F C 1
ATOM 5471 O O . LEU F 1 35 ? -11.905 69.760 75.726 1.00 62.60 57 LEU F O 1
ATOM 5476 N N . GLU F 1 36 ? -13.966 69.415 74.905 1.00 66.88 58 GLU F N 1
ATOM 5477 C CA . GLU F 1 36 ? -14.575 70.427 75.774 1.00 57.86 58 GLU F CA 1
ATOM 5478 C C . GLU F 1 36 ? -15.554 69.784 76.730 1.00 65.93 58 GLU F C 1
ATOM 5479 O O . GLU F 1 36 ? -16.078 68.670 76.473 1.00 67.26 58 GLU F O 1
ATOM 5485 N N . TRP F 1 37 ? -15.793 70.453 77.846 1.00 54.53 59 TRP F N 1
ATOM 5486 C CA . TRP F 1 37 ? -16.652 69.877 78.892 1.00 51.49 59 TRP F CA 1
ATOM 5487 C C . TRP F 1 37 ? -18.113 70.091 78.562 1.00 48.38 59 TRP F C 1
ATOM 5488 O O . TRP F 1 37 ? -18.475 71.106 77.968 1.00 82.48 59 TRP F O 1
ATOM 5499 N N . ASP F 1 38 ? -18.938 69.115 78.918 1.00 60.47 60 ASP F N 1
ATOM 5500 C CA . ASP F 1 38 ? -20.379 69.173 78.758 1.00 50.70 60 ASP F CA 1
ATOM 5501 C C . ASP F 1 38 ? -21.066 68.636 80.023 1.00 75.40 60 ASP F C 1
ATOM 5502 O O . ASP F 1 38 ? -20.896 67.455 80.385 1.00 61.27 60 ASP F O 1
ATOM 5507 N N . GLY F 1 39 ? -21.881 69.501 80.642 1.00 70.39 61 GLY F N 1
ATOM 5508 C CA . GLY F 1 39 ? -22.552 69.204 81.889 1.00 42.84 61 GLY F CA 1
ATOM 5509 C C . GLY F 1 39 ? -23.521 68.042 81.801 1.00 62.47 61 GLY F C 1
ATOM 5510 O O . GLY F 1 39 ? -23.596 67.174 82.700 1.00 48.94 61 GLY F O 1
ATOM 5511 N N . ASP F 1 40 ? -24.264 67.986 80.712 1.00 46.58 62 ASP F N 1
ATOM 5512 C CA . ASP F 1 40 ? -25.341 66.971 80.652 1.00 57.65 62 ASP F CA 1
ATOM 5513 C C . ASP F 1 40 ? -24.745 65.602 80.659 1.00 57.41 62 ASP F C 1
ATOM 5514 O O . ASP F 1 40 ? -25.240 64.717 81.365 1.00 64.63 62 ASP F O 1
ATOM 5519 N N . LEU F 1 41 ? -23.632 65.458 79.929 1.00 59.02 63 LEU F N 1
ATOM 5520 C CA . LEU F 1 41 ? -22.786 64.258 79.971 1.00 52.35 63 LEU F CA 1
ATOM 5521 C C . LEU F 1 41 ? -22.254 63.963 81.382 1.00 60.79 63 LEU F C 1
ATOM 5522 O O . LEU F 1 41 ? -22.451 62.846 81.905 1.00 56.14 63 LEU F O 1
ATOM 5527 N N . ALA F 1 42 ? -21.642 64.971 82.015 1.00 44.95 64 ALA F N 1
ATOM 5528 C CA . ALA F 1 42 ? -21.167 64.853 83.410 1.00 55.81 64 ALA F CA 1
ATOM 5529 C C . ALA F 1 42 ? -22.244 64.388 84.382 1.00 65.08 64 ALA F C 1
ATOM 5530 O O . ALA F 1 42 ? -22.004 63.561 85.278 1.00 60.38 64 ALA F O 1
ATOM 5532 N N . TRP F 1 43 ? -23.444 64.918 84.181 1.00 58.54 65 TRP F N 1
ATOM 5533 C CA . TRP F 1 43 ? -24.563 64.530 84.989 1.00 46.12 65 TRP F CA 1
ATOM 5534 C C . TRP F 1 43 ? -24.936 63.073 84.693 1.00 51.66 65 TRP F C 1
ATOM 5535 O O . TRP F 1 43 ? -25.033 62.246 85.615 1.00 53.10 65 TRP F O 1
ATOM 5546 N N . LYS F 1 44 ? -25.120 62.760 83.411 1.00 40.46 66 LYS F N 1
ATOM 5547 C CA . LYS F 1 44 ? -25.364 61.367 82.976 1.00 56.60 66 LYS F CA 1
ATOM 5548 C C . LYS F 1 44 ? -24.325 60.372 83.556 1.00 59.58 66 LYS F C 1
ATOM 5549 O O . LYS F 1 44 ? -24.671 59.280 84.033 1.00 62.39 66 LYS F O 1
ATOM 5555 N N . ALA F 1 45 ? -23.063 60.803 83.557 1.00 51.21 67 ALA F N 1
ATOM 5556 C CA . ALA F 1 45 ? -21.991 59.991 84.081 1.00 54.04 67 ALA F CA 1
ATOM 5557 C C . ALA F 1 45 ? -22.194 59.723 85.541 1.00 59.57 67 ALA F C 1
ATOM 5558 O O . ALA F 1 45 ? -22.049 58.581 85.979 1.00 51.39 67 ALA F O 1
ATOM 5560 N N . GLN F 1 46 ? -22.555 60.756 86.301 1.00 59.14 68 GLN F N 1
ATOM 5561 C CA . GLN F 1 46 ? -22.761 60.572 87.726 1.00 48.85 68 GLN F CA 1
ATOM 5562 C C . GLN F 1 46 ? -23.937 59.642 88.035 1.00 58.32 68 GLN F C 1
ATOM 5563 O O . GLN F 1 46 ? -23.913 58.898 89.016 1.00 46.00 68 GLN F O 1
ATOM 5569 N N . GLN F 1 47 ? -24.959 59.671 87.198 1.00 45.22 69 GLN F N 1
ATOM 5570 C CA . GLN F 1 47 ? -26.059 58.779 87.438 1.00 45.69 69 GLN F CA 1
ATOM 5571 C C . GLN F 1 47 ? -25.612 57.349 87.316 1.00 52.25 69 GLN F C 1
ATOM 5572 O O 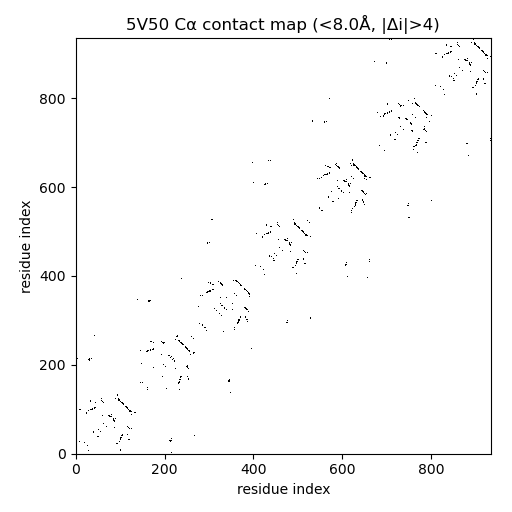. GLN F 1 47 ? -26.001 56.538 88.133 1.00 82.07 69 GLN F O 1
ATOM 5578 N N . VAL F 1 48 ? -24.749 57.047 86.326 1.00 61.65 70 VAL F N 1
ATOM 5579 C CA . VAL F 1 48 ? -24.179 55.688 86.187 1.00 47.17 70 VAL F CA 1
ATOM 5580 C C . VAL F 1 48 ? -23.268 55.319 87.373 1.00 55.93 70 VAL F C 1
ATOM 5581 O O . VAL F 1 48 ? -23.384 54.231 87.969 1.00 65.36 70 VAL F O 1
ATOM 5585 N N . ALA F 1 49 ? -22.361 56.226 87.711 1.00 49.86 71 ALA F N 1
ATOM 5586 C CA . ALA F 1 49 ? -21.458 56.009 88.845 1.00 50.31 71 ALA F CA 1
ATOM 5587 C C . ALA F 1 49 ? -22.170 55.678 90.181 1.00 72.93 71 ALA F C 1
ATOM 5588 O O . ALA F 1 49 ? -21.714 54.828 90.940 1.00 66.36 71 ALA F O 1
ATOM 5590 N N . THR F 1 50 ? -23.294 56.338 90.451 1.00 61.12 72 THR F N 1
ATOM 5591 C CA . THR F 1 50 ? -23.990 56.191 91.746 1.00 73.69 72 THR F CA 1
ATOM 5592 C C . THR F 1 50 ? -24.684 54.836 91.936 1.00 68.13 72 THR F C 1
ATOM 5593 O O . THR F 1 50 ? -24.902 54.402 93.060 1.00 68.18 72 THR F O 1
ATOM 5597 N N . GLN F 1 51 ? -24.972 54.154 90.840 1.00 62.53 73 GLN F N 1
ATOM 5598 C CA . GLN F 1 51 ? -25.521 52.799 90.879 1.00 61.02 73 GLN F CA 1
ATOM 5599 C C . GLN F 1 51 ? -24.604 51.767 91.508 1.00 61.16 73 GLN F C 1
ATOM 5600 O O . GLN F 1 51 ? -25.069 50.685 91.882 1.00 89.18 73 GLN F O 1
ATOM 5606 N N . CYS F 1 52 ? -23.313 52.103 91.616 1.00 74.47 74 CYS F N 1
ATOM 5607 C CA . CYS F 1 52 ? -22.295 51.228 92.212 1.00 94.80 74 CYS F CA 1
ATOM 5608 C C . CYS F 1 52 ? -22.203 49.830 91.557 1.00 80.47 74 CYS F C 1
ATOM 5609 O O . CYS F 1 52 ? -22.066 48.802 92.234 1.00 76.88 74 CYS F O 1
ATOM 5612 N N . ASN F 1 53 ? -22.279 49.833 90.232 1.00 77.19 75 ASN F N 1
ATOM 5613 C CA . ASN F 1 53 ? -22.266 48.617 89.450 1.00 70.47 75 ASN F CA 1
ATOM 5614 C C . ASN F 1 53 ? -21.459 48.818 88.155 1.00 90.32 75 ASN F C 1
ATOM 5615 O O . ASN F 1 53 ? -21.971 49.363 87.147 1.00 77.07 75 ASN F O 1
ATOM 5620 N N . VAL F 1 54 ? -20.209 48.358 88.168 1.00 81.53 76 VAL F N 1
ATOM 5621 C CA . VAL F 1 54 ? -19.337 48.533 86.973 1.00 92.99 76 VAL F CA 1
ATOM 5622 C C . VAL F 1 54 ? -19.687 47.585 85.823 1.00 94.12 76 VAL F C 1
ATOM 5623 O O . VAL F 1 54 ? -19.607 47.956 84.655 1.00 88.31 76 VAL F O 1
ATOM 5627 N N . ASP F 1 55 ? -20.087 46.363 86.168 1.00 126.53 77 ASP F N 1
ATOM 5628 C CA . ASP F 1 55 ? -20.361 45.335 85.168 1.00 96.84 77 ASP F CA 1
ATOM 5629 C C . ASP F 1 55 ? -21.684 45.472 84.437 1.00 96.54 77 ASP F C 1
ATOM 5630 O O . ASP F 1 55 ? -21.735 45.265 83.229 1.00 125.02 77 ASP F O 1
ATOM 5635 N N . ASN F 1 56 ? -22.746 45.827 85.147 1.00 133.49 78 ASN F N 1
ATOM 5636 C CA . ASN F 1 56 ? -24.083 45.800 84.539 1.00 108.39 78 ASN F CA 1
ATOM 5637 C C . ASN F 1 56 ? -25.012 46.965 84.945 1.00 96.93 78 ASN F C 1
ATOM 5638 O O . ASN F 1 56 ? -26.066 46.738 85.527 1.00 110.91 78 ASN F O 1
ATOM 5643 N N . PRO F 1 57 ? -24.607 48.215 84.659 1.00 82.65 79 PRO F N 1
ATOM 5644 C CA . PRO F 1 57 ? -25.434 49.336 85.098 1.00 68.59 79 PRO F CA 1
ATOM 5645 C C . PRO F 1 57 ? -26.635 49.582 84.188 1.00 76.87 79 PRO F C 1
ATOM 5646 O O . PRO F 1 57 ? -26.654 49.112 83.085 1.00 88.60 79 PRO F O 1
ATOM 5650 N N . GLN F 1 58 ? -27.608 50.332 84.694 1.00 86.86 80 GLN F N 1
ATOM 5651 C CA . GLN F 1 58 ? -28.807 50.717 83.986 1.00 94.09 80 GLN F CA 1
ATOM 5652 C C . GLN F 1 58 ? -28.535 51.997 83.194 1.00 87.25 80 GLN F C 1
ATOM 5653 O O . GLN F 1 58 ? -28.149 53.015 83.773 1.00 82.94 80 GLN F O 1
ATOM 5659 N N . LEU F 1 59 ? -28.757 51.944 81.882 1.00 76.07 81 LEU F N 1
ATOM 5660 C CA . LEU F 1 59 ? -28.513 53.081 80.988 1.00 76.95 81 LEU F CA 1
ATOM 5661 C C . LEU F 1 59 ? -29.777 53.564 80.263 1.00 65.39 81 LEU F C 1
ATOM 5662 O O . LEU F 1 59 ? -30.772 52.850 80.175 1.00 91.72 81 LEU F O 1
ATOM 5667 N N . TRP F 1 60 ? -29.694 54.755 79.687 1.00 64.31 82 TRP F N 1
ATOM 5668 C CA . TRP F 1 60 ? -30.783 55.358 78.948 1.00 66.07 82 TRP F CA 1
ATOM 5669 C C . TRP F 1 60 ? -30.233 56.300 77.876 1.00 74.38 82 TRP F C 1
ATOM 5670 O O . TRP F 1 60 ? -29.133 56.795 78.001 1.00 76.59 82 TRP F O 1
ATOM 5681 N N . GLY F 1 61 ? -31.022 56.566 76.843 1.00 75.10 83 GLY F N 1
ATOM 5682 C CA . GLY F 1 61 ? -30.653 57.482 75.764 1.00 65.26 83 GLY F CA 1
ATOM 5683 C C . GLY F 1 61 ? -30.058 56.725 74.578 1.00 104.78 83 GLY F C 1
ATOM 5684 O O . GLY F 1 61 ? -29.748 55.502 74.663 1.00 76.80 83 GLY F O 1
ATOM 5685 N N . ASP F 1 62 ? -29.895 57.451 73.471 1.00 79.49 84 ASP F N 1
ATOM 5686 C CA . ASP F 1 62 ? -29.300 56.876 72.266 1.00 103.45 84 ASP F CA 1
ATOM 5687 C C . ASP F 1 62 ? -27.808 56.630 72.479 1.00 113.27 84 ASP F C 1
ATOM 5688 O O . ASP F 1 62 ? -27.311 55.561 72.162 1.00 83.75 84 ASP F O 1
ATOM 5693 N N . ASN F 1 63 ? -27.135 57.619 73.061 1.00 94.95 85 ASN F N 1
ATOM 5694 C CA . ASN F 1 63 ? -25.723 57.584 73.409 1.00 94.66 85 ASN F CA 1
ATOM 5695 C C . ASN F 1 63 ? -25.466 56.914 74.776 1.00 73.75 85 ASN F C 1
ATOM 5696 O O . ASN F 1 63 ? -24.484 57.214 75.445 1.00 67.90 85 ASN F O 1
ATOM 5701 N N . GLY F 1 64 ? -26.354 56.031 75.193 1.00 65.35 86 GLY F N 1
ATOM 5702 C CA . GLY F 1 64 ? -26.279 55.410 76.506 1.00 54.31 86 GLY F CA 1
ATOM 5703 C C . GLY F 1 64 ? -25.036 54.627 76.819 1.00 60.21 86 GLY F C 1
ATOM 5704 O O . GLY F 1 64 ? -24.551 54.653 77.951 1.00 66.80 86 GLY F O 1
ATOM 5705 N N . ALA F 1 65 ? -24.533 53.913 75.820 1.00 71.97 87 ALA F N 1
ATOM 5706 C CA . ALA F 1 65 ? -23.378 53.026 75.992 1.00 88.35 87 ALA F CA 1
ATOM 5707 C C . ALA F 1 65 ? -22.047 53.758 75.763 1.00 75.04 87 ALA F C 1
ATOM 5708 O O . ALA F 1 65 ? -20.993 53.201 76.009 1.00 74.71 87 ALA F O 1
ATOM 5710 N N . SER F 1 66 ? -22.109 55.006 75.329 1.00 62.94 88 SER F N 1
ATOM 5711 C CA . SER F 1 66 ? -20.941 55.783 75.006 1.00 47.25 88 SER F CA 1
ATOM 5712 C C . SER F 1 66 ? -20.151 56.296 76.221 1.00 56.03 88 SER F C 1
ATOM 5713 O O . SER F 1 66 ? -20.006 57.511 76.402 1.00 52.00 88 SER F O 1
ATOM 5716 N N . PHE F 1 67 ? -19.585 55.391 77.009 1.00 52.22 89 PHE F N 1
ATOM 5717 C CA . PHE F 1 67 ? -18.862 55.800 78.200 1.00 50.89 89 PHE F CA 1
ATOM 5718 C C . PHE F 1 67 ? -17.766 54.833 78.654 1.00 58.09 89 PHE F C 1
ATOM 5719 O O . PHE F 1 67 ? -17.756 53.671 78.280 1.00 61.00 89 PHE F O 1
ATOM 5727 N N . ASN F 1 68 ? -16.896 55.332 79.520 1.00 62.05 90 ASN F N 1
ATOM 5728 C CA . ASN F 1 68 ? -15.854 54.557 80.181 1.00 49.70 90 ASN F CA 1
ATOM 5729 C C . ASN F 1 68 ? -16.138 54.546 81.639 1.00 50.08 90 ASN F C 1
ATOM 5730 O O . ASN F 1 68 ? -16.684 55.514 82.178 1.00 69.40 90 ASN F O 1
ATOM 5735 N N . ILE F 1 69 ? -15.728 53.484 82.302 1.00 48.40 91 ILE F N 1
ATOM 5736 C CA . ILE F 1 69 ? -16.003 53.308 83.722 1.00 52.18 91 ILE F CA 1
ATOM 5737 C C . ILE F 1 69 ? -14.813 52.604 84.356 1.00 55.55 91 ILE F C 1
ATOM 5738 O O . ILE F 1 69 ? -14.233 51.696 83.768 1.00 62.47 91 ILE F O 1
ATOM 5743 N N . GLY F 1 70 ? -14.474 52.989 85.573 1.00 60.09 92 GLY F N 1
ATOM 5744 C CA . GLY F 1 70 ? -13.359 52.411 86.262 1.00 41.20 92 GLY F CA 1
ATOM 5745 C C . GLY F 1 70 ? -13.171 52.880 87.667 1.00 61.15 92 GLY F C 1
ATOM 5746 O O . GLY F 1 70 ? -13.585 53.995 88.030 1.00 68.01 92 GLY F O 1
ATOM 5747 N N . ARG F 1 71 ? -12.541 52.037 88.483 1.00 52.05 93 ARG F N 1
ATOM 5748 C CA . ARG F 1 71 ? -12.414 52.427 89.873 1.00 59.93 93 ARG F CA 1
ATOM 5749 C C . ARG F 1 71 ? -11.155 53.151 90.315 1.00 48.62 93 ARG F C 1
ATOM 5750 O O . ARG F 1 71 ? -10.282 53.391 89.516 1.00 68.34 93 ARG F O 1
ATOM 5758 N N . TYR F 1 72 ? -11.119 53.554 91.587 1.00 64.41 94 TYR F N 1
ATOM 5759 C CA . TYR F 1 72 ? -9.996 54.258 92.251 1.00 58.38 94 TYR F CA 1
ATOM 5760 C C . TYR F 1 72 ? -9.861 55.706 91.777 1.00 52.33 94 TYR F C 1
ATOM 5761 O O . TYR F 1 72 ? -10.856 56.285 91.363 1.00 60.01 94 TYR F O 1
ATOM 5770 N N . THR F 1 73 ? -8.641 56.269 91.837 1.00 60.84 95 THR F N 1
ATOM 5771 C CA . THR F 1 73 ? -8.395 57.672 91.454 1.00 48.24 95 THR F CA 1
ATOM 5772 C C . THR F 1 73 ? -8.598 57.908 89.999 1.00 59.36 95 THR F C 1
ATOM 5773 O O . THR F 1 73 ? -8.543 56.954 89.194 1.00 64.81 95 THR F O 1
ATOM 5777 N N . LYS F 1 74 ? -8.765 59.196 89.668 1.00 44.11 96 LYS F N 1
ATOM 5778 C CA . LYS F 1 74 ? -8.915 59.651 88.282 1.00 54.84 96 LYS F CA 1
ATOM 5779 C C . LYS F 1 74 ? -7.771 59.121 87.450 1.00 52.05 96 LYS F C 1
ATOM 5780 O O . LYS F 1 74 ? -7.994 58.504 86.399 1.00 63.52 96 LYS F O 1
ATOM 5786 N N . GLU F 1 75 ? -6.547 59.320 87.950 1.00 56.09 97 GLU F N 1
ATOM 5787 C CA . GLU F 1 75 ? -5.384 58.887 87.211 1.00 54.47 97 GLU F CA 1
ATOM 5788 C C . GLU F 1 75 ? -5.385 57.385 87.035 1.00 62.79 97 GLU F C 1
ATOM 5789 O O . GLU F 1 75 ? -5.139 56.892 85.939 1.00 61.91 97 GLU F O 1
ATOM 5795 N N . GLN F 1 76 ? -5.692 56.651 88.088 1.00 52.79 98 GLN F N 1
ATOM 5796 C CA . GLN F 1 76 ? -5.674 55.192 87.940 1.00 52.85 98 GLN F CA 1
ATOM 5797 C C . GLN F 1 76 ? -6.715 54.689 86.996 1.00 59.16 98 GLN F C 1
ATOM 5798 O O . GLN F 1 76 ? -6.436 53.802 86.230 1.00 64.50 98 GLN F O 1
ATOM 5804 N N . ALA F 1 77 ? -7.908 55.274 87.040 1.00 57.34 99 ALA F N 1
ATOM 5805 C CA . ALA F 1 77 ? -8.951 54.840 86.175 1.00 50.25 99 ALA F CA 1
ATOM 5806 C C . ALA F 1 77 ? -8.644 55.168 84.726 1.00 57.53 99 ALA F C 1
ATOM 5807 O O . ALA F 1 77 ? -8.860 54.354 83.846 1.00 58.44 99 ALA F O 1
ATOM 5809 N N . PHE F 1 78 ? -8.137 56.369 84.491 1.00 64.29 100 PHE F N 1
ATOM 5810 C CA . PHE F 1 78 ? -7.784 56.777 83.146 1.00 55.57 100 PHE F CA 1
ATOM 5811 C C . PHE F 1 78 ? -6.632 55.917 82.582 1.00 59.43 100 PHE F C 1
ATOM 5812 O O . PHE F 1 78 ? -6.712 55.439 81.455 1.00 62.51 100 PHE F O 1
ATOM 5820 N N . ALA F 1 79 ? -5.588 55.698 83.385 1.00 61.95 101 ALA F N 1
ATOM 5821 C CA . ALA F 1 79 ? -4.454 54.834 82.986 1.00 61.88 101 ALA F CA 1
ATOM 5822 C C . ALA F 1 79 ? -4.922 53.471 82.508 1.00 51.86 101 ALA F C 1
ATOM 5823 O O . ALA F 1 79 ? -4.480 53.016 81.467 1.00 71.22 101 ALA F O 1
ATOM 5825 N N . GLU F 1 80 ? -5.905 52.897 83.222 1.00 56.09 102 GLU F N 1
ATOM 5826 C CA . GLU F 1 80 ? -6.471 51.584 82.908 1.00 67.17 102 GLU F CA 1
ATOM 5827 C C . GLU F 1 80 ? -7.173 51.585 81.545 1.00 68.30 102 GLU F C 1
ATOM 5828 O O . GLU F 1 80 ? -7.046 50.619 80.782 1.00 76.48 102 GLU F O 1
ATOM 5834 N N . TRP F 1 81 ? -7.816 52.694 81.199 1.00 58.87 103 TRP F N 1
ATOM 5835 C CA . TRP F 1 81 ? -8.419 52.834 79.866 1.00 65.46 103 TRP F CA 1
ATOM 5836 C C . TRP F 1 81 ? -7.374 52.949 78.748 1.00 70.67 103 TRP F C 1
ATOM 5837 O O . TRP F 1 81 ? -7.535 52.345 77.677 1.00 58.25 103 TRP F O 1
ATOM 5848 N N . THR F 1 82 ? -6.331 53.734 78.973 1.00 48.88 104 THR F N 1
ATOM 5849 C CA . THR F 1 82 ? -5.367 54.027 77.938 1.00 55.35 104 THR F CA 1
ATOM 5850 C C . THR F 1 82 ? -4.434 52.843 77.757 1.00 80.13 104 THR F C 1
ATOM 5851 O O . THR F 1 82 ? -3.927 52.601 76.651 1.00 73.58 104 THR F O 1
ATOM 5855 N N . ALA F 1 83 ? -4.248 52.083 78.833 1.00 65.32 105 ALA F N 1
ATOM 5856 C CA . ALA F 1 83 ? -3.481 50.833 78.741 1.00 60.73 105 ALA F CA 1
ATOM 5857 C C . ALA F 1 83 ? -4.076 49.798 77.772 1.00 52.33 105 ALA F C 1
ATOM 5858 O O . ALA F 1 83 ? -3.455 48.804 77.509 1.00 84.01 105 ALA F O 1
ATOM 5860 N N . THR F 1 84 ? -5.247 50.056 77.208 1.00 61.45 106 THR F N 1
ATOM 5861 C CA . THR F 1 84 ? -5.840 49.120 76.276 1.00 48.75 106 THR F CA 1
ATOM 5862 C C . THR F 1 84 ? -5.440 49.398 74.814 1.00 70.38 106 THR F C 1
ATOM 5863 O O . THR F 1 84 ? -5.879 48.670 73.921 1.00 64.38 106 THR F O 1
ATOM 5867 N N . SER F 1 85 ? -4.634 50.442 74.590 1.00 48.80 107 SER F N 1
ATOM 5868 C CA . SER F 1 85 ? -4.330 50.917 73.229 1.00 56.70 107 SER F CA 1
ATOM 5869 C C . SER F 1 85 ? -3.599 49.859 72.429 1.00 69.41 107 SER F C 1
ATOM 5870 O O . SER F 1 85 ? -3.883 49.677 71.249 1.00 73.54 107 SER F O 1
ATOM 5873 N N . GLY F 1 86 ? -2.686 49.156 73.092 1.00 57.99 108 GLY F N 1
ATOM 5874 C CA . GLY F 1 86 ? -1.960 48.007 72.546 1.00 77.66 108 GLY F CA 1
ATOM 5875 C C . GLY F 1 86 ? -2.677 47.087 71.576 1.00 77.59 108 GLY F C 1
ATOM 5876 O O . GLY F 1 86 ? -2.069 46.652 70.597 1.00 81.39 108 GLY F O 1
ATOM 5877 N N . SER F 1 87 ? -3.964 46.819 71.801 1.00 52.60 109 SER F N 1
ATOM 5878 C CA . SER F 1 87 ? -4.691 45.897 70.941 1.00 58.76 109 SER F CA 1
ATOM 5879 C C . SER F 1 87 ? -5.571 46.536 69.868 1.00 65.51 109 SER F C 1
ATOM 5880 O O . SER F 1 87 ? -6.360 45.856 69.199 1.00 58.34 109 SER F O 1
ATOM 5883 N N . PHE F 1 88 ? -5.417 47.840 69.677 1.00 52.97 110 PHE F N 1
ATOM 5884 C CA . PHE F 1 88 ? -6.190 48.539 68.647 1.00 54.48 110 PHE F CA 1
ATOM 5885 C C . PHE F 1 88 ? -5.930 47.887 67.308 1.00 67.54 110 PHE F C 1
ATOM 5886 O O . PHE F 1 88 ? -4.767 47.713 66.955 1.00 92.54 110 PHE F O 1
ATOM 5894 N N . PRO F 1 89 ? -6.957 47.580 66.517 1.00 78.79 111 PRO F N 1
ATOM 5895 C CA . PRO F 1 89 ? -8.302 48.092 66.643 1.00 81.57 111 PRO F CA 1
ATOM 5896 C C . PRO F 1 89 ? -9.316 47.057 67.066 1.00 70.73 111 PRO F C 1
ATOM 5897 O O . PRO F 1 89 ? -10.480 47.194 66.708 1.00 76.25 111 PRO F O 1
ATOM 5901 N N . ASP F 1 90 ? -8.892 46.045 67.819 1.00 63.10 112 ASP F N 1
ATOM 5902 C CA . ASP F 1 90 ? -9.860 45.099 68.346 1.00 80.05 112 ASP F CA 1
ATOM 5903 C C . ASP F 1 90 ? -10.679 45.677 69.514 1.00 90.55 112 ASP F C 1
ATOM 5904 O O . ASP F 1 90 ? -10.332 46.721 70.096 1.00 79.16 112 ASP F O 1
ATOM 5909 N N . ASP F 1 91 ? -11.752 44.981 69.861 1.00 91.08 113 ASP F N 1
ATOM 5910 C CA . ASP F 1 91 ? -12.733 45.470 70.818 1.00 77.01 113 ASP F CA 1
ATOM 5911 C C . ASP F 1 91 ? -12.215 45.733 72.236 1.00 73.94 113 ASP F C 1
ATOM 5912 O O . ASP F 1 91 ? -12.731 46.641 72.906 1.00 90.99 113 ASP F O 1
ATOM 5917 N N . ARG F 1 92 ? -11.208 44.970 72.685 1.00 64.07 114 ARG F N 1
ATOM 5918 C CA . ARG F 1 92 ? -10.561 45.224 73.987 1.00 57.21 114 ARG F CA 1
ATOM 5919 C C . ARG F 1 92 ? -9.981 46.653 74.118 1.00 62.47 114 ARG F C 1
ATOM 5920 O O . ARG F 1 92 ? -9.798 47.134 75.233 1.00 79.18 114 ARG F O 1
ATOM 5928 N N . SER F 1 93 ? -9.738 47.321 72.982 1.00 59.02 115 SER F N 1
ATOM 5929 C CA . SER F 1 93 ? -9.177 48.665 72.966 1.00 50.10 115 SER F CA 1
ATOM 5930 C C . SER F 1 93 ? -10.229 49.806 72.928 1.00 76.87 115 SER F C 1
ATOM 5931 O O . SER F 1 93 ? -9.880 51.008 72.836 1.00 70.94 115 SER F O 1
ATOM 5934 N N . ILE F 1 94 ? -11.506 49.434 73.000 1.00 62.87 116 ILE F N 1
ATOM 5935 C CA . ILE F 1 94 ? -12.603 50.397 72.934 1.00 73.13 116 ILE F CA 1
ATOM 5936 C C . ILE F 1 94 ? -12.486 51.535 73.980 1.00 59.14 116 ILE F C 1
ATOM 5937 O O . ILE F 1 94 ? -12.663 52.711 73.629 1.00 63.12 116 ILE F O 1
ATOM 5942 N N . PRO F 1 95 ? -12.158 51.205 75.239 1.00 57.32 117 PRO F N 1
ATOM 5943 C CA . PRO F 1 95 ? -11.909 52.299 76.197 1.00 58.92 117 PRO F CA 1
ATOM 5944 C C . PRO F 1 95 ? -10.954 53.349 75.697 1.00 48.52 117 PRO F C 1
ATOM 5945 O O . PRO F 1 95 ? -11.209 54.541 75.847 1.00 74.10 117 PRO F O 1
ATOM 5949 N N . TRP F 1 96 ? -9.867 52.921 75.078 1.00 60.99 118 TRP F N 1
ATOM 5950 C CA . TRP F 1 96 ? -8.925 53.859 74.521 1.00 49.03 118 TRP F CA 1
ATOM 5951 C C . TRP F 1 96 ? -9.499 54.577 73.320 1.00 54.80 118 TRP F C 1
ATOM 5952 O O . TRP F 1 96 ? -9.238 55.752 73.120 1.00 55.80 118 TRP F O 1
ATOM 5963 N N . GLN F 1 97 ? -10.311 53.892 72.529 1.00 49.62 119 GLN F N 1
ATOM 5964 C CA . GLN F 1 97 ? -10.837 54.536 71.335 1.00 62.57 119 GLN F CA 1
ATOM 5965 C C . GLN F 1 97 ? -11.679 55.741 71.603 1.00 66.52 119 GLN F C 1
ATOM 5966 O O . GLN F 1 97 ? -11.609 56.712 70.868 1.00 65.30 119 GLN F O 1
ATOM 5972 N N . ARG F 1 98 ? -12.485 55.680 72.654 1.00 64.67 120 ARG F N 1
ATOM 5973 C CA . ARG F 1 98 ? -13.381 56.762 72.979 1.00 57.75 120 ARG F CA 1
ATOM 5974 C C . ARG F 1 98 ? -12.596 58.029 73.250 1.00 69.07 120 ARG F C 1
ATOM 5975 O O . ARG F 1 98 ? -12.995 59.109 72.835 1.00 57.73 120 ARG F O 1
ATOM 5983 N N . ILE F 1 99 ? -11.473 57.880 73.934 1.00 45.29 121 ILE F N 1
ATOM 5984 C CA . ILE F 1 99 ? -10.622 59.005 74.282 1.00 43.07 121 ILE F CA 1
ATOM 5985 C C . ILE F 1 99 ? -9.990 59.664 73.076 1.00 57.35 121 ILE F C 1
ATOM 5986 O O . ILE F 1 99 ? -9.944 60.887 72.958 1.00 64.20 121 ILE F O 1
ATOM 5991 N N . VAL F 1 100 ? -9.506 58.827 72.171 1.00 64.07 122 VAL F N 1
ATOM 5992 C CA . VAL F 1 100 ? -8.743 59.333 71.020 1.00 66.60 122 VAL F CA 1
ATOM 5993 C C . VAL F 1 100 ? -9.521 59.405 69.713 1.00 49.59 122 VAL F C 1
ATOM 5994 O O . VAL F 1 100 ? -8.946 59.713 68.704 1.00 82.84 122 VAL F O 1
ATOM 5998 N N . ALA F 1 101 ? -10.812 59.093 69.720 1.00 64.54 123 ALA F N 1
ATOM 5999 C CA . ALA F 1 101 ? -11.604 59.178 68.513 1.00 57.97 123 ALA F CA 1
ATOM 6000 C C . ALA F 1 101 ? -11.586 60.594 67.969 1.00 60.63 123 ALA F C 1
ATOM 6001 O O . ALA F 1 101 ? -11.813 61.521 68.692 1.00 67.98 123 ALA F O 1
ATOM 6003 N N . ASN F 1 102 ? -11.309 60.754 66.693 1.00 81.37 124 ASN F N 1
ATOM 6004 C CA . ASN F 1 102 ? -11.251 62.059 66.098 1.00 70.65 124 ASN F CA 1
ATOM 6005 C C . ASN F 1 102 ? -12.626 62.754 66.086 1.00 80.48 124 ASN F C 1
ATOM 6006 O O . ASN F 1 102 ? -12.708 63.970 66.180 1.00 74.82 124 ASN F O 1
ATOM 6011 N N . SER F 1 103 ? -13.682 61.962 65.977 1.00 56.89 125 SER F N 1
ATOM 6012 C CA . SER F 1 103 ? -15.031 62.454 65.929 1.00 67.46 125 SER F CA 1
ATOM 6013 C C . SER F 1 103 ? -15.469 63.068 67.259 1.00 70.41 125 SER F C 1
ATOM 6014 O O . SER F 1 103 ? -16.212 64.036 67.272 1.00 75.68 125 SER F O 1
ATOM 6017 N N . ALA F 1 104 ? -15.007 62.493 68.356 1.00 56.52 126 ALA F N 1
ATOM 6018 C CA . ALA F 1 104 ? -15.338 62.973 69.687 1.00 65.03 126 ALA F CA 1
ATOM 6019 C C . ALA F 1 104 ? -15.048 64.454 69.889 1.00 61.34 126 ALA F C 1
ATOM 6020 O O . ALA F 1 104 ? -14.028 64.966 69.442 1.00 64.47 126 ALA F O 1
ATOM 6022 N N . GLN F 1 105 ? -15.996 65.154 70.540 1.00 67.61 127 GLN F N 1
ATOM 6023 C CA . GLN F 1 105 ? -15.865 66.598 70.755 1.00 55.37 127 GLN F CA 1
ATOM 6024 C C . GLN F 1 105 ? -16.042 67.027 72.164 1.00 62.21 127 GLN F C 1
ATOM 6025 O O . GLN F 1 105 ? -15.487 68.051 72.591 1.00 64.66 127 GLN F O 1
ATOM 6031 N N . LYS F 1 106 ? -16.823 66.252 72.913 1.00 55.01 128 LYS F N 1
ATOM 6032 C CA . LYS F 1 106 ? -17.162 66.659 74.256 1.00 58.16 128 LYS F CA 1
ATOM 6033 C C . LYS F 1 106 ? -17.066 65.516 75.240 1.00 66.59 128 LYS F C 1
ATOM 6034 O O . LYS F 1 106 ? -17.315 64.342 74.892 1.00 52.94 128 LYS F O 1
ATOM 6040 N N . VAL F 1 107 ? -16.706 65.853 76.472 1.00 51.76 129 VAL F N 1
ATOM 6041 C CA . VAL F 1 107 ? -16.609 64.816 77.524 1.00 53.17 129 VAL F CA 1
ATOM 6042 C C . VAL F 1 107 ? -17.233 65.328 78.834 1.00 60.76 129 VAL F C 1
ATOM 6043 O O . VAL F 1 107 ? -17.189 66.529 79.147 1.00 57.30 129 VAL F O 1
ATOM 6047 N N . GLY F 1 108 ? -17.780 64.400 79.602 1.00 51.84 130 GLY F N 1
ATOM 6048 C CA . GLY F 1 108 ? -18.304 64.700 80.925 1.00 45.67 130 GLY F CA 1
ATOM 6049 C C . GLY F 1 108 ? -18.154 63.539 81.869 1.00 64.08 130 GLY F C 1
ATOM 6050 O O . GLY F 1 108 ? -18.548 62.405 81.554 1.00 52.94 130 GLY F O 1
ATOM 6051 N N . CYS F 1 109 ? -17.590 63.824 83.040 1.00 50.22 131 CYS F N 1
ATOM 6052 C CA . CYS F 1 109 ? -17.259 62.768 83.974 1.00 55.73 131 CYS F CA 1
ATOM 6053 C C . CYS F 1 109 ? -17.955 62.970 85.321 1.00 66.30 131 CYS F C 1
ATOM 6054 O O . CYS F 1 109 ? -18.326 64.095 85.677 1.00 67.99 131 CYS F O 1
ATOM 6057 N N . GLY F 1 110 ? -18.120 61.876 86.060 1.00 53.48 132 GLY F N 1
ATOM 6058 C CA . GLY F 1 110 ? -18.731 61.896 87.384 1.00 39.19 132 GLY F CA 1
ATOM 6059 C C . GLY F 1 110 ? -18.218 60.793 88.279 1.00 49.58 132 GLY F C 1
ATOM 6060 O O . GLY F 1 110 ? -17.604 59.837 87.792 1.00 52.18 132 GLY F O 1
ATOM 6061 N N . GLU F 1 111 ? -18.415 60.947 89.594 1.00 47.30 133 GLU F N 1
ATOM 6062 C CA . GLU F 1 111 ? -18.029 59.899 90.520 1.00 45.41 133 GLU F CA 1
ATOM 6063 C C . GLU F 1 111 ? -19.002 59.622 91.669 1.00 54.21 133 GLU F C 1
ATOM 6064 O O . GLU F 1 111 ? -19.916 60.399 91.945 1.00 79.00 133 GLU F O 1
ATOM 6070 N N . ALA F 1 112 ? -18.772 58.500 92.336 1.00 54.85 134 ALA F N 1
ATOM 6071 C CA . ALA F 1 112 ? -19.519 58.080 93.512 1.00 47.94 134 ALA F CA 1
ATOM 6072 C C . ALA F 1 112 ? -18.633 57.245 94.384 1.00 51.74 134 ALA F C 1
ATOM 6073 O O . ALA F 1 112 ? -17.591 56.759 93.938 1.00 60.34 134 ALA F O 1
ATOM 6075 N N . THR F 1 113 ? -19.042 57.072 95.629 1.00 62.40 135 THR F N 1
ATOM 6076 C CA . THR F 1 113 ? -18.269 56.297 96.596 1.00 63.01 135 THR F CA 1
ATOM 6077 C C . THR F 1 113 ? -19.058 55.067 96.913 1.00 60.83 135 THR F C 1
ATOM 6078 O O . THR F 1 113 ? -20.207 55.151 97.247 1.00 69.00 135 THR F O 1
ATOM 6082 N N . CYS F 1 114 ? -18.456 53.914 96.761 1.00 72.24 136 CYS F N 1
ATOM 6083 C CA . CYS F 1 114 ? -19.170 52.677 96.982 1.00 57.77 136 CYS F CA 1
ATOM 6084 C C . CYS F 1 114 ? -18.544 51.921 98.119 1.00 81.49 136 CYS F C 1
ATOM 6085 O O . CYS F 1 114 ? -17.315 51.898 98.271 1.00 77.20 136 CYS F O 1
ATOM 6088 N N . VAL F 1 115 ? -19.413 51.320 98.925 1.00 98.66 137 VAL F N 1
ATOM 6089 C CA . VAL F 1 115 ? -18.978 50.486 100.017 1.00 81.60 137 VAL F CA 1
ATOM 6090 C C . VAL F 1 115 ? -19.365 49.059 99.721 1.00 97.37 137 VAL F C 1
ATOM 6091 O O . VAL F 1 115 ? -20.501 48.788 99.393 1.00 109.99 137 VAL F O 1
ATOM 6095 N N . LEU F 1 116 ? -18.402 48.157 99.821 1.00 121.43 138 LEU F N 1
ATOM 6096 C CA . LEU F 1 116 ? -18.643 46.739 99.614 1.00 138.65 138 LEU F CA 1
ATOM 6097 C C . LEU F 1 116 ? -19.054 46.030 100.904 1.00 170.64 138 LEU F C 1
ATOM 6098 O O . LEU F 1 116 ? -19.380 46.673 101.913 1.00 128.14 138 LEU F O 1
ATOM 6103 N N . GLU F 1 117 ? -19.010 44.699 100.869 1.00 196.69 139 GLU F N 1
ATOM 6104 C CA . GLU F 1 117 ? -19.535 43.860 101.931 1.00 196.99 139 GLU F CA 1
ATOM 6105 C C . GLU F 1 117 ? -19.080 44.247 103.342 1.00 186.51 139 GLU F C 1
ATOM 6106 O O . GLU F 1 117 ? -19.921 44.349 104.233 1.00 142.54 139 GLU F O 1
ATOM 6108 N N . GLY F 1 118 ? -17.783 44.499 103.533 1.00 153.88 140 GLY F N 1
ATOM 6109 C CA . GLY F 1 118 ? -17.258 44.680 104.885 1.00 145.38 140 GLY F CA 1
ATOM 6110 C C . GLY F 1 118 ? -16.511 45.964 105.190 1.00 188.49 140 GLY F C 1
ATOM 6111 O O . GLY F 1 118 ? -15.305 45.924 105.421 1.00 208.16 140 GLY F O 1
ATOM 6112 N N . ASP F 1 119 ? -17.223 47.094 105.193 1.00 193.63 141 ASP F N 1
ATOM 6113 C CA . ASP F 1 119 ? -16.631 48.437 105.418 1.00 186.35 141 ASP F CA 1
ATOM 6114 C C . ASP F 1 119 ? -15.502 48.821 104.434 1.00 178.58 141 ASP F C 1
ATOM 6115 O O . ASP F 1 119 ? -14.699 49.662 104.778 1.00 92.33 141 ASP F O 1
ATOM 6117 N N . MET F 1 120 ? -15.476 48.218 103.240 1.00 183.32 142 MET F N 1
ATOM 6118 C CA . MET F 1 120 ? -14.432 48.373 102.241 1.00 131.55 142 MET F CA 1
ATOM 6119 C C . MET F 1 120 ? -14.928 49.335 101.167 1.00 98.15 142 MET F C 1
ATOM 6120 O O . MET F 1 120 ? -16.005 49.152 100.623 1.00 161.87 142 MET F O 1
ATOM 6125 N N . ALA F 1 121 ? -14.146 50.360 100.886 1.00 82.02 143 ALA F N 1
ATOM 6126 C CA . ALA F 1 121 ? -14.645 51.494 100.135 1.00 74.42 143 ALA F CA 1
ATOM 6127 C C . ALA F 1 121 ? -13.794 51.832 98.930 1.00 79.10 143 ALA F C 1
ATOM 6128 O O . ALA F 1 121 ? -12.573 51.850 99.009 1.00 118.37 143 ALA F O 1
ATOM 6130 N N . TYR F 1 122 ? -14.455 52.155 97.827 1.00 80.01 144 TYR F N 1
ATOM 6131 C CA . TYR F 1 122 ? -13.778 52.637 96.644 1.00 68.28 144 TYR F CA 1
ATOM 6132 C C . TYR F 1 122 ? -14.608 53.626 95.841 1.00 62.85 144 TYR F C 1
ATOM 6133 O O . TYR F 1 122 ? -15.815 53.697 95.996 1.00 7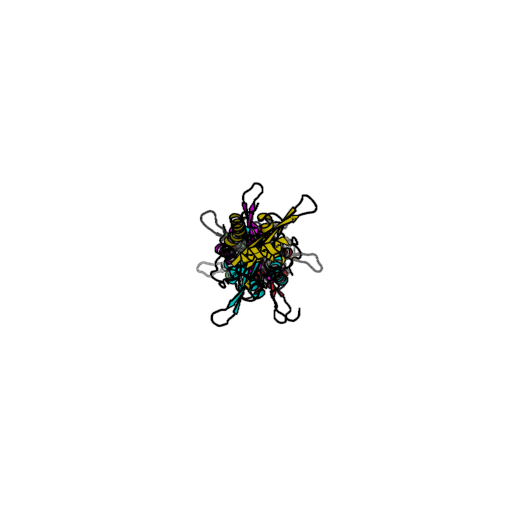2.18 144 TYR F O 1
ATOM 6142 N N . THR F 1 123 ? -13.954 54.356 94.952 1.00 55.98 145 THR F N 1
ATOM 6143 C CA . THR F 1 123 ? -14.583 55.302 94.069 1.00 44.11 145 THR F CA 1
ATOM 6144 C C . THR F 1 123 ? -14.859 54.673 92.698 1.00 54.00 145 THR F C 1
ATOM 6145 O O . THR F 1 123 ? -14.009 53.965 92.172 1.00 62.48 145 THR F O 1
ATOM 6149 N N . VAL F 1 124 ? -16.029 54.952 92.115 1.00 50.32 146 VAL F N 1
ATOM 6150 C CA . VAL F 1 124 ? -16.301 54.591 90.716 1.00 53.46 146 VAL F CA 1
ATOM 6151 C C . VAL F 1 124 ? -16.270 55.885 89.889 1.00 59.62 146 VAL F C 1
ATOM 6152 O O . VAL F 1 124 ? -16.887 56.878 90.265 1.00 58.96 146 VAL F O 1
ATOM 6156 N N . ASN F 1 125 ? -15.530 55.871 88.786 1.00 51.29 147 ASN F N 1
ATOM 6157 C CA . ASN F 1 125 ? -15.430 57.023 87.883 1.00 41.98 147 ASN F CA 1
ATOM 6158 C C . ASN F 1 125 ? -16.089 56.675 86.575 1.00 45.46 147 ASN F C 1
ATOM 6159 O O . ASN F 1 125 ? -15.906 55.580 86.061 1.00 55.08 147 ASN F O 1
ATOM 6164 N N . VAL F 1 126 ? -16.876 57.597 86.032 1.00 46.12 148 VAL F N 1
ATOM 6165 C CA . VAL F 1 126 ? -17.492 57.383 84.729 1.00 45.61 148 VAL F CA 1
ATOM 6166 C C . VAL F 1 126 ? -17.236 58.593 83.892 1.00 46.43 148 VAL F C 1
ATOM 6167 O O . VAL F 1 126 ? -17.329 59.708 84.399 1.00 63.65 148 VAL F O 1
ATOM 6171 N N . CYS F 1 127 ? -16.880 58.390 82.620 1.00 52.34 149 CYS F N 1
ATOM 6172 C CA . CYS F 1 127 ? -16.811 59.534 81.686 1.00 51.76 149 CYS F CA 1
ATOM 6173 C C . CYS F 1 127 ? -17.659 59.255 80.478 1.00 57.22 149 CYS F C 1
ATOM 6174 O O . CYS F 1 127 ? -17.653 58.142 79.989 1.00 62.26 149 CYS F O 1
ATOM 6177 N N . TYR F 1 128 ? -18.392 60.274 80.014 1.00 63.45 150 TYR F N 1
ATOM 6178 C CA . TYR F 1 128 ? -19.246 60.163 78.834 1.00 55.56 150 TYR F CA 1
ATOM 6179 C C . TYR F 1 128 ? -18.673 60.949 77.702 1.00 68.02 150 TYR F C 1
ATOM 6180 O O . TYR F 1 128 ? -18.072 62.016 77.933 1.00 55.25 150 TYR F O 1
ATOM 6189 N N . TYR F 1 129 ? -18.858 60.424 76.471 1.00 55.37 151 TYR F N 1
ATOM 6190 C CA . TYR F 1 129 ? -18.284 61.072 75.287 1.00 54.92 151 TYR F CA 1
ATOM 6191 C C . TYR F 1 129 ? -19.320 61.413 74.249 1.00 46.81 151 TYR F C 1
ATOM 6192 O O . TYR F 1 129 ? -20.204 60.624 73.984 1.00 53.97 151 TYR F O 1
ATOM 6201 N N . ASP F 1 130 ? -19.177 62.584 73.628 1.00 46.70 152 ASP F N 1
ATOM 6202 C CA . ASP F 1 130 ? -20.051 62.936 72.528 1.00 52.09 152 ASP F CA 1
ATOM 6203 C C . ASP F 1 130 ? -19.290 63.560 71.369 1.00 70.06 152 ASP F C 1
ATOM 6204 O O . ASP F 1 130 ? -18.352 64.340 71.620 1.00 65.56 152 ASP F O 1
ATOM 6209 N N . PRO F 1 131 ? -19.653 63.267 70.106 1.00 61.22 153 PRO F N 1
ATOM 6210 C CA . PRO F 1 131 ? -20.640 62.241 69.665 1.00 57.54 153 PRO F CA 1
ATOM 6211 C C . PRO F 1 131 ? -20.135 60.867 69.944 1.00 56.95 153 PRO F C 1
ATOM 6212 O O . PRO F 1 131 ? -18.931 60.704 70.126 1.00 69.87 153 PRO F O 1
ATOM 6216 N N . PRO F 1 132 ? -21.021 59.875 70.016 1.00 65.67 154 PRO F N 1
ATOM 6217 C CA . PRO F 1 132 ? -20.481 58.559 70.424 1.00 77.54 154 PRO F CA 1
ATOM 6218 C C . PRO F 1 132 ? -19.636 57.858 69.316 1.00 61.08 154 PRO F C 1
ATOM 6219 O O . PRO F 1 132 ? -19.716 58.210 68.145 1.00 99.17 154 PRO F O 1
ATOM 6223 N N . LEU F 1 133 ? -18.813 56.905 69.719 1.00 70.33 155 LEU F N 1
ATOM 6224 C CA . LEU F 1 133 ? -18.123 56.010 68.815 1.00 78.51 155 LEU F CA 1
ATOM 6225 C C . LEU F 1 133 ? -19.053 55.334 67.819 1.00 92.29 155 LEU F C 1
ATOM 6226 O O . LEU F 1 133 ? -20.120 54.842 68.164 1.00 87.06 155 LEU F O 1
ATOM 6231 N N . SER F 1 134 ? -18.596 55.325 66.579 1.00 88.21 156 SER F N 1
ATOM 6232 C CA . SER F 1 134 ? -19.202 54.611 65.465 1.00 97.78 156 SER F CA 1
ATOM 6233 C C . SER F 1 134 ? -18.272 53.479 64.991 1.00 107.60 156 SER F C 1
ATOM 6234 O O . SER F 1 134 ? -17.544 52.865 65.779 1.00 100.40 156 SER F O 1
ATOM 6237 N N . ASP F 1 135 ? -18.288 53.237 63.688 1.00 120.34 157 ASP F N 1
ATOM 6238 C CA . ASP F 1 135 ? -17.393 52.289 63.031 1.00 99.24 157 ASP F CA 1
ATOM 6239 C C . ASP F 1 135 ? -15.952 52.810 62.982 1.00 109.63 157 ASP F C 1
ATOM 6240 O O . ASP F 1 135 ? -15.701 54.045 62.986 1.00 73.09 157 ASP F O 1
ATOM 6245 N N . TYR F 1 136 ? -15.028 51.854 62.866 1.00 85.92 158 TYR F N 1
ATOM 6246 C CA . TYR F 1 136 ? -13.602 52.097 62.663 1.00 76.28 158 TYR F CA 1
ATOM 6247 C C . TYR F 1 136 ? -13.279 53.302 61.757 1.00 71.18 158 TYR F C 1
ATOM 6248 O O . TYR F 1 136 ? -12.431 54.111 62.095 1.00 75.60 158 TYR F O 1
ATOM 6257 N N . TYR F 1 137 ? -13.943 53.408 60.617 1.00 70.61 159 TYR F N 1
ATOM 6258 C CA . TYR F 1 137 ? -13.675 54.530 59.710 1.00 74.54 159 TYR F CA 1
ATOM 6259 C C . TYR F 1 137 ? -14.158 55.872 60.201 1.00 91.43 159 TYR F C 1
ATOM 6260 O O . TYR F 1 137 ? -13.386 56.844 60.085 1.00 85.09 159 TYR F O 1
ATOM 6269 N N . THR F 1 138 ? -15.384 55.945 60.753 1.00 83.73 160 THR F N 1
ATOM 6270 C CA . THR F 1 138 ? -15.930 57.253 61.145 1.00 97.09 160 THR F CA 1
ATOM 6271 C C . THR F 1 138 ? -15.195 57.904 62.286 1.00 95.22 160 THR F C 1
ATOM 6272 O O . THR F 1 138 ? -15.064 59.139 62.294 1.00 76.45 160 THR F O 1
ATOM 6276 N N . ASN F 1 139 ? -14.769 57.085 63.253 1.00 63.22 161 ASN F N 1
ATOM 6277 C CA . ASN F 1 139 ? -14.069 57.596 64.428 1.00 65.45 161 ASN F CA 1
ATOM 6278 C C . ASN F 1 139 ? -12.852 58.388 64.071 1.00 79.29 161 ASN F C 1
ATOM 6279 O O . ASN F 1 139 ? -12.433 59.227 64.837 1.00 76.76 161 ASN F O 1
ATOM 6284 N N . ALA F 1 140 ? -12.295 58.128 62.887 1.00 81.15 162 ALA F N 1
ATOM 6285 C CA . ALA F 1 140 ? -11.114 58.852 62.449 1.00 77.45 162 ALA F CA 1
ATOM 6286 C C . ALA F 1 140 ? -11.541 59.948 61.522 1.00 88.09 162 ALA F C 1
ATOM 6287 O O . ALA F 1 140 ? -12.556 59.821 60.836 1.00 94.25 162 ALA F O 1
ATOM 6289 N N . GLY F 1 141 ? -10.800 61.036 61.495 1.00 86.69 163 GLY F N 1
ATOM 6290 C CA . GLY F 1 141 ? -11.242 62.201 60.689 1.00 153.22 163 GLY F CA 1
ATOM 6291 C C . GLY F 1 141 ? -12.662 62.660 61.033 1.00 123.49 163 GLY F C 1
ATOM 6292 O O . GLY F 1 141 ? -13.111 63.723 60.605 1.00 122.81 163 GLY F O 1
ATOM 6293 N N . GLN G 1 9 ? -58.241 85.933 86.082 1.00 177.92 31 GLN G N 1
ATOM 6294 C CA . GLN G 1 9 ? -56.776 86.203 86.008 1.00 140.17 31 GLN G CA 1
ATOM 6295 C C . GLN G 1 9 ? -55.929 85.079 86.609 1.00 148.16 31 GLN G C 1
ATOM 6296 O O . GLN G 1 9 ? -54.818 84.846 86.120 1.00 174.53 31 GLN G O 1
ATOM 6302 N N . PHE G 1 10 ? -56.434 84.399 87.650 1.00 120.13 32 PHE G N 1
ATOM 6303 C CA . PHE G 1 10 ? -55.710 83.252 88.227 1.00 111.50 32 PHE G CA 1
ATOM 6304 C C . PHE G 1 10 ? -56.501 81.951 88.305 1.00 111.68 32 PHE G C 1
ATOM 6305 O O . PHE G 1 10 ? -57.576 81.916 88.908 1.00 97.10 32 PHE G O 1
ATOM 6313 N N . ASP G 1 11 ? -55.938 80.875 87.750 1.00 88.98 33 ASP G N 1
ATOM 6314 C CA . ASP G 1 11 ? -56.551 79.557 87.837 1.00 101.90 33 ASP G CA 1
ATOM 6315 C C . ASP G 1 11 ? -55.597 78.559 88.469 1.00 100.12 33 ASP G C 1
ATOM 6316 O O . ASP G 1 11 ? -54.667 78.112 87.803 1.00 117.96 33 ASP G O 1
ATOM 6321 N N . PRO G 1 12 ? -55.863 78.162 89.723 1.00 97.40 34 PRO G N 1
ATOM 6322 C CA . PRO G 1 12 ? -54.951 77.295 90.464 1.00 101.41 34 PRO G CA 1
ATOM 6323 C C . PRO G 1 12 ? -54.780 75.893 89.883 1.00 81.02 34 PRO G C 1
ATOM 6324 O O . PRO G 1 12 ? -53.663 75.419 89.816 1.00 104.69 34 PRO G O 1
ATOM 6328 N N . ASP G 1 13 ? -55.853 75.241 89.459 1.00 77.02 35 ASP G N 1
ATOM 6329 C CA . ASP G 1 13 ? -55.719 73.847 89.027 1.00 92.88 35 ASP G CA 1
ATOM 6330 C C . ASP G 1 13 ? -54.757 73.651 87.830 1.00 93.06 35 ASP G C 1
ATOM 6331 O O . ASP G 1 13 ? -53.918 72.762 87.853 1.00 83.22 35 ASP G O 1
ATOM 6336 N N . SER G 1 14 ? -54.853 74.514 86.820 1.00 84.90 36 SER G N 1
ATOM 6337 C CA . SER G 1 14 ? -53.976 74.450 85.648 1.00 89.77 36 SER G CA 1
ATOM 6338 C C . SER G 1 14 ? -52.550 74.895 85.999 1.00 101.05 36 SER G C 1
ATOM 6339 O O . SER G 1 14 ? -51.595 74.242 85.583 1.00 100.38 36 SER G O 1
ATOM 6342 N N . PHE G 1 15 ? -52.435 76.014 86.727 1.00 61.22 37 PHE G N 1
ATOM 6343 C CA . PHE G 1 15 ? -51.165 76.535 87.273 1.00 86.38 37 PHE G CA 1
ATOM 6344 C C . PHE G 1 15 ? -50.266 75.445 87.863 1.00 74.09 37 PHE G C 1
ATOM 6345 O O . PHE G 1 15 ? -49.104 75.346 87.493 1.00 72.46 37 PHE G O 1
ATOM 6353 N N . LYS G 1 16 ? -50.839 74.641 88.750 1.00 50.74 38 LYS G N 1
ATOM 6354 C CA . LYS G 1 16 ? -50.169 73.476 89.317 1.00 82.28 38 LYS G CA 1
ATOM 6355 C C . LYS G 1 16 ? -49.773 72.488 88.264 1.00 69.16 38 LYS G C 1
ATOM 6356 O O . LYS G 1 16 ? -48.644 72.014 88.268 1.00 90.38 38 LYS G O 1
ATOM 6362 N N . ASN G 1 17 ? -50.695 72.170 87.368 1.00 73.01 39 ASN G N 1
ATOM 6363 C CA . ASN G 1 17 ? -50.395 71.179 86.332 1.00 79.18 39 ASN G CA 1
ATOM 6364 C C . ASN G 1 17 ? -49.296 71.610 85.438 1.00 67.73 39 ASN G C 1
ATOM 6365 O O . ASN G 1 17 ? -48.437 70.826 85.101 1.00 79.09 39 ASN G O 1
ATOM 6370 N N . LYS G 1 18 ? -49.317 72.874 85.077 1.00 62.19 40 LYS G N 1
ATOM 6371 C CA . LYS G 1 18 ? -48.331 73.379 84.168 1.00 65.09 40 LYS G CA 1
ATOM 6372 C C . LYS G 1 18 ? -46.947 73.294 84.788 1.00 64.41 40 LYS G C 1
ATOM 6373 O O . LYS G 1 18 ? -46.025 72.856 84.141 1.00 85.96 40 LYS G O 1
ATOM 6379 N N . TRP G 1 19 ? -46.801 73.720 86.030 1.00 66.32 41 TRP G N 1
ATOM 6380 C CA . TRP G 1 19 ? -45.511 73.704 86.684 1.00 53.59 41 TRP G CA 1
ATOM 6381 C C . TRP G 1 19 ? -45.019 72.278 86.932 1.00 64.52 41 TRP G C 1
ATOM 6382 O O . TRP G 1 19 ? -43.854 71.971 86.718 1.00 64.61 41 TRP G O 1
ATOM 6393 N N . LEU G 1 20 ? -45.908 71.405 87.359 1.00 52.79 42 LEU G N 1
ATOM 6394 C CA . LEU G 1 20 ? -45.539 70.028 87.506 1.00 60.77 42 LEU G CA 1
ATOM 6395 C C . LEU G 1 20 ? -45.155 69.407 86.161 1.00 72.24 42 LEU G C 1
ATOM 6396 O O . LEU G 1 20 ? -44.273 68.550 86.098 1.00 68.58 42 LEU G O 1
ATOM 6401 N N . GLU G 1 21 ? -45.791 69.849 85.087 1.00 69.68 43 GLU G N 1
ATOM 6402 C CA . GLU G 1 21 ? -45.505 69.248 83.787 1.00 72.05 43 GLU G CA 1
ATOM 6403 C C . GLU G 1 21 ? -44.101 69.634 83.367 1.00 80.51 43 GLU G C 1
ATOM 6404 O O . GLU G 1 21 ? -43.310 68.739 83.030 1.00 77.79 43 GLU G O 1
ATOM 6410 N N . LEU G 1 22 ? -43.777 70.933 83.456 1.00 50.51 44 LEU G N 1
ATOM 6411 C CA . LEU G 1 22 ? -42.416 71.414 83.196 1.00 58.27 44 LEU G CA 1
ATOM 6412 C C . LEU G 1 22 ? -41.346 70.607 83.945 1.00 69.27 44 LEU G C 1
ATOM 6413 O O . LEU G 1 22 ? -40.436 70.052 83.330 1.00 74.81 44 LEU G O 1
ATOM 6418 N N . HIS G 1 23 ? -41.488 70.514 85.258 1.00 66.23 45 HIS G N 1
ATOM 6419 C CA . HIS G 1 23 ? -40.526 69.837 86.093 1.00 54.95 45 HIS G CA 1
ATOM 6420 C C . HIS G 1 23 ? -40.477 68.364 85.763 1.00 59.90 45 HIS G C 1
ATOM 6421 O O . HIS G 1 23 ? -39.410 67.819 85.499 1.00 73.24 45 HIS G O 1
ATOM 6428 N N . ASN G 1 24 ? -41.625 67.720 85.750 1.00 58.74 46 ASN G N 1
ATOM 6429 C CA . ASN G 1 24 ? -41.618 66.285 85.555 1.00 70.14 46 ASN G CA 1
ATOM 6430 C C . ASN G 1 24 ? -41.261 65.774 84.158 1.00 76.76 46 ASN G C 1
ATOM 6431 O O . ASN G 1 24 ? -40.682 64.704 84.030 1.00 86.14 46 ASN G O 1
ATOM 6436 N N . ASN G 1 25 ? -41.523 66.563 83.129 1.00 65.26 47 ASN G N 1
ATOM 6437 C CA . ASN G 1 25 ? -41.014 66.214 81.802 1.00 80.26 47 ASN G CA 1
ATOM 6438 C C . ASN G 1 25 ? -39.512 66.131 81.796 1.00 76.57 47 ASN G C 1
ATOM 6439 O O . ASN G 1 25 ? -38.949 65.161 81.287 1.00 82.89 47 ASN G O 1
ATOM 6444 N N . GLU G 1 26 ? -38.885 67.140 82.401 1.00 59.31 48 GLU G N 1
ATOM 6445 C CA . GLU G 1 26 ? -37.440 67.160 82.541 1.00 69.20 48 GLU G CA 1
ATOM 6446 C C . GLU G 1 26 ? -36.911 65.935 83.283 1.00 67.54 48 GLU G C 1
ATOM 6447 O O . GLU G 1 26 ? -35.953 65.315 82.861 1.00 83.42 48 GLU G O 1
ATOM 6453 N N . ARG G 1 27 ? -37.576 65.559 84.353 1.00 53.65 49 ARG G N 1
ATOM 6454 C CA . ARG G 1 27 ? -37.099 64.455 85.121 1.00 70.31 49 ARG G CA 1
ATOM 6455 C C . ARG G 1 27 ? -37.405 63.097 84.523 1.00 79.11 49 ARG G C 1
ATOM 6456 O O . ARG G 1 27 ? -36.631 62.178 84.708 1.00 70.72 49 ARG G O 1
ATOM 6464 N N . THR G 1 28 ? -38.532 62.961 83.838 1.00 74.96 50 THR G N 1
ATOM 6465 C CA . THR G 1 28 ? -38.923 61.648 83.321 1.00 82.06 50 THR G CA 1
ATOM 6466 C C . THR G 1 28 ? -37.927 61.206 82.262 1.00 100.51 50 THR G C 1
ATOM 6467 O O . THR G 1 28 ? -37.485 60.031 82.283 1.00 67.35 50 THR G O 1
ATOM 6471 N N . THR G 1 29 ? -37.575 62.150 81.371 1.00 62.36 51 THR G N 1
ATOM 6472 C CA . THR G 1 29 ? -36.571 61.956 80.316 1.00 59.31 51 THR G CA 1
ATOM 6473 C C . THR G 1 29 ? -35.272 61.387 80.914 1.00 78.40 51 THR G C 1
ATOM 6474 O O . THR G 1 29 ? -34.645 60.531 80.311 1.00 81.36 51 THR G O 1
ATOM 6478 N N . ARG G 1 30 ? -34.893 61.864 82.101 1.00 63.22 52 ARG G N 1
ATOM 6479 C CA . ARG G 1 30 ? -33.671 61.470 82.754 1.00 56.78 52 ARG G CA 1
ATOM 6480 C C . ARG G 1 30 ? -33.848 60.395 83.809 1.00 63.88 52 ARG G C 1
ATOM 6481 O O . ARG G 1 30 ? -32.975 60.187 84.658 1.00 68.58 52 ARG G O 1
ATOM 6489 N N . GLN G 1 31 ? -34.972 59.684 83.725 1.00 54.62 53 GLN G N 1
ATOM 6490 C CA . GLN G 1 31 ? -35.239 58.523 84.591 1.00 58.76 53 GLN G CA 1
ATOM 6491 C C . GLN G 1 31 ? -35.263 58.839 86.064 1.00 58.68 53 GLN G C 1
ATOM 6492 O O . GLN G 1 31 ? -34.819 58.019 86.875 1.00 73.15 53 GLN G O 1
ATOM 6498 N N . LEU G 1 32 ? -35.797 60.003 86.432 1.00 68.42 54 LEU G N 1
ATOM 6499 C CA . LEU G 1 32 ? -35.973 60.337 87.833 1.00 69.47 54 LEU G CA 1
ATOM 6500 C C . LEU G 1 32 ? -37.436 60.140 88.205 1.00 57.57 54 LEU G C 1
ATOM 6501 O O . LEU G 1 32 ? -38.323 60.175 87.335 1.00 70.36 54 LEU G O 1
ATOM 6506 N N . ASP G 1 33 ? -37.687 59.920 89.483 1.00 64.77 55 ASP G N 1
ATOM 6507 C CA . ASP G 1 33 ? -39.066 59.920 89.990 1.00 75.10 55 ASP G CA 1
ATOM 6508 C C . ASP G 1 33 ? -39.706 61.290 89.869 1.00 65.22 55 ASP G C 1
ATOM 6509 O O . ASP G 1 33 ? -39.008 62.296 89.999 1.00 64.85 55 ASP G O 1
ATOM 6514 N N . SER G 1 34 ? -41.008 61.356 89.583 1.00 86.81 56 SER G N 1
ATOM 6515 C CA . SER G 1 34 ? -41.699 62.659 89.475 1.00 65.25 56 SER G CA 1
ATOM 6516 C C . SER G 1 34 ? -41.737 63.363 90.839 1.00 77.34 56 SER G C 1
ATOM 6517 O O . SER G 1 34 ? -41.751 62.715 91.907 1.00 65.93 56 SER G O 1
ATOM 6520 N N . LEU G 1 35 ? -41.700 64.684 90.803 1.00 58.14 57 LEU G N 1
ATOM 6521 C CA . LEU G 1 35 ? -41.958 65.480 91.987 1.00 64.98 57 LEU G CA 1
ATOM 6522 C C . LEU G 1 35 ? -43.470 65.567 92.273 1.00 75.49 57 LEU G C 1
ATOM 6523 O O . LEU G 1 35 ? -44.276 65.607 91.351 1.00 71.91 57 LEU G O 1
ATOM 6528 N N . GLU G 1 36 ? -43.843 65.594 93.546 1.00 68.27 58 GLU G N 1
ATOM 6529 C CA . GLU G 1 36 ? -45.221 65.899 93.927 1.00 72.58 58 GLU G CA 1
ATOM 6530 C C . GLU G 1 36 ? -45.346 67.353 94.358 1.00 60.21 58 GLU G C 1
ATOM 6531 O O . GLU G 1 36 ? -44.374 67.938 94.861 1.00 74.82 58 GLU G O 1
ATOM 6537 N N . TRP G 1 37 ? -46.515 67.932 94.151 1.00 61.04 59 TRP G N 1
ATOM 6538 C CA . TRP G 1 37 ? -46.794 69.335 94.583 1.00 68.64 59 TRP G CA 1
ATOM 6539 C C . TRP G 1 37 ? -46.926 69.458 96.090 1.00 61.35 59 TRP G C 1
ATOM 6540 O O . TRP G 1 37 ? -47.471 68.575 96.750 1.00 66.60 59 TRP G O 1
ATOM 6551 N N . ASP G 1 38 ? -46.408 70.557 96.633 1.00 62.88 60 ASP G N 1
ATOM 6552 C CA . ASP G 1 38 ? -46.544 70.834 98.064 1.00 51.93 60 ASP G CA 1
ATOM 6553 C C . ASP G 1 38 ? -46.922 72.299 98.309 1.00 68.59 60 ASP G C 1
ATOM 6554 O O . ASP G 1 38 ? -46.127 73.221 98.050 1.00 55.57 60 ASP G O 1
ATOM 6559 N N . GLY G 1 39 ? -48.130 72.491 98.849 1.00 63.81 61 GLY G N 1
ATOM 6560 C CA . GLY G 1 39 ? -48.745 73.804 98.969 1.00 49.02 61 GLY G CA 1
ATOM 6561 C C . GLY G 1 39 ? -47.970 74.741 99.857 1.00 62.82 61 GLY G C 1
ATOM 6562 O O . GLY G 1 39 ? -47.864 75.947 99.564 1.00 59.81 61 GLY G O 1
ATOM 6563 N N . ASP G 1 40 ? -47.393 74.180 100.924 1.00 48.69 62 ASP G N 1
ATOM 6564 C CA . ASP G 1 40 ? -46.599 74.986 101.852 1.00 48.92 62 ASP G CA 1
ATOM 6565 C C . ASP G 1 40 ? -45.466 75.669 101.117 1.00 65.37 62 ASP G C 1
ATOM 6566 O O . ASP G 1 40 ? -45.225 76.882 101.311 1.00 69.51 62 ASP G O 1
ATOM 6571 N N . LEU G 1 41 ? -44.816 74.907 100.224 1.00 57.83 63 LEU G N 1
ATOM 6572 C CA . LEU G 1 41 ? -43.706 75.429 99.439 1.00 52.08 63 LEU G CA 1
ATOM 6573 C C . LEU G 1 41 ? -44.217 76.484 98.487 1.00 65.75 63 LEU G C 1
ATOM 6574 O O . LEU G 1 41 ? -43.623 77.574 98.375 1.00 58.57 63 LEU G O 1
ATOM 6579 N N . ALA G 1 42 ? -45.355 76.184 97.851 1.00 54.62 64 ALA G N 1
ATOM 6580 C CA . ALA G 1 42 ? -45.995 77.120 96.922 1.00 55.38 64 ALA G CA 1
ATOM 6581 C C . ALA G 1 42 ? -46.316 78.443 97.583 1.00 53.24 64 ALA G C 1
ATOM 6582 O O . ALA G 1 42 ? -46.201 79.506 96.969 1.00 68.85 64 ALA G O 1
ATOM 6584 N N . TRP G 1 43 ? -46.726 78.368 98.845 1.00 52.89 65 TRP G N 1
ATOM 6585 C CA . TRP G 1 43 ? -47.098 79.537 99.576 1.00 69.85 65 TRP G CA 1
ATOM 6586 C C . TRP G 1 43 ? -45.840 80.339 99.817 1.00 54.20 65 TRP G C 1
ATOM 6587 O O . TRP G 1 43 ? -45.767 81.536 99.494 1.00 65.63 65 TRP G O 1
ATOM 6598 N N . LYS G 1 44 ? -44.836 79.650 100.357 1.00 53.74 66 LYS G N 1
ATOM 6599 C CA . LYS G 1 44 ? -43.520 80.254 100.617 1.00 58.53 66 LYS G CA 1
ATOM 6600 C C . LYS G 1 44 ? -42.946 80.887 99.360 1.00 59.56 66 LYS G C 1
ATOM 6601 O O . LYS G 1 44 ? -42.391 81.973 99.411 1.00 61.97 66 LYS G O 1
ATOM 6607 N N . ALA G 1 45 ? -43.140 80.210 98.225 1.00 55.32 67 ALA G N 1
ATOM 6608 C CA . ALA G 1 45 ? -42.684 80.713 96.946 1.00 63.00 67 ALA G CA 1
ATOM 6609 C C . ALA G 1 45 ? -43.341 82.019 96.597 1.00 66.72 67 ALA G C 1
ATOM 6610 O O . ALA G 1 45 ? -42.659 82.961 96.186 1.00 66.42 67 ALA G O 1
ATOM 6612 N N . GLN G 1 46 ? -44.659 82.105 96.798 1.00 66.52 68 GLN G N 1
ATOM 6613 C CA . GLN G 1 46 ? -45.357 83.343 96.483 1.00 57.62 68 GLN G CA 1
ATOM 6614 C C . GLN G 1 46 ? -44.919 84.472 97.405 1.00 66.28 68 GLN G C 1
ATOM 6615 O O . GLN G 1 46 ? -44.840 85.618 96.978 1.00 62.07 68 GLN G O 1
ATOM 6621 N N . GLN G 1 47 ? -44.625 84.133 98.656 1.00 53.53 69 GLN G N 1
ATOM 6622 C CA . GLN G 1 47 ? -44.162 85.122 99.590 1.00 64.08 69 GLN G CA 1
ATOM 6623 C C . GLN G 1 47 ? -42.892 85.760 99.071 1.00 66.78 69 GLN G C 1
ATOM 6624 O O . GLN G 1 47 ? -42.703 86.963 99.215 1.00 83.52 69 GLN G O 1
ATOM 6630 N N . VAL G 1 48 ? -42.036 84.948 98.431 1.00 72.23 70 VAL G N 1
ATOM 6631 C CA . VAL G 1 48 ? -40.772 85.461 97.903 1.00 54.04 70 VAL G CA 1
ATOM 6632 C C . VAL G 1 48 ? -40.999 86.270 96.641 1.00 70.21 70 VAL G C 1
ATOM 6633 O O . VAL G 1 48 ? -40.383 87.331 96.430 1.00 64.92 70 VAL G O 1
ATOM 6637 N N . ALA G 1 49 ? -41.893 85.760 95.797 1.00 60.08 71 ALA G N 1
ATOM 6638 C CA . ALA G 1 49 ? -42.233 86.453 94.557 1.00 61.95 71 ALA G CA 1
ATOM 6639 C C . ALA G 1 49 ? -42.797 87.841 94.792 1.00 70.22 71 ALA G C 1
ATOM 6640 O O . ALA G 1 49 ? -42.445 88.751 94.055 1.00 70.91 71 ALA G O 1
ATOM 6642 N N . THR G 1 50 ? -43.621 88.005 95.836 1.00 72.64 72 THR G N 1
ATOM 6643 C CA . THR G 1 50 ? -44.349 89.263 96.075 1.00 79.96 72 THR G CA 1
ATOM 6644 C C . THR G 1 50 ? -43.469 90.449 96.412 1.00 73.45 72 THR G C 1
ATOM 6645 O O . THR G 1 50 ? -43.855 91.606 96.164 1.00 84.04 72 THR G O 1
ATOM 6649 N N . GLN G 1 51 ? -42.278 90.157 96.926 1.00 55.87 73 GLN G N 1
ATOM 6650 C CA . GLN G 1 51 ? -41.276 91.189 97.232 1.00 73.68 73 GLN G CA 1
ATOM 6651 C C . GLN G 1 51 ? -40.762 91.974 96.030 1.00 67.31 73 GLN G C 1
ATOM 6652 O O . GLN G 1 51 ? -40.241 93.083 96.209 1.00 109.96 73 GLN G O 1
ATOM 6658 N N . CYS G 1 52 ? -40.879 91.388 94.831 1.00 104.35 74 CYS G N 1
ATOM 6659 C CA . CYS G 1 52 ? -40.460 92.024 93.561 1.00 93.59 74 CYS G CA 1
ATOM 6660 C C . CYS G 1 52 ? -38.975 92.384 93.537 1.00 82.70 74 CYS G C 1
ATOM 6661 O O . CYS G 1 52 ? -38.567 93.410 92.997 1.00 104.56 74 CYS G O 1
ATOM 6664 N N . ASN G 1 53 ? -38.185 91.536 94.173 1.00 93.93 75 ASN G N 1
ATOM 6665 C CA . ASN G 1 53 ? -36.764 91.673 94.173 1.00 100.22 75 ASN G CA 1
ATOM 6666 C C . ASN G 1 53 ? -36.236 90.295 93.820 1.00 99.52 75 ASN G C 1
ATOM 6667 O O . ASN G 1 53 ? -36.390 89.358 94.587 1.00 100.51 75 ASN G O 1
ATOM 6672 N N . VAL G 1 54 ? -35.619 90.178 92.655 1.00 87.71 76 VAL G N 1
ATOM 6673 C CA . VAL G 1 54 ? -35.069 88.895 92.232 1.00 103.11 76 VAL G CA 1
ATOM 6674 C C . VAL G 1 54 ? -33.635 88.690 92.718 1.00 95.36 76 VAL G C 1
ATOM 6675 O O . VAL G 1 54 ? -33.251 87.576 93.027 1.00 100.42 76 VAL G O 1
ATOM 6679 N N . ASP G 1 55 ? -32.879 89.777 92.812 1.00 103.26 77 ASP G N 1
ATOM 6680 C CA . ASP G 1 55 ? -31.484 89.722 93.208 1.00 112.24 77 ASP G CA 1
ATOM 6681 C C . ASP G 1 55 ? -31.259 89.474 94.692 1.00 87.45 77 ASP G C 1
ATOM 6682 O O . ASP G 1 55 ? -30.370 88.716 95.070 1.00 107.45 77 ASP G O 1
ATOM 6687 N N . ASN G 1 56 ? -32.048 90.121 95.537 1.00 113.58 78 ASN G N 1
ATOM 6688 C CA . ASN G 1 56 ? -31.824 90.001 96.957 1.00 121.50 78 ASN G CA 1
ATOM 6689 C C . ASN G 1 56 ? -33.081 90.049 97.836 1.00 127.21 78 ASN G C 1
ATOM 6690 O O . ASN G 1 56 ? -33.287 91.021 98.561 1.00 138.71 78 ASN G O 1
ATOM 6695 N N . PRO G 1 57 ? -33.904 88.988 97.785 1.00 95.46 79 PRO G N 1
ATOM 6696 C CA . PRO G 1 57 ? -35.123 88.917 98.573 1.00 92.38 79 PRO G CA 1
ATOM 6697 C C . PRO G 1 57 ? -34.875 88.560 100.019 1.00 90.18 79 PRO G C 1
ATOM 6698 O O . PRO G 1 57 ? -33.790 88.128 100.359 1.00 95.71 79 PRO G O 1
ATOM 6702 N N . GLN G 1 58 ? -35.904 88.738 100.843 1.00 84.19 80 GLN G N 1
ATOM 6703 C CA . GLN G 1 58 ? -35.854 88.400 102.238 1.00 97.33 80 GLN G CA 1
ATOM 6704 C C . GLN G 1 58 ? -36.351 86.973 102.390 1.00 78.10 80 GLN G C 1
ATOM 6705 O O . GLN G 1 58 ? -37.437 86.644 101.925 1.00 76.96 80 GLN G O 1
ATOM 6711 N N . LEU G 1 59 ? -35.567 86.134 103.057 1.00 69.09 81 LEU G N 1
ATOM 6712 C CA . LEU G 1 59 ? -35.915 84.722 103.185 1.00 66.80 81 LEU G CA 1
ATOM 6713 C C . LEU G 1 59 ? -35.958 84.280 104.613 1.00 64.94 81 LEU G C 1
ATOM 6714 O O . LEU G 1 59 ? -35.247 84.809 105.461 1.00 92.88 81 LEU G O 1
ATOM 6719 N N . TRP G 1 60 ? -36.771 83.275 104.865 1.00 72.99 82 TRP G N 1
ATOM 6720 C CA . TRP G 1 60 ? -36.890 82.716 106.189 1.00 71.27 82 TRP G CA 1
ATOM 6721 C C . TRP G 1 60 ? -36.882 81.190 106.088 1.00 71.38 82 TRP G C 1
ATOM 6722 O O . TRP G 1 60 ? -37.071 80.638 105.016 1.00 83.76 82 TRP G O 1
ATOM 6733 N N . GLY G 1 61 ? -36.667 80.524 107.211 1.00 74.20 83 GLY G N 1
ATOM 6734 C CA . GLY G 1 61 ? -36.643 79.066 107.293 1.00 70.84 83 GLY G CA 1
ATOM 6735 C C . GLY G 1 61 ? -35.232 78.496 107.171 1.00 102.76 83 GLY G C 1
ATOM 6736 O O . GLY G 1 61 ? -34.268 79.189 106.752 1.00 70.26 83 GLY G O 1
ATOM 6737 N N . ASP G 1 62 ? -35.106 77.222 107.550 1.00 108.36 84 ASP G N 1
ATOM 6738 C CA . ASP G 1 62 ? -33.884 76.455 107.311 1.00 87.61 84 ASP G CA 1
ATOM 6739 C C . ASP G 1 62 ? -33.659 76.292 105.791 1.00 98.97 84 ASP G C 1
ATOM 6740 O O . ASP G 1 62 ? -32.560 76.550 105.284 1.00 87.83 84 ASP G O 1
ATOM 6745 N N . ASN G 1 63 ? -34.719 75.913 105.073 1.00 91.55 85 ASN G N 1
ATOM 6746 C CA . ASN G 1 63 ? -34.666 75.719 103.649 1.00 66.92 85 ASN G CA 1
ATOM 6747 C C . ASN G 1 63 ? -34.901 77.005 102.837 1.00 70.80 85 ASN G C 1
ATOM 6748 O O . ASN G 1 63 ? -35.360 76.969 101.695 1.00 66.35 85 ASN G O 1
ATOM 6753 N N . GLY G 1 64 ? -34.600 78.142 103.432 1.00 62.58 86 GLY G N 1
ATOM 6754 C CA . GLY G 1 64 ? -34.896 79.434 102.814 1.00 56.82 86 GLY G CA 1
ATOM 6755 C C . GLY G 1 64 ? -34.314 79.670 101.443 1.00 66.25 86 GLY G C 1
ATOM 6756 O O . GLY G 1 64 ? -34.919 80.360 100.639 1.00 68.37 86 GLY G O 1
ATOM 6757 N N . ALA G 1 65 ? -33.129 79.111 101.180 1.00 76.20 87 ALA G N 1
ATOM 6758 C CA . ALA G 1 65 ? -32.422 79.388 99.926 1.00 88.10 87 ALA G CA 1
ATOM 6759 C C . ALA G 1 65 ? -32.723 78.378 98.820 1.00 75.06 87 ALA G C 1
ATOM 6760 O O . ALA G 1 65 ? -32.263 78.529 97.700 1.00 65.85 87 ALA G O 1
ATOM 6762 N N . SER G 1 66 ? -33.551 77.389 99.141 1.00 59.47 88 SER G N 1
ATOM 6763 C CA . SER G 1 66 ? -33.839 76.288 98.268 1.00 58.62 88 SER G CA 1
ATOM 6764 C C . SER G 1 66 ? -34.891 76.618 97.218 1.00 57.54 88 SER G C 1
ATOM 6765 O O . SER G 1 66 ? -35.972 76.006 97.156 1.00 66.26 88 SER G O 1
ATOM 6768 N N . PHE G 1 67 ? -34.564 77.533 96.327 1.00 58.62 89 PHE G N 1
ATOM 6769 C CA . PHE G 1 67 ? -35.553 77.924 95.321 1.00 67.01 89 PHE G CA 1
ATOM 6770 C C . PHE G 1 67 ? -34.928 78.445 94.037 1.00 57.11 89 PHE G C 1
ATOM 6771 O O . PHE G 1 67 ? -33.810 78.941 94.042 1.00 58.33 89 PHE G O 1
ATOM 6779 N N . ASN G 1 68 ? -35.675 78.341 92.958 1.00 48.83 90 ASN G N 1
ATOM 6780 C CA . ASN G 1 68 ? -35.355 79.050 91.737 1.00 48.39 90 ASN G CA 1
ATOM 6781 C C . ASN G 1 68 ? -36.234 80.246 91.551 1.00 62.48 90 ASN G C 1
ATOM 6782 O O . ASN G 1 68 ? -37.381 80.264 91.996 1.00 62.47 90 ASN G O 1
ATOM 6787 N N . ILE G 1 69 ? -35.698 81.236 90.852 1.00 71.80 91 ILE G N 1
ATOM 6788 C CA . ILE G 1 69 ? -36.410 82.470 90.589 1.00 68.45 91 ILE G CA 1
ATOM 6789 C C . ILE G 1 69 ? -36.088 82.955 89.199 1.00 64.02 91 ILE G C 1
ATOM 6790 O O . ILE G 1 69 ? -34.959 82.827 88.740 1.00 82.06 91 ILE G O 1
ATOM 6795 N N . GLY G 1 70 ? -37.092 83.504 88.536 1.00 69.72 92 GLY G N 1
ATOM 6796 C CA . GLY G 1 70 ? -36.909 84.128 87.244 1.00 64.06 92 GLY G CA 1
ATOM 6797 C C . GLY G 1 70 ? -38.143 84.814 86.715 1.00 53.26 92 GLY G C 1
ATOM 6798 O O . GLY G 1 70 ? -39.263 84.528 87.141 1.00 75.74 92 GLY G O 1
ATOM 6799 N N . ARG G 1 71 ? -37.921 85.702 85.754 1.00 68.95 93 ARG G N 1
ATOM 6800 C CA . ARG G 1 71 ? -38.952 86.540 85.192 1.00 64.82 93 ARG G CA 1
ATOM 6801 C C . ARG G 1 71 ? -39.733 85.915 84.047 1.00 64.56 93 ARG G C 1
ATOM 6802 O O . ARG G 1 71 ? -39.397 84.839 83.574 1.00 73.00 93 ARG G O 1
ATOM 6810 N N . TYR G 1 72 ? -40.797 86.619 83.631 1.00 70.63 94 TYR G N 1
ATOM 6811 C CA . TYR G 1 72 ? -41.631 86.331 82.433 1.00 64.94 94 TYR G CA 1
ATOM 6812 C C . TYR G 1 72 ? -42.441 85.050 82.518 1.00 61.04 94 TYR G C 1
ATOM 6813 O O . TYR G 1 72 ? -42.813 84.665 83.610 1.00 67.28 94 TYR G O 1
ATOM 6822 N N . THR G 1 73 ? -42.754 84.401 81.403 1.00 63.85 95 THR G N 1
ATOM 6823 C CA . THR G 1 73 ? -43.678 83.245 81.475 1.00 72.95 95 THR G CA 1
ATOM 6824 C C . THR G 1 73 ? -43.010 82.060 82.160 1.00 63.67 95 THR G C 1
ATOM 6825 O O . THR G 1 73 ? -41.763 81.975 82.209 1.00 72.65 95 THR G O 1
ATOM 6829 N N . LYS G 1 74 ? -43.841 81.142 82.651 1.00 69.62 96 LYS G N 1
ATOM 6830 C CA . LYS G 1 74 ? -43.368 79.893 83.236 1.00 67.69 96 LYS G CA 1
ATOM 6831 C C . LYS G 1 74 ? -42.358 79.187 82.327 1.00 59.08 96 LYS G C 1
ATOM 6832 O O . LYS G 1 74 ? -41.262 78.839 82.751 1.00 88.94 96 LYS G O 1
ATOM 6838 N N . GLU G 1 75 ? -42.743 79.009 81.065 1.00 83.89 97 GLU G N 1
ATOM 6839 C CA . GLU G 1 75 ? -41.897 78.334 80.094 1.00 63.84 97 GLU G CA 1
ATOM 6840 C C . GLU G 1 75 ? -40.593 79.095 79.922 1.00 68.62 97 GLU G C 1
ATOM 6841 O O . GLU G 1 75 ? -39.528 78.476 79.974 1.00 70.63 97 GLU G O 1
ATOM 6847 N N . GLN G 1 76 ? -40.646 80.417 79.821 1.00 51.32 98 GLN G N 1
ATOM 6848 C CA . GLN G 1 76 ? -39.389 81.186 79.700 1.00 55.58 98 GLN G CA 1
ATOM 6849 C C . GLN G 1 76 ? -38.488 81.051 80.903 1.00 64.05 98 GLN G C 1
ATOM 6850 O O . GLN G 1 76 ? -37.280 80.876 80.762 1.00 86.23 98 GLN G O 1
ATOM 6856 N N . ALA G 1 77 ? -39.073 81.127 82.090 1.00 77.24 99 ALA G N 1
ATOM 6857 C CA . ALA G 1 77 ? -38.250 81.150 83.287 1.00 75.76 99 ALA G CA 1
ATOM 6858 C C . ALA G 1 77 ? -37.660 79.771 83.552 1.00 77.87 99 ALA G C 1
ATOM 6859 O O . ALA G 1 77 ? -36.517 79.656 83.977 1.00 69.80 99 ALA G O 1
ATOM 6861 N N . PHE G 1 78 ? -38.445 78.735 83.297 1.00 54.93 100 PHE G N 1
ATOM 6862 C CA . PHE G 1 78 ? -38.004 77.371 83.481 1.00 62.49 100 PHE G CA 1
ATOM 6863 C C . PHE G 1 78 ? -36.874 77.049 82.478 1.00 61.23 100 PHE G C 1
ATOM 6864 O O . PHE G 1 78 ? -35.820 76.552 82.861 1.00 80.53 100 PHE G O 1
ATOM 6872 N N . ALA G 1 79 ? -37.092 77.378 81.210 1.00 79.26 101 ALA G N 1
ATOM 6873 C CA . ALA G 1 79 ? -36.049 77.236 80.178 1.00 66.91 101 ALA G CA 1
ATOM 6874 C C . ALA G 1 79 ? -34.729 77.919 80.573 1.00 68.07 101 ALA G C 1
ATOM 6875 O O . ALA G 1 79 ? -33.673 77.310 80.482 1.00 93.94 101 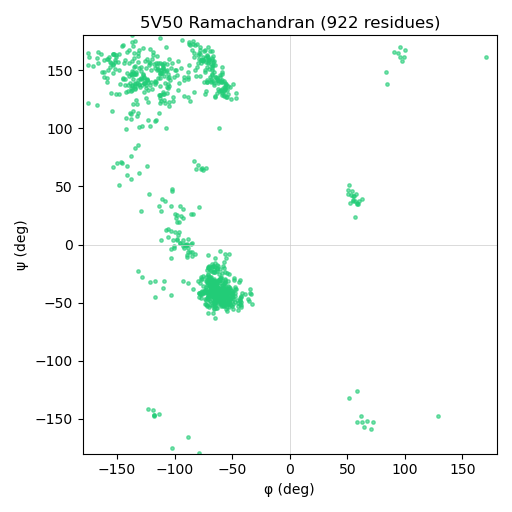ALA G O 1
ATOM 6877 N N . GLU G 1 80 ? -34.804 79.144 81.060 1.00 55.56 102 GLU G N 1
ATOM 6878 C CA . GLU G 1 80 ? -33.636 79.821 81.604 1.00 66.85 102 GLU G CA 1
ATOM 6879 C C . GLU G 1 80 ? -32.931 79.014 82.752 1.00 66.25 102 GLU G C 1
ATOM 6880 O O . GLU G 1 80 ? -31.715 79.061 82.881 1.00 74.47 102 GLU G O 1
ATOM 6886 N N . TRP G 1 81 ? -33.682 78.259 83.546 1.00 58.74 103 TRP G N 1
ATOM 6887 C CA . TRP G 1 81 ? -33.059 77.454 84.588 1.00 62.84 103 TRP G CA 1
ATOM 6888 C C . TRP G 1 81 ? -32.378 76.199 84.036 1.00 63.76 103 TRP G C 1
ATOM 6889 O O . TRP G 1 81 ? -31.285 75.857 84.472 1.00 77.65 103 TRP G O 1
ATOM 6900 N N . THR G 1 82 ? -33.025 75.516 83.099 1.00 45.75 104 THR G N 1
ATOM 6901 C CA . THR G 1 82 ? -32.486 74.294 82.512 1.00 63.25 104 THR G CA 1
ATOM 6902 C C . THR G 1 82 ? -31.310 74.571 81.599 1.00 58.99 104 THR G C 1
ATOM 6903 O O . THR G 1 82 ? -30.397 73.761 81.509 1.00 77.87 104 THR G O 1
ATOM 6907 N N . ALA G 1 83 ? -31.318 75.738 80.961 1.00 67.08 105 ALA G N 1
ATOM 6908 C CA . ALA G 1 83 ? -30.179 76.192 80.148 1.00 64.78 105 ALA G CA 1
ATOM 6909 C C . ALA G 1 83 ? -28.853 76.229 80.906 1.00 61.68 105 ALA G C 1
ATOM 6910 O O . ALA G 1 83 ? -27.796 76.352 80.298 1.00 90.56 105 ALA G O 1
ATOM 6912 N N . THR G 1 84 ? -28.896 76.086 82.220 1.00 58.00 106 THR G N 1
ATOM 6913 C CA . THR G 1 84 ? -27.653 76.139 82.955 1.00 65.84 106 THR G CA 1
ATOM 6914 C C . THR G 1 84 ? -26.988 74.772 83.067 1.00 62.67 106 THR G C 1
ATOM 6915 O O . THR G 1 84 ? -25.905 74.686 83.628 1.00 69.12 106 THR G O 1
ATOM 6919 N N . SER G 1 85 ? -27.637 73.734 82.551 1.00 49.77 107 SER G N 1
ATOM 6920 C CA . SER G 1 85 ? -27.130 72.348 82.626 1.00 69.39 107 SER G CA 1
ATOM 6921 C C . SER G 1 85 ? -25.723 72.200 82.079 1.00 65.26 107 SER G C 1
ATOM 6922 O O . SER G 1 85 ? -24.894 71.495 82.688 1.00 64.14 107 SER G O 1
ATOM 6925 N N . GLY G 1 86 ? -25.449 72.930 81.001 1.00 68.27 108 GLY G N 1
ATOM 6926 C CA . GLY G 1 86 ? -24.161 72.898 80.307 1.00 65.78 108 GLY G CA 1
ATOM 6927 C C . GLY G 1 86 ? -22.909 72.915 81.153 1.00 69.69 108 GLY G C 1
ATOM 6928 O O . GLY G 1 86 ? -21.913 72.280 80.797 1.00 70.36 108 GLY G O 1
ATOM 6929 N N . SER G 1 87 ? -22.961 73.582 82.304 1.00 56.34 109 SER G N 1
ATOM 6930 C CA . SER G 1 87 ? -21.767 73.734 83.111 1.00 54.61 109 SER G CA 1
ATOM 6931 C C . SER G 1 87 ? -21.770 72.884 84.362 1.00 58.98 109 SER G C 1
ATOM 6932 O O . SER G 1 87 ? -20.905 73.061 85.258 1.00 58.64 109 SER G O 1
ATOM 6935 N N . PHE G 1 88 ? -22.709 71.936 84.427 1.00 39.98 110 PHE G N 1
ATOM 6936 C CA . PHE G 1 88 ? -22.713 71.001 85.570 1.00 58.19 110 PHE G CA 1
ATOM 6937 C C . PHE G 1 88 ? -21.364 70.339 85.688 1.00 49.23 110 PHE G C 1
ATOM 6938 O O . PHE G 1 88 ? -20.882 69.819 84.681 1.00 86.27 110 PHE G O 1
ATOM 6946 N N . PRO G 1 89 ? -20.761 70.261 86.865 1.00 58.41 111 PRO G N 1
ATOM 6947 C CA . PRO G 1 89 ? -21.372 70.529 88.127 1.00 63.32 111 PRO G CA 1
ATOM 6948 C C . PRO G 1 89 ? -20.836 71.800 88.806 1.00 66.36 111 PRO G C 1
ATOM 6949 O O . PRO G 1 89 ? -20.662 71.820 90.019 1.00 59.11 111 PRO G O 1
ATOM 6953 N N . ASP G 1 90 ? -20.586 72.853 88.050 1.00 56.32 112 ASP G N 1
ATOM 6954 C CA . ASP G 1 90 ? -20.162 74.068 88.724 1.00 71.29 112 ASP G CA 1
ATOM 6955 C C . ASP G 1 90 ? -21.364 74.882 89.244 1.00 78.14 112 ASP G C 1
ATOM 6956 O O . ASP G 1 90 ? -22.524 74.544 88.983 1.00 59.23 112 ASP G O 1
ATOM 6961 N N . ASP G 1 91 ? -21.077 75.960 89.962 1.00 71.57 113 ASP G N 1
ATOM 6962 C CA . ASP G 1 91 ? -22.145 76.721 90.607 1.00 68.10 113 ASP G CA 1
ATOM 6963 C C . ASP G 1 91 ? -23.122 77.411 89.654 1.00 62.12 113 ASP G C 1
ATOM 6964 O O . ASP G 1 91 ? -24.251 77.679 90.045 1.00 78.91 113 ASP G O 1
ATOM 6969 N N . ARG G 1 92 ? -22.742 77.648 88.402 1.00 58.51 114 ARG G N 1
ATOM 6970 C CA . ARG G 1 92 ? -23.694 78.229 87.421 1.00 56.48 114 ARG G CA 1
ATOM 6971 C C . ARG G 1 92 ? -24.900 77.340 87.129 1.00 65.53 114 ARG G C 1
ATOM 6972 O O . ARG G 1 92 ? -25.925 77.827 86.663 1.00 82.32 114 ARG G O 1
ATOM 6980 N N . SER G 1 93 ? -24.772 76.049 87.419 1.00 64.64 115 SER G N 1
ATOM 6981 C CA . SER G 1 93 ? -25.779 75.076 87.094 1.00 59.39 115 SER G CA 1
ATOM 6982 C C . SER G 1 93 ? -26.680 74.756 88.256 1.00 55.38 115 SER G C 1
ATOM 6983 O O . SER G 1 93 ? -27.537 73.871 88.130 1.00 57.29 115 SER G O 1
ATOM 6986 N N . ILE G 1 94 ? -26.533 75.441 89.387 1.00 63.57 116 ILE G N 1
ATOM 6987 C CA . ILE G 1 94 ? -27.419 75.202 90.558 1.00 57.88 116 ILE G CA 1
ATOM 6988 C C . ILE G 1 94 ? -28.929 75.214 90.193 1.00 58.05 116 ILE G C 1
ATOM 6989 O O . ILE G 1 94 ? -29.663 74.343 90.647 1.00 55.53 116 ILE G O 1
ATOM 6994 N N . PRO G 1 95 ? -29.390 76.194 89.389 1.00 48.50 117 PRO G N 1
ATOM 6995 C CA . PRO G 1 95 ? -30.802 76.197 88.980 1.00 43.42 117 PRO G CA 1
ATOM 6996 C C . PRO G 1 95 ? -31.238 74.900 88.387 1.00 57.92 117 PRO G C 1
ATOM 6997 O O . PRO G 1 95 ? -32.297 74.374 88.783 1.00 53.29 117 PRO G O 1
ATOM 7001 N N . TRP G 1 96 ? -30.440 74.353 87.468 1.00 59.14 118 TRP G N 1
ATOM 7002 C CA . TRP G 1 96 ? -30.767 73.052 86.876 1.00 41.61 118 TRP G CA 1
ATOM 7003 C C . TRP G 1 96 ? -30.645 71.947 87.893 1.00 51.27 118 TRP G C 1
ATOM 7004 O O . TRP G 1 96 ? -31.472 71.030 87.924 1.00 49.07 118 TRP G O 1
ATOM 7015 N N . GLN G 1 97 ? -29.653 72.053 88.765 1.00 49.12 119 GLN G N 1
ATOM 7016 C CA . GLN G 1 97 ? -29.450 71.014 89.771 1.00 48.56 119 GLN G CA 1
ATOM 7017 C C . GLN G 1 97 ? -30.627 70.787 90.672 1.00 68.68 119 GLN G C 1
ATOM 7018 O O . GLN G 1 97 ? -30.895 69.625 91.018 1.00 58.13 119 GLN G O 1
ATOM 7024 N N . ARG G 1 98 ? -31.315 71.877 91.041 1.00 59.36 120 ARG G N 1
ATOM 7025 C CA . ARG G 1 98 ? -32.472 71.775 91.928 1.00 59.97 120 ARG G CA 1
ATOM 7026 C C . ARG G 1 98 ? -33.585 70.978 91.283 1.00 57.45 120 ARG G C 1
ATOM 7027 O O . ARG G 1 98 ? -34.220 70.195 91.931 1.00 57.19 120 ARG G O 1
ATOM 7035 N N . ILE G 1 99 ? -33.828 71.215 90.001 1.00 52.30 121 ILE G N 1
ATOM 7036 C CA . ILE G 1 99 ? -34.899 70.558 89.272 1.00 42.62 121 ILE G CA 1
ATOM 7037 C C . ILE G 1 99 ? -34.622 69.070 89.137 1.00 56.44 121 ILE G C 1
ATOM 7038 O O . ILE G 1 99 ? -35.500 68.212 89.255 1.00 53.97 121 ILE G O 1
ATOM 7043 N N . VAL G 1 100 ? -33.362 68.797 88.845 1.00 60.99 122 VAL G N 1
ATOM 7044 C CA . VAL G 1 100 ? -32.928 67.468 88.469 1.00 67.32 122 VAL G CA 1
ATOM 7045 C C . VAL G 1 100 ? -32.371 66.620 89.625 1.00 56.12 122 VAL G C 1
ATOM 7046 O O . VAL G 1 100 ? -31.975 65.522 89.427 1.00 64.41 122 VAL G O 1
ATOM 7050 N N . ALA G 1 101 ? -32.353 67.147 90.834 1.00 54.40 123 ALA G N 1
ATOM 7051 C CA . ALA G 1 101 ? -31.816 66.411 91.939 1.00 56.18 123 ALA G CA 1
ATOM 7052 C C . ALA G 1 101 ? -32.592 65.154 92.299 1.00 55.94 123 ALA G C 1
ATOM 7053 O O . ALA G 1 101 ? -33.761 65.202 92.577 1.00 67.70 123 ALA G O 1
ATOM 7055 N N . ASN G 1 102 ? -31.897 64.039 92.395 1.00 82.65 124 ASN G N 1
ATOM 7056 C CA . ASN G 1 102 ? -32.497 62.793 92.798 1.00 61.30 124 ASN G CA 1
ATOM 7057 C C . ASN G 1 102 ? -33.094 62.859 94.215 1.00 60.34 124 ASN G C 1
ATOM 7058 O O . ASN G 1 102 ? -34.059 62.187 94.520 1.00 69.09 124 ASN G O 1
ATOM 7063 N N . SER G 1 103 ? -32.513 63.672 95.067 1.00 70.42 125 SER G N 1
ATOM 7064 C CA . SER G 1 103 ? -32.982 63.801 96.440 1.00 66.58 125 SER G CA 1
ATOM 7065 C C . SER G 1 103 ? -34.290 64.541 96.527 1.00 64.39 125 SER G C 1
ATOM 7066 O O . SER G 1 103 ? -35.090 64.245 97.378 1.00 97.25 125 SER G O 1
ATOM 7069 N N . ALA G 1 104 ? -34.499 65.481 95.634 1.00 63.89 126 ALA G N 1
ATOM 7070 C CA . ALA G 1 104 ? -35.733 66.272 95.593 1.00 58.00 126 ALA G CA 1
ATOM 7071 C C . ALA G 1 104 ? -36.984 65.431 95.489 1.00 50.64 126 ALA G C 1
ATOM 7072 O O . ALA G 1 104 ? -37.032 64.457 94.766 1.00 65.69 126 ALA G O 1
ATOM 7074 N N . GLN G 1 105 ? -38.008 65.805 96.233 1.00 74.52 127 GLN G N 1
ATOM 7075 C CA . GLN G 1 105 ? -39.244 65.035 96.229 1.00 64.72 127 GLN G CA 1
ATOM 7076 C C . GLN G 1 105 ? -40.479 65.877 96.047 1.00 70.22 127 GLN G C 1
ATOM 7077 O O . GLN G 1 105 ? -41.499 65.379 95.613 1.00 63.95 127 GLN G O 1
ATOM 7083 N N . LYS G 1 106 ? -40.378 67.164 96.377 1.00 65.24 128 LYS G N 1
ATOM 7084 C CA . LYS G 1 106 ? -41.518 68.019 96.312 1.00 59.82 128 LYS G CA 1
ATOM 7085 C C . LYS G 1 106 ? -41.191 69.370 95.728 1.00 78.21 128 LYS G C 1
ATOM 7086 O O . LYS G 1 106 ? -40.084 69.879 95.891 1.00 59.49 128 LYS G O 1
ATOM 7092 N N . VAL G 1 107 ? -42.157 69.936 95.010 1.00 63.97 129 VAL G N 1
ATOM 7093 C CA . VAL G 1 107 ? -42.003 71.275 94.471 1.00 49.75 129 VAL G CA 1
ATOM 7094 C C . VAL G 1 107 ? -43.283 72.089 94.721 1.00 62.69 129 VAL G C 1
ATOM 7095 O O . VAL G 1 107 ? -44.383 71.523 94.844 1.00 54.14 129 VAL G O 1
ATOM 7099 N N . GLY G 1 108 ? -43.134 73.404 94.796 1.00 52.69 130 GLY G N 1
ATOM 7100 C CA . GLY G 1 108 ? -44.289 74.305 94.908 1.00 44.82 130 GLY G CA 1
ATOM 7101 C C . GLY G 1 108 ? -43.887 75.665 94.376 1.00 62.08 130 GLY G C 1
ATOM 7102 O O . GLY G 1 108 ? -42.820 76.207 94.720 1.00 58.44 130 GLY G O 1
ATOM 7103 N N . CYS G 1 109 ? -44.712 76.208 93.501 1.00 55.90 131 CYS G N 1
ATOM 7104 C CA . CYS G 1 109 ? -44.325 77.425 92.815 1.00 60.77 131 CYS G CA 1
ATOM 7105 C C . CYS G 1 109 ? -45.353 78.532 93.108 1.00 62.91 131 CYS G C 1
ATOM 7106 O O . CYS G 1 109 ? -46.507 78.276 93.470 1.00 72.27 131 CYS G O 1
ATOM 7109 N N . GLY G 1 110 ? -44.908 79.767 92.971 1.00 56.12 132 GLY G N 1
ATOM 7110 C CA . GLY G 1 110 ? -45.749 80.925 93.141 1.00 59.58 132 GLY G CA 1
ATOM 7111 C C . GLY G 1 110 ? -45.342 82.028 92.188 1.00 60.02 132 GLY G C 1
ATOM 7112 O O . GLY G 1 110 ? -44.293 81.982 91.574 1.00 79.07 132 GLY G O 1
ATOM 7113 N N . GLU G 1 111 ? -46.158 83.065 92.134 1.00 80.77 133 GLU G N 1
ATOM 7114 C CA . GLU G 1 111 ? -46.142 84.055 91.087 1.00 59.72 133 GLU G CA 1
ATOM 7115 C C . GLU G 1 111 ? -46.566 85.385 91.694 1.00 64.11 133 GLU G C 1
ATOM 7116 O O . GLU G 1 111 ? -47.353 85.434 92.646 1.00 73.17 133 GLU G O 1
ATOM 7122 N N . ALA G 1 112 ? -46.057 86.459 91.121 1.00 75.74 134 ALA G N 1
ATOM 7123 C CA . ALA G 1 112 ? -46.418 87.818 91.494 1.00 67.24 134 ALA G CA 1
ATOM 7124 C C . ALA G 1 112 ? -46.159 88.768 90.318 1.00 63.99 134 ALA G C 1
ATOM 7125 O O . ALA G 1 112 ? -45.364 88.467 89.451 1.00 107.57 134 ALA G O 1
ATOM 7127 N N . THR G 1 113 ? -46.846 89.907 90.294 1.00 95.67 135 THR G N 1
ATOM 7128 C CA . THR G 1 113 ? -46.672 90.881 89.226 1.00 76.86 135 THR G CA 1
ATOM 7129 C C . THR G 1 113 ? -46.032 92.141 89.729 1.00 66.38 135 THR G C 1
ATOM 7130 O O . THR G 1 113 ? -46.495 92.709 90.691 1.00 108.16 135 THR G O 1
ATOM 7134 N N . CYS G 1 114 ? -44.974 92.574 89.060 1.00 83.53 136 CYS G N 1
ATOM 7135 C CA . CYS G 1 114 ? -44.253 93.778 89.448 1.00 104.36 136 CYS G CA 1
ATOM 7136 C C . CYS G 1 114 ? -44.293 94.790 88.329 1.00 83.69 136 CYS G C 1
ATOM 7137 O O . CYS G 1 114 ? -44.045 94.455 87.183 1.00 113.68 136 CYS G O 1
ATOM 7140 N N . VAL G 1 115 ? -44.597 96.030 88.689 1.00 148.47 137 VAL G N 1
ATOM 7141 C CA . VAL G 1 115 ? -44.714 97.124 87.738 1.00 149.28 137 VAL G CA 1
ATOM 7142 C C . VAL G 1 115 ? -43.354 97.664 87.349 1.00 151.98 137 VAL G C 1
ATOM 7143 O O . VAL G 1 115 ? -42.385 97.543 88.100 1.00 95.81 137 VAL G O 1
ATOM 7147 N N . LEU G 1 116 ? -43.315 98.285 86.175 1.00 180.40 138 LEU G N 1
ATOM 7148 C CA . LEU G 1 116 ? -42.108 98.881 85.652 1.00 137.68 138 LEU G CA 1
ATOM 7149 C C . LEU G 1 116 ? -42.278 100.277 85.068 1.00 147.75 138 LEU G C 1
ATOM 7150 O O . LEU G 1 116 ? -42.403 100.435 83.858 1.00 160.51 138 LEU G O 1
ATOM 7155 N N . GLU G 1 117 ? -42.266 101.283 85.934 1.00 161.85 139 GLU G N 1
ATOM 7156 C CA . GLU G 1 117 ? -42.171 102.694 85.517 1.00 166.58 139 GLU G CA 1
ATOM 7157 C C . GLU G 1 117 ? -43.196 103.116 84.449 1.00 141.38 139 GLU G C 1
ATOM 7158 O O . GLU G 1 117 ? -42.840 103.690 83.428 1.00 158.20 139 GLU G O 1
ATOM 7160 N N . GLY G 1 118 ? -44.463 102.831 84.694 1.00 146.97 140 GLY G N 1
ATOM 7161 C CA . GLY G 1 118 ? -45.513 103.176 83.739 1.00 146.25 140 GLY G CA 1
ATOM 7162 C C . GLY G 1 118 ? -46.373 101.973 83.451 1.00 149.03 140 GLY G C 1
ATOM 7163 O O . GLY G 1 118 ? -46.572 101.125 84.327 1.00 131.05 140 GLY G O 1
ATOM 7164 N N . ASP G 1 119 ? -46.876 101.887 82.224 1.00 135.82 141 ASP G N 1
ATOM 7165 C CA . ASP G 1 119 ? -47.719 100.758 81.822 1.00 160.40 141 ASP G CA 1
ATOM 7166 C C . ASP G 1 119 ? -47.035 99.374 82.021 1.00 141.38 141 ASP G C 1
ATOM 7167 O O . ASP G 1 119 ? -47.673 98.429 82.466 1.00 123.64 141 ASP G O 1
ATOM 7169 N N . MET G 1 120 ? -45.748 99.286 81.716 1.00 103.30 142 MET G N 1
ATOM 7170 C CA . MET G 1 120 ? -45.020 98.007 81.700 1.00 105.26 142 MET G CA 1
ATOM 7171 C C . MET G 1 120 ? -44.945 97.298 83.041 1.00 120.91 142 MET G C 1
ATOM 7172 O O . MET G 1 120 ? -44.787 97.949 84.068 1.00 118.27 142 MET G O 1
ATOM 7177 N N . ALA G 1 121 ? -45.084 95.970 83.012 1.00 109.48 143 ALA G N 1
ATOM 7178 C CA . ALA G 1 121 ? -44.983 95.140 84.210 1.00 96.22 143 ALA G CA 1
ATOM 7179 C C . ALA G 1 121 ? -44.489 93.730 83.881 1.00 108.78 143 ALA G C 1
ATOM 7180 O O . ALA G 1 121 ? -44.740 93.220 82.792 1.00 97.71 143 ALA G O 1
ATOM 7182 N N . TYR G 1 122 ? -43.809 93.093 84.829 1.00 96.37 144 TYR G N 1
ATOM 7183 C CA . TYR G 1 122 ? -43.281 91.744 84.616 1.00 100.53 144 TYR G CA 1
ATOM 7184 C C . TYR G 1 122 ? -43.607 90.793 85.742 1.00 90.73 144 TYR G C 1
ATOM 7185 O O . TYR G 1 122 ? -43.761 91.203 86.890 1.00 102.99 144 TYR G O 1
ATOM 7194 N N . THR G 1 123 ? -43.688 89.517 85.401 1.00 89.02 145 THR G N 1
ATOM 7195 C CA . THR G 1 123 ? -43.983 88.477 86.380 1.00 73.80 145 THR G CA 1
ATOM 7196 C C . THR G 1 123 ? -42.705 87.956 87.017 1.00 75.74 145 THR G C 1
ATOM 7197 O O . THR G 1 123 ? -41.673 87.826 86.370 1.00 97.59 145 THR G O 1
ATOM 7201 N N . VAL G 1 124 ? -42.787 87.669 88.302 1.00 64.03 146 VAL G N 1
ATOM 7202 C CA . VAL G 1 124 ? -41.735 86.979 89.021 1.00 58.75 146 VAL G CA 1
ATOM 7203 C C . VAL G 1 124 ? -42.229 85.598 89.435 1.00 58.30 146 VAL G C 1
ATOM 7204 O O . VAL G 1 124 ? -43.246 85.481 90.101 1.00 80.40 146 VAL G O 1
ATOM 7208 N N . ASN G 1 125 ? -41.509 84.568 88.982 1.00 69.08 147 ASN G N 1
ATOM 7209 C CA . ASN G 1 125 ? -41.799 83.160 89.265 1.00 64.53 147 ASN G CA 1
ATOM 7210 C C . ASN G 1 125 ? -40.806 82.623 90.250 1.00 59.60 147 ASN G C 1
ATOM 7211 O O . ASN G 1 125 ? -39.604 82.888 90.136 1.00 66.91 147 ASN G O 1
ATOM 7216 N N . VAL G 1 126 ? -41.316 81.879 91.228 1.00 51.06 148 VAL G N 1
ATOM 7217 C CA . VAL G 1 126 ? -40.475 81.256 92.243 1.00 47.17 148 VAL G CA 1
ATOM 7218 C C . VAL G 1 126 ? -40.921 79.819 92.418 1.00 53.09 148 VAL G C 1
ATOM 7219 O O . VAL G 1 126 ? -42.109 79.535 92.472 1.00 59.52 148 VAL G O 1
ATOM 7223 N N . CYS G 1 127 ? -39.962 78.898 92.443 1.00 50.04 149 CYS G N 1
ATOM 7224 C CA . CYS G 1 127 ? -40.297 77.518 92.751 1.00 60.96 149 CYS G CA 1
ATOM 7225 C C . CYS G 1 127 ? -39.443 77.091 93.890 1.00 63.52 149 CYS G C 1
ATOM 7226 O O . CYS G 1 127 ? -38.264 77.404 93.926 1.00 53.83 149 CYS G O 1
ATOM 7229 N N . TYR G 1 128 ? -40.052 76.380 94.832 1.00 56.67 150 TYR G N 1
ATOM 7230 C CA . TYR G 1 128 ? -39.326 75.896 95.975 1.00 44.08 150 TYR G CA 1
ATOM 7231 C C . TYR G 1 128 ? -39.218 74.403 95.877 1.00 64.63 150 TYR G C 1
ATOM 7232 O O . TYR G 1 128 ? -40.147 73.739 95.378 1.00 65.65 150 TYR G O 1
ATOM 7241 N N . TYR G 1 129 ? -38.116 73.864 96.389 1.00 55.36 151 TYR G N 1
ATOM 7242 C CA . TYR G 1 129 ? -37.914 72.403 96.355 1.00 59.08 151 TYR G CA 1
ATOM 7243 C C . TYR G 1 129 ? -37.675 71.854 97.738 1.00 55.56 151 TYR G C 1
ATOM 7244 O O . TYR G 1 129 ? -36.973 72.467 98.547 1.00 62.96 151 TYR G O 1
ATOM 7253 N N . ASP G 1 130 ? -38.232 70.684 98.010 1.00 44.60 152 ASP G N 1
ATOM 7254 C CA . ASP G 1 130 ? -37.919 69.986 99.242 1.00 53.16 152 ASP G CA 1
ATOM 7255 C C . ASP G 1 130 ? -37.655 68.537 98.908 1.00 62.49 152 ASP G C 1
ATOM 7256 O O . ASP G 1 130 ? -38.406 67.962 98.140 1.00 68.21 152 ASP G O 1
ATOM 7261 N N . PRO G 1 131 ? -36.622 67.902 99.457 1.00 68.34 153 PRO G N 1
ATOM 7262 C CA . PRO G 1 131 ? -35.624 68.425 100.402 1.00 55.46 153 PRO G CA 1
ATOM 7263 C C . PRO G 1 131 ? -34.693 69.352 99.665 1.00 55.84 153 PRO G C 1
ATOM 7264 O O . PRO G 1 131 ? -34.578 69.241 98.464 1.00 83.09 153 PRO G O 1
ATOM 7268 N N . PRO G 1 132 ? -34.043 70.258 100.368 1.00 64.62 154 PRO G N 1
ATOM 7269 C CA . PRO G 1 132 ? -33.191 71.209 99.660 1.00 70.01 154 PRO G CA 1
ATOM 7270 C C . PRO G 1 132 ? -31.918 70.588 99.076 1.00 72.58 154 PRO G C 1
ATOM 7271 O O . PRO G 1 132 ? -31.479 69.523 99.479 1.00 72.39 154 PRO G O 1
ATOM 7275 N N . LEU G 1 133 ? -31.333 71.295 98.128 1.00 76.72 155 LEU G N 1
ATOM 7276 C CA . LEU G 1 133 ? -30.125 70.874 97.485 1.00 62.62 155 LEU G CA 1
ATOM 7277 C C . LEU G 1 133 ? -28.987 70.880 98.488 1.00 72.24 155 LEU G C 1
ATOM 7278 O O . LEU G 1 133 ? -28.877 71.766 99.314 1.00 81.97 155 LEU G O 1
ATOM 7283 N N . SER G 1 134 ? -28.160 69.868 98.424 1.00 86.70 156 SER G N 1
ATOM 7284 C CA . SER G 1 134 ? -27.027 69.736 99.320 1.00 73.90 156 SER G CA 1
ATOM 7285 C C . SER G 1 134 ? -25.756 69.628 98.459 1.00 108.64 156 SER G C 1
ATOM 7286 O O . SER G 1 134 ? -25.603 70.304 97.444 1.00 88.03 156 SER G O 1
ATOM 7289 N N . ASP G 1 135 ? -24.841 68.790 98.900 1.00 72.28 157 ASP G N 1
ATOM 7290 C CA . ASP G 1 135 ? -23.607 68.574 98.206 1.00 72.82 157 ASP G CA 1
ATOM 7291 C C . ASP G 1 135 ? -23.762 67.673 96.976 1.00 98.35 157 ASP G C 1
ATOM 7292 O O . ASP G 1 135 ? -24.697 66.885 96.888 1.00 70.63 157 ASP G O 1
ATOM 7297 N N . TYR G 1 136 ? -22.804 67.776 96.073 1.00 70.28 158 TYR G N 1
ATOM 7298 C CA . TYR G 1 136 ? -22.763 67.004 94.850 1.00 59.41 158 TYR G CA 1
ATOM 7299 C C . TYR G 1 136 ? -23.104 65.527 94.973 1.00 60.72 158 TYR G C 1
ATOM 7300 O O . TYR G 1 136 ? -23.887 65.011 94.197 1.00 61.65 158 TYR G O 1
ATOM 7309 N N . TYR G 1 137 ? -22.502 64.853 95.931 1.00 61.10 159 TYR G N 1
ATOM 7310 C CA . TYR G 1 137 ? -22.778 63.421 96.115 1.00 66.98 159 TYR G CA 1
ATOM 7311 C C . TYR G 1 137 ? -24.184 63.159 96.620 1.00 69.84 159 TYR G C 1
ATOM 7312 O O . TYR G 1 137 ? -24.832 62.235 96.147 1.00 67.36 159 TYR G O 1
ATOM 7321 N N . THR G 1 138 ? -24.671 63.993 97.525 1.00 73.64 160 THR G N 1
ATOM 7322 C CA . THR G 1 138 ? -25.998 63.792 98.089 1.00 61.62 160 THR G CA 1
ATOM 7323 C C . THR G 1 138 ? -27.137 64.023 97.140 1.00 63.19 160 THR G C 1
ATOM 7324 O O . THR G 1 138 ? -28.151 63.362 97.218 1.00 61.43 160 THR G O 1
ATOM 7328 N N . ASN G 1 139 ? -26.994 64.990 96.263 1.00 54.12 161 ASN G N 1
ATOM 7329 C CA . ASN G 1 139 ? -28.088 65.281 95.347 1.00 58.21 161 ASN G CA 1
ATOM 7330 C C . ASN G 1 139 ? -28.464 64.120 94.480 1.00 64.71 161 ASN G C 1
ATOM 7331 O O . ASN G 1 139 ? -29.590 64.006 94.064 1.00 75.21 161 ASN G O 1
ATOM 7336 N N . ALA G 1 140 ? -27.488 63.256 94.208 1.00 73.39 162 ALA G N 1
ATOM 7337 C CA . ALA G 1 140 ? -27.727 62.064 93.421 1.00 72.54 162 ALA G CA 1
ATOM 7338 C C . ALA G 1 140 ? -27.935 60.901 94.381 1.00 74.47 162 ALA G C 1
ATOM 7339 O O . ALA G 1 140 ? -27.486 60.955 95.519 1.00 95.32 162 ALA G O 1
ATOM 7341 N N . GLY G 1 141 ? -28.590 59.844 93.959 1.00 71.40 163 GLY G N 1
ATOM 7342 C CA . GLY G 1 141 ? -28.818 58.747 94.934 1.00 120.03 163 GLY G CA 1
ATOM 7343 C C . GLY G 1 141 ? -30.048 58.932 95.817 1.00 139.73 163 GLY G C 1
ATOM 7344 O O . GLY G 1 141 ? -30.329 60.029 96.318 1.00 77.56 163 GLY G O 1
ATOM 7345 N N . ASP G 1 142 ? -30.761 57.837 95.999 1.00 153.04 164 ASP G N 1
ATOM 7346 C CA . ASP G 1 142 ? -32.088 57.848 96.605 1.00 158.45 164 ASP G CA 1
ATOM 7347 C C . ASP G 1 142 ? -32.129 58.404 98.013 1.00 112.46 164 ASP G C 1
ATOM 7348 O O . ASP G 1 142 ? -31.227 58.168 98.807 1.00 164.59 164 ASP G O 1
ATOM 7353 N N . ASN G 1 143 ? -33.179 59.157 98.295 1.00 113.43 165 ASN G N 1
ATOM 7354 C CA . ASN G 1 143 ? -33.414 59.703 99.636 1.00 179.59 165 ASN G CA 1
ATOM 7355 C C . ASN G 1 143 ? -34.497 58.910 100.355 1.00 155.25 165 ASN G C 1
ATOM 7356 O O . ASN G 1 143 ? -35.365 58.349 99.696 1.00 148.23 165 ASN G O 1
#

InterPro domains:
  IPR014044 CAP domain [PF00188] (42-151)
  IPR014044 CAP domain [SM00198] (36-161)
  IPR035940 CAP superfamily [G3DSA:3.40.33.10] (35-162)
  IPR035940 CAP superfamily [SSF55797] (33-154)

B-factor: mean 88.15, std 30.94, range [36.35, 305.75]

Solvent-accessible surface area: 45070 Å² total; per-residue (Å²): 127,51,86,25,70,63,9,33,101,72,0,37,94,21,0,26,89,30,2,87,97,102,160,33,116,66,5,107,32,29,0,52,11,0,11,14,0,6,32,3,0,49,72,61,51,32,124,118,24,142,62,57,52,164,30,4,64,6,27,6,38,5,94,120,74,50,104,99,1,13,53,107,8,24,81,35,38,78,46,89,82,46,96,165,0,54,35,30,21,33,0,26,7,41,28,7,112,67,0,0,1,0,24,9,91,3,119,43,105,94,64,93,58,56,38,1,1,0,0,0,4,50,52,58,44,70,76,125,179,67,12,74,34,170,152,78,67,25,82,65,11,29,89,83,0,28,98,24,0,24,85,31,2,88,80,44,118,16,122,72,6,107,32,37,0,50,12,0,3,20,0,8,18,0,0,60,70,54,53,33,118,120,19,70,76,41,56,164,31,6,72,4,26,7,40,5,82,110,76,46,110,95,0,16,53,87,8,24,80,36,14,34,29,9,6,8,90,138,0,54,37,0,20,36,0,3,5,58,30,6,108,66,0,0,0,0,39,17,94,5,126,38,124,82,69,93,61,55,33,0,0,0,0,0,3,56,53,56,43,68,60,22,63,69,14,11,80,98,77,24,82,64,8,34,95,77,0,39,88,30,0,24,92,35,3,79,90,38,121,28,125,69,5,121,36,34,0,57,13,0,13,10,0,8,27,1,0,54,71,57,55,48,140,115,12,141,72,56,47,164,38,4,66,5,30,6,42,16,88,116,72,37,87,88,1,14,52,131,11,25,79,31,16,40,14,0,12,33,104,172,0,51,36,1,8,39,0,0,4,85,50,8,105,79,0,0,1,0,28,10,92,6,91,22,108,76,100,86,73,69,38,1,1,0,0,0,3,45,50,68,36,75,120,44,26,137,198,42,83,26,77,62,11,32,102,76,0,43,96,26,0,25,86,32,1,86,79,42,111,18,114,76,5,108,36,32,0,56,13,0,13,11,0,3,33,4,1,53,71,61,61,35,140,118,14,139,60,62,48,163,32,5,72,4,24,4,43,8,103,122,60,50,82,99,3,16,51,115,9,24,84,34,14,36,29,8,8,19,87,145,0,53,36,1,24,41,0,2,4,63,32,4,114,78,0,0,0,0,26,4,83,4,100,54,105,91,58,94,63,48,33,2,0,0,0,0,0,53,54,66,39,68,75,24,90,60,12,11,73,203,49,83,22,67,62,7,33,94,75,0,38,95,24,0,27,88,26,2,93,77,36,110,20,108,71,4,116,31,26,0,52,12,0,15,12,0,4,30,5,0,43,74,60,57,29,130,109,23,141,66,63,48,161,32,5,67,4,30,5,40,6,88,114,79,47,87,87,0,16,54,104,14,26,78,40,11,35,35,9,9,10,93,144,0,55,35,0,21,34,0,3,6,36,29,4,101,76,0,0,1,0,27,4,79,7,114,40,125,81,67,88,63,56,34,2,3,0,0,0,3,51,56,61,42,65,60,23,62,64,13,12,26,182,151,160,188,88,242,166,54,65,28,72,65,5,29,90,66,1,33,103,30,0,22,92,31,2,85,77,40,115,13,116,71,4,113,33,33,0,50,12,0,20,12,0,6,36,6,0,44,71,55,55,37,139,118,22,146,66,59,49,162,35,4,66,5,28,5,37,4,72,109,78,46,96,93,0,12,54,95,4,24,83,36,14,37,32,8,9,8,91,152,0,50,37,0,21,36,0,2,6,50,28,8,117,85,0,0,1,0,27,6,90,3,100,94,117,61,100,95,63,21,40,1,1,0,0,0,4,50,50,56,43,69,58,22,63,74,13,14,81,245,119,82,75,104,62,17,76,98,66,1,35,98,24,0,22,89,30,3,85,78,42,105,16,126,71,4,112,47,34,44,118,12,15,143,11,0,84,85,3,0,85,72,51,58,26,136,111,21,140,62,142,50,166,39,5,68,4,28,6,39,8,95,118,81,52,98,102,2,14,55,110,6,23,82,33,14,39,33,7,7,14,96,147,0,48,35,0,17,36,0,2,5,47,8,6,91,69,0,0,2,5,64,13,98,7,118,86,106,61,114,133,56,39,36,1,3,0,0,1,3,48,43,57,36,68,69,21,86,67,13,19,26,137,91

Radius of gyration: 63.23 Å; Cα contacts (8 Å, |Δi|>4): 1767; chains: 7; bounding box: 167×128×135 Å

Foldseek 3Di:
DDDVVVVVVVLQCLLQVVQVVVVADGADEDVVQQVQQAQQQAVVDQPDTDFDDPQGVQKAKAKADPVVRSCVLCVQCVDPPDPSNVSNLSSHFRQWHHKHKYKDWADDVVDDIIMMIMMGIPPGDDDPVVRNPD/DDDPVVVVVVLQVLLVVVQVVVVADGADEDVVQQVLQQVQAAVVPQPDGDFDDPQGPAKAKDKADPVVRSCVLCVQVVPPPDPSNVSVLSSHFRQWHYKHKHKDWDCDPPDGIIMMIMMGIPPGDDDPVRSHD/DDPVVVQVVVQCLLVVVQVVVVADGAAEDVVQQVQQAVQQAVVDPDDTDFDDPQGPQKAKDWADPVVRSCVLCVQVVVPPDPSNVSNCSSHANQWHHKHKYKHKACDPDDDIIMMMMMGTPPRHDHDDD/DDDVVVVVVVVQCLLVVVQVVVVADRAAEDVVQQVLAQVFQAVVDPPDTDFDDPQRVQKAKDKADPVVSSCVLCVQVVVPPDPSNVSVLQSHQNPWHHKHKYKDWADDPPDPIIIMMMMGIPPGDDDPVRSHD/DDDVVVVVVVLQCLLVVVQVVVVADGAAEDVVQQVQQAVQFAVVPPPDTDFDDPLTPQKAKDKADDVVSSVVLCVQCVPPPDPSNVSNLSSHFNQWHHKHKYKHWDADPPGDIIMMMMMGIPPGDDDDVNSNPD/DPPDDDDDVVVVVVVLQCLLVVVQVVVVADRAAEDVVQQVQQAVQQAVVDPDDTDFDDPQTVQKAKDKADPVVRSCVLCVQCVPPPDPSNVSNLQSHQNQWHYKHKYKDWDADDPRRIIMMMMMGIPPGDDDPVNSHD/DDDPVVVVVVLQCLLQVVQVVVPADGAAEDVVQQVQQQVQQAVVDQPDTDFDDPQGVQKAKDKDDPVVRSCVLCVQVVDPPDPSNVSVLSSHFNAWHHKHKYKDKAADDPPDIMMMIMMGTPPGDDDPVRSHDHD